Protein AF-A0A9P6P0I1-F1 (afdb_monomer_lite)

Secondary structure (DSSP, 8-state):
----------SS-------PPP--PPP----PPPSSPPPPSSHHHHHHHHHHGGGTTSS--HHHHHHHHHHHHHHHHHHHHT-SHHHHHHHHHHHHHHHHHHHHHHHHHHHH----HHHHHHHHHHHHHHHHHHHHHHHHHHHHSTT-S-HHHHHHHHHHHHHHHHHHHHHHHHHHHHH-TTTTPPPEETTEESGGGGGGHHHHHTTTTHHHHHHTT------------------------------HHHHHHHHHHTTS-HHHHHHHHHHTTSEEEESS-S-HHHHHHHHHHHHHHGGG-EEEEETTTEEEEEEEHHHHHHH-HHHHHHHT-HHHHHHHHHHHTS-EEEPPTT-TTSEEEEEE-STT-EEEEE----SSSS-EEEEEEEEEEESS--EEEESSTTSTTS---EEEE---TT-EEEEETTT-EEEEPPP-TT-EEEEEEEEEEEP----TT---PPPHHHHHHHHHHHHHHHHHHHHTTHHHHHHHHHHHTTHHHHHHHHTHHHHHHHHHHHHHHH-S-TT--HHHHHHHHHHHHHHHHHSTTGGGHHHHHHHHHHHHTT--HHHHHHHHHHHHHHHHHHHHHHHHHHHHHHHHHS-SSTTHHHHHHHHHHHHHHHHHHHHHHHHHTT-HHHHHHHHHHHHSTT---HHHHHHHHHHHHHHHHHHT-HHHHHHHHHHHHHHHHHHHHHHHHHHHHHT----HHHHHHHHHHHHHHHHHTTTSGGGTTHHHHHHHHHGGGGT--HHHHHHHHHHHHHHHHHHHHHHHHHHHHHHHHHHHHHHTTSPP--

Foldseek 3Di:
DDDDDDDDDPPDDDFCQDDDDDDDDDDDDDDDDDLADDQDLAPLLNVLLVVCVVVLPDPDALVVLLVVLLVLLLCLLQLLLQADLPSPLSSLVSNLVSVSSLSNSVSSCRNNVVDDPVSVVSSLVSVLNSQLSNLLSLLNRLLNDPPNPCSVVSNVLSNVSSVVSVVVSVVLVVCCVPPNPVVNDADAFPNHGPSCVSVCSSVCSVVVNSVVVSVVPPDDDDDDDDDDDDDDDDDDDDDDDDDDDADVLLVQQLVQLVPDDLVVLLVVCVVQQNKDWGQARGDPVLLVLLLVLCVQCVVPWDWDDDPPFFTWTKDWPVVCVVRRCSVVNNLVRPSVQVSVCSSRVFRWAQDDPPDRVQKMKIKQFAFFGKGDWDFPDDPDQAWKKKKKAWNAWQWPKWKKKWTCPPPPPDDIDIDIHDHHRNIMMMGGRVGITIMIGTTHPRTITMMMMHMIGTDHDPPVPPPPDDPSVVVVLQVCFVVVVVVVCVVVPVPLLVVLCVLLDCLLVVLLVLLLVLLLLLLVLLVLLVPPDPQDDSVLSSLLSLLLLLCQQRGLPFNPVSLVSSLVSVVLRPDPSLLSNLSSVLLVLLLVVLLLVLLVVLVVLLVVPDDPDDCPVVVVVVVVVSVVVVVVSVVVVVCLLVQNQLVVLVVVVVRDPDDDCVVVNVSSSSSSVSNNVSVVCVVSSVSSNVSSNVSLLSVLVSLQSQCVSSVNHFDSSLSSNLSSQLVVQLVVVSNPRSCPPSSLVSLQVSQVSRVHDSSSSNSSSSSVSVSSCVSSVVSVVVSVVVVVVSVVVVVVPPPDDD

Radius of gyration: 34.03 Å; chains: 1; bounding box: 115×76×84 Å

pLDDT: mean 72.02, std 20.47, range [21.45, 97.19]

Structure (mmCIF, N/CA/C/O backbone):
data_AF-A0A9P6P0I1-F1
#
_entry.id   AF-A0A9P6P0I1-F1
#
loop_
_atom_site.group_PDB
_atom_site.id
_atom_site.type_symbol
_atom_site.label_atom_id
_atom_site.label_alt_id
_atom_site.label_comp_id
_atom_site.label_asym_id
_atom_site.label_entity_id
_atom_site.label_seq_id
_atom_site.pdbx_PDB_ins_code
_atom_site.Cartn_x
_atom_site.Cartn_y
_atom_site.Cartn_z
_atom_site.occupancy
_atom_site.B_iso_or_equiv
_atom_site.auth_seq_id
_atom_site.auth_comp_id
_atom_site.auth_asym_id
_atom_site.auth_atom_id
_atom_site.pdbx_PDB_model_num
ATOM 1 N N . MET A 1 1 ? -75.383 12.038 42.379 1.00 39.19 1 MET A N 1
ATOM 2 C CA . MET A 1 1 ? -74.861 11.727 41.029 1.00 39.19 1 MET A CA 1
ATOM 3 C C . MET A 1 1 ? -73.348 11.903 41.073 1.00 39.19 1 MET A C 1
ATOM 5 O O . MET A 1 1 ? -72.841 12.938 40.672 1.00 39.19 1 MET A O 1
ATOM 9 N N . ASP A 1 2 ? -72.578 11.051 41.741 1.00 25.22 2 ASP A N 1
ATOM 10 C CA . ASP A 1 2 ? -72.641 9.586 41.904 1.00 25.22 2 ASP A CA 1
ATOM 11 C C . ASP A 1 2 ? -72.277 8.774 40.661 1.00 25.22 2 ASP A C 1
ATOM 13 O O . ASP A 1 2 ? -73.070 8.644 39.734 1.00 25.22 2 ASP A O 1
ATOM 17 N N . ALA A 1 3 ? -71.127 8.114 40.822 1.00 26.19 3 ALA A N 1
ATOM 18 C CA . ALA A 1 3 ? -70.897 6.695 40.572 1.00 26.19 3 ALA A CA 1
ATOM 19 C C . ALA A 1 3 ? -70.619 6.192 39.145 1.00 26.19 3 ALA A C 1
ATOM 21 O O . ALA A 1 3 ? -71.061 6.723 38.136 1.00 26.19 3 ALA A O 1
ATOM 22 N N . LEU A 1 4 ? -69.913 5.052 39.155 1.00 30.58 4 LEU A N 1
ATOM 23 C CA . LEU A 1 4 ? -69.546 4.171 38.044 1.00 30.58 4 LEU A CA 1
ATOM 24 C C . LEU A 1 4 ? -68.525 4.795 37.059 1.00 30.58 4 LEU A C 1
ATOM 26 O O . LEU A 1 4 ? -68.830 5.725 36.331 1.00 30.58 4 LEU A O 1
ATOM 30 N N . ARG A 1 5 ? -67.283 4.302 36.949 1.00 30.56 5 ARG A N 1
ATOM 31 C CA . ARG A 1 5 ? -66.735 2.984 37.339 1.00 30.56 5 ARG A CA 1
ATOM 32 C C . ARG A 1 5 ? -65.390 3.109 38.059 1.00 30.56 5 ARG A C 1
ATOM 34 O O . ARG A 1 5 ? -64.543 3.901 37.663 1.00 30.56 5 ARG A O 1
ATOM 41 N N . THR A 1 6 ? -65.168 2.268 39.067 1.00 37.12 6 THR A N 1
ATOM 42 C CA . THR A 1 6 ? -63.876 2.112 39.748 1.00 37.12 6 THR A CA 1
ATOM 43 C C . THR A 1 6 ? -63.543 0.629 39.935 1.00 37.12 6 THR A C 1
ATOM 45 O O . THR A 1 6 ? -64.421 -0.153 40.287 1.00 37.12 6 THR A O 1
ATOM 48 N N . ARG A 1 7 ? -62.249 0.290 39.781 1.00 31.23 7 ARG A N 1
ATOM 49 C CA . ARG A 1 7 ? -61.604 -1.015 40.077 1.00 31.23 7 ARG A CA 1
ATOM 50 C C . ARG A 1 7 ? -62.000 -2.209 39.170 1.00 31.23 7 ARG A C 1
ATOM 52 O O . ARG A 1 7 ? -63.060 -2.169 38.555 1.00 31.23 7 ARG A O 1
ATOM 59 N N . PRO A 1 8 ? -61.205 -3.306 39.141 1.00 35.47 8 PRO A N 1
ATOM 60 C CA . PRO A 1 8 ? -59.792 -3.455 39.537 1.00 35.47 8 PRO A CA 1
ATOM 61 C C . PRO A 1 8 ? -58.876 -4.000 38.414 1.00 35.47 8 PRO A C 1
ATOM 63 O O . PRO A 1 8 ? -59.259 -4.898 37.675 1.00 35.47 8 PRO A O 1
ATOM 66 N N . TRP A 1 9 ? -57.605 -3.583 38.396 1.00 27.36 9 TRP A N 1
ATOM 67 C CA . TRP A 1 9 ? -56.502 -4.407 37.872 1.00 27.36 9 TRP A CA 1
ATOM 68 C C . TRP A 1 9 ? -55.431 -4.523 38.967 1.00 27.36 9 TRP A C 1
ATOM 70 O O . TRP A 1 9 ? -54.562 -3.675 39.118 1.00 27.36 9 TRP A O 1
ATOM 80 N N . ALA A 1 10 ? -55.582 -5.515 39.846 1.00 32.91 10 ALA A N 1
ATOM 81 C CA . ALA A 1 10 ? -54.764 -5.641 41.056 1.00 32.91 10 ALA A CA 1
ATOM 82 C C . ALA A 1 10 ? -54.573 -7.113 41.462 1.00 32.91 10 ALA A C 1
ATOM 84 O O . ALA A 1 10 ? -54.955 -7.501 42.563 1.00 32.91 10 ALA A O 1
ATOM 85 N N . ALA A 1 11 ? -54.032 -7.935 40.552 1.00 32.62 11 ALA A N 1
ATOM 86 C CA . ALA A 1 11 ? -53.694 -9.341 40.821 1.00 32.62 11 ALA A CA 1
ATOM 87 C C . ALA A 1 11 ? -52.695 -9.965 39.812 1.00 32.62 11 ALA A C 1
ATOM 89 O O . ALA A 1 11 ? -52.875 -11.108 39.409 1.00 32.62 11 ALA A O 1
ATOM 90 N N . MET A 1 12 ? -51.646 -9.249 39.388 1.00 29.52 12 MET A N 1
ATOM 91 C CA . MET A 1 12 ? -50.469 -9.850 38.727 1.00 29.52 12 MET A CA 1
ATOM 92 C C . MET A 1 12 ? -49.242 -8.934 38.877 1.00 29.52 12 MET A C 1
ATOM 94 O O . MET A 1 12 ? -49.393 -7.741 39.148 1.00 29.52 12 MET A O 1
ATOM 98 N N . GLY A 1 13 ? -48.033 -9.498 38.788 1.00 31.33 13 GLY A N 1
ATOM 99 C CA . GLY A 1 13 ? -46.782 -8.799 39.109 1.00 31.33 13 GLY A CA 1
ATOM 100 C C . GLY A 1 13 ? -46.469 -7.663 38.134 1.00 31.33 13 GLY A C 1
ATOM 101 O O . GLY A 1 13 ? -46.104 -7.912 36.991 1.00 31.33 13 GLY A O 1
ATOM 102 N N . ALA A 1 14 ? -46.603 -6.414 38.583 1.00 30.75 14 ALA A N 1
ATOM 103 C CA . ALA A 1 14 ? -46.427 -5.241 37.732 1.00 30.75 14 ALA A CA 1
ATOM 104 C C . ALA A 1 14 ? -44.943 -4.961 37.418 1.00 30.75 14 ALA A C 1
ATOM 106 O O . ALA A 1 14 ? -44.239 -4.350 38.228 1.00 30.75 14 ALA A O 1
ATOM 107 N N . GLN A 1 15 ? -44.487 -5.358 36.224 1.00 36.81 15 GLN A N 1
ATOM 108 C CA . GLN A 1 15 ? -43.217 -4.895 35.654 1.00 36.81 15 GLN A CA 1
ATOM 109 C C . GLN A 1 15 ? -43.212 -3.364 35.529 1.00 36.81 15 GLN A C 1
ATOM 111 O O . GLN A 1 15 ? -44.158 -2.756 35.024 1.00 36.81 15 GLN A O 1
ATOM 116 N N . LYS A 1 16 ? -42.138 -2.724 36.000 1.00 34.16 16 LYS A N 1
ATOM 117 C CA . LYS A 1 16 ? -42.027 -1.261 36.067 1.00 34.16 16 LYS A CA 1
ATOM 118 C C . LYS A 1 16 ? -41.402 -0.683 34.802 1.00 34.16 16 LYS A C 1
ATOM 120 O O . LYS A 1 16 ? -40.265 -0.216 34.819 1.00 34.16 16 LYS A O 1
ATOM 125 N N . VAL A 1 17 ? -42.178 -0.631 33.722 1.00 33.50 17 VAL A N 1
ATOM 126 C CA . VAL A 1 17 ? -41.816 0.181 32.548 1.00 33.50 17 VAL A CA 1
ATOM 127 C C . VAL A 1 17 ? -41.703 1.649 32.987 1.00 33.50 17 VAL A C 1
ATOM 129 O O . VAL A 1 17 ? -42.684 2.271 33.400 1.00 33.50 17 VAL A O 1
ATOM 132 N N . TYR A 1 18 ? -40.482 2.189 32.982 1.00 36.00 18 TYR A N 1
ATOM 133 C CA . TYR A 1 18 ? -40.175 3.492 33.574 1.00 36.00 18 TYR A CA 1
ATOM 134 C C . TYR A 1 18 ? -40.250 4.623 32.542 1.00 36.00 18 TYR A C 1
ATOM 136 O O . TYR A 1 18 ? -39.333 4.810 31.747 1.00 36.00 18 TYR A O 1
ATOM 144 N N . ILE A 1 19 ? -41.318 5.422 32.611 1.00 31.77 19 ILE A N 1
ATOM 145 C CA . ILE A 1 19 ? -41.497 6.636 31.802 1.00 31.77 19 ILE A CA 1
ATOM 146 C C . ILE A 1 19 ? -41.076 7.864 32.641 1.00 31.77 19 ILE A C 1
ATOM 148 O O . ILE A 1 19 ? -41.745 8.172 33.635 1.00 31.77 19 ILE A O 1
ATOM 152 N N . PRO A 1 20 ? -39.990 8.590 32.297 1.00 33.03 20 PRO A N 1
ATOM 153 C CA . PRO A 1 20 ? -39.514 9.716 33.101 1.00 33.03 20 PRO A CA 1
ATOM 154 C C . PRO A 1 20 ? -40.374 10.977 32.914 1.00 33.03 20 PRO A C 1
ATOM 156 O O . PRO A 1 20 ? -40.619 11.418 31.792 1.00 33.03 20 PRO A O 1
ATOM 159 N N . LYS A 1 21 ? -40.751 11.647 34.012 1.00 26.89 21 LYS A N 1
ATOM 160 C CA . LYS A 1 21 ? -41.229 13.042 33.953 1.00 26.89 21 LYS A CA 1
ATOM 161 C C . LYS A 1 21 ? -40.045 13.998 33.789 1.00 26.89 21 LYS A C 1
ATOM 163 O O . LYS A 1 21 ? -39.032 13.847 34.467 1.00 26.89 21 LYS A O 1
ATOM 168 N N . MET A 1 22 ? -40.193 15.014 32.936 1.00 27.16 22 MET A N 1
ATOM 169 C CA . MET A 1 22 ? -39.175 16.057 32.766 1.00 27.16 22 MET A CA 1
ATOM 170 C C . MET A 1 22 ? -39.027 16.912 34.031 1.00 27.16 22 MET A C 1
ATOM 172 O O . MET A 1 22 ? -39.997 17.519 34.483 1.00 27.16 22 MET A O 1
ATOM 176 N N . GLU A 1 23 ? -37.799 17.059 34.527 1.00 26.70 23 GLU A N 1
ATOM 177 C CA . GLU A 1 23 ? -37.446 18.042 35.554 1.00 26.70 23 GLU A CA 1
ATOM 178 C C . GLU A 1 23 ? -36.356 18.982 35.012 1.00 26.70 23 GLU A C 1
ATOM 180 O O . GLU A 1 23 ? -35.279 18.549 34.600 1.00 26.70 23 GLU A O 1
ATOM 185 N N . LYS A 1 24 ? -36.636 20.292 34.968 1.00 29.69 24 LYS A N 1
ATOM 186 C CA . LYS A 1 24 ? -35.664 21.304 34.527 1.00 29.69 24 LYS A CA 1
ATOM 187 C C . LYS A 1 24 ? -34.712 21.633 35.676 1.00 29.69 24 LYS A C 1
ATOM 189 O O . LYS A 1 24 ? -35.136 22.259 36.644 1.00 29.69 24 LYS A O 1
ATOM 194 N N . ARG A 1 25 ? -33.419 21.319 35.538 1.00 28.73 25 ARG A N 1
ATOM 195 C CA . ARG A 1 25 ? -32.368 21.856 36.422 1.00 28.73 25 ARG A CA 1
ATOM 196 C C . ARG A 1 25 ? -31.549 22.956 35.756 1.00 28.73 25 ARG A C 1
ATOM 198 O O . ARG A 1 25 ? -31.313 22.949 34.552 1.00 28.73 25 ARG A O 1
ATOM 205 N N . GLN A 1 26 ? -31.181 23.934 36.577 1.00 27.88 26 GLN A N 1
ATOM 206 C CA . GLN A 1 26 ? -30.506 25.165 36.178 1.00 27.88 26 GLN A CA 1
ATOM 207 C C . GLN A 1 26 ? -29.000 24.944 35.997 1.00 27.88 26 GLN A C 1
ATOM 209 O O . GLN A 1 26 ? -28.407 24.058 36.611 1.00 27.88 26 GLN A O 1
ATOM 214 N N . ASN A 1 27 ? -28.389 25.778 35.160 1.00 26.67 27 ASN A N 1
ATOM 215 C CA . ASN A 1 27 ? -26.966 25.727 34.854 1.00 26.67 27 ASN A CA 1
ATOM 216 C C . ASN A 1 27 ? -26.182 26.540 35.904 1.00 26.67 27 ASN A C 1
ATOM 218 O O . ASN A 1 27 ? -26.410 27.742 36.029 1.00 26.67 27 ASN A O 1
ATOM 222 N N . THR A 1 28 ? -25.260 25.915 36.640 1.00 30.33 28 THR A N 1
ATOM 223 C CA . THR A 1 28 ? -24.340 26.599 37.573 1.00 30.33 28 THR A CA 1
ATOM 224 C C . THR A 1 28 ? -22.897 26.449 37.097 1.00 30.33 28 THR A C 1
ATOM 226 O O . THR A 1 28 ? -22.488 25.365 36.687 1.00 30.33 28 THR A O 1
ATOM 229 N N . ALA A 1 29 ? -22.138 27.545 37.120 1.00 36.66 29 ALA A N 1
ATOM 230 C CA . ALA A 1 29 ? -20.847 27.657 36.443 1.00 36.66 29 ALA A CA 1
ATOM 231 C C . ALA A 1 29 ? -19.670 27.025 37.209 1.00 36.66 29 ALA A C 1
ATOM 233 O O . ALA A 1 29 ? -19.665 26.992 38.437 1.00 36.66 29 ALA A O 1
ATOM 234 N N . PHE A 1 30 ? -18.635 26.612 36.469 1.00 32.06 30 PHE A N 1
ATOM 235 C CA . PHE A 1 30 ? -17.323 26.226 36.997 1.00 32.06 30 PHE A CA 1
ATOM 236 C C . PHE A 1 30 ? -16.200 26.606 36.021 1.00 32.06 30 PHE A C 1
ATOM 238 O O . PHE A 1 30 ? -16.301 26.320 34.831 1.00 32.06 30 PHE A O 1
ATOM 245 N N . GLY A 1 31 ? -15.106 27.159 36.559 1.00 30.20 31 GLY A N 1
ATOM 246 C CA . GLY A 1 31 ? -13.816 27.315 35.872 1.00 30.20 31 GLY A CA 1
ATOM 247 C C . GLY A 1 31 ? -13.641 28.609 35.069 1.00 30.20 31 GLY A C 1
ATOM 248 O O . GLY A 1 31 ? -14.291 28.811 34.047 1.00 30.20 31 GLY A O 1
ATOM 249 N N . ALA A 1 32 ? -12.695 29.453 35.491 1.00 29.41 32 ALA A N 1
ATOM 250 C CA . ALA A 1 32 ? -12.133 30.495 34.632 1.00 29.41 32 ALA A CA 1
ATOM 251 C C . ALA A 1 32 ? -11.143 29.864 33.625 1.00 29.41 32 ALA A C 1
ATOM 253 O O . ALA A 1 32 ? -10.429 28.926 33.997 1.00 29.41 32 ALA A O 1
ATOM 254 N N . PRO A 1 33 ? -11.082 30.333 32.365 1.00 39.88 33 PRO A N 1
ATOM 255 C CA . PRO A 1 33 ? -10.112 29.845 31.390 1.00 39.88 33 PRO A CA 1
ATOM 256 C C . PRO A 1 33 ? -8.699 30.370 31.684 1.00 39.88 33 PRO A C 1
ATOM 258 O O . PRO A 1 33 ? -8.527 31.424 32.287 1.00 39.88 33 PRO A O 1
ATOM 261 N N . SER A 1 34 ? -7.678 29.660 31.205 1.00 44.91 34 SER A N 1
ATOM 262 C CA . SER A 1 34 ? -6.313 30.188 31.126 1.00 44.91 34 SER A CA 1
ATOM 263 C C . SER A 1 34 ? -6.192 31.176 29.960 1.00 44.91 34 SER A C 1
ATOM 265 O O . SER A 1 34 ? -6.489 30.792 28.828 1.00 44.91 34 SER A O 1
ATOM 267 N N . ASP A 1 35 ? -5.685 32.390 30.198 1.00 56.41 35 ASP A N 1
ATOM 268 C CA . ASP A 1 35 ? -5.640 33.476 29.192 1.00 56.41 35 ASP A CA 1
ATOM 269 C C . ASP A 1 35 ? -4.780 33.179 27.947 1.00 56.41 35 ASP A C 1
ATOM 271 O O . ASP A 1 35 ? -4.877 33.867 26.933 1.00 56.41 35 ASP A O 1
ATOM 275 N N . MET A 1 36 ? -3.937 32.144 27.992 1.00 56.25 36 MET A N 1
ATOM 276 C CA . MET A 1 36 ? -3.196 31.657 26.828 1.00 56.25 36 MET A CA 1
ATOM 277 C C . MET A 1 36 ? -3.989 30.570 26.082 1.00 56.25 36 MET A C 1
ATOM 279 O O . MET A 1 36 ? -4.285 29.529 26.679 1.00 56.25 36 MET A O 1
ATOM 283 N N . PRO A 1 37 ? -4.258 30.721 24.766 1.00 63.44 37 PRO A N 1
ATOM 284 C CA . PRO A 1 37 ? -4.840 29.644 23.964 1.00 63.44 37 PRO A CA 1
ATOM 285 C C . PRO A 1 37 ? -3.890 28.433 23.917 1.00 63.44 37 PRO A C 1
ATOM 287 O O . PRO A 1 37 ? -2.674 28.617 24.034 1.00 63.44 37 PRO A O 1
ATOM 290 N N . PRO A 1 38 ? -4.383 27.197 23.715 1.00 70.50 38 PRO A N 1
ATOM 291 C CA . PRO A 1 38 ? -3.536 26.005 23.724 1.00 70.50 38 PRO A CA 1
ATOM 292 C C . PRO A 1 38 ? -2.396 26.087 22.685 1.00 70.50 38 PRO A C 1
ATOM 294 O O . PRO A 1 38 ? -2.563 26.719 21.637 1.00 70.50 38 PRO A O 1
ATOM 297 N N . PRO A 1 39 ? -1.231 25.464 22.952 1.00 64.75 39 PRO A N 1
ATOM 298 C CA . PRO A 1 39 ? -0.100 25.488 22.030 1.00 64.75 39 PRO A CA 1
ATOM 299 C C . PRO A 1 39 ? -0.419 24.732 20.727 1.00 64.75 39 PRO A C 1
ATOM 301 O O . PRO A 1 39 ? -1.119 23.711 20.770 1.00 64.75 39 PRO A O 1
ATOM 304 N N . PRO A 1 40 ? 0.120 25.176 19.575 1.00 68.94 40 PRO A N 1
ATOM 305 C CA . PRO A 1 40 ? -0.094 24.515 18.295 1.00 68.94 40 PRO A CA 1
ATOM 306 C C . PRO A 1 40 ? 0.499 23.099 18.269 1.00 68.94 40 PRO A C 1
ATOM 308 O O . PRO A 1 40 ? 1.324 22.701 19.106 1.00 68.94 40 PRO A O 1
ATOM 311 N N . ARG A 1 41 ? 0.030 22.315 17.291 1.00 63.78 41 ARG A N 1
ATOM 312 C CA . ARG A 1 41 ? 0.443 20.918 17.085 1.00 63.78 41 ARG A CA 1
ATOM 313 C C . ARG A 1 41 ? 1.564 20.757 16.056 1.00 63.78 41 ARG A C 1
ATOM 315 O O . ARG A 1 41 ? 2.206 19.713 16.098 1.00 63.78 41 ARG A O 1
ATOM 322 N N . GLN A 1 42 ? 1.796 21.739 15.179 1.00 71.88 42 GLN A N 1
ATOM 323 C CA . GLN A 1 42 ? 2.949 21.719 14.273 1.00 71.88 42 GLN A CA 1
ATOM 324 C C . GLN A 1 42 ? 4.252 22.059 15.009 1.00 71.88 42 GLN A C 1
ATOM 326 O O . GLN A 1 42 ? 4.231 22.751 16.033 1.00 71.88 42 GLN A O 1
ATOM 331 N N . TRP A 1 43 ? 5.383 21.558 14.513 1.00 68.62 43 TRP A N 1
ATOM 332 C CA . TRP A 1 43 ? 6.695 21.757 15.144 1.00 68.62 43 TRP A CA 1
ATOM 333 C C . TRP A 1 43 ? 7.269 23.155 14.913 1.00 68.62 43 TRP A C 1
ATOM 335 O O . TRP A 1 43 ? 7.776 23.773 15.850 1.00 68.62 43 TRP A O 1
ATOM 345 N N . ASP A 1 44 ? 7.135 23.673 13.699 1.00 67.00 44 ASP A N 1
ATOM 346 C CA . ASP A 1 44 ? 7.526 25.028 13.330 1.00 67.00 44 ASP A CA 1
ATOM 347 C C . ASP A 1 44 ? 6.614 26.074 13.981 1.00 67.00 44 ASP A C 1
ATOM 349 O O . ASP A 1 44 ? 7.124 26.976 14.632 1.00 67.00 44 ASP A O 1
ATOM 353 N N . ALA A 1 45 ? 5.288 25.892 13.975 1.00 72.25 45 ALA A N 1
ATOM 354 C CA . ALA A 1 45 ? 4.350 26.761 14.692 1.00 72.25 45 ALA A CA 1
ATOM 355 C C . ALA A 1 45 ? 4.642 26.836 16.204 1.00 72.25 45 ALA A C 1
ATOM 357 O O . ALA A 1 45 ? 4.432 27.872 16.834 1.00 72.25 45 ALA A O 1
ATOM 358 N N . ARG A 1 46 ? 5.161 25.760 16.813 1.00 79.31 46 ARG A N 1
ATOM 359 C CA . ARG A 1 46 ? 5.622 25.771 18.214 1.00 79.31 46 ARG A CA 1
ATOM 360 C C . ARG A 1 46 ? 6.872 26.628 18.407 1.00 79.31 46 ARG A C 1
ATOM 362 O O . ARG A 1 46 ? 6.927 27.377 19.382 1.00 79.31 46 ARG A O 1
ATOM 369 N N . LEU A 1 47 ? 7.842 26.533 17.499 1.00 77.88 47 LEU A N 1
ATOM 370 C CA . LEU A 1 47 ? 9.063 27.341 17.527 1.00 77.88 47 LEU A CA 1
ATOM 371 C C . LEU A 1 47 ? 8.754 28.817 17.226 1.00 77.88 47 LEU A C 1
ATOM 373 O O . LEU A 1 47 ? 9.151 29.699 17.982 1.00 77.88 47 LEU A O 1
ATOM 377 N N . ALA A 1 48 ? 7.953 29.082 16.194 1.00 78.44 48 ALA A N 1
ATOM 378 C CA . ALA A 1 48 ? 7.426 30.394 15.845 1.00 78.44 48 ALA A CA 1
ATOM 379 C C . ALA A 1 48 ? 6.715 31.046 17.039 1.00 78.44 48 ALA A C 1
ATOM 381 O O . ALA A 1 48 ? 7.048 32.170 17.411 1.00 78.44 48 ALA A O 1
ATOM 382 N N . ARG A 1 49 ? 5.821 30.318 17.729 1.00 80.69 49 ARG A N 1
ATOM 383 C CA . ARG A 1 49 ? 5.166 30.801 18.956 1.00 80.69 49 ARG A CA 1
ATOM 384 C C . ARG A 1 49 ? 6.164 31.160 20.060 1.00 80.69 49 ARG A C 1
ATOM 386 O O . ARG A 1 49 ? 5.975 32.177 20.727 1.00 80.69 49 ARG A O 1
ATOM 393 N N . GLN A 1 50 ? 7.207 30.354 20.275 1.00 81.50 50 GLN A N 1
ATOM 394 C CA . GLN A 1 50 ? 8.258 30.677 21.251 1.00 81.50 50 GLN A CA 1
ATOM 395 C C . GLN A 1 50 ? 8.982 31.982 20.883 1.00 81.50 50 GLN A C 1
ATOM 397 O O . GLN A 1 50 ? 9.217 32.803 21.767 1.00 81.50 50 GLN A O 1
ATOM 402 N N . LEU A 1 51 ? 9.248 32.212 19.594 1.00 80.44 51 LEU A N 1
ATOM 403 C CA . LEU A 1 51 ? 9.902 33.424 19.091 1.00 80.44 51 LEU A CA 1
ATOM 404 C C . LEU A 1 51 ? 9.011 34.680 19.141 1.00 80.44 51 LEU A C 1
ATOM 406 O O . LEU A 1 51 ? 9.529 35.762 19.405 1.00 80.44 51 LEU A O 1
ATOM 410 N N . VAL A 1 52 ? 7.687 34.569 18.946 1.00 83.00 52 VAL A N 1
ATOM 411 C CA . VAL A 1 52 ? 6.767 35.731 19.015 1.00 83.00 52 VAL A CA 1
ATOM 412 C C . VAL A 1 52 ? 6.134 35.979 20.383 1.00 83.00 52 VAL A C 1
ATOM 414 O O . VAL A 1 52 ? 5.575 37.052 20.600 1.00 83.00 52 VAL A O 1
ATOM 417 N N . THR A 1 53 ? 6.238 35.052 21.340 1.00 82.31 53 THR A N 1
ATOM 418 C CA . THR A 1 53 ? 5.727 35.277 22.708 1.00 82.31 53 THR A CA 1
ATOM 419 C C . THR A 1 53 ? 6.317 36.537 23.375 1.00 82.31 53 THR A C 1
ATOM 421 O O . THR A 1 53 ? 5.536 37.279 23.974 1.00 82.31 53 THR A O 1
ATOM 424 N N . PRO A 1 54 ? 7.619 36.870 23.226 1.00 84.81 54 PRO A N 1
ATOM 425 C CA . PRO A 1 54 ? 8.177 38.147 23.686 1.00 84.81 54 PRO A CA 1
ATOM 426 C C . PRO A 1 54 ? 7.614 39.393 22.981 1.00 84.81 54 PRO A C 1
ATOM 428 O O . PRO A 1 54 ? 7.693 40.488 23.528 1.00 84.81 54 PRO A O 1
ATOM 431 N N . LEU A 1 55 ? 7.047 39.253 21.777 1.00 81.38 55 LEU A N 1
ATOM 432 C CA . LEU A 1 55 ? 6.545 40.377 20.977 1.00 81.38 55 LEU A CA 1
ATOM 433 C C . LEU A 1 55 ? 5.096 40.767 21.311 1.00 81.38 55 LEU A C 1
ATOM 435 O O . LEU A 1 55 ? 4.642 41.818 20.858 1.00 81.38 55 LEU A O 1
ATOM 439 N N . LYS A 1 56 ? 4.368 39.959 22.098 1.00 78.25 56 LYS A N 1
ATOM 440 C CA . LYS A 1 56 ? 2.915 40.109 22.324 1.00 78.25 56 LYS A CA 1
ATOM 441 C C . LYS A 1 56 ? 2.504 41.511 22.827 1.00 78.25 56 LYS A C 1
ATOM 443 O O . LYS A 1 56 ? 1.500 42.050 22.360 1.00 78.25 56 LYS A O 1
ATOM 448 N N . ASP A 1 57 ? 3.314 42.099 23.715 1.00 79.25 57 ASP A N 1
ATOM 449 C CA . ASP A 1 57 ? 3.071 43.388 24.389 1.00 79.25 57 ASP A CA 1
ATOM 450 C C . ASP A 1 57 ? 3.748 44.569 23.662 1.00 79.25 57 ASP A C 1
ATOM 452 O O . ASP A 1 57 ? 3.793 45.687 24.171 1.00 79.25 57 ASP A O 1
ATOM 456 N N . THR A 1 58 ? 4.311 44.334 22.472 1.00 85.56 58 THR A N 1
ATOM 457 C CA . THR A 1 58 ? 5.060 45.343 21.708 1.00 85.56 58 THR A CA 1
ATOM 458 C C . THR A 1 58 ? 4.201 46.034 20.642 1.00 85.56 58 THR A C 1
ATOM 460 O O . THR A 1 58 ? 3.052 45.666 20.378 1.00 85.56 58 THR A O 1
ATOM 463 N N . TRP A 1 59 ? 4.795 47.030 19.978 1.00 83.19 59 TRP A N 1
ATOM 464 C CA . TRP A 1 59 ? 4.231 47.702 18.803 1.00 83.19 59 TRP A CA 1
ATOM 465 C C . TRP A 1 59 ? 4.223 46.830 17.529 1.00 83.19 59 TRP A C 1
ATOM 467 O O . TRP A 1 59 ? 3.685 47.251 16.504 1.00 83.19 59 TRP A O 1
ATOM 477 N N . VAL A 1 60 ? 4.800 45.621 17.567 1.00 82.50 60 VAL A N 1
ATOM 478 C CA . VAL A 1 60 ? 4.770 44.686 16.435 1.00 82.50 60 VAL A CA 1
ATOM 479 C C . VAL A 1 60 ? 3.353 44.131 16.268 1.00 82.50 60 VAL A C 1
ATOM 481 O O . VAL A 1 60 ? 2.770 43.542 17.180 1.00 82.50 60 VAL A O 1
ATOM 484 N N . MET A 1 61 ? 2.792 44.329 15.077 1.00 84.69 61 MET A N 1
ATOM 485 C CA . MET A 1 61 ? 1.478 43.819 14.683 1.00 84.69 61 MET A CA 1
ATOM 486 C C . MET A 1 61 ? 1.647 42.575 13.798 1.00 84.69 61 MET A C 1
ATOM 488 O O . MET A 1 61 ? 2.637 42.517 13.068 1.00 84.69 61 MET A O 1
ATOM 492 N N . PRO A 1 62 ? 0.694 41.618 13.780 1.00 84.81 62 PRO A N 1
ATOM 493 C CA . PRO A 1 62 ? 0.763 40.443 12.902 1.00 84.81 62 PRO A CA 1
ATOM 494 C C . PRO A 1 62 ? 1.058 40.809 11.442 1.00 84.81 62 PRO A C 1
ATOM 496 O O . PRO A 1 62 ? 2.023 40.311 10.877 1.00 84.81 62 PRO A O 1
ATOM 499 N N . ASN A 1 63 ? 0.355 41.809 10.897 1.00 85.62 63 ASN A N 1
ATOM 500 C CA . ASN A 1 63 ? 0.584 42.317 9.541 1.00 85.62 63 ASN A CA 1
ATOM 501 C C . ASN A 1 63 ? 2.045 42.725 9.251 1.00 85.62 63 ASN A C 1
ATOM 503 O O . ASN A 1 63 ? 2.448 42.680 8.097 1.00 85.62 63 ASN A O 1
ATOM 507 N N . HIS A 1 64 ? 2.852 43.129 10.244 1.00 85.75 64 HIS A N 1
ATOM 508 C CA . HIS A 1 64 ? 4.273 43.446 10.020 1.00 85.75 64 HIS A CA 1
ATOM 509 C C . HIS A 1 64 ? 5.094 42.182 9.716 1.00 85.75 64 HIS A C 1
ATOM 511 O O . HIS A 1 64 ? 6.027 42.234 8.918 1.00 85.75 64 HIS A O 1
ATOM 517 N N . LEU A 1 65 ? 4.731 41.052 10.330 1.00 86.06 65 LEU A N 1
ATOM 518 C CA . LEU A 1 65 ? 5.332 39.744 10.074 1.00 86.06 65 LEU A CA 1
ATOM 519 C C . LEU A 1 65 ? 4.849 39.185 8.725 1.00 86.06 65 LEU A C 1
ATOM 521 O O . LEU A 1 65 ? 5.678 38.709 7.954 1.00 86.06 65 LEU A O 1
ATOM 525 N N . THR A 1 66 ? 3.574 39.385 8.366 1.00 84.75 66 THR A N 1
ATOM 526 C CA . THR A 1 66 ? 3.046 39.107 7.014 1.00 84.75 66 THR A CA 1
ATOM 527 C C . THR A 1 66 ? 3.799 39.896 5.931 1.00 84.75 66 THR A C 1
ATOM 529 O O . THR A 1 66 ? 4.206 39.340 4.912 1.00 84.75 66 THR A O 1
ATOM 532 N N . THR A 1 67 ? 4.059 41.191 6.158 1.00 87.44 67 THR A N 1
ATOM 533 C CA . THR A 1 67 ? 4.861 42.021 5.242 1.00 87.44 67 THR A CA 1
ATOM 534 C C . THR A 1 67 ? 6.308 41.527 5.155 1.00 87.44 67 THR A C 1
ATOM 536 O O . THR A 1 67 ? 6.867 41.462 4.062 1.00 87.44 67 THR A O 1
ATOM 539 N N . LEU A 1 68 ? 6.923 41.148 6.283 1.00 87.56 68 LEU A N 1
ATOM 540 C CA . LEU A 1 68 ? 8.284 40.605 6.316 1.00 87.56 68 LEU A CA 1
ATOM 541 C C . LEU A 1 68 ? 8.386 39.280 5.540 1.00 87.56 68 LEU A C 1
ATOM 543 O O . LEU A 1 68 ? 9.282 39.134 4.710 1.00 87.56 68 LEU A O 1
ATOM 547 N N . ARG A 1 69 ? 7.436 38.358 5.747 1.00 88.44 69 ARG A N 1
ATOM 548 C CA . ARG A 1 69 ? 7.260 37.120 4.967 1.00 88.44 69 ARG A CA 1
ATOM 549 C C . ARG A 1 69 ? 7.197 37.419 3.472 1.00 88.44 69 ARG A C 1
ATOM 551 O O . ARG A 1 69 ? 7.967 36.830 2.713 1.00 88.44 69 ARG A O 1
ATOM 558 N N . LEU A 1 70 ? 6.329 38.345 3.059 1.00 86.25 70 LEU A N 1
ATOM 559 C CA . LEU A 1 70 ? 6.143 38.720 1.655 1.00 86.25 70 LEU A CA 1
ATOM 560 C C . LEU A 1 70 ? 7.426 39.297 1.037 1.00 86.25 70 LEU A C 1
ATOM 562 O O . LEU A 1 70 ? 7.802 38.900 -0.063 1.00 86.25 70 LEU A O 1
ATOM 566 N N . LEU A 1 71 ? 8.134 40.181 1.748 1.00 91.00 71 LEU A N 1
ATOM 567 C CA . LEU A 1 71 ? 9.410 40.743 1.289 1.00 91.00 71 LEU A CA 1
ATOM 568 C C . LEU A 1 71 ? 10.496 39.666 1.139 1.00 91.00 71 LEU A C 1
ATOM 570 O O . LEU A 1 71 ? 11.180 39.637 0.118 1.00 91.00 71 LEU A O 1
ATOM 574 N N . LEU A 1 72 ? 10.625 38.757 2.111 1.00 89.06 72 LEU A N 1
ATOM 575 C CA . LEU A 1 72 ? 11.567 37.631 2.051 1.00 89.06 72 LEU A CA 1
ATOM 576 C C . LEU A 1 72 ? 11.229 36.663 0.908 1.00 89.06 72 LEU A C 1
ATOM 578 O O . LEU A 1 72 ? 12.122 36.230 0.185 1.00 89.06 72 LEU A O 1
ATOM 582 N N . GLY A 1 73 ? 9.944 36.362 0.714 1.00 86.19 73 GLY A N 1
ATOM 583 C CA . GLY A 1 73 ? 9.472 35.457 -0.330 1.00 86.19 73 GLY A CA 1
ATOM 584 C C . GLY A 1 73 ? 9.654 36.029 -1.737 1.00 86.19 73 GLY A C 1
ATOM 585 O O . GLY A 1 73 ? 10.141 35.331 -2.623 1.00 86.19 73 GLY A O 1
ATOM 586 N N . LEU A 1 74 ? 9.357 37.318 -1.938 1.00 89.19 74 LEU A N 1
ATOM 587 C CA . LEU A 1 74 ? 9.610 38.009 -3.207 1.00 89.19 74 LEU A CA 1
ATOM 588 C C . LEU A 1 74 ? 11.112 38.177 -3.483 1.00 89.19 74 LEU A C 1
ATOM 590 O O . LEU A 1 74 ? 11.542 37.970 -4.614 1.00 89.19 74 LEU A O 1
ATOM 594 N N . ALA A 1 75 ? 11.929 38.482 -2.469 1.00 89.06 75 ALA A N 1
ATOM 595 C CA . ALA A 1 75 ? 13.386 38.501 -2.615 1.00 89.06 75 ALA A CA 1
ATOM 596 C C . ALA A 1 75 ? 13.939 37.110 -2.979 1.00 89.06 75 ALA A C 1
ATOM 598 O O . ALA A 1 75 ? 14.805 37.000 -3.845 1.00 89.06 75 ALA A O 1
ATOM 599 N N . GLY A 1 76 ? 13.395 36.045 -2.380 1.00 86.88 76 GLY A N 1
ATOM 600 C CA . GLY A 1 76 ? 13.733 34.665 -2.717 1.00 86.88 76 GLY A CA 1
ATOM 601 C C . GLY A 1 76 ? 13.344 34.281 -4.147 1.00 86.88 76 GLY A C 1
ATOM 602 O O . GLY A 1 76 ? 14.164 33.734 -4.880 1.00 86.88 76 GLY A O 1
ATOM 603 N N . ALA A 1 77 ? 12.135 34.647 -4.580 1.00 86.62 77 ALA A N 1
ATOM 604 C CA . ALA A 1 77 ? 11.659 34.465 -5.951 1.00 86.62 77 ALA A CA 1
ATOM 605 C C . ALA A 1 77 ? 12.522 35.208 -6.988 1.00 86.62 77 ALA A C 1
ATOM 607 O O . ALA A 1 77 ? 12.840 34.649 -8.037 1.00 86.62 77 ALA A O 1
ATOM 608 N N . LEU A 1 78 ? 12.945 36.442 -6.690 1.00 89.38 78 LEU A N 1
ATOM 609 C CA . LEU A 1 78 ? 13.831 37.229 -7.555 1.00 89.38 78 LEU A CA 1
ATOM 610 C C . LEU A 1 78 ? 15.261 36.668 -7.599 1.00 89.38 78 LEU A C 1
ATOM 612 O O . LEU A 1 78 ? 15.878 36.666 -8.661 1.00 89.38 78 LEU A O 1
ATOM 616 N N . ALA A 1 79 ? 15.778 36.142 -6.485 1.00 84.69 79 ALA A N 1
ATOM 617 C CA . ALA A 1 79 ? 17.069 35.455 -6.459 1.00 84.69 79 ALA A CA 1
ATOM 618 C C . ALA A 1 79 ? 17.033 34.119 -7.230 1.00 84.69 79 ALA A C 1
ATOM 620 O O . ALA A 1 79 ? 17.982 33.801 -7.940 1.00 84.69 79 ALA A O 1
ATOM 621 N N . LEU A 1 80 ? 15.920 33.377 -7.182 1.00 80.44 80 LEU A N 1
ATOM 622 C CA . LEU A 1 80 ? 15.705 32.213 -8.054 1.00 80.44 80 LEU A CA 1
ATOM 623 C C . LEU A 1 80 ? 15.626 32.628 -9.534 1.00 80.44 80 LEU A C 1
ATOM 625 O O . LEU A 1 80 ? 16.262 31.996 -10.372 1.00 80.44 80 LEU A O 1
ATOM 629 N N . ALA A 1 81 ? 14.924 33.721 -9.851 1.00 83.88 81 ALA A N 1
ATOM 630 C CA . ALA A 1 81 ? 14.820 34.259 -11.212 1.00 83.88 81 ALA A CA 1
ATOM 631 C C . ALA A 1 81 ? 16.158 34.731 -11.808 1.00 83.88 81 ALA A C 1
ATOM 633 O O . ALA A 1 81 ? 16.312 34.716 -13.027 1.00 83.88 81 ALA A O 1
ATOM 634 N N . ALA A 1 82 ? 17.116 35.144 -10.971 1.00 81.69 82 ALA A N 1
ATOM 635 C CA . ALA A 1 82 ? 18.450 35.560 -11.405 1.00 81.69 82 ALA A CA 1
ATOM 636 C C . ALA A 1 82 ? 19.326 34.393 -11.910 1.00 81.69 82 ALA A C 1
ATOM 638 O O . ALA A 1 82 ? 20.286 34.635 -12.641 1.00 81.69 82 ALA A O 1
ATOM 639 N N . GLY A 1 83 ? 18.988 33.148 -11.551 1.00 67.31 83 GLY A N 1
ATOM 640 C CA . GLY A 1 83 ? 19.676 31.941 -12.009 1.00 67.31 83 GLY A CA 1
ATOM 641 C C . GLY A 1 83 ? 21.087 31.737 -11.438 1.00 67.31 83 GLY A C 1
ATOM 642 O O . GLY A 1 83 ? 21.629 32.553 -10.688 1.00 67.31 83 GLY A O 1
ATOM 643 N N . GLY A 1 84 ? 21.690 30.598 -11.791 1.00 66.00 84 GLY A N 1
ATOM 644 C CA . GLY A 1 84 ? 23.029 30.201 -11.351 1.00 66.00 84 GLY A CA 1
ATOM 645 C C . GLY A 1 84 ? 23.120 29.789 -9.872 1.00 66.00 84 GLY A C 1
ATOM 646 O O . GLY A 1 84 ? 22.352 30.229 -9.012 1.00 66.00 84 GLY A O 1
ATOM 647 N N . TYR A 1 85 ? 24.096 28.933 -9.559 1.00 64.19 85 TYR A N 1
ATOM 648 C CA . TYR A 1 85 ? 24.210 28.226 -8.274 1.00 64.19 85 TYR A CA 1
ATOM 649 C C . TYR A 1 85 ? 24.140 29.130 -7.025 1.00 64.19 85 TYR A C 1
ATOM 651 O O . TYR A 1 85 ? 23.466 28.795 -6.050 1.00 64.19 85 TYR A O 1
ATOM 659 N N . GLY A 1 86 ? 24.807 30.291 -7.042 1.00 69.19 86 GLY A N 1
ATOM 660 C CA . GLY A 1 86 ? 24.853 31.207 -5.895 1.00 69.19 86 GLY A CA 1
ATOM 661 C C . GLY A 1 86 ? 23.489 31.814 -5.553 1.00 69.19 86 GLY A C 1
ATOM 662 O O . GLY A 1 86 ? 22.982 31.618 -4.448 1.00 69.19 86 GLY A O 1
ATOM 663 N N . TRP A 1 87 ? 22.871 32.516 -6.507 1.00 78.94 87 TRP A N 1
ATOM 664 C CA . TRP A 1 87 ? 21.570 33.162 -6.300 1.00 78.94 87 TRP A CA 1
ATOM 665 C C . TRP A 1 87 ? 20.441 32.153 -6.106 1.00 78.94 87 TRP A C 1
ATOM 667 O O . TRP A 1 87 ? 19.567 32.377 -5.274 1.00 78.94 87 TRP A O 1
ATOM 677 N N . THR A 1 88 ? 20.513 31.002 -6.776 1.00 73.56 88 THR A N 1
ATOM 678 C CA . THR A 1 88 ? 19.538 29.914 -6.626 1.00 73.56 88 THR A CA 1
ATOM 679 C C . THR A 1 88 ? 19.498 29.377 -5.189 1.00 73.56 88 THR A C 1
ATOM 681 O O . THR A 1 88 ? 18.420 29.241 -4.609 1.00 73.56 88 THR A O 1
ATOM 684 N N . ASN A 1 89 ? 20.661 29.151 -4.564 1.00 71.25 89 ASN A N 1
ATOM 685 C CA . ASN A 1 89 ? 20.738 28.707 -3.167 1.00 71.25 89 ASN A CA 1
ATOM 686 C C . ASN A 1 89 ? 20.347 29.809 -2.163 1.00 71.25 89 ASN A C 1
ATOM 688 O O . ASN A 1 89 ? 19.669 29.523 -1.174 1.00 71.25 89 ASN A O 1
ATOM 692 N N . VAL A 1 90 ? 20.701 31.074 -2.426 1.00 80.12 90 VAL A N 1
ATOM 693 C CA . VAL A 1 90 ? 20.223 32.224 -1.630 1.00 80.12 90 VAL A CA 1
ATOM 694 C C . VAL A 1 90 ? 18.696 32.346 -1.707 1.00 80.12 90 VAL A C 1
ATOM 696 O O . VAL A 1 90 ? 18.039 32.536 -0.684 1.00 80.12 90 VAL A O 1
ATOM 699 N N . GLY A 1 91 ? 18.118 32.186 -2.897 1.00 79.88 91 GLY A N 1
ATOM 700 C CA . GLY A 1 91 ? 16.680 32.269 -3.121 1.00 79.88 91 GLY A CA 1
ATOM 701 C C . GLY A 1 91 ? 15.903 31.150 -2.433 1.00 79.88 91 GLY A C 1
ATOM 702 O O . GLY A 1 91 ? 14.928 31.425 -1.735 1.00 79.88 91 GLY A O 1
ATOM 703 N N . ALA A 1 92 ? 16.386 29.909 -2.529 1.00 73.69 92 ALA A N 1
ATOM 704 C CA . ALA A 1 92 ? 15.832 28.770 -1.798 1.00 73.69 92 ALA A CA 1
ATOM 705 C C . ALA A 1 92 ? 15.838 28.985 -0.273 1.00 73.69 92 ALA A C 1
ATOM 707 O O . ALA A 1 92 ? 14.840 28.713 0.398 1.00 73.69 92 ALA A O 1
ATOM 708 N N . LEU A 1 93 ? 16.937 29.515 0.278 1.00 77.25 93 LEU A N 1
ATOM 709 C CA . LEU A 1 93 ? 17.044 29.832 1.703 1.00 77.25 93 LEU A CA 1
ATOM 710 C C . LEU A 1 93 ? 16.054 30.934 2.122 1.00 77.25 93 LEU A C 1
ATOM 712 O O . LEU A 1 93 ? 15.382 30.792 3.141 1.00 77.25 93 LEU A O 1
ATOM 716 N N . LEU A 1 94 ? 15.919 32.004 1.332 1.00 83.50 94 LEU A N 1
ATOM 717 C CA . LEU A 1 94 ? 14.967 33.092 1.597 1.00 83.50 94 LEU A CA 1
ATOM 718 C C . LEU A 1 94 ? 13.503 32.624 1.548 1.00 83.50 94 LEU A C 1
ATOM 720 O O . LEU A 1 94 ? 12.710 33.033 2.397 1.00 83.50 94 LEU A O 1
ATOM 724 N N . ILE A 1 95 ? 13.156 31.728 0.619 1.00 82.00 95 ILE A N 1
ATOM 725 C CA . ILE A 1 95 ? 11.831 31.089 0.542 1.00 82.00 95 ILE A CA 1
ATOM 726 C C . ILE A 1 95 ? 11.553 30.246 1.795 1.00 82.00 95 ILE A C 1
ATOM 728 O O . ILE A 1 95 ? 10.477 30.357 2.380 1.00 82.00 95 ILE A O 1
ATOM 732 N N . VAL A 1 96 ? 12.529 29.466 2.269 1.00 79.75 96 VAL A N 1
ATOM 733 C CA . VAL A 1 96 ? 12.394 28.685 3.511 1.00 79.75 96 VAL A CA 1
ATOM 734 C C . VAL A 1 96 ? 12.238 29.571 4.748 1.00 79.75 96 VAL A C 1
ATOM 736 O O . VAL A 1 96 ? 11.407 29.279 5.608 1.00 79.75 96 VAL A O 1
ATOM 739 N N . ILE A 1 97 ? 12.979 30.679 4.837 1.00 81.38 97 ILE A N 1
ATOM 740 C CA . ILE A 1 97 ? 12.817 31.640 5.938 1.00 81.38 97 ILE A CA 1
ATOM 741 C C . ILE A 1 97 ? 11.441 32.323 5.848 1.00 81.38 97 ILE A C 1
ATOM 743 O O . ILE A 1 97 ? 10.785 32.480 6.874 1.00 81.38 97 ILE A O 1
ATOM 747 N N . SER A 1 98 ? 10.959 32.663 4.647 1.00 83.81 98 SER A N 1
ATOM 748 C CA . SER A 1 98 ? 9.601 33.189 4.431 1.00 83.81 98 SER A CA 1
ATOM 749 C C . SER A 1 98 ? 8.525 32.210 4.934 1.00 83.81 98 SER A C 1
ATOM 751 O O . SER A 1 98 ? 7.687 32.599 5.747 1.00 83.81 98 SER A O 1
ATOM 753 N N . ASN A 1 99 ? 8.613 30.926 4.566 1.00 80.00 99 ASN A N 1
ATOM 754 C CA . ASN A 1 99 ? 7.694 29.867 5.014 1.00 80.00 99 ASN A CA 1
ATOM 755 C C . ASN A 1 99 ? 7.707 29.645 6.541 1.00 80.00 99 ASN A C 1
ATOM 757 O O . ASN A 1 99 ? 6.698 29.280 7.140 1.00 80.00 99 ASN A O 1
ATOM 761 N N . PHE A 1 100 ? 8.843 29.892 7.198 1.00 80.44 100 PHE A N 1
ATOM 762 C CA . PHE A 1 100 ? 8.917 29.856 8.658 1.00 80.44 100 PHE A CA 1
ATOM 763 C C . PHE A 1 100 ? 8.321 31.115 9.316 1.00 80.44 100 PHE A C 1
ATOM 765 O O . PHE A 1 100 ? 7.647 31.017 10.343 1.00 80.44 100 PHE A O 1
ATOM 772 N N . VAL A 1 101 ? 8.541 32.303 8.734 1.00 81.75 101 VAL A N 1
ATOM 773 C CA . VAL A 1 101 ? 7.990 33.578 9.239 1.00 81.75 101 VAL A CA 1
ATOM 774 C C . VAL A 1 101 ? 6.463 33.619 9.120 1.00 81.75 101 VAL A C 1
ATOM 776 O O . VAL A 1 101 ? 5.815 34.204 9.981 1.00 81.75 101 VAL A O 1
ATOM 779 N N . ASP A 1 102 ? 5.880 32.936 8.140 1.00 80.75 102 ASP A N 1
ATOM 780 C CA . ASP A 1 102 ? 4.436 32.682 8.015 1.00 80.75 102 ASP A CA 1
ATOM 781 C C . ASP A 1 102 ? 3.771 32.288 9.348 1.00 80.75 102 ASP A C 1
ATOM 783 O O . ASP A 1 102 ? 2.979 33.021 9.948 1.00 80.75 102 ASP A O 1
ATOM 787 N N . HIS A 1 103 ? 4.253 31.189 9.928 1.00 81.12 103 HIS A N 1
ATOM 788 C CA . HIS A 1 103 ? 3.775 30.637 11.190 1.00 81.12 103 HIS A CA 1
ATOM 789 C C . HIS A 1 103 ? 3.925 31.581 12.400 1.00 81.12 103 HIS A C 1
ATOM 791 O O . HIS A 1 103 ? 3.317 31.338 13.450 1.00 81.12 103 HIS A O 1
ATOM 797 N N . THR A 1 104 ? 4.706 32.661 12.278 1.00 82.19 104 THR A N 1
ATOM 798 C CA . THR A 1 104 ? 4.898 33.658 13.338 1.00 82.19 104 THR A CA 1
ATOM 799 C C . THR A 1 104 ? 3.737 34.647 13.436 1.00 82.19 104 THR A C 1
ATOM 801 O O . THR A 1 104 ? 3.374 35.026 14.553 1.00 82.19 104 THR A O 1
ATOM 804 N N . ASP A 1 105 ? 3.095 35.027 12.324 1.00 79.69 105 ASP A N 1
ATOM 805 C CA . ASP A 1 105 ? 2.030 36.036 12.360 1.00 79.69 105 ASP A CA 1
ATOM 806 C C . ASP A 1 105 ? 0.713 35.464 12.910 1.00 79.69 105 ASP A C 1
ATOM 808 O O . ASP A 1 105 ? 0.085 36.071 13.786 1.00 79.69 105 ASP A O 1
ATOM 812 N N . GLY A 1 106 ? 0.380 34.229 12.523 1.00 79.19 106 GLY A N 1
ATOM 813 C CA . GLY A 1 106 ? -0.818 33.533 12.968 1.00 79.19 106 GLY A CA 1
ATOM 814 C C . GLY A 1 106 ? -0.764 33.177 14.451 1.00 79.19 106 GLY A C 1
ATOM 815 O O . GLY A 1 106 ? -1.777 33.288 15.144 1.00 79.19 106 GLY A O 1
ATOM 816 N N . GLU A 1 107 ? 0.405 32.797 14.979 1.00 82.06 107 GLU A N 1
ATOM 817 C CA . GLU A 1 107 ? 0.582 32.620 16.424 1.00 82.06 107 GLU A CA 1
ATOM 818 C C . GLU A 1 107 ? 0.618 33.962 17.169 1.00 82.06 107 GLU A C 1
ATOM 820 O O . GLU A 1 107 ? -0.013 34.051 18.223 1.00 82.06 107 GLU A O 1
ATOM 825 N N . LEU A 1 108 ? 1.227 35.029 16.625 1.00 81.94 108 LEU A N 1
ATOM 826 C CA . LEU A 1 108 ? 1.168 36.361 17.247 1.00 81.94 108 LEU A CA 1
ATOM 827 C C . LEU A 1 108 ? -0.280 36.874 17.328 1.00 81.94 108 LEU A C 1
ATOM 829 O O . LEU A 1 108 ? -0.698 37.376 18.373 1.00 81.94 108 LEU A O 1
ATOM 833 N N . ALA A 1 109 ? -1.079 36.701 16.273 1.00 80.69 109 ALA A N 1
ATOM 834 C CA . ALA A 1 109 ? -2.499 37.050 16.255 1.00 80.69 109 ALA A CA 1
ATOM 835 C C . ALA A 1 109 ? -3.321 36.223 17.262 1.00 80.69 109 ALA A C 1
ATOM 837 O O . ALA A 1 109 ? -4.214 36.767 17.913 1.00 80.69 109 ALA A O 1
ATOM 838 N N . ARG A 1 110 ? -2.999 34.930 17.442 1.00 78.81 110 ARG A N 1
ATOM 839 C CA . ARG A 1 110 ? -3.647 34.050 18.435 1.00 78.81 110 ARG A CA 1
ATOM 840 C C . ARG A 1 110 ? -3.316 34.452 19.874 1.00 78.81 110 ARG A C 1
ATOM 842 O O . ARG A 1 110 ? -4.231 34.514 20.687 1.00 78.81 110 ARG A O 1
ATOM 849 N N . ILE A 1 111 ? -2.050 34.732 20.200 1.00 79.94 111 ILE A N 1
ATOM 850 C CA . ILE A 1 111 ? -1.632 35.044 21.584 1.00 79.94 111 ILE A CA 1
ATOM 851 C C . ILE A 1 111 ? -1.882 36.499 22.001 1.00 79.94 111 ILE A C 1
ATOM 853 O O . ILE A 1 111 ? -1.964 36.771 23.194 1.00 79.94 111 ILE A O 1
ATOM 857 N N . SER A 1 112 ? -2.005 37.430 21.049 1.00 77.00 112 SER A N 1
ATOM 858 C CA . SER A 1 112 ? -2.337 38.840 21.327 1.00 77.00 112 SER A CA 1
ATOM 859 C C . SER A 1 112 ? -3.821 39.178 21.133 1.00 77.00 112 SER A C 1
ATOM 861 O O . SER A 1 112 ? -4.229 40.307 21.391 1.00 77.00 112 SER A O 1
ATOM 863 N N . GLY A 1 113 ? -4.627 38.241 20.620 1.00 73.00 113 GLY A N 1
ATOM 864 C CA . GLY A 1 113 ? -6.034 38.460 20.258 1.00 73.00 113 GLY A CA 1
ATOM 865 C C . GLY A 1 113 ? -6.261 39.356 19.028 1.00 73.00 113 GLY A C 1
ATOM 866 O O . GLY A 1 113 ? -7.403 39.513 18.590 1.00 73.00 113 GLY A O 1
ATOM 867 N N . LYS A 1 114 ? -5.198 39.929 18.441 1.00 75.12 114 LYS A N 1
ATOM 868 C CA . LYS A 1 114 ? -5.224 40.912 17.341 1.00 75.12 114 LYS A CA 1
ATOM 869 C C . LYS A 1 114 ? -5.554 40.268 15.979 1.00 75.12 114 LYS A C 1
ATOM 871 O O . LYS A 1 114 ? -4.751 40.317 15.050 1.00 75.12 114 LYS A O 1
ATOM 876 N N . SER A 1 115 ? -6.733 39.660 15.840 1.00 72.81 115 SER A N 1
ATOM 877 C CA . SER A 1 115 ? -7.220 39.102 14.566 1.00 72.81 115 SER A CA 1
ATOM 878 C C . SER A 1 115 ? -8.128 40.084 13.810 1.00 72.81 115 SER A C 1
ATOM 880 O O . SER A 1 115 ? -8.918 40.806 14.415 1.00 72.81 115 SER A O 1
ATOM 882 N N . SER A 1 116 ? -8.036 40.125 12.475 1.00 76.81 116 SER A N 1
ATOM 883 C CA . SER A 1 116 ? -8.916 40.952 11.634 1.00 76.81 116 SER A CA 1
ATOM 884 C C . SER A 1 116 ? -9.189 40.307 10.273 1.00 76.81 116 SER A C 1
ATOM 886 O O . SER A 1 116 ? -8.361 39.565 9.745 1.00 76.81 116 SER A O 1
ATOM 888 N N . ARG A 1 117 ? -10.348 40.616 9.671 1.00 70.50 117 ARG A N 1
ATOM 889 C CA . ARG A 1 117 ? -10.728 40.100 8.341 1.00 70.50 117 ARG A CA 1
ATOM 890 C C . ARG A 1 117 ? -9.809 40.613 7.225 1.00 70.50 117 ARG A C 1
ATOM 892 O O . ARG A 1 117 ? -9.580 39.893 6.262 1.00 70.50 117 ARG A O 1
ATOM 899 N N . ILE A 1 118 ? -9.278 41.831 7.369 1.00 70.31 118 ILE A N 1
ATOM 900 C CA . ILE A 1 118 ? -8.338 42.431 6.410 1.00 70.31 118 ILE A CA 1
ATOM 901 C C . ILE A 1 118 ? -6.957 41.776 6.540 1.00 70.31 118 ILE A C 1
ATOM 903 O O . ILE A 1 118 ? -6.392 41.388 5.526 1.00 70.31 118 ILE A O 1
ATOM 907 N N . GLY A 1 119 ? -6.452 41.571 7.764 1.00 73.19 119 GLY A N 1
ATOM 908 C CA . GLY A 1 119 ? -5.195 40.845 7.996 1.00 73.19 119 GLY A CA 1
ATOM 909 C C . GLY A 1 119 ? -5.237 39.423 7.432 1.00 73.19 119 GLY A C 1
ATOM 910 O O . GLY A 1 119 ? -4.364 39.050 6.666 1.00 73.19 119 GLY A O 1
ATOM 911 N N . HIS A 1 120 ? -6.318 38.682 7.688 1.00 72.25 120 HIS A N 1
ATOM 912 C CA . HIS A 1 120 ? -6.523 37.334 7.140 1.00 72.25 120 HIS A CA 1
ATOM 913 C C . HIS A 1 120 ? -6.639 37.292 5.601 1.00 72.25 120 HIS A C 1
ATOM 915 O O . HIS A 1 120 ? -6.376 36.265 4.981 1.00 72.25 120 HIS A O 1
ATOM 921 N N . PHE A 1 121 ? -7.086 38.373 4.958 1.00 73.81 121 PHE A N 1
ATOM 922 C CA . PHE A 1 121 ? -7.074 38.463 3.496 1.00 73.81 121 PHE A CA 1
ATOM 923 C C . PHE A 1 121 ? -5.679 38.823 2.965 1.00 73.81 121 PHE A C 1
ATOM 925 O O . PHE A 1 121 ? -5.263 38.294 1.940 1.00 73.81 121 PHE A O 1
ATOM 932 N N . TYR A 1 122 ? -4.951 39.693 3.671 1.00 75.69 122 TYR A N 1
ATOM 933 C CA . TYR A 1 122 ? -3.581 40.077 3.331 1.00 75.69 122 TYR A CA 1
ATOM 934 C C . TYR A 1 122 ? -2.603 38.897 3.444 1.00 75.69 122 TYR A C 1
ATOM 936 O O . TYR A 1 122 ? -1.790 38.702 2.549 1.00 75.69 122 TYR A O 1
ATOM 944 N N . ASP A 1 123 ? -2.760 38.081 4.484 1.00 75.62 123 ASP A N 1
ATOM 945 C CA . ASP A 1 123 ? -2.081 36.801 4.705 1.00 75.62 123 ASP A CA 1
ATOM 946 C C . ASP A 1 123 ? -2.284 35.828 3.526 1.00 75.62 123 ASP A C 1
ATOM 948 O O . ASP A 1 123 ? -1.344 35.541 2.789 1.00 75.62 123 ASP A O 1
ATOM 952 N N . LEU A 1 124 ? -3.536 35.465 3.214 1.00 70.19 124 LEU A N 1
ATOM 953 C CA . LEU A 1 124 ? -3.866 34.624 2.050 1.00 70.19 124 LEU A CA 1
ATOM 954 C C . LEU A 1 124 ? -3.400 35.202 0.696 1.00 70.19 124 LEU A C 1
ATOM 956 O O . LEU A 1 124 ? -3.181 34.451 -0.257 1.00 70.19 124 LEU A O 1
ATOM 960 N N . ALA A 1 125 ? -3.280 36.526 0.575 1.00 72.12 125 ALA A N 1
ATOM 961 C CA . ALA A 1 125 ? -2.721 37.165 -0.614 1.00 72.12 125 ALA A CA 1
ATOM 962 C C . ALA A 1 125 ? -1.184 37.059 -0.652 1.00 72.12 125 ALA A C 1
ATOM 964 O O . ALA A 1 125 ? -0.615 36.895 -1.733 1.00 72.12 125 ALA A O 1
ATOM 965 N N . ALA A 1 126 ? -0.517 37.103 0.505 1.00 74.75 126 ALA A N 1
ATOM 966 C CA . ALA A 1 126 ? 0.913 36.852 0.630 1.00 74.75 126 ALA A CA 1
ATOM 967 C C . ALA A 1 126 ? 1.264 35.383 0.330 1.00 74.75 126 ALA A C 1
ATOM 969 O O . ALA A 1 126 ? 2.207 35.174 -0.436 1.00 74.75 126 ALA A O 1
ATOM 970 N N . ASP A 1 127 ? 0.472 34.401 0.806 1.00 72.81 127 ASP A N 1
ATOM 971 C CA . ASP A 1 127 ? 0.588 32.975 0.421 1.00 72.81 127 ASP A CA 1
ATOM 972 C C . ASP A 1 127 ? 0.742 32.847 -1.102 1.00 72.81 127 ASP A C 1
ATOM 974 O O . ASP A 1 127 ? 1.698 32.267 -1.629 1.00 72.81 127 ASP A O 1
ATOM 978 N N . ALA A 1 128 ? -0.240 33.410 -1.815 1.00 71.38 128 ALA A N 1
ATOM 979 C CA . ALA A 1 128 ? -0.385 33.258 -3.247 1.00 71.38 128 ALA A CA 1
ATOM 980 C C . ALA A 1 128 ? 0.744 33.980 -3.984 1.00 71.38 128 ALA A C 1
ATOM 982 O O . ALA A 1 128 ? 1.378 33.382 -4.847 1.00 71.38 128 ALA A O 1
ATOM 983 N N . LEU A 1 129 ? 1.048 35.234 -3.631 1.00 78.00 129 LEU A N 1
ATOM 984 C CA . LEU A 1 129 ? 2.100 36.009 -4.295 1.00 78.00 129 LEU A CA 1
ATOM 985 C C . LEU A 1 129 ? 3.491 35.382 -4.124 1.00 78.00 129 LEU A C 1
ATOM 987 O O . LEU A 1 129 ? 4.239 35.315 -5.100 1.00 78.00 129 LEU A O 1
ATOM 991 N N . VAL A 1 130 ? 3.826 34.875 -2.932 1.00 77.31 130 VAL A N 1
ATOM 992 C CA . VAL A 1 130 ? 5.108 34.188 -2.696 1.00 77.31 130 VAL A CA 1
ATOM 993 C C . VAL A 1 130 ? 5.161 32.854 -3.445 1.00 77.31 130 VAL A C 1
ATOM 995 O O . VAL A 1 130 ? 6.150 32.582 -4.124 1.00 77.31 130 VAL A O 1
ATOM 998 N N . THR A 1 131 ? 4.095 32.048 -3.405 1.00 72.12 131 THR A N 1
ATOM 999 C CA . THR A 1 131 ? 4.073 30.727 -4.066 1.00 72.12 131 THR A CA 1
ATOM 1000 C C . THR A 1 131 ? 4.053 30.840 -5.596 1.00 72.12 131 THR A C 1
ATOM 1002 O O . THR A 1 131 ? 4.737 30.084 -6.282 1.00 72.12 131 THR A O 1
ATOM 1005 N N . ILE A 1 132 ? 3.331 31.815 -6.158 1.00 75.69 132 ILE A N 1
ATOM 1006 C CA . ILE A 1 132 ? 3.369 32.127 -7.597 1.00 75.69 132 ILE A CA 1
ATOM 1007 C C . ILE A 1 132 ? 4.776 32.605 -7.981 1.00 75.69 132 ILE A C 1
ATOM 1009 O O . ILE A 1 132 ? 5.356 32.096 -8.940 1.00 75.69 132 ILE A O 1
ATOM 1013 N N . GLY A 1 133 ? 5.348 33.536 -7.206 1.00 77.62 133 GLY A N 1
ATOM 1014 C CA . GLY A 1 133 ? 6.702 34.049 -7.418 1.00 77.62 133 GLY A CA 1
ATOM 1015 C C . GLY A 1 133 ? 7.769 32.954 -7.393 1.00 77.62 133 GLY A C 1
ATOM 1016 O O . GLY A 1 133 ? 8.658 32.960 -8.237 1.00 77.62 133 GLY A O 1
ATOM 1017 N N . LEU A 1 134 ? 7.651 31.979 -6.489 1.00 80.38 134 LEU A N 1
ATOM 1018 C CA . LEU A 1 134 ? 8.536 30.816 -6.382 1.00 80.38 134 LEU A CA 1
ATOM 1019 C C . LEU A 1 134 ? 8.600 30.004 -7.689 1.00 80.38 134 LEU A C 1
ATOM 1021 O O . LEU A 1 134 ? 9.691 29.762 -8.209 1.00 80.38 134 LEU A O 1
ATOM 1025 N N . PHE A 1 135 ? 7.453 29.609 -8.253 1.00 74.69 135 PHE A N 1
ATOM 1026 C CA . PHE A 1 135 ? 7.423 28.803 -9.483 1.00 74.69 135 PHE A CA 1
ATOM 1027 C C . PHE A 1 135 ? 7.807 29.600 -10.736 1.00 74.69 135 PHE A C 1
ATOM 1029 O O . PHE A 1 135 ? 8.559 29.097 -11.574 1.00 74.69 135 PHE A O 1
ATOM 1036 N N . VAL A 1 136 ? 7.352 30.852 -10.847 1.00 78.44 136 VAL A N 1
ATOM 1037 C CA . VAL A 1 136 ? 7.744 31.749 -11.947 1.00 78.44 136 VAL A CA 1
ATOM 1038 C C . VAL A 1 136 ? 9.248 32.041 -11.885 1.00 78.44 136 VAL A C 1
ATOM 1040 O O . VAL A 1 136 ? 9.931 31.975 -12.906 1.00 78.44 136 VAL A O 1
ATOM 1043 N N . GLY A 1 137 ? 9.788 32.274 -10.685 1.00 79.44 137 GLY A N 1
ATOM 1044 C CA . GLY A 1 137 ? 11.210 32.498 -10.437 1.00 79.44 137 GLY A CA 1
ATOM 1045 C C . GLY A 1 137 ? 12.076 31.299 -10.813 1.00 79.44 137 GLY A C 1
ATOM 1046 O O . GLY A 1 137 ? 13.026 31.468 -11.569 1.00 79.44 137 GLY A O 1
ATOM 1047 N N . MET A 1 138 ? 11.725 30.078 -10.389 1.00 75.06 138 MET A N 1
ATOM 1048 C CA . MET A 1 138 ? 12.461 28.872 -10.806 1.00 75.06 138 MET A CA 1
ATOM 1049 C C . MET A 1 138 ? 12.417 28.649 -12.326 1.00 75.06 138 MET A C 1
ATOM 1051 O O . MET A 1 138 ? 13.444 28.332 -12.924 1.00 75.06 138 MET A O 1
ATOM 1055 N N . GLY A 1 139 ? 11.265 28.858 -12.975 1.00 74.56 139 GLY A N 1
ATOM 1056 C CA . GLY A 1 139 ? 11.151 28.733 -14.433 1.00 74.56 139 GLY A CA 1
ATOM 1057 C C . GLY A 1 139 ? 12.017 29.741 -15.196 1.00 74.56 139 GLY A C 1
ATOM 1058 O O . GLY A 1 139 ? 12.678 29.372 -16.168 1.00 74.56 139 GLY A O 1
ATOM 1059 N N . MET A 1 140 ? 12.066 30.995 -14.731 1.00 79.31 140 MET A N 1
ATOM 1060 C CA . MET A 1 140 ? 12.923 32.035 -15.313 1.00 79.31 140 MET A CA 1
ATOM 1061 C C . MET A 1 140 ? 14.409 31.818 -15.001 1.00 79.31 140 MET A C 1
ATOM 1063 O O . MET A 1 140 ? 15.228 31.999 -15.893 1.00 79.31 140 MET A O 1
ATOM 1067 N N . GLY A 1 141 ? 14.766 31.348 -13.802 1.00 75.25 141 GLY A N 1
ATOM 1068 C CA . GLY A 1 141 ? 16.150 31.015 -13.445 1.00 75.25 141 GLY A CA 1
ATOM 1069 C C . GLY A 1 141 ? 16.728 29.886 -14.299 1.00 75.25 141 GLY A C 1
ATOM 1070 O O . GLY A 1 141 ? 17.839 30.002 -14.807 1.00 75.25 141 GLY A O 1
ATOM 1071 N N . VAL A 1 142 ? 15.940 28.831 -14.546 1.00 71.19 142 VAL A N 1
ATOM 1072 C CA . VAL A 1 142 ? 16.315 27.742 -15.469 1.00 71.19 142 VAL A CA 1
ATOM 1073 C C . VAL A 1 142 ? 16.364 28.220 -16.928 1.00 71.19 142 VAL A C 1
ATOM 1075 O O . VAL A 1 142 ? 17.152 27.694 -17.705 1.00 71.19 142 VAL A O 1
ATOM 1078 N N . ALA A 1 143 ? 15.566 29.223 -17.312 1.00 70.56 143 ALA A N 1
ATOM 1079 C CA . ALA A 1 143 ? 15.632 29.849 -18.638 1.00 70.56 143 ALA A CA 1
ATOM 1080 C C . ALA A 1 143 ? 16.820 30.814 -18.816 1.00 70.56 143 ALA A C 1
ATOM 1082 O O . ALA A 1 143 ? 17.262 31.037 -19.941 1.00 70.56 143 ALA A O 1
ATOM 1083 N N . ALA A 1 144 ? 17.321 31.406 -17.731 1.00 66.19 144 ALA A N 1
ATOM 1084 C CA . ALA A 1 144 ? 18.474 32.301 -17.745 1.00 66.19 144 ALA A CA 1
ATOM 1085 C C . ALA A 1 144 ? 19.815 31.546 -17.821 1.00 66.19 144 ALA A C 1
ATOM 1087 O O . ALA A 1 144 ? 20.830 32.141 -18.182 1.00 66.19 144 ALA A O 1
ATOM 1088 N N . ASP A 1 145 ? 19.830 30.252 -17.486 1.00 63.88 145 ASP A N 1
ATOM 1089 C CA . ASP A 1 145 ? 21.053 29.453 -17.448 1.00 63.88 145 ASP A CA 1
ATOM 1090 C C . ASP A 1 145 ? 21.475 28.961 -18.846 1.00 63.88 145 ASP A C 1
ATOM 1092 O O . ASP A 1 145 ? 20.682 28.397 -19.611 1.00 63.88 145 ASP A O 1
ATOM 1096 N N . ALA A 1 146 ? 22.753 29.160 -19.176 1.00 50.97 146 ALA A N 1
ATOM 1097 C CA . ALA A 1 146 ? 23.308 29.045 -20.527 1.00 50.97 146 ALA A CA 1
ATOM 1098 C C . ALA A 1 146 ? 23.362 27.607 -21.081 1.00 50.97 146 ALA A C 1
ATOM 1100 O O . ALA A 1 146 ? 23.620 27.415 -22.269 1.00 50.97 146 ALA A O 1
ATOM 1101 N N . TYR A 1 147 ? 23.111 26.603 -20.237 1.00 48.75 147 TYR A N 1
ATOM 1102 C CA . TYR A 1 147 ? 23.039 25.187 -20.618 1.00 48.75 147 TYR A CA 1
ATOM 1103 C C . TYR A 1 147 ? 21.604 24.683 -20.860 1.00 48.75 147 TYR A C 1
ATOM 1105 O O . TYR A 1 147 ? 21.409 23.505 -21.167 1.00 48.75 147 TYR A O 1
ATOM 1113 N N . SER A 1 148 ? 20.584 25.541 -20.734 1.00 51.34 148 SER A N 1
ATOM 1114 C CA . SER A 1 148 ? 19.192 25.154 -20.982 1.00 51.34 148 SER A CA 1
ATOM 1115 C C . SER A 1 148 ? 18.913 24.973 -22.484 1.00 51.34 148 SER A C 1
ATOM 1117 O O . SER A 1 148 ? 19.055 25.885 -23.294 1.00 51.34 148 SER A O 1
ATOM 1119 N N . SER A 1 149 ? 18.493 23.767 -22.883 1.00 48.75 149 SER A N 1
ATOM 1120 C CA . SER A 1 149 ? 18.267 23.419 -24.297 1.00 48.75 149 SER A CA 1
ATOM 1121 C C . SER A 1 149 ? 16.988 24.016 -24.897 1.00 48.75 149 SER A C 1
ATOM 1123 O O . SER A 1 149 ? 16.859 24.079 -26.118 1.00 48.75 149 SER A O 1
ATOM 1125 N N . LEU A 1 150 ? 16.043 24.458 -24.057 1.00 54.41 150 LEU A N 1
ATOM 1126 C CA . LEU A 1 150 ? 14.791 25.113 -24.454 1.00 54.41 150 LEU A CA 1
ATOM 1127 C C . LEU A 1 150 ? 14.434 26.260 -23.476 1.00 54.41 150 LEU A C 1
ATOM 1129 O O . LEU A 1 150 ? 13.461 26.130 -22.728 1.00 54.41 150 LEU A O 1
ATOM 1133 N N . PRO A 1 151 ? 15.167 27.395 -23.478 1.00 56.72 151 PRO A N 1
ATOM 1134 C CA . PRO A 1 151 ? 14.999 28.471 -22.488 1.00 56.72 151 PRO A CA 1
ATOM 1135 C C . PRO A 1 151 ? 13.566 29.018 -22.399 1.00 56.72 151 PRO A C 1
ATOM 1137 O O . PRO A 1 151 ? 13.022 29.244 -21.321 1.00 56.72 151 PRO A O 1
ATOM 1140 N N . ALA A 1 152 ? 12.902 29.178 -23.548 1.00 56.94 152 ALA A N 1
ATOM 1141 C CA . ALA A 1 152 ? 11.514 29.628 -23.584 1.00 56.94 152 ALA A CA 1
ATOM 1142 C C . ALA A 1 152 ? 10.562 28.639 -22.884 1.00 56.94 152 ALA A C 1
ATOM 1144 O O . ALA A 1 152 ? 9.616 29.065 -22.227 1.00 56.94 152 ALA A O 1
ATOM 1145 N N . ALA A 1 153 ? 10.805 27.328 -22.992 1.00 59.03 153 ALA A N 1
ATOM 1146 C CA . ALA A 1 153 ? 9.920 26.312 -22.430 1.00 59.03 153 ALA A CA 1
ATOM 1147 C C . ALA A 1 153 ? 9.962 26.293 -20.895 1.00 59.03 153 ALA A C 1
ATOM 1149 O O . ALA A 1 153 ? 8.906 26.220 -20.271 1.00 59.03 153 ALA A O 1
ATOM 1150 N N . SER A 1 154 ? 11.139 26.425 -20.271 1.00 61.84 154 SER A N 1
ATOM 1151 C CA . SER A 1 154 ? 11.254 26.525 -18.807 1.00 61.84 154 SER A CA 1
ATOM 1152 C C . SER A 1 154 ? 10.598 27.794 -18.256 1.00 61.84 154 SER A C 1
ATOM 1154 O O . SER A 1 154 ? 9.882 27.719 -17.255 1.00 61.84 154 SER A O 1
ATOM 1156 N N . ALA A 1 155 ? 10.742 28.932 -18.945 1.00 68.38 155 ALA A N 1
ATOM 1157 C CA . ALA A 1 155 ? 10.043 30.163 -18.579 1.00 68.38 155 ALA A CA 1
ATOM 1158 C C . ALA A 1 155 ? 8.512 30.005 -18.676 1.00 68.38 155 ALA A C 1
ATOM 1160 O O . ALA A 1 155 ? 7.801 30.316 -17.718 1.00 68.38 155 ALA A O 1
ATOM 1161 N N . TRP A 1 156 ? 7.996 29.466 -19.789 1.00 67.44 156 TRP A N 1
ATOM 1162 C CA . TRP A 1 156 ? 6.560 29.201 -19.958 1.00 67.44 156 TRP A CA 1
ATOM 1163 C C . TRP A 1 156 ? 6.017 28.217 -18.912 1.00 67.44 156 TRP A C 1
ATOM 1165 O O . TRP A 1 156 ? 4.940 28.457 -18.369 1.00 67.44 156 TRP A O 1
ATOM 1175 N N . LEU A 1 157 ? 6.758 27.157 -18.573 1.00 60.50 157 LEU A N 1
ATOM 1176 C CA . LEU A 1 157 ? 6.367 26.200 -17.530 1.00 60.50 157 LEU A CA 1
ATOM 1177 C C . LEU A 1 157 ? 6.278 26.856 -16.143 1.00 60.50 157 LEU A C 1
ATOM 1179 O O . LEU A 1 157 ? 5.313 26.601 -15.424 1.00 60.50 157 LEU A O 1
ATOM 1183 N N . GLY A 1 158 ? 7.212 27.747 -15.790 1.00 64.75 158 GLY A N 1
ATOM 1184 C CA . GLY A 1 158 ? 7.137 28.534 -14.551 1.00 64.75 158 GLY A CA 1
ATOM 1185 C C . GLY A 1 158 ? 5.894 29.429 -14.491 1.00 64.75 158 GLY A C 1
ATOM 1186 O O . GLY A 1 158 ? 5.189 29.450 -13.481 1.00 64.75 158 GLY A O 1
ATOM 1187 N N . TRP A 1 159 ? 5.568 30.106 -15.598 1.00 70.19 159 TRP A N 1
ATOM 1188 C CA . TRP A 1 159 ? 4.344 30.910 -15.720 1.00 70.19 159 TRP A CA 1
ATOM 1189 C C . TRP A 1 159 ? 3.059 30.076 -15.660 1.00 70.19 159 TRP A C 1
ATOM 1191 O O . TRP A 1 159 ? 2.107 30.486 -14.996 1.00 70.19 159 TRP A O 1
ATOM 1201 N N . MET A 1 160 ? 3.019 28.895 -16.285 1.00 62.97 160 MET A N 1
ATOM 1202 C CA . MET A 1 160 ? 1.856 28.004 -16.203 1.00 62.97 160 MET A CA 1
ATOM 1203 C C . MET A 1 160 ? 1.674 27.408 -14.802 1.00 62.97 160 MET A C 1
ATOM 1205 O O . MET A 1 160 ? 0.545 27.364 -14.315 1.00 62.97 160 MET A O 1
ATOM 1209 N N . ALA A 1 161 ? 2.757 27.024 -14.120 1.00 59.00 161 ALA A N 1
ATOM 1210 C CA . ALA A 1 161 ? 2.708 26.577 -12.728 1.00 59.00 161 ALA A CA 1
ATOM 1211 C C . ALA A 1 161 ? 2.215 27.697 -11.792 1.00 59.00 161 ALA A C 1
ATOM 1213 O O . ALA A 1 161 ? 1.312 27.471 -10.986 1.00 59.00 161 ALA A O 1
ATOM 1214 N N . GLY A 1 162 ? 2.722 28.925 -11.953 1.00 59.38 162 GLY A N 1
ATOM 1215 C CA . GLY A 1 162 ? 2.229 30.098 -11.226 1.00 59.38 162 GLY A CA 1
ATOM 1216 C C . GLY A 1 162 ? 0.738 30.369 -11.468 1.00 59.38 162 GLY A C 1
ATOM 1217 O O . GLY A 1 162 ? -0.019 30.571 -10.520 1.00 59.38 162 GLY A O 1
ATOM 1218 N N . LEU A 1 163 ? 0.277 30.303 -12.721 1.00 64.69 163 LEU A N 1
ATOM 1219 C CA . LEU A 1 163 ? -1.138 30.493 -13.062 1.00 64.69 163 LEU A CA 1
ATOM 1220 C C . LEU A 1 163 ? -2.039 29.383 -12.487 1.00 64.69 163 LEU A C 1
ATOM 1222 O O . LEU A 1 163 ? -3.136 29.671 -12.005 1.00 64.69 163 LEU A O 1
ATOM 1226 N N . ALA A 1 164 ? -1.571 28.131 -12.483 1.00 54.91 164 ALA A N 1
ATOM 1227 C CA . ALA A 1 164 ? -2.275 27.011 -11.862 1.00 54.91 164 ALA A CA 1
ATOM 1228 C C . ALA A 1 164 ? -2.391 27.185 -10.337 1.00 54.91 164 ALA A C 1
ATOM 1230 O O . ALA A 1 164 ? -3.479 27.022 -9.785 1.00 54.91 164 ALA A O 1
ATOM 1231 N N . VAL A 1 165 ? -1.314 27.602 -9.659 1.00 58.16 165 VAL A N 1
ATOM 1232 C CA . VAL A 1 165 ? -1.339 27.949 -8.227 1.00 58.16 165 VAL A CA 1
ATOM 1233 C C . VAL A 1 165 ? -2.331 29.084 -7.955 1.00 58.16 165 VAL A C 1
ATOM 1235 O O . VAL A 1 165 ? -3.162 28.959 -7.055 1.00 58.16 165 VAL A O 1
ATOM 1238 N N . ALA A 1 166 ? -2.324 30.153 -8.758 1.00 58.72 166 ALA A N 1
ATOM 1239 C CA . ALA A 1 166 ? -3.279 31.256 -8.623 1.00 58.72 166 ALA A CA 1
ATOM 1240 C C . ALA A 1 166 ? -4.742 30.778 -8.729 1.00 58.72 166 ALA A C 1
ATOM 1242 O O . ALA A 1 166 ? -5.595 31.182 -7.932 1.00 58.72 166 ALA A O 1
ATOM 1243 N N . LEU A 1 167 ? -5.028 29.869 -9.669 1.00 56.09 167 LEU A N 1
ATOM 1244 C CA . LEU A 1 167 ? -6.345 29.255 -9.831 1.00 56.09 167 LEU A CA 1
ATOM 1245 C C . LEU A 1 167 ? -6.721 28.360 -8.636 1.00 56.09 167 LEU A C 1
ATOM 1247 O O . LEU A 1 167 ? -7.855 28.429 -8.166 1.00 56.09 167 LEU A O 1
ATOM 1251 N N . ILE A 1 168 ? -5.783 27.575 -8.097 1.00 59.16 168 ILE A N 1
ATOM 1252 C CA . ILE A 1 168 ? -5.994 26.739 -6.901 1.00 59.16 168 ILE A CA 1
ATOM 1253 C C . ILE A 1 168 ? -6.323 27.607 -5.677 1.00 59.16 168 ILE A C 1
ATOM 1255 O O . ILE A 1 168 ? -7.281 27.311 -4.961 1.00 59.16 168 ILE A O 1
ATOM 1259 N N . PHE A 1 169 ? -5.603 28.713 -5.456 1.00 59.09 169 PHE A N 1
ATOM 1260 C CA . PHE A 1 169 ? -5.905 29.661 -4.374 1.00 59.09 169 PHE A CA 1
ATOM 1261 C C . PHE A 1 169 ? -7.272 30.339 -4.555 1.00 59.09 169 PHE A C 1
ATOM 1263 O O . PHE A 1 169 ? -8.047 30.432 -3.598 1.00 59.09 169 PHE A O 1
ATOM 1270 N N . PHE A 1 170 ? -7.625 30.740 -5.781 1.00 59.16 170 PHE A N 1
ATOM 1271 C CA . PHE A 1 170 ? -8.954 31.275 -6.092 1.00 59.16 170 PHE A CA 1
ATOM 1272 C C . PHE A 1 170 ? -10.068 30.250 -5.818 1.00 59.16 170 PHE A C 1
ATOM 1274 O O . PHE A 1 170 ? -11.067 30.578 -5.173 1.00 59.16 170 PHE A O 1
ATOM 1281 N N . LEU A 1 171 ? -9.891 28.994 -6.240 1.00 53.91 171 LEU A N 1
ATOM 1282 C CA . LEU A 1 171 ? -10.841 27.908 -5.984 1.00 53.91 171 LEU A CA 1
ATOM 1283 C C . LEU A 1 171 ? -10.955 27.590 -4.484 1.00 53.91 171 LEU A C 1
ATOM 1285 O O . LEU A 1 171 ? -12.074 27.487 -3.983 1.00 53.91 171 LEU A O 1
ATOM 1289 N N . ARG A 1 172 ? -9.837 27.524 -3.744 1.00 55.72 172 ARG A N 1
ATOM 1290 C CA . ARG A 1 172 ? -9.807 27.381 -2.272 1.00 55.72 172 ARG A CA 1
ATOM 1291 C C . ARG A 1 172 ? -10.645 28.471 -1.602 1.00 55.72 172 ARG A C 1
ATOM 1293 O O . ARG A 1 172 ? -11.510 28.151 -0.790 1.00 55.72 172 ARG A O 1
ATOM 1300 N N . MET A 1 173 ? -10.449 29.733 -1.989 1.00 59.16 173 MET A N 1
ATOM 1301 C CA . MET A 1 173 ? -11.212 30.867 -1.457 1.00 59.16 173 MET A CA 1
ATOM 1302 C C . MET A 1 173 ? -12.712 30.749 -1.778 1.00 59.16 173 MET A C 1
ATOM 1304 O O . MET A 1 173 ? -13.540 30.886 -0.881 1.00 59.16 173 MET A O 1
ATOM 1308 N N . ARG A 1 174 ? -13.079 30.402 -3.021 1.00 58.75 174 ARG A N 1
ATOM 1309 C CA . ARG A 1 174 ? -14.483 30.177 -3.427 1.00 58.75 174 ARG A CA 1
ATOM 1310 C C . ARG A 1 174 ? -15.149 28.980 -2.741 1.00 58.75 174 ARG A C 1
ATOM 1312 O O . ARG A 1 174 ? -16.367 28.984 -2.564 1.00 58.75 174 ARG A O 1
ATOM 1319 N N . ILE A 1 175 ? -14.384 27.956 -2.369 1.00 50.41 175 ILE A N 1
ATOM 1320 C CA . ILE A 1 175 ? -14.873 26.814 -1.587 1.00 50.41 175 ILE A CA 1
ATOM 1321 C C . ILE A 1 175 ? -15.070 27.229 -0.125 1.00 50.41 175 ILE A C 1
ATOM 1323 O O . ILE A 1 175 ? -16.104 26.907 0.456 1.00 50.41 175 ILE A O 1
ATOM 1327 N N . GLU A 1 176 ? -14.146 27.995 0.458 1.00 55.47 176 GLU A N 1
ATOM 1328 C CA . GLU A 1 176 ? -14.272 28.486 1.835 1.00 55.47 176 GLU A CA 1
ATOM 1329 C C . GLU A 1 176 ? -15.443 29.472 2.005 1.00 55.47 176 GLU A C 1
ATOM 1331 O O . GLU A 1 176 ? -16.177 29.367 2.987 1.00 55.47 176 GLU A O 1
ATOM 1336 N N . GLU A 1 177 ? -15.706 30.336 1.015 1.00 54.25 177 GLU A N 1
ATOM 1337 C CA . GLU A 1 177 ? -16.911 31.187 0.956 1.00 54.25 177 GLU A CA 1
ATOM 1338 C C . GLU A 1 177 ? -18.229 30.389 0.992 1.00 54.25 177 GLU A C 1
ATOM 1340 O O . GLU A 1 177 ? -19.240 30.901 1.470 1.00 54.25 177 GLU A O 1
ATOM 1345 N N . ARG A 1 178 ? -18.241 29.153 0.470 1.00 44.69 178 ARG A N 1
ATOM 1346 C CA . ARG A 1 178 ? -19.459 28.340 0.275 1.00 44.69 178 ARG A CA 1
ATOM 1347 C C . ARG A 1 178 ? -19.655 27.230 1.308 1.00 44.69 178 ARG A C 1
ATOM 1349 O O . ARG A 1 178 ? -20.792 26.880 1.603 1.00 44.69 178 ARG A O 1
ATOM 1356 N N . ALA A 1 179 ? -18.569 26.654 1.820 1.00 39.50 179 ALA A N 1
ATOM 1357 C CA . ALA A 1 179 ? -18.576 25.496 2.721 1.00 39.50 179 ALA A CA 1
ATOM 1358 C C . ALA A 1 179 ? -17.937 25.779 4.096 1.00 39.50 179 ALA A C 1
ATOM 1360 O O . ALA A 1 179 ? -18.019 24.946 5.000 1.00 39.50 179 ALA A O 1
ATOM 1361 N N . GLY A 1 180 ? -17.303 26.944 4.268 1.00 44.03 180 GLY A N 1
ATOM 1362 C CA . GLY A 1 180 ? -16.601 27.328 5.489 1.00 44.03 180 GLY A CA 1
ATOM 1363 C C . GLY A 1 180 ? -15.311 26.540 5.756 1.00 44.03 180 GLY A C 1
ATOM 1364 O O . GLY A 1 180 ? -15.007 25.524 5.128 1.00 44.03 180 GLY A O 1
ATOM 1365 N N . LYS A 1 181 ? -14.563 26.990 6.770 1.00 42.94 181 LYS A N 1
ATOM 1366 C CA . LYS A 1 181 ? -13.222 26.498 7.165 1.00 42.94 181 LYS A CA 1
ATOM 1367 C C . LYS A 1 181 ? -13.116 25.022 7.574 1.00 42.94 181 LYS A C 1
ATOM 1369 O O . LYS A 1 181 ? -12.032 24.546 7.910 1.00 42.94 181 LYS A O 1
ATOM 1374 N N . ALA A 1 182 ? -14.225 24.287 7.594 1.00 42.88 182 ALA A N 1
ATOM 1375 C CA . ALA A 1 182 ? -14.209 22.838 7.764 1.00 42.88 182 ALA A CA 1
ATOM 1376 C C . ALA A 1 182 ? -13.888 22.109 6.445 1.00 42.88 182 ALA A C 1
ATOM 1378 O O . ALA A 1 182 ? -13.237 21.067 6.482 1.00 42.88 182 ALA A O 1
ATOM 1379 N N . GLY A 1 183 ? -14.307 22.659 5.296 1.00 34.72 183 GLY A N 1
ATOM 1380 C CA . GLY A 1 183 ? -14.160 22.030 3.978 1.00 34.72 183 GLY A CA 1
ATOM 1381 C C . GLY A 1 183 ? -12.766 22.145 3.350 1.00 34.72 183 GLY A C 1
ATOM 1382 O O . GLY A 1 183 ? -12.452 21.379 2.445 1.00 34.72 183 GLY A O 1
ATOM 1383 N N . THR A 1 184 ? -11.927 23.065 3.834 1.00 42.69 184 THR A N 1
ATOM 1384 C CA . THR A 1 184 ? -10.592 23.389 3.287 1.00 42.69 184 THR A CA 1
ATOM 1385 C C . THR A 1 184 ? -9.421 22.854 4.129 1.00 42.69 184 THR A C 1
ATOM 1387 O O . THR A 1 184 ? -8.273 23.236 3.910 1.00 42.69 184 THR A O 1
ATOM 1390 N N . ARG A 1 185 ? -9.672 21.957 5.098 1.00 44.78 185 ARG A N 1
ATOM 1391 C CA . ARG A 1 185 ? -8.618 21.373 5.952 1.00 44.78 185 ARG A CA 1
ATOM 1392 C C . ARG A 1 185 ? -7.718 20.397 5.184 1.00 44.78 185 ARG A C 1
ATOM 1394 O O . ARG A 1 185 ? -8.186 19.361 4.718 1.00 44.78 185 ARG A O 1
ATOM 1401 N N . GLN A 1 186 ? -6.421 20.699 5.143 1.00 42.41 186 GLN A N 1
ATOM 1402 C CA . GLN A 1 186 ? -5.383 19.825 4.588 1.00 42.41 186 GLN A CA 1
ATOM 1403 C C . GLN A 1 186 ? -5.122 18.572 5.443 1.00 42.41 186 GLN A C 1
ATOM 1405 O O . GLN A 1 186 ? -5.471 18.509 6.627 1.00 42.41 186 GLN A O 1
ATOM 1410 N N . ALA A 1 187 ? -4.464 17.580 4.837 1.00 41.62 187 ALA A N 1
ATOM 1411 C CA . ALA A 1 187 ? -3.919 16.424 5.540 1.00 41.62 187 ALA A CA 1
ATOM 1412 C C . ALA A 1 187 ? -2.653 16.811 6.328 1.00 41.62 187 ALA A C 1
ATOM 1414 O O . ALA A 1 187 ? -1.874 17.652 5.895 1.00 41.62 187 ALA A O 1
ATOM 1415 N N . ARG A 1 188 ? -2.451 16.191 7.496 1.00 42.12 188 ARG A N 1
ATOM 1416 C CA . ARG A 1 188 ? -1.328 16.466 8.410 1.00 42.12 188 ARG A CA 1
ATOM 1417 C C . ARG A 1 188 ? -0.800 15.154 8.977 1.00 42.12 188 ARG A C 1
ATOM 1419 O O . ARG A 1 188 ? -1.602 14.277 9.308 1.00 42.12 188 ARG A O 1
ATOM 1426 N N . LEU A 1 189 ? 0.517 15.008 9.119 1.00 37.66 189 LEU A N 1
ATOM 1427 C CA . LEU A 1 189 ? 1.142 13.747 9.536 1.00 37.66 189 LEU A CA 1
ATOM 1428 C C . LEU A 1 189 ? 2.326 13.998 10.480 1.00 37.66 189 LEU A C 1
ATOM 1430 O O . LEU A 1 189 ? 3.225 14.762 10.170 1.00 37.66 189 LEU A O 1
ATOM 1434 N N . GLY A 1 190 ? 2.328 13.387 11.670 1.00 42.31 190 GLY A N 1
ATOM 1435 C CA . GLY A 1 190 ? 3.443 13.506 12.632 1.00 42.31 190 GLY A CA 1
ATOM 1436 C C . GLY A 1 190 ? 3.657 14.886 13.282 1.00 42.31 190 GLY A C 1
ATOM 1437 O O . GLY A 1 190 ? 4.572 15.030 14.091 1.00 42.31 190 GLY A O 1
ATOM 1438 N N . GLY A 1 191 ? 2.819 15.878 12.966 1.00 48.78 191 GLY A N 1
ATOM 1439 C CA . GLY A 1 191 ? 3.057 17.287 13.303 1.00 48.78 191 GLY A CA 1
ATOM 1440 C C . GLY A 1 191 ? 3.651 18.105 12.150 1.00 48.78 191 GLY A C 1
ATOM 1441 O O . GLY A 1 191 ? 4.069 19.229 12.400 1.00 48.78 191 GLY A O 1
ATOM 1442 N N . PHE A 1 192 ? 3.670 17.548 10.935 1.00 39.75 192 PHE A N 1
ATOM 1443 C CA . PHE A 1 192 ? 3.998 18.238 9.689 1.00 39.75 192 PHE A CA 1
ATOM 1444 C C . PHE A 1 192 ? 2.738 18.472 8.831 1.00 39.75 192 PHE A C 1
ATOM 1446 O O . PHE A 1 192 ? 1.804 17.652 8.843 1.00 39.75 192 PHE A O 1
ATOM 1453 N N . GLU A 1 193 ? 2.721 19.582 8.098 1.00 53.62 193 GLU A N 1
ATOM 1454 C CA . GLU A 1 193 ? 1.739 19.959 7.073 1.00 53.62 193 GLU A CA 1
ATOM 1455 C C . GLU A 1 193 ? 2.172 19.451 5.681 1.00 53.62 193 GLU A C 1
ATOM 1457 O O . GLU A 1 193 ? 3.300 19.005 5.479 1.00 53.62 193 GLU A O 1
ATOM 1462 N N . THR A 1 194 ? 1.298 19.566 4.675 1.00 48.91 194 THR A N 1
ATOM 1463 C CA . THR A 1 194 ? 1.691 19.407 3.258 1.00 48.91 194 THR A CA 1
ATOM 1464 C C . THR A 1 194 ? 2.622 20.518 2.757 1.00 48.91 194 THR A C 1
ATOM 1466 O O . THR A 1 194 ? 3.323 20.331 1.767 1.00 48.91 194 THR A O 1
ATOM 1469 N N . GLU A 1 195 ? 2.638 21.658 3.445 1.00 52.75 195 GLU A N 1
ATOM 1470 C CA . GLU A 1 195 ? 3.398 22.866 3.099 1.00 52.75 195 GLU A CA 1
ATOM 1471 C C . GLU A 1 195 ? 4.883 22.738 3.505 1.00 52.75 195 GLU A C 1
ATOM 1473 O O . GLU A 1 195 ? 5.767 23.271 2.836 1.00 52.75 195 GLU A O 1
ATOM 1478 N N . ASP A 1 196 ? 5.189 21.893 4.497 1.00 56.28 196 ASP A N 1
ATOM 1479 C CA . ASP A 1 196 ? 6.548 21.632 5.001 1.00 56.28 196 ASP A CA 1
ATOM 1480 C C . ASP A 1 196 ? 7.486 20.978 3.972 1.00 56.28 196 ASP A C 1
ATOM 1482 O O . ASP A 1 196 ? 8.703 20.937 4.157 1.00 56.28 196 ASP A O 1
ATOM 1486 N N . VAL A 1 197 ? 6.947 20.492 2.851 1.00 55.75 197 VAL A N 1
ATOM 1487 C CA . VAL A 1 197 ? 7.737 20.016 1.704 1.00 55.75 197 VAL A CA 1
ATOM 1488 C C . VAL A 1 197 ? 8.638 21.133 1.152 1.00 55.75 197 VAL A C 1
ATOM 1490 O O . VAL A 1 197 ? 9.720 20.847 0.637 1.00 55.75 197 VAL A O 1
ATOM 1493 N N . LEU A 1 198 ? 8.262 22.406 1.328 1.00 57.03 198 LEU A N 1
ATOM 1494 C CA . LEU A 1 198 ? 9.069 23.564 0.929 1.00 57.03 198 LEU A CA 1
ATOM 1495 C C . LEU A 1 198 ? 10.411 23.652 1.686 1.00 57.03 198 LEU A C 1
ATOM 1497 O O . LEU A 1 198 ? 11.392 24.138 1.120 1.00 57.03 198 LEU A O 1
ATOM 1501 N N . TYR A 1 199 ? 10.520 23.088 2.899 1.00 63.16 199 TYR A N 1
ATOM 1502 C CA . TYR A 1 199 ? 11.793 22.992 3.632 1.00 63.16 199 TYR A CA 1
ATOM 1503 C C . TYR A 1 199 ? 12.842 22.102 2.933 1.00 63.16 199 TYR A C 1
ATOM 1505 O O . TYR A 1 199 ? 14.022 22.156 3.280 1.00 63.16 199 TYR A O 1
ATOM 1513 N N . LEU A 1 200 ? 12.451 21.311 1.924 1.00 57.59 200 LEU A N 1
ATOM 1514 C CA . LEU A 1 200 ? 13.371 20.504 1.117 1.00 57.59 200 LEU A CA 1
ATOM 1515 C C . LEU A 1 200 ? 14.014 21.280 -0.044 1.00 57.59 200 LEU A C 1
ATOM 1517 O O . LEU A 1 200 ? 15.005 20.804 -0.595 1.00 57.59 200 LEU A O 1
ATOM 1521 N N . ILE A 1 201 ? 13.509 22.464 -0.417 1.00 56.50 201 ILE A N 1
ATOM 1522 C CA . ILE A 1 201 ? 14.003 23.198 -1.598 1.00 56.50 201 ILE A CA 1
ATOM 1523 C C . ILE A 1 201 ? 15.512 23.516 -1.501 1.00 56.50 201 ILE A C 1
ATOM 1525 O O . ILE A 1 201 ? 16.216 23.195 -2.458 1.00 56.50 201 ILE A O 1
ATOM 1529 N N . PRO A 1 202 ? 16.073 24.011 -0.374 1.00 52.50 202 PRO A N 1
ATOM 1530 C CA . PRO A 1 202 ? 17.520 24.232 -0.258 1.00 52.50 202 PRO A CA 1
ATOM 1531 C C . PRO A 1 202 ? 18.362 22.955 -0.400 1.00 52.50 202 PRO A C 1
ATOM 1533 O O . PRO A 1 202 ? 19.483 23.003 -0.894 1.00 52.50 202 PRO A O 1
ATOM 1536 N N . LEU A 1 203 ? 17.830 21.794 0.001 1.00 49.31 203 LEU A N 1
ATOM 1537 C CA . LEU A 1 203 ? 18.509 20.504 -0.178 1.00 49.31 203 LEU A CA 1
ATOM 1538 C C . LEU A 1 203 ? 18.505 20.056 -1.647 1.00 49.31 203 LEU A C 1
ATOM 1540 O O . LEU A 1 203 ? 19.426 19.367 -2.073 1.00 49.31 203 LEU A O 1
ATOM 1544 N N . VAL A 1 204 ? 17.500 20.465 -2.426 1.00 52.56 204 VAL A N 1
ATOM 1545 C CA . VAL A 1 204 ? 17.437 20.237 -3.877 1.00 52.56 204 VAL A CA 1
ATOM 1546 C C . VAL A 1 204 ? 18.372 21.192 -4.629 1.00 52.56 204 VAL A C 1
ATOM 1548 O O . VAL A 1 204 ? 19.072 20.753 -5.541 1.00 52.56 204 VAL A O 1
ATOM 1551 N N . THR A 1 205 ? 18.446 22.471 -4.240 1.00 53.41 205 THR A N 1
ATOM 1552 C CA . THR A 1 205 ? 19.329 23.456 -4.897 1.00 53.41 205 THR A CA 1
ATOM 1553 C C . THR A 1 205 ? 20.815 23.234 -4.599 1.00 53.41 205 THR A C 1
ATOM 1555 O O . THR A 1 205 ? 21.646 23.473 -5.470 1.00 53.41 205 THR A O 1
ATOM 1558 N N . LEU A 1 206 ? 21.164 22.709 -3.418 1.00 45.50 206 LEU A N 1
ATOM 1559 C CA . LEU A 1 206 ? 22.542 22.328 -3.062 1.00 45.50 206 LEU A CA 1
ATOM 1560 C C . LEU A 1 206 ? 23.059 21.081 -3.810 1.00 45.50 206 LEU A C 1
ATOM 1562 O O . LEU A 1 206 ? 24.227 20.724 -3.665 1.00 45.50 206 LEU A O 1
ATOM 1566 N N . LEU A 1 207 ? 22.204 20.406 -4.585 1.00 44.03 207 LEU A N 1
ATOM 1567 C CA . LEU A 1 207 ? 22.519 19.192 -5.348 1.00 44.03 207 LEU A CA 1
ATOM 1568 C C . LEU A 1 207 ? 22.326 19.377 -6.870 1.00 44.03 207 LEU A C 1
ATOM 1570 O O . LEU A 1 207 ? 22.200 18.384 -7.583 1.00 44.03 207 LEU A O 1
ATOM 1574 N N . ASP A 1 208 ? 22.238 20.625 -7.355 1.00 44.44 208 ASP A N 1
ATOM 1575 C CA . ASP A 1 208 ? 21.878 20.992 -8.744 1.00 44.44 208 ASP A CA 1
ATOM 1576 C C . ASP A 1 208 ? 20.562 20.351 -9.253 1.00 44.44 208 ASP A C 1
ATOM 1578 O O . ASP A 1 208 ? 20.279 20.288 -10.449 1.00 44.44 208 ASP A O 1
ATOM 1582 N N . GLY A 1 209 ? 19.682 19.921 -8.342 1.00 44.88 209 GLY A N 1
ATOM 1583 C CA . GLY A 1 209 ? 18.447 19.194 -8.653 1.00 44.88 209 GLY A CA 1
ATOM 1584 C C . GLY A 1 209 ? 17.308 20.045 -9.228 1.00 44.88 209 GLY A C 1
ATOM 1585 O O . GLY A 1 209 ? 16.181 19.559 -9.327 1.00 44.88 209 GLY A O 1
ATOM 1586 N N . VAL A 1 210 ? 17.564 21.304 -9.593 1.00 44.47 210 VAL A N 1
ATOM 1587 C CA . VAL A 1 210 ? 16.534 22.299 -9.945 1.00 44.47 210 VAL A CA 1
ATOM 1588 C C . VAL A 1 210 ? 15.845 21.974 -11.268 1.00 44.47 210 VAL A C 1
ATOM 1590 O O . VAL A 1 210 ? 14.618 22.003 -11.342 1.00 44.47 210 VAL A O 1
ATOM 1593 N N . THR A 1 211 ? 16.603 21.586 -12.297 1.00 42.91 211 THR A N 1
ATOM 1594 C CA . THR A 1 211 ? 16.040 21.150 -13.584 1.00 42.91 211 THR A CA 1
ATOM 1595 C C . THR A 1 211 ? 15.133 19.920 -13.419 1.00 42.91 211 THR A C 1
ATOM 1597 O O . THR A 1 211 ? 13.976 20.007 -13.833 1.00 42.91 211 THR A O 1
ATOM 1600 N N . PRO A 1 212 ? 15.553 18.818 -12.757 1.00 42.72 212 PRO A N 1
ATOM 1601 C CA . PRO A 1 212 ? 14.653 17.718 -12.397 1.00 42.72 212 PRO A CA 1
ATOM 1602 C C . PRO A 1 212 ? 13.418 18.142 -11.584 1.00 42.72 212 PRO A C 1
ATOM 1604 O O . PRO A 1 212 ? 12.312 17.678 -11.867 1.00 42.72 212 PRO A O 1
ATOM 1607 N N . ALA A 1 213 ? 13.576 19.026 -10.594 1.00 37.50 213 ALA A N 1
ATOM 1608 C CA . ALA A 1 213 ? 12.487 19.432 -9.704 1.00 37.50 213 ALA A CA 1
ATOM 1609 C C . ALA A 1 213 ? 11.380 20.225 -10.420 1.00 37.50 213 ALA A C 1
ATOM 1611 O O . ALA A 1 213 ? 10.199 19.994 -10.152 1.00 37.50 213 ALA A O 1
ATOM 1612 N N . CYS A 1 214 ? 11.731 21.092 -11.377 1.00 39.53 214 CYS A N 1
ATOM 1613 C CA . CYS A 1 214 ? 10.750 21.828 -12.179 1.00 39.53 214 CYS A CA 1
ATOM 1614 C C . CYS A 1 214 ? 9.802 20.887 -12.950 1.00 39.53 214 CYS A C 1
ATOM 1616 O O . CYS A 1 214 ? 8.593 21.129 -12.979 1.00 39.53 214 CYS A O 1
ATOM 1618 N N . PHE A 1 215 ? 10.317 19.780 -13.500 1.00 41.00 215 PHE A N 1
ATOM 1619 C CA . PHE A 1 215 ? 9.508 18.767 -14.194 1.00 41.00 215 PHE A CA 1
ATOM 1620 C C . PHE A 1 215 ? 8.790 17.785 -13.245 1.00 41.00 215 PHE A C 1
ATOM 1622 O O . PHE A 1 215 ? 7.771 17.211 -13.622 1.00 41.00 215 PHE A O 1
ATOM 1629 N N . GLY A 1 216 ? 9.268 17.610 -12.009 1.00 36.00 216 GLY A N 1
ATOM 1630 C CA . GLY A 1 216 ? 8.678 16.701 -11.012 1.00 36.00 216 GLY A CA 1
ATOM 1631 C C . GLY A 1 216 ? 7.431 17.222 -10.278 1.00 36.00 216 GLY A C 1
ATOM 1632 O O . GLY A 1 216 ? 6.882 16.515 -9.437 1.00 36.00 216 GLY A O 1
ATOM 1633 N N . SER A 1 217 ? 6.986 18.447 -10.564 1.00 32.75 217 SER A N 1
ATOM 1634 C CA . SER A 1 217 ? 5.983 19.190 -9.777 1.00 32.75 217 SER A CA 1
ATOM 1635 C C . SER A 1 217 ? 4.506 18.889 -10.098 1.00 32.75 217 SER A C 1
ATOM 1637 O O . SER A 1 217 ? 3.615 19.346 -9.382 1.00 32.75 217 SER A O 1
ATOM 1639 N N . HIS A 1 218 ? 4.208 18.144 -11.165 1.00 32.03 218 HIS A N 1
ATOM 1640 C CA . HIS A 1 218 ? 2.833 17.954 -11.646 1.00 32.03 218 HIS A CA 1
ATOM 1641 C C . HIS A 1 218 ? 2.104 16.800 -10.928 1.00 32.03 218 HIS A C 1
ATOM 1643 O O . HIS A 1 218 ? 2.215 15.639 -11.319 1.00 32.03 218 HIS A O 1
ATOM 1649 N N . GLY A 1 219 ? 1.334 17.144 -9.883 1.00 25.39 219 GLY A N 1
ATOM 1650 C CA . GLY A 1 219 ? 0.618 16.199 -9.002 1.00 25.39 219 GLY A CA 1
ATOM 1651 C C . GLY A 1 219 ? -0.809 16.597 -8.564 1.00 25.39 219 GLY A C 1
ATOM 1652 O O . GLY A 1 219 ? -1.259 16.110 -7.536 1.00 25.39 219 GLY A O 1
ATOM 1653 N N . ASP A 1 220 ? -1.465 17.488 -9.320 1.00 29.02 220 ASP A N 1
ATOM 1654 C CA . ASP A 1 220 ? -2.914 17.821 -9.402 1.00 29.02 220 ASP A CA 1
ATOM 1655 C C . ASP A 1 220 ? -3.859 17.750 -8.158 1.00 29.02 220 ASP A C 1
ATOM 1657 O O . ASP A 1 220 ? -4.115 16.672 -7.614 1.00 29.02 220 ASP A O 1
ATOM 1661 N N . PRO A 1 221 ? -4.540 18.868 -7.802 1.00 28.70 221 PRO A N 1
ATOM 1662 C CA . PRO A 1 221 ? -5.662 18.882 -6.860 1.00 28.70 221 PRO A CA 1
ATOM 1663 C C . PRO A 1 221 ? -7.047 19.285 -7.451 1.00 28.70 221 PRO A C 1
ATOM 1665 O O . PRO A 1 221 ? -7.475 20.433 -7.348 1.00 28.70 221 PRO A O 1
ATOM 1668 N N . LEU A 1 222 ? -7.843 18.267 -7.818 1.00 25.00 222 LEU A N 1
ATOM 1669 C CA . LEU A 1 222 ? -9.303 18.130 -7.565 1.00 25.00 222 LEU A CA 1
ATOM 1670 C C . LEU A 1 222 ? -10.382 18.901 -8.395 1.00 25.00 222 LEU A C 1
ATOM 1672 O O . LEU A 1 222 ? -10.791 20.002 -8.032 1.00 25.00 222 LEU A O 1
ATOM 1676 N N . ARG A 1 223 ? -11.116 18.101 -9.210 1.00 26.58 223 ARG A N 1
ATOM 1677 C CA . ARG A 1 223 ? -12.602 18.106 -9.450 1.00 26.58 223 ARG A CA 1
ATOM 1678 C C . ARG A 1 223 ? -13.195 19.194 -10.380 1.00 26.58 223 ARG A C 1
ATOM 1680 O O . ARG A 1 223 ? -12.536 20.182 -10.655 1.00 26.58 223 ARG A O 1
ATOM 1687 N N . HIS A 1 224 ? -14.427 19.106 -10.924 1.00 24.55 224 HIS A N 1
ATOM 1688 C CA . HIS A 1 224 ? -15.671 18.281 -10.769 1.00 24.55 224 HIS A CA 1
ATOM 1689 C C . HIS A 1 224 ? -16.383 18.231 -12.171 1.00 24.55 224 HIS A C 1
ATOM 1691 O O . HIS A 1 224 ? -16.108 19.125 -12.963 1.00 24.55 224 HIS A O 1
ATOM 1697 N N . ASP A 1 225 ? -17.331 17.370 -12.597 1.00 26.55 225 ASP A N 1
ATOM 1698 C CA . ASP A 1 225 ? -17.996 16.117 -12.142 1.00 26.55 225 ASP A CA 1
ATOM 1699 C C . ASP A 1 225 ? -18.809 15.521 -13.356 1.00 26.55 225 ASP A C 1
ATOM 1701 O O . ASP A 1 225 ? -18.415 15.747 -14.495 1.00 26.55 225 ASP A O 1
ATOM 1705 N N . VAL A 1 226 ? -19.990 14.904 -13.132 1.00 21.73 226 VAL A N 1
ATOM 1706 C CA . VAL A 1 226 ? -21.146 14.696 -14.061 1.00 21.73 226 VAL A CA 1
ATOM 1707 C C . VAL A 1 226 ? -21.263 13.370 -14.879 1.00 21.73 226 VAL A C 1
ATOM 1709 O O . VAL A 1 226 ? -20.442 13.044 -15.726 1.00 21.73 226 VAL A O 1
ATOM 1712 N N . MET A 1 227 ? -22.434 12.715 -14.703 1.00 21.45 227 MET A N 1
ATOM 1713 C CA . MET A 1 227 ? -23.146 11.681 -15.514 1.00 21.45 227 MET A CA 1
ATOM 1714 C C . MET A 1 227 ? -22.915 10.147 -15.350 1.00 21.45 227 MET A C 1
ATOM 1716 O O . MET A 1 227 ? -21.930 9.680 -14.792 1.00 21.45 227 MET A O 1
ATOM 1720 N N . ASN A 1 228 ? -23.947 9.376 -15.761 1.00 24.45 228 ASN A N 1
ATOM 1721 C CA . ASN A 1 228 ? -24.202 7.921 -15.564 1.00 24.45 228 ASN A CA 1
ATOM 1722 C C . ASN A 1 228 ? -23.987 7.112 -16.885 1.00 24.45 228 ASN A C 1
ATOM 1724 O O . ASN A 1 228 ? -23.696 7.738 -17.898 1.00 24.45 228 ASN A O 1
ATOM 1728 N N . ALA A 1 229 ? -24.147 5.775 -17.024 1.00 24.70 229 ALA A N 1
ATOM 1729 C CA . ALA A 1 229 ? -24.686 4.675 -16.176 1.00 24.70 229 ALA A CA 1
ATOM 1730 C C . ALA A 1 229 ? -23.769 3.401 -16.249 1.00 24.70 229 ALA A C 1
ATOM 1732 O O . ALA A 1 229 ? -22.574 3.597 -16.065 1.00 24.70 229 ALA A O 1
ATOM 1733 N N . ALA A 1 230 ? -24.112 2.108 -16.467 1.00 22.50 230 ALA A N 1
ATOM 1734 C CA . ALA A 1 230 ? -25.331 1.277 -16.675 1.00 22.50 230 ALA A CA 1
ATOM 1735 C C . ALA A 1 230 ? -24.922 -0.247 -16.617 1.00 22.50 230 ALA A C 1
ATOM 1737 O O . ALA A 1 230 ? -23.724 -0.509 -16.700 1.00 22.50 230 ALA A O 1
ATOM 1738 N N . VAL A 1 231 ? -25.755 -1.314 -16.584 1.00 25.91 231 VAL A N 1
ATOM 1739 C CA . VAL A 1 231 ? -27.135 -1.608 -16.090 1.00 25.91 231 VAL A CA 1
ATOM 1740 C C . VAL A 1 231 ? -27.395 -3.153 -16.186 1.00 25.91 231 VAL A C 1
ATOM 1742 O O . VAL A 1 231 ? -26.975 -3.745 -17.174 1.00 25.91 231 VAL A O 1
ATOM 1745 N N . ASP A 1 232 ? -28.066 -3.768 -15.188 1.00 24.42 232 ASP A N 1
ATOM 1746 C CA . ASP A 1 232 ? -28.960 -4.976 -15.207 1.00 24.42 232 ASP A CA 1
ATOM 1747 C C . ASP A 1 232 ? -28.515 -6.390 -15.728 1.00 24.42 232 ASP A C 1
ATOM 1749 O O . ASP A 1 232 ? -27.544 -6.518 -16.464 1.00 24.42 232 ASP A O 1
ATOM 1753 N N . LEU A 1 233 ? -29.149 -7.550 -15.394 1.00 25.34 233 LEU A N 1
ATOM 1754 C CA . LEU A 1 233 ? -30.191 -7.935 -14.393 1.00 25.34 233 LEU A CA 1
ATOM 1755 C C . LEU A 1 233 ? -30.220 -9.474 -14.087 1.00 25.34 233 LEU A C 1
ATOM 1757 O O . LEU A 1 233 ? -29.550 -10.266 -14.744 1.00 25.34 233 LEU A O 1
ATOM 1761 N N . THR A 1 234 ? -31.140 -9.878 -13.186 1.00 21.95 234 THR A N 1
ATOM 1762 C CA . THR A 1 234 ? -31.723 -11.229 -12.907 1.00 21.95 234 THR A CA 1
ATOM 1763 C C . THR A 1 234 ? -30.939 -12.249 -12.047 1.00 21.95 234 THR A C 1
ATOM 1765 O O . THR A 1 234 ? -29.714 -12.242 -12.042 1.00 21.95 234 THR A O 1
ATOM 1768 N N . ALA A 1 235 ? -31.587 -13.250 -11.414 1.00 23.03 235 ALA A N 1
ATOM 1769 C CA . ALA A 1 235 ? -32.599 -13.249 -10.320 1.00 23.03 235 ALA A CA 1
ATOM 1770 C C . ALA A 1 235 ? -33.010 -14.707 -9.939 1.00 23.03 235 ALA A C 1
ATOM 1772 O O . ALA A 1 235 ? -32.910 -15.578 -10.799 1.00 23.03 235 ALA A O 1
ATOM 1773 N N . ARG A 1 236 ? -33.580 -14.917 -8.726 1.00 24.06 236 ARG A N 1
ATOM 1774 C CA . ARG A 1 236 ? -34.253 -16.153 -8.203 1.00 24.06 236 ARG A CA 1
ATOM 1775 C C . ARG A 1 236 ? -33.352 -17.363 -7.856 1.00 24.06 236 ARG A C 1
ATOM 1777 O O . ARG A 1 236 ? -32.297 -17.503 -8.462 1.00 24.06 236 ARG A O 1
ATOM 1784 N N . ASP A 1 237 ? -33.681 -18.298 -6.942 1.00 24.05 237 ASP A N 1
ATOM 1785 C CA . ASP A 1 237 ? -34.622 -18.379 -5.784 1.00 24.05 237 ASP A CA 1
ATOM 1786 C C . ASP A 1 237 ? -34.217 -19.587 -4.869 1.00 24.05 237 ASP A C 1
ATOM 1788 O O . ASP A 1 237 ? -33.634 -20.545 -5.376 1.00 24.05 237 ASP A O 1
ATOM 1792 N N . GLY A 1 238 ? -34.590 -19.596 -3.571 1.00 22.45 238 GLY A N 1
ATOM 1793 C CA . GLY A 1 238 ? -34.677 -20.803 -2.696 1.00 22.45 238 GLY A CA 1
ATOM 1794 C C . GLY A 1 238 ? -33.450 -21.238 -1.847 1.00 22.45 238 GLY A C 1
ATOM 1795 O O . GLY A 1 238 ? -32.368 -20.673 -1.977 1.00 22.45 238 GLY A O 1
ATOM 1796 N N . ALA A 1 239 ? -33.593 -22.308 -1.036 1.00 25.92 239 ALA A N 1
ATOM 1797 C CA . ALA A 1 239 ? -33.858 -22.243 0.428 1.00 25.92 239 ALA A CA 1
ATOM 1798 C C . ALA A 1 239 ? -33.927 -23.642 1.138 1.00 25.92 239 ALA A C 1
ATOM 1800 O O . ALA A 1 239 ? -34.404 -24.605 0.536 1.00 25.92 239 ALA A O 1
ATOM 1801 N N . GLY A 1 240 ? -33.563 -23.713 2.433 1.00 25.53 240 GLY A N 1
ATOM 1802 C CA . GLY A 1 240 ? -33.611 -24.876 3.362 1.00 25.53 240 GLY A CA 1
ATOM 1803 C C . GLY A 1 240 ? -32.240 -25.570 3.559 1.00 25.53 240 GLY A C 1
ATOM 1804 O O . GLY A 1 240 ? -31.616 -25.914 2.559 1.00 25.53 240 GLY A O 1
ATOM 1805 N N . VAL A 1 241 ? -31.720 -25.886 4.768 1.00 27.95 241 VAL A N 1
ATOM 1806 C CA . VAL A 1 241 ? -32.332 -26.312 6.065 1.00 27.95 241 VAL A CA 1
ATOM 1807 C C . VAL A 1 241 ? -31.366 -26.106 7.279 1.00 27.95 241 VAL A C 1
ATOM 1809 O O . VAL A 1 241 ? -30.150 -26.084 7.107 1.00 27.95 241 VAL A O 1
ATOM 1812 N N . ALA A 1 242 ? -31.888 -26.038 8.521 1.00 30.22 242 ALA A N 1
ATOM 1813 C CA . ALA A 1 242 ? -31.151 -25.825 9.792 1.00 30.22 242 ALA A CA 1
ATOM 1814 C C . ALA A 1 242 ? -30.905 -27.083 10.687 1.00 30.22 242 ALA A C 1
ATOM 1816 O O . ALA A 1 242 ? -31.453 -28.157 10.441 1.00 30.22 242 ALA A O 1
ATOM 1817 N N . HIS A 1 243 ? -30.110 -26.935 11.767 1.00 35.25 243 HIS A N 1
ATOM 1818 C CA . HIS A 1 243 ? -29.876 -27.913 12.863 1.00 35.25 243 HIS A CA 1
ATOM 1819 C C . HIS A 1 243 ? -29.273 -27.152 14.078 1.00 35.25 243 HIS A C 1
ATOM 1821 O O . HIS A 1 243 ? -28.292 -26.441 13.877 1.00 35.25 243 HIS A O 1
ATOM 1827 N N . ASP A 1 244 ? -29.777 -27.072 15.319 1.00 34.91 244 ASP A N 1
ATOM 1828 C CA . ASP A 1 244 ? -30.629 -27.873 16.236 1.00 34.91 244 ASP A CA 1
ATOM 1829 C C . ASP A 1 244 ? -29.859 -28.707 17.288 1.00 34.91 244 ASP A C 1
ATOM 1831 O O . ASP A 1 244 ? -29.654 -29.910 17.158 1.00 34.91 244 ASP A O 1
ATOM 1835 N N . ALA A 1 245 ? -29.436 -28.023 18.361 1.00 37.84 245 ALA A N 1
ATOM 1836 C CA . ALA A 1 245 ? -29.004 -28.597 19.639 1.00 37.84 245 ALA A CA 1
ATOM 1837 C C . ALA A 1 245 ? -29.198 -27.544 20.751 1.00 37.84 245 ALA A C 1
ATOM 1839 O O . ALA A 1 245 ? -28.444 -26.573 20.837 1.00 37.84 245 ALA A O 1
ATOM 1840 N N . ARG A 1 246 ? -30.241 -27.689 21.579 1.00 55.25 246 ARG A N 1
ATOM 1841 C CA . ARG A 1 246 ? -30.674 -26.645 22.531 1.00 55.25 246 ARG A CA 1
ATOM 1842 C C . ARG A 1 246 ? -29.904 -26.726 23.849 1.00 55.25 246 ARG A C 1
ATOM 1844 O O . ARG A 1 246 ? -29.799 -27.793 24.448 1.00 55.25 246 ARG A O 1
ATOM 1851 N N . THR A 1 247 ? -29.368 -25.596 24.305 1.00 73.56 247 THR A N 1
ATOM 1852 C CA . THR A 1 247 ? -28.652 -25.491 25.587 1.00 73.56 247 THR A CA 1
ATOM 1853 C C . THR A 1 247 ? -29.626 -25.213 26.732 1.00 73.56 247 THR A C 1
ATOM 1855 O O . THR A 1 247 ? -30.707 -24.669 26.521 1.00 73.56 247 THR A O 1
ATOM 1858 N N . GLN A 1 248 ? -29.235 -25.508 27.975 1.00 80.12 248 GLN A N 1
ATOM 1859 C CA . GLN A 1 248 ? -30.063 -25.156 29.138 1.00 80.12 248 GLN A CA 1
ATOM 1860 C C . GLN A 1 248 ? -30.264 -23.632 29.274 1.00 80.12 248 GLN A C 1
ATOM 1862 O O . GLN A 1 248 ? -31.306 -23.193 29.745 1.00 80.12 248 GLN A O 1
ATOM 1867 N N . VAL A 1 249 ? -29.324 -22.825 28.770 1.00 84.00 249 VAL A N 1
ATOM 1868 C CA . VAL A 1 249 ? -29.458 -21.361 28.695 1.00 84.00 249 VAL A CA 1
ATOM 1869 C C . VAL A 1 249 ? -30.568 -20.934 27.722 1.00 84.00 249 VAL A C 1
ATOM 1871 O O . VAL A 1 249 ? -31.329 -20.024 28.039 1.00 84.00 249 VAL A O 1
ATOM 1874 N N . ASP A 1 250 ? -30.711 -21.595 26.567 1.00 86.75 250 ASP A N 1
ATOM 1875 C CA . ASP A 1 250 ? -31.829 -21.361 25.633 1.00 86.75 250 ASP A CA 1
ATOM 1876 C C . ASP A 1 250 ? -33.189 -21.730 26.256 1.00 86.75 250 ASP A C 1
ATOM 1878 O O . ASP A 1 250 ? -34.183 -21.054 25.999 1.00 86.75 250 ASP A O 1
ATOM 1882 N N . LEU A 1 251 ? -33.235 -22.733 27.141 1.00 85.94 251 LEU A N 1
ATOM 1883 C CA . LEU A 1 251 ? -34.443 -23.072 27.903 1.00 85.94 251 LEU A CA 1
ATOM 1884 C C . LEU A 1 251 ? -34.795 -21.985 28.936 1.00 85.94 251 LEU A C 1
ATOM 1886 O O . LEU A 1 251 ? -35.894 -21.437 28.856 1.00 85.94 251 LEU A O 1
ATOM 1890 N N . SER A 1 252 ? -33.863 -21.597 29.822 1.00 87.31 252 SER A N 1
ATOM 1891 C CA . SER A 1 252 ? -34.100 -20.535 30.821 1.00 87.31 252 SER A CA 1
ATOM 1892 C C . SER A 1 252 ? -34.483 -19.193 30.168 1.00 87.31 252 SER A C 1
ATOM 1894 O O . SER A 1 252 ? -35.313 -18.455 30.701 1.00 87.31 252 SER A O 1
ATOM 1896 N N . ILE A 1 253 ? -33.923 -18.869 28.991 1.00 89.44 253 ILE A N 1
ATOM 1897 C CA . ILE A 1 253 ? -34.334 -17.683 28.222 1.00 89.44 253 ILE A CA 1
ATOM 1898 C C . ILE A 1 253 ? -35.721 -17.857 27.596 1.00 89.44 253 ILE A C 1
ATOM 1900 O O . ILE A 1 253 ? -36.519 -16.927 27.690 1.00 89.44 253 ILE A O 1
ATOM 1904 N N . ARG A 1 254 ? -36.054 -19.011 26.999 1.00 90.19 254 ARG A N 1
ATOM 1905 C CA . ARG A 1 254 ? -37.377 -19.229 26.381 1.00 90.19 254 ARG A CA 1
ATOM 1906 C C . ARG A 1 254 ? -38.512 -19.132 27.398 1.00 90.19 254 ARG A C 1
ATOM 1908 O O . ARG A 1 254 ? -39.515 -18.483 27.113 1.00 90.19 254 ARG A O 1
ATOM 1915 N N . GLU A 1 255 ? -38.343 -19.719 28.582 1.00 88.31 255 GLU A N 1
ATOM 1916 C CA . GLU A 1 255 ? -39.311 -19.600 29.681 1.00 88.31 255 GLU A CA 1
ATOM 1917 C C . GLU A 1 255 ? -39.486 -18.143 30.126 1.00 88.31 255 GLU A C 1
ATOM 1919 O O . GLU A 1 255 ? -40.610 -17.672 30.308 1.00 88.31 255 GLU A O 1
ATOM 1924 N N . ARG A 1 256 ? -38.381 -17.397 30.248 1.00 88.12 256 ARG A N 1
ATOM 1925 C CA . ARG A 1 256 ? -38.415 -15.994 30.668 1.00 88.12 256 ARG A CA 1
ATOM 1926 C C . ARG A 1 256 ? -39.037 -15.074 29.617 1.00 88.12 256 ARG A C 1
ATOM 1928 O O . ARG A 1 256 ? -39.831 -14.213 29.982 1.00 88.12 256 ARG A O 1
ATOM 1935 N N . VAL A 1 257 ? -38.719 -15.276 28.340 1.00 89.75 257 VAL A N 1
ATOM 1936 C CA . VAL A 1 257 ? -39.304 -14.554 27.198 1.00 89.75 257 VAL A CA 1
ATOM 1937 C C . VAL A 1 257 ? -40.807 -14.808 27.087 1.00 89.75 257 VAL A C 1
ATOM 1939 O O . VAL A 1 257 ? -41.563 -13.862 26.885 1.00 89.75 257 VAL A O 1
ATOM 1942 N N . ALA A 1 258 ? -41.261 -16.050 27.282 1.00 86.75 258 ALA A N 1
ATOM 1943 C CA . ALA A 1 258 ? -42.681 -16.405 27.222 1.00 86.75 258 ALA A CA 1
ATOM 1944 C C . ALA A 1 258 ? -43.542 -15.735 28.316 1.00 86.75 258 ALA A C 1
ATOM 1946 O O . ALA A 1 258 ? -44.767 -15.729 28.210 1.00 86.75 258 ALA A O 1
ATOM 1947 N N . ALA A 1 259 ? -42.917 -15.158 29.349 1.00 85.44 259 ALA A N 1
ATOM 1948 C CA . ALA A 1 259 ? -43.574 -14.383 30.400 1.00 85.44 259 ALA A CA 1
ATOM 1949 C C . ALA A 1 259 ? -43.586 -12.857 30.145 1.00 85.44 259 ALA A C 1
ATOM 1951 O O . ALA A 1 259 ? -44.020 -12.108 31.021 1.00 85.44 259 ALA A O 1
ATOM 1952 N N . LEU A 1 260 ? -43.098 -12.382 28.990 1.00 87.94 260 LEU A N 1
ATOM 1953 C CA . LEU A 1 260 ? -43.056 -10.962 28.618 1.00 87.94 260 LEU A CA 1
ATOM 1954 C C . LEU A 1 260 ? -44.135 -10.616 27.582 1.00 87.94 260 LEU A C 1
ATOM 1956 O O . LEU A 1 260 ? -44.331 -11.343 26.609 1.00 87.94 260 LEU A O 1
ATOM 1960 N N . ASP A 1 261 ? -44.778 -9.455 27.732 1.00 86.25 261 ASP A N 1
ATOM 1961 C CA . ASP A 1 261 ? -45.670 -8.911 26.702 1.00 86.25 261 ASP A CA 1
ATOM 1962 C C . ASP A 1 261 ? -44.845 -8.335 25.540 1.00 86.25 261 ASP A C 1
ATOM 1964 O O . ASP A 1 261 ? -44.373 -7.197 25.572 1.00 86.25 261 ASP A O 1
ATOM 1968 N N . ALA A 1 262 ? -44.645 -9.147 24.501 1.00 82.88 262 ALA A N 1
ATOM 1969 C CA . ALA A 1 262 ? -43.891 -8.749 23.317 1.00 82.88 262 ALA A CA 1
ATOM 1970 C C . ALA A 1 262 ? -44.534 -7.578 22.547 1.00 82.88 262 ALA A C 1
ATOM 1972 O O . ALA A 1 262 ? -43.812 -6.835 21.887 1.00 82.88 262 ALA A O 1
ATOM 1973 N N . GLY A 1 263 ? -45.856 -7.382 22.639 1.00 79.06 263 GLY A N 1
ATOM 1974 C CA . GLY A 1 263 ? -46.551 -6.279 21.973 1.00 79.06 263 GLY A CA 1
ATOM 1975 C C . GLY A 1 263 ? -46.253 -4.944 22.649 1.00 79.06 263 GLY A C 1
ATOM 1976 O O . GLY A 1 263 ? -45.756 -4.019 22.006 1.00 79.06 263 GLY A O 1
ATOM 1977 N N . LEU A 1 264 ? -46.462 -4.882 23.966 1.00 85.06 264 LEU A N 1
ATOM 1978 C CA . LEU A 1 264 ? -46.188 -3.692 24.776 1.00 85.06 264 LEU A CA 1
ATOM 1979 C C . LEU A 1 264 ? -44.699 -3.313 24.753 1.00 85.06 264 LEU A C 1
ATOM 1981 O O . LEU A 1 264 ? -44.355 -2.133 24.688 1.00 85.06 264 LEU A O 1
ATOM 1985 N N . LEU A 1 265 ? -43.795 -4.300 24.771 1.00 89.50 265 LEU A N 1
ATOM 1986 C CA . LEU A 1 265 ? -42.355 -4.039 24.688 1.00 89.50 265 LEU A CA 1
ATOM 1987 C C . LEU A 1 265 ? -41.910 -3.589 23.287 1.00 89.50 265 LEU A C 1
ATOM 1989 O O . LEU A 1 265 ? -40.996 -2.770 23.191 1.00 89.50 265 LEU A O 1
ATOM 1993 N N . ARG A 1 266 ? -42.565 -4.058 22.215 1.00 87.75 266 ARG A N 1
ATOM 1994 C CA . ARG A 1 266 ? -42.331 -3.592 20.837 1.00 87.75 266 ARG A CA 1
ATOM 1995 C C . ARG A 1 266 ? -42.767 -2.140 20.649 1.00 87.75 266 ARG A C 1
ATOM 1997 O O . ARG A 1 266 ? -41.989 -1.351 20.117 1.00 87.75 266 ARG A O 1
ATOM 2004 N N . GLU A 1 267 ? -43.958 -1.787 21.132 1.00 83.56 267 GLU A N 1
ATOM 2005 C CA . GLU A 1 267 ? -44.468 -0.409 21.144 1.00 83.56 267 GLU A CA 1
ATOM 2006 C C . GLU A 1 267 ? -43.512 0.511 21.923 1.00 83.56 267 GLU A C 1
ATOM 2008 O O . GLU A 1 267 ? -43.001 1.485 21.373 1.00 83.56 267 GLU A O 1
ATOM 2013 N N . ALA A 1 268 ? -43.134 0.124 23.148 1.00 86.12 268 ALA A N 1
ATOM 2014 C CA . ALA A 1 268 ? -42.189 0.879 23.971 1.00 86.12 268 ALA A CA 1
ATOM 2015 C C . ALA A 1 268 ? -40.778 1.013 23.359 1.00 86.12 268 ALA A C 1
ATOM 2017 O O . ALA A 1 268 ? -40.089 1.995 23.645 1.00 86.12 268 ALA A O 1
ATOM 2018 N N . PHE A 1 269 ? -40.322 0.051 22.548 1.00 90.19 269 PHE A N 1
ATOM 2019 C CA . PHE A 1 269 ? -39.028 0.119 21.857 1.00 90.19 269 PHE A CA 1
ATOM 2020 C C . PHE A 1 269 ? -39.051 1.109 20.685 1.00 90.19 269 PHE A C 1
ATOM 2022 O O . PHE A 1 269 ? -38.100 1.879 20.520 1.00 90.19 269 PHE A O 1
ATOM 2029 N N . ASP A 1 270 ? -40.125 1.117 19.889 1.00 86.88 270 ASP A N 1
ATOM 2030 C CA . ASP A 1 270 ? -40.283 2.046 18.765 1.00 86.88 270 ASP A CA 1
ATOM 2031 C C . ASP A 1 270 ? -40.539 3.485 19.239 1.00 86.88 270 ASP A C 1
ATOM 2033 O O . ASP A 1 270 ? -39.862 4.397 18.758 1.00 86.88 270 ASP A O 1
ATOM 2037 N N . ASP A 1 271 ? -41.413 3.687 20.234 1.00 84.81 271 ASP A N 1
ATOM 2038 C CA . ASP A 1 271 ? -41.718 5.004 20.827 1.00 84.81 271 ASP A CA 1
ATOM 2039 C C . ASP A 1 271 ? -40.477 5.700 21.406 1.00 84.81 271 ASP A C 1
ATOM 2041 O O . ASP A 1 271 ? -40.363 6.924 21.373 1.00 84.81 271 ASP A O 1
ATOM 2045 N N . GLN A 1 272 ? -39.510 4.927 21.909 1.00 86.81 272 GLN A N 1
ATOM 2046 C CA . GLN A 1 272 ? -38.233 5.436 22.419 1.00 86.81 272 GLN A CA 1
ATOM 2047 C C . GLN A 1 272 ? -37.152 5.577 21.327 1.00 86.81 272 GLN A C 1
ATOM 2049 O O . GLN A 1 272 ? -35.990 5.852 21.629 1.00 86.81 272 GLN A O 1
ATOM 2054 N N . GLY A 1 273 ? -37.507 5.421 20.049 1.00 85.12 273 GLY A N 1
ATOM 2055 C CA . GLY A 1 273 ? -36.586 5.588 18.925 1.00 85.12 273 GLY A CA 1
ATOM 2056 C C . GLY A 1 273 ? -35.624 4.411 18.752 1.00 85.12 273 GLY A C 1
ATOM 2057 O O . GLY A 1 273 ? -34.453 4.625 18.442 1.00 85.12 273 GLY A O 1
ATOM 2058 N N . ALA A 1 274 ? -36.115 3.177 18.914 1.00 90.12 274 ALA A N 1
ATOM 2059 C CA . ALA A 1 274 ? -35.353 1.923 18.973 1.00 90.12 274 ALA A CA 1
ATOM 2060 C C . ALA A 1 274 ? -34.440 1.806 20.212 1.00 90.12 274 ALA A C 1
ATOM 2062 O O . ALA A 1 274 ? -33.221 1.637 20.098 1.00 90.12 274 ALA A O 1
ATOM 2063 N N . PHE A 1 275 ? -35.055 1.889 21.397 1.00 92.94 275 PHE A N 1
ATOM 2064 C CA . PHE A 1 275 ? -34.422 1.706 22.708 1.00 92.94 275 PHE A CA 1
ATOM 2065 C C . PHE A 1 275 ? -35.386 1.032 23.699 1.00 92.94 275 PHE A C 1
ATOM 2067 O O . PHE A 1 275 ? -36.511 1.487 23.868 1.00 92.94 275 PHE A O 1
ATOM 2074 N N . LEU A 1 276 ? -34.937 -0.004 24.411 1.00 93.81 276 LEU A N 1
ATOM 2075 C CA . LEU A 1 276 ? -35.660 -0.610 25.536 1.00 93.81 276 LEU A CA 1
ATOM 2076 C C . LEU A 1 276 ? -34.732 -0.780 26.745 1.00 93.81 276 LEU A C 1
ATOM 2078 O O . LEU A 1 276 ? -33.568 -1.150 26.596 1.00 93.81 276 LEU A O 1
ATOM 2082 N N . PHE A 1 277 ? -35.275 -0.579 27.946 1.00 94.31 277 PHE A N 1
ATOM 2083 C CA . PHE A 1 277 ? -34.660 -0.948 29.222 1.00 94.31 277 PHE A CA 1
ATOM 2084 C C . PHE A 1 277 ? -35.627 -1.814 30.039 1.00 94.31 277 PHE A C 1
ATOM 2086 O O . PHE A 1 277 ? -36.801 -1.470 30.171 1.00 94.31 277 PHE A O 1
ATOM 2093 N N . LEU A 1 278 ? -35.111 -2.904 30.612 1.00 91.56 278 LEU A N 1
ATOM 2094 C CA . LEU A 1 278 ? -35.780 -3.752 31.598 1.00 91.56 278 LEU A CA 1
ATOM 2095 C C . LEU A 1 278 ? -34.879 -3.862 32.834 1.00 91.56 278 LEU A C 1
ATOM 2097 O O . LEU A 1 278 ? -33.700 -4.203 32.718 1.00 91.56 278 LEU A O 1
ATOM 2101 N N . ASP A 1 279 ? -35.426 -3.601 34.019 1.00 87.75 279 ASP A N 1
ATOM 2102 C CA . ASP A 1 279 ? -34.712 -3.757 35.289 1.00 87.75 279 ASP A CA 1
ATOM 2103 C C . ASP A 1 279 ? -34.524 -5.233 35.673 1.00 87.75 279 ASP A C 1
ATOM 2105 O O . ASP A 1 279 ? -33.453 -5.603 36.148 1.00 87.75 279 ASP A O 1
ATOM 2109 N N . GLU A 1 280 ? -35.504 -6.087 35.374 1.00 86.81 280 GLU A N 1
ATOM 2110 C CA . GLU A 1 280 ? -35.429 -7.541 35.552 1.00 86.81 280 GLU A CA 1
ATOM 2111 C C . GLU A 1 280 ? -35.630 -8.284 34.217 1.00 86.81 280 GLU A C 1
ATOM 2113 O O . GLU A 1 280 ? -36.766 -8.521 33.798 1.00 86.81 280 GLU A O 1
ATOM 2118 N N . PHE A 1 281 ? -34.549 -8.716 33.554 1.00 91.88 281 PHE A N 1
ATOM 2119 C CA . PHE A 1 281 ? -34.634 -9.575 32.363 1.00 91.88 281 PHE A CA 1
ATOM 2120 C C . PHE A 1 281 ? -34.170 -11.008 32.627 1.00 91.88 281 PHE A C 1
ATOM 2122 O O . PHE A 1 281 ? -35.013 -11.897 32.625 1.00 91.88 281 PHE A O 1
ATOM 2129 N N . LEU A 1 282 ? -32.874 -11.252 32.845 1.00 89.06 282 LEU A N 1
ATOM 2130 C CA . LEU A 1 282 ? -32.317 -12.605 32.965 1.00 89.06 282 LEU A CA 1
ATOM 2131 C C . LEU A 1 282 ? -32.864 -13.351 34.187 1.00 89.06 282 LEU A C 1
ATOM 2133 O O . LEU A 1 282 ? -33.081 -12.773 35.251 1.00 89.06 282 LEU A O 1
ATOM 2137 N N . ALA A 1 283 ? -33.004 -14.668 34.048 1.00 87.50 283 ALA A N 1
ATOM 2138 C CA . ALA A 1 283 ? -33.319 -15.541 35.168 1.00 87.50 283 ALA A CA 1
ATOM 2139 C C . ALA A 1 283 ? -32.149 -15.598 36.192 1.00 87.50 283 ALA A C 1
ATOM 2141 O O . ALA A 1 283 ? -30.984 -15.372 35.821 1.00 87.50 283 ALA A O 1
ATOM 2142 N N . PRO A 1 284 ? -32.413 -15.864 37.490 1.00 86.56 284 PRO A N 1
ATOM 2143 C CA . PRO A 1 284 ? -31.376 -15.821 38.528 1.00 86.56 284 PRO A CA 1
ATOM 2144 C C . PRO A 1 284 ? -30.250 -16.847 38.335 1.00 86.56 284 PRO A C 1
ATOM 2146 O O . PRO A 1 284 ? -29.091 -16.540 38.605 1.00 86.56 284 PRO A O 1
ATOM 2149 N N . ASP A 1 285 ? -30.566 -18.037 37.820 1.00 86.50 285 ASP A N 1
ATOM 2150 C CA . ASP A 1 285 ? -29.617 -19.105 37.478 1.00 86.50 285 ASP A CA 1
ATOM 2151 C C . ASP A 1 285 ? -28.618 -18.668 36.395 1.00 86.50 285 ASP A C 1
ATOM 2153 O O . ASP A 1 285 ? -27.412 -18.896 36.523 1.00 86.50 285 ASP A O 1
ATOM 2157 N N . VAL A 1 286 ? -29.100 -17.997 35.344 1.00 88.25 286 VAL A N 1
ATOM 2158 C CA . VAL A 1 286 ? -28.263 -17.435 34.275 1.00 88.25 286 VAL A CA 1
ATOM 2159 C C . VAL A 1 286 ? -27.428 -16.277 34.824 1.00 88.25 286 VAL A C 1
ATOM 2161 O O . VAL A 1 286 ? -26.239 -16.172 34.529 1.00 88.25 286 VAL A O 1
ATOM 2164 N N . THR A 1 287 ? -28.015 -15.438 35.681 1.00 90.94 287 THR A N 1
ATOM 2165 C CA . THR A 1 287 ? -27.326 -14.289 36.291 1.00 90.94 287 THR A CA 1
ATOM 2166 C C . THR A 1 287 ? -26.159 -14.729 37.185 1.00 90.94 287 THR A C 1
ATOM 2168 O O . THR A 1 287 ? -25.065 -14.177 37.069 1.00 90.94 287 THR A O 1
ATOM 2171 N N . VAL A 1 288 ? -26.333 -15.773 38.007 1.00 90.25 288 VAL A N 1
ATOM 2172 C CA . VAL A 1 288 ? -25.242 -16.375 38.802 1.00 90.25 288 VAL A CA 1
ATOM 2173 C C . VAL A 1 288 ? -24.142 -16.942 37.897 1.00 90.25 288 VAL A C 1
ATOM 2175 O O . VAL A 1 288 ? -22.967 -16.642 38.102 1.00 90.25 288 VAL A O 1
ATOM 2178 N N . GLN A 1 289 ? -24.499 -17.666 36.831 1.00 90.19 289 GLN A N 1
ATOM 2179 C CA . GLN A 1 289 ? -23.516 -18.189 35.870 1.00 90.19 289 GLN A CA 1
ATOM 2180 C C . GLN A 1 289 ? -22.705 -17.084 35.168 1.00 90.19 289 GLN A C 1
ATOM 2182 O O . GLN A 1 289 ? -21.522 -17.290 34.876 1.00 90.19 289 GLN A O 1
ATOM 2187 N N . LEU A 1 290 ? -23.300 -15.908 34.925 1.00 92.44 290 LEU A N 1
ATOM 2188 C CA . LEU A 1 290 ? -22.587 -14.733 34.411 1.00 92.44 290 LEU A CA 1
ATOM 2189 C C . LEU A 1 290 ? -21.645 -14.110 35.455 1.00 92.44 290 LEU A C 1
ATOM 2191 O O . LEU A 1 290 ? -20.546 -13.685 35.098 1.00 92.44 290 LEU A O 1
ATOM 2195 N N . VAL A 1 291 ? -22.014 -14.095 36.738 1.00 92.94 291 VAL A N 1
ATOM 2196 C CA . VAL A 1 291 ? -21.120 -13.655 37.826 1.00 92.94 291 VAL A CA 1
ATOM 2197 C C . VAL A 1 291 ? -19.916 -14.599 37.961 1.00 92.94 291 VAL A C 1
ATOM 2199 O O . VAL A 1 291 ? -18.775 -14.139 38.012 1.00 92.94 291 VAL A O 1
ATOM 2202 N N . ASP A 1 292 ? -20.121 -15.915 37.886 1.00 89.56 292 ASP A N 1
ATOM 2203 C CA . ASP A 1 292 ? -19.024 -16.896 37.878 1.00 89.56 292 ASP A CA 1
ATOM 2204 C C . ASP A 1 292 ? -18.172 -16.830 36.604 1.00 89.56 292 ASP A C 1
ATOM 2206 O O . ASP A 1 292 ? -16.972 -17.117 36.618 1.00 89.56 292 ASP A O 1
ATOM 2210 N N . ALA A 1 293 ? -18.767 -16.468 35.466 1.00 91.62 293 ALA A N 1
ATOM 2211 C CA . ALA A 1 293 ? -18.025 -16.160 34.245 1.00 91.62 293 ALA A CA 1
ATOM 2212 C C . ALA A 1 293 ? -17.129 -14.920 34.414 1.00 91.62 293 ALA A C 1
ATOM 2214 O O . ALA A 1 293 ? -15.981 -14.946 33.974 1.00 91.62 293 ALA A O 1
ATOM 2215 N N . VAL A 1 294 ? -17.613 -13.875 35.096 1.00 93.12 294 VAL A N 1
ATOM 2216 C CA . VAL A 1 294 ? -16.824 -12.678 35.426 1.00 93.12 294 VAL A CA 1
ATOM 2217 C C . VAL A 1 294 ? -15.627 -13.034 36.307 1.00 93.12 294 VAL A C 1
ATOM 2219 O O . VAL A 1 294 ? -14.502 -12.715 35.922 1.00 93.12 294 VAL A O 1
ATOM 2222 N N . HIS A 1 295 ? -15.828 -13.760 37.413 1.00 92.44 295 HIS A N 1
ATOM 2223 C CA . HIS A 1 295 ? -14.732 -14.171 38.303 1.00 92.44 295 HIS A CA 1
ATOM 2224 C C . HIS A 1 295 ? -13.637 -14.968 37.567 1.00 92.44 295 HIS A C 1
ATOM 2226 O O . HIS A 1 295 ? -12.448 -14.750 37.798 1.00 92.44 295 HIS A O 1
ATOM 2232 N N . ARG A 1 296 ? -14.015 -15.843 36.621 1.00 91.25 296 ARG A N 1
ATOM 2233 C CA . ARG A 1 296 ? -13.070 -16.642 35.813 1.00 91.25 296 ARG A CA 1
ATOM 2234 C C . ARG A 1 296 ? -12.217 -15.834 34.831 1.00 91.25 296 ARG A C 1
ATOM 2236 O O . ARG A 1 296 ? -11.176 -16.336 34.417 1.00 91.25 296 ARG A O 1
ATOM 2243 N N . VAL A 1 297 ? -12.616 -14.613 34.461 1.00 91.88 297 VAL A N 1
ATOM 2244 C CA . VAL A 1 297 ? -11.853 -13.760 33.527 1.00 91.88 297 VAL A CA 1
ATOM 2245 C C . VAL A 1 297 ? -11.190 -12.542 34.181 1.00 91.88 297 VAL A C 1
ATOM 2247 O O . VAL A 1 297 ? -10.517 -11.779 33.489 1.00 91.88 297 VAL A O 1
ATOM 2250 N N . GLU A 1 298 ? -11.319 -12.348 35.499 1.00 89.06 298 GLU A N 1
ATOM 2251 C CA . GLU A 1 298 ? -10.738 -11.187 36.201 1.00 89.06 298 GLU A CA 1
ATOM 2252 C C . GLU A 1 298 ? -9.208 -11.078 36.066 1.00 89.06 298 GLU A C 1
ATOM 2254 O O . GLU A 1 298 ? -8.672 -9.970 36.023 1.00 89.06 298 GLU A O 1
ATOM 2259 N N . GLY A 1 299 ? -8.500 -12.205 35.924 1.00 85.81 299 GLY A N 1
ATOM 2260 C CA . GLY A 1 299 ? -7.050 -12.224 35.686 1.00 85.81 299 GLY A CA 1
ATOM 2261 C C . GLY A 1 299 ? -6.614 -11.732 34.296 1.00 85.81 299 GLY A C 1
ATOM 2262 O O . GLY A 1 299 ? -5.433 -11.474 34.089 1.00 85.81 299 GLY A O 1
ATOM 2263 N N . GLU A 1 300 ? -7.548 -11.579 33.354 1.00 89.56 300 GLU A N 1
ATOM 2264 C CA . GLU A 1 300 ? -7.292 -11.286 31.933 1.00 89.56 300 GLU A CA 1
ATOM 2265 C C . GLU A 1 300 ? -7.792 -9.880 31.524 1.00 89.56 300 GLU A C 1
ATOM 2267 O O . GLU A 1 300 ? -7.923 -9.569 30.338 1.00 89.56 300 GLU A O 1
ATOM 2272 N N . ILE A 1 301 ? -8.110 -9.012 32.496 1.00 89.06 301 ILE A N 1
ATOM 2273 C CA . ILE A 1 301 ? -8.650 -7.666 32.241 1.00 89.06 301 ILE A CA 1
ATOM 2274 C C . ILE A 1 301 ? -7.588 -6.766 31.594 1.00 89.06 301 ILE A C 1
ATOM 2276 O O . ILE A 1 301 ? -6.723 -6.198 32.266 1.00 89.06 301 ILE A O 1
ATOM 2280 N N . ASN A 1 302 ? -7.728 -6.526 30.291 1.00 86.88 302 ASN A N 1
ATOM 2281 C CA . ASN A 1 302 ? -6.984 -5.485 29.590 1.00 86.88 302 ASN A CA 1
ATOM 2282 C C . ASN A 1 302 ? -7.576 -4.106 29.938 1.00 86.88 302 ASN A C 1
ATOM 2284 O O . ASN A 1 302 ? -8.783 -3.906 29.793 1.00 86.88 302 ASN A O 1
ATOM 2288 N N . ARG A 1 303 ? -6.764 -3.145 30.404 1.00 84.88 303 ARG A N 1
ATOM 2289 C CA . ARG A 1 303 ? -7.234 -1.788 30.750 1.00 84.88 303 ARG A CA 1
ATOM 2290 C C . ARG A 1 303 ? -6.820 -0.758 29.709 1.00 84.88 303 ARG A C 1
ATOM 2292 O O . ARG A 1 303 ? -5.650 -0.658 29.354 1.00 84.88 303 ARG A O 1
ATOM 2299 N N . ASN A 1 304 ? -7.783 0.056 29.289 1.00 77.00 304 ASN A N 1
ATOM 2300 C CA . ASN A 1 304 ? -7.609 1.117 28.306 1.00 77.00 304 ASN A CA 1
ATOM 2301 C C . ASN A 1 304 ? -7.864 2.492 28.950 1.00 77.00 304 ASN A C 1
ATOM 2303 O O . ASN A 1 304 ? -8.764 2.642 29.782 1.00 77.00 304 ASN A O 1
ATOM 2307 N N . TYR A 1 305 ? -7.077 3.493 28.552 1.00 74.25 305 TYR A N 1
ATOM 2308 C CA . TYR A 1 305 ? -7.231 4.884 28.967 1.00 74.25 305 TYR A CA 1
ATOM 2309 C C . TYR A 1 305 ? -7.063 5.831 27.775 1.00 74.25 305 TYR A C 1
ATOM 2311 O O . TYR A 1 305 ? -5.999 5.921 27.165 1.00 74.25 305 TYR A O 1
ATOM 2319 N N . LEU A 1 306 ? -8.134 6.559 27.476 1.00 70.88 306 LEU A N 1
ATOM 2320 C CA . LEU A 1 306 ? -8.240 7.587 26.451 1.00 70.88 306 LEU A CA 1
ATOM 2321 C C . LEU A 1 306 ? -8.593 8.905 27.161 1.00 70.88 306 LEU A C 1
ATOM 2323 O O . LEU A 1 306 ? -9.744 9.058 27.588 1.00 70.88 306 LEU A O 1
ATOM 2327 N N . PRO A 1 307 ? -7.633 9.841 27.323 1.00 66.94 307 PRO A N 1
ATOM 2328 C CA . PRO A 1 307 ? -7.826 11.071 28.089 1.00 66.94 307 PRO A CA 1
ATOM 2329 C C . PRO A 1 307 ? -9.085 11.843 27.677 1.00 66.94 307 PRO A C 1
ATOM 2331 O O . PRO A 1 307 ? -9.250 12.206 26.514 1.00 66.94 307 PRO A O 1
ATOM 2334 N N . GLY A 1 308 ? -9.975 12.086 28.643 1.00 68.62 308 GLY A N 1
ATOM 2335 C CA . GLY A 1 308 ? -11.238 12.801 28.431 1.00 68.62 308 GLY A CA 1
ATOM 2336 C C . GLY A 1 308 ? -12.325 12.033 27.664 1.00 68.62 308 GLY A C 1
ATOM 2337 O O . GLY A 1 308 ? -13.331 12.644 27.309 1.00 68.62 308 GLY A O 1
ATOM 2338 N N . HIS A 1 309 ? -12.152 10.731 27.394 1.00 72.19 309 HIS A N 1
ATOM 2339 C CA . HIS A 1 309 ? -13.134 9.937 26.646 1.00 72.19 309 HIS A CA 1
ATOM 2340 C C . HIS A 1 309 ? -13.449 8.551 27.233 1.00 72.19 309 HIS A C 1
ATOM 2342 O O . HIS A 1 309 ? -14.620 8.181 27.265 1.00 72.19 309 HIS A O 1
ATOM 2348 N N . LYS A 1 310 ? -12.464 7.755 27.671 1.00 85.31 310 LYS A N 1
ATOM 2349 C CA . LYS A 1 310 ? -12.724 6.411 28.225 1.00 85.31 310 LYS A CA 1
ATOM 2350 C C . LYS A 1 310 ? -11.652 5.998 29.225 1.00 85.31 310 LYS A C 1
ATOM 2352 O O . LYS A 1 310 ? -10.464 6.144 28.956 1.00 85.31 310 LYS A O 1
ATOM 2357 N N . GLN A 1 311 ? -12.069 5.413 30.340 1.00 88.19 311 GLN A N 1
ATOM 2358 C CA . GLN A 1 311 ? -11.194 4.757 31.309 1.00 88.19 311 GLN A CA 1
ATOM 2359 C C . GLN A 1 311 ? -11.886 3.479 31.787 1.00 88.19 311 GLN A C 1
ATOM 2361 O O . GLN A 1 311 ? -13.032 3.537 32.223 1.00 88.19 311 GLN A O 1
ATOM 2366 N N . GLY A 1 312 ? -11.230 2.324 31.700 1.00 90.12 312 GLY A N 1
ATOM 2367 C CA . GLY A 1 312 ? -11.810 1.081 32.214 1.00 90.12 312 GLY A CA 1
ATOM 2368 C C . GLY A 1 312 ? -11.076 -0.174 31.766 1.00 90.12 312 GLY A C 1
ATOM 2369 O O . GLY A 1 312 ? -10.123 -0.120 30.987 1.00 90.12 312 GLY A O 1
ATOM 2370 N N . GLY A 1 313 ? -11.518 -1.314 32.286 1.00 90.31 313 GLY A N 1
ATOM 2371 C CA . GLY A 1 313 ? -11.110 -2.643 31.846 1.00 90.31 313 GLY A CA 1
ATOM 2372 C C . GLY A 1 313 ? -12.064 -3.248 30.816 1.00 90.31 313 GLY A C 1
ATOM 2373 O O . GLY A 1 313 ? -13.245 -2.903 30.760 1.00 90.31 313 GLY A O 1
ATOM 2374 N N . SER A 1 314 ? -11.562 -4.190 30.027 1.00 91.81 314 SER A N 1
ATOM 2375 C CA . SER A 1 314 ? -12.355 -5.017 29.120 1.00 91.81 314 SER A CA 1
ATOM 2376 C C . SER A 1 314 ? -11.727 -6.394 28.924 1.00 91.81 314 SER A C 1
ATOM 2378 O O . SER A 1 314 ? -10.506 -6.494 28.788 1.00 91.81 314 SER A O 1
ATOM 2380 N N . VAL A 1 315 ? -12.562 -7.427 28.825 1.00 88.50 315 VAL A N 1
ATOM 2381 C CA . VAL A 1 315 ? -12.182 -8.764 28.347 1.00 88.50 315 VAL A CA 1
ATOM 2382 C C . VAL A 1 315 ? -12.945 -9.036 27.052 1.00 88.50 315 VAL A C 1
ATOM 2384 O O . VAL A 1 315 ? -14.166 -8.883 27.012 1.00 88.50 315 VAL A O 1
ATOM 2387 N N . SER A 1 316 ? -12.226 -9.406 25.990 1.00 87.31 316 SER A N 1
ATOM 2388 C CA . SER A 1 316 ? -12.803 -9.669 24.667 1.00 87.31 316 SER A CA 1
ATOM 2389 C C . SER A 1 316 ? -13.295 -11.108 24.513 1.00 87.31 316 SER A C 1
ATOM 2391 O O . SER A 1 316 ? -12.894 -12.015 25.255 1.00 87.31 316 SER A O 1
ATOM 2393 N N . ARG A 1 317 ? -14.119 -11.320 23.480 1.00 85.44 317 ARG A N 1
ATOM 2394 C CA . ARG A 1 317 ? -14.635 -12.622 23.044 1.00 85.44 317 ARG A CA 1
ATOM 2395 C C . ARG A 1 317 ? -13.620 -13.766 23.119 1.00 85.44 317 ARG A C 1
ATOM 2397 O O . ARG A 1 317 ? -13.941 -14.804 23.680 1.00 85.44 317 ARG A O 1
ATOM 2404 N N . TYR A 1 318 ? -12.402 -13.600 22.599 1.00 83.81 318 TYR A N 1
ATOM 2405 C CA . TYR A 1 318 ? -11.436 -14.706 22.493 1.00 83.81 318 TYR A CA 1
ATOM 2406 C C . TYR A 1 318 ? -11.015 -15.299 23.850 1.00 83.81 318 TYR A C 1
ATOM 2408 O O . TYR A 1 318 ? -10.738 -16.494 23.946 1.00 83.81 318 TYR A O 1
ATOM 2416 N N . THR A 1 319 ? -10.995 -14.485 24.908 1.00 85.19 319 THR A N 1
ATOM 2417 C CA . THR A 1 319 ? -10.747 -14.955 26.280 1.00 85.19 319 THR A CA 1
ATOM 2418 C C . THR A 1 319 ? -12.017 -15.539 26.901 1.00 85.19 319 THR A C 1
ATOM 2420 O O . THR A 1 319 ? -11.957 -16.562 27.585 1.00 85.19 319 THR A O 1
ATOM 2423 N N . ILE A 1 320 ? -13.175 -14.929 26.624 1.00 88.06 320 ILE A N 1
ATOM 2424 C CA . ILE A 1 320 ? -14.493 -15.405 27.069 1.00 88.06 320 ILE A CA 1
ATOM 2425 C C . ILE A 1 320 ? -14.794 -16.806 26.510 1.00 88.06 320 ILE A C 1
ATOM 2427 O O . ILE A 1 320 ? -15.168 -17.689 27.274 1.00 88.06 320 ILE A O 1
ATOM 2431 N N . ASP A 1 321 ? -14.548 -17.049 25.222 1.00 87.06 321 ASP A N 1
ATOM 2432 C CA . ASP A 1 321 ? -14.766 -18.345 24.561 1.00 87.06 321 ASP A CA 1
ATOM 2433 C C . ASP A 1 321 ? -13.931 -19.474 25.202 1.00 87.06 321 ASP A C 1
ATOM 2435 O O . ASP A 1 321 ? -14.353 -20.630 25.213 1.00 87.06 321 ASP A O 1
ATOM 2439 N N . ARG A 1 322 ? -12.769 -19.139 25.787 1.00 87.56 322 ARG A N 1
ATOM 2440 C CA . ARG A 1 322 ? -11.863 -20.082 26.465 1.00 87.56 322 ARG A CA 1
ATOM 2441 C C . ARG A 1 322 ? -12.215 -20.330 27.936 1.00 87.56 322 ARG A C 1
ATOM 2443 O O . ARG A 1 322 ? -12.051 -21.450 28.410 1.00 87.56 322 ARG A O 1
ATOM 2450 N N . LEU A 1 323 ? -12.618 -19.293 28.675 1.00 85.75 323 LEU A N 1
ATOM 2451 C CA . LEU A 1 323 ? -12.734 -19.326 30.146 1.00 85.75 323 LEU A CA 1
ATOM 2452 C C . LEU A 1 323 ? -14.182 -19.251 30.664 1.00 85.75 323 LEU A C 1
ATOM 2454 O O . LEU A 1 323 ? -14.451 -19.603 31.812 1.00 85.75 323 LEU A O 1
ATOM 2458 N N . ALA A 1 324 ? -15.112 -18.796 29.827 1.00 89.56 324 ALA A N 1
ATOM 2459 C CA . ALA A 1 324 ? -16.500 -18.499 30.168 1.00 89.56 324 ALA A CA 1
ATOM 2460 C C . ALA A 1 324 ? -17.486 -18.829 29.014 1.00 89.56 324 ALA A C 1
ATOM 2462 O O . ALA A 1 324 ? -18.311 -17.986 28.648 1.00 89.56 324 ALA A O 1
ATOM 2463 N N . PRO A 1 325 ? -17.468 -20.056 28.447 1.00 87.69 325 PRO A N 1
ATOM 2464 C CA . PRO A 1 325 ? -18.243 -20.405 27.248 1.00 87.69 325 PRO A CA 1
ATOM 2465 C C . PRO A 1 325 ? -19.770 -20.280 27.407 1.00 87.69 325 PRO A C 1
ATOM 2467 O O . PRO A 1 325 ? -20.475 -20.192 26.407 1.00 87.69 325 PRO A O 1
ATOM 2470 N N . VAL A 1 326 ? -20.296 -20.201 28.637 1.00 87.62 326 VAL A N 1
ATOM 2471 C CA . VAL A 1 326 ? -21.716 -19.893 28.906 1.00 87.62 326 VAL A CA 1
ATOM 2472 C C . VAL A 1 326 ? -22.158 -18.558 28.285 1.00 87.62 326 VAL A C 1
ATOM 2474 O O . VAL A 1 326 ? -23.275 -18.447 27.789 1.00 87.62 326 VAL A O 1
ATOM 2477 N N . ILE A 1 327 ? -21.263 -17.566 28.210 1.00 91.56 327 ILE A N 1
ATOM 2478 C CA . ILE A 1 327 ? -21.533 -16.278 27.554 1.00 91.56 327 ILE A CA 1
ATOM 2479 C C . ILE A 1 327 ? -21.717 -16.476 26.040 1.00 91.56 327 ILE A C 1
ATOM 2481 O O . ILE A 1 327 ? -22.645 -15.932 25.446 1.00 91.56 327 ILE A O 1
ATOM 2485 N N . ALA A 1 328 ? -20.880 -17.316 25.428 1.00 88.56 328 ALA A N 1
ATOM 2486 C CA . ALA A 1 328 ? -20.937 -17.652 24.007 1.00 88.56 328 ALA A CA 1
ATOM 2487 C C . ALA A 1 328 ? -22.153 -18.526 23.632 1.00 88.56 328 ALA A C 1
ATOM 2489 O O . ALA A 1 328 ? -22.559 -18.531 22.467 1.00 88.56 328 ALA A O 1
ATOM 2490 N N . GLN A 1 329 ? -22.726 -19.246 24.607 1.00 89.56 329 GLN A N 1
ATOM 2491 C CA . GLN A 1 329 ? -24.005 -19.956 24.491 1.00 89.56 329 GLN A CA 1
ATOM 2492 C C . GLN A 1 329 ? -25.195 -18.996 24.616 1.00 89.56 329 GLN A C 1
ATOM 2494 O O . GLN A 1 329 ? -26.109 -19.070 23.802 1.00 89.56 329 GLN A O 1
ATOM 2499 N N . LEU A 1 330 ? -25.165 -18.062 25.577 1.00 91.12 330 LEU A N 1
ATOM 2500 C CA . LEU A 1 330 ? -26.202 -17.037 25.744 1.00 91.12 330 LEU A CA 1
ATOM 2501 C C . LEU A 1 330 ? -26.296 -16.120 24.510 1.00 91.12 330 LEU A C 1
ATOM 2503 O O . LEU A 1 330 ? -27.396 -15.840 24.049 1.00 91.12 330 LEU A O 1
ATOM 2507 N N . TYR A 1 331 ? -25.158 -15.719 23.929 1.00 92.31 331 TYR A N 1
ATOM 2508 C CA . TYR A 1 331 ? -25.096 -14.912 22.697 1.00 92.31 331 TYR A CA 1
ATOM 2509 C C . TYR A 1 331 ? -25.687 -15.613 21.466 1.00 92.31 331 TYR A C 1
ATOM 2511 O O . TYR A 1 331 ? -26.249 -14.970 20.587 1.00 92.31 331 TYR A O 1
ATOM 2519 N N . ARG A 1 332 ? -25.558 -16.942 21.391 1.00 90.00 332 ARG A N 1
ATOM 2520 C CA . ARG A 1 332 ? -26.088 -17.763 20.290 1.00 90.00 332 ARG A CA 1
ATOM 2521 C C . ARG A 1 332 ? -27.446 -18.402 20.618 1.00 90.00 332 ARG A C 1
ATOM 2523 O O . ARG A 1 332 ? -27.854 -19.313 19.909 1.00 90.00 332 ARG A O 1
ATOM 2530 N N . SER A 1 333 ? -28.116 -17.978 21.693 1.00 91.12 333 SER A N 1
ATOM 2531 C CA . SER A 1 333 ? -29.393 -18.547 22.141 1.00 91.12 333 SER A CA 1
ATOM 2532 C C . SER A 1 333 ? -30.510 -18.247 21.128 1.00 91.12 333 SER A C 1
ATOM 2534 O O . SER A 1 333 ? -30.843 -17.068 20.964 1.00 91.12 333 SER A O 1
ATOM 2536 N N . PRO A 1 334 ? -31.119 -19.257 20.469 1.00 87.00 334 PRO A N 1
ATOM 2537 C CA . PRO A 1 334 ? -32.221 -19.034 19.533 1.00 87.00 334 PRO A CA 1
ATOM 2538 C C . PRO A 1 334 ? -33.373 -18.255 20.168 1.00 87.00 334 PRO A C 1
ATOM 2540 O O . PRO A 1 334 ? -33.778 -17.235 19.622 1.00 87.00 334 PRO A O 1
ATOM 2543 N N . ALA A 1 335 ? -33.805 -18.627 21.379 1.00 89.19 335 ALA A N 1
ATOM 2544 C CA . ALA A 1 335 ? -34.874 -17.920 22.086 1.00 89.19 335 ALA A CA 1
ATOM 2545 C C . ALA A 1 335 ? -34.547 -16.454 22.435 1.00 89.19 335 ALA A C 1
ATOM 2547 O O . ALA A 1 335 ? -35.463 -15.653 22.613 1.00 89.19 335 ALA A O 1
ATOM 2548 N N . LEU A 1 336 ? -33.261 -16.087 22.548 1.00 91.38 336 LEU A N 1
ATOM 2549 C CA . LEU A 1 336 ? -32.865 -14.684 22.710 1.00 91.38 336 LEU A CA 1
ATOM 2550 C C . LEU A 1 336 ? -32.950 -13.940 21.374 1.00 91.38 336 LEU A C 1
ATOM 2552 O O . LEU A 1 336 ? -33.473 -12.832 21.328 1.00 91.38 336 LEU A O 1
ATOM 2556 N N . ILE A 1 337 ? -32.433 -14.543 20.301 1.00 90.31 337 ILE A N 1
ATOM 2557 C CA . ILE A 1 337 ? -32.380 -13.927 18.972 1.00 90.31 337 ILE A CA 1
ATOM 2558 C C . ILE A 1 337 ? -33.797 -13.758 18.411 1.00 90.31 337 ILE A C 1
ATOM 2560 O O . ILE A 1 337 ? -34.169 -12.634 18.099 1.00 90.31 337 ILE A O 1
ATOM 2564 N N . GLU A 1 338 ? -34.615 -14.815 18.400 1.00 89.62 338 GLU A N 1
ATOM 2565 C CA . GLU A 1 338 ? -36.023 -14.803 17.960 1.00 89.62 338 GLU A CA 1
ATOM 2566 C C . GLU A 1 338 ? -36.838 -13.692 18.656 1.00 89.62 338 GLU A C 1
ATOM 2568 O O . GLU A 1 338 ? -37.642 -12.999 18.028 1.00 89.62 338 GLU A O 1
ATOM 2573 N N . TRP A 1 339 ? -36.608 -13.481 19.958 1.00 92.19 339 TRP A N 1
ATOM 2574 C CA . TRP A 1 339 ? -37.275 -12.426 20.724 1.00 92.19 339 TRP A CA 1
ATOM 2575 C C . TRP A 1 339 ? -36.768 -11.022 20.381 1.00 92.19 339 TRP A C 1
ATOM 2577 O O . TRP A 1 339 ? -37.569 -10.097 20.250 1.00 92.19 339 TRP A O 1
ATOM 2587 N N . LEU A 1 340 ? -35.455 -10.848 20.212 1.00 92.44 340 LEU A N 1
ATOM 2588 C CA . LEU A 1 340 ? -34.877 -9.562 19.819 1.00 92.44 340 LEU A CA 1
ATOM 2589 C C . LEU A 1 340 ? -35.259 -9.181 18.379 1.00 92.44 340 LEU A C 1
ATOM 2591 O O . LEU A 1 340 ? -35.516 -8.005 18.133 1.00 92.44 340 LEU A O 1
ATOM 2595 N N . GLU A 1 341 ? -35.372 -10.150 17.464 1.00 90.44 341 GLU A N 1
ATOM 2596 C CA . GLU A 1 341 ? -35.900 -9.963 16.102 1.00 90.44 341 GLU A CA 1
ATOM 2597 C C . GLU A 1 341 ? -37.362 -9.496 16.130 1.00 90.44 341 GLU A C 1
ATOM 2599 O O . GLU A 1 341 ? -37.717 -8.510 15.479 1.00 90.44 341 GLU A O 1
ATOM 2604 N N . ALA A 1 342 ? -38.209 -10.137 16.945 1.00 87.31 342 ALA A N 1
ATOM 2605 C CA . ALA A 1 342 ? -39.588 -9.698 17.161 1.00 87.31 342 ALA A CA 1
ATOM 2606 C C . ALA A 1 342 ? -39.668 -8.292 17.796 1.00 87.31 342 ALA A C 1
ATOM 2608 O O . ALA A 1 342 ? -40.564 -7.514 17.466 1.00 87.31 342 ALA A O 1
ATOM 2609 N N . LEU A 1 343 ? -38.718 -7.945 18.672 1.00 88.38 343 LEU A N 1
ATOM 2610 C CA . LEU A 1 343 ? -38.644 -6.651 19.353 1.00 88.38 343 LEU A CA 1
ATOM 2611 C C . LEU A 1 343 ? -38.148 -5.509 18.447 1.00 88.38 343 LEU A C 1
ATOM 2613 O O . LEU A 1 343 ? -38.596 -4.375 18.617 1.00 88.38 343 LEU A O 1
ATOM 2617 N N . CYS A 1 344 ? -37.251 -5.766 17.488 1.00 87.25 344 CYS A N 1
ATOM 2618 C CA . CYS A 1 344 ? -36.734 -4.742 16.567 1.00 87.25 344 CYS A CA 1
ATOM 2619 C C . CYS A 1 344 ? -37.399 -4.717 15.179 1.00 87.25 344 CYS A C 1
ATOM 2621 O O . CYS A 1 344 ? -37.208 -3.740 14.449 1.00 87.25 344 CYS A O 1
ATOM 2623 N N . ALA A 1 345 ? -38.170 -5.756 14.833 1.00 84.94 345 ALA A N 1
ATOM 2624 C CA . ALA A 1 345 ? -38.729 -6.011 13.501 1.00 84.94 345 ALA A CA 1
ATOM 2625 C C . ALA A 1 345 ? -37.670 -6.043 12.371 1.00 84.94 345 ALA A C 1
ATOM 2627 O O . ALA A 1 345 ? -37.932 -5.623 11.242 1.00 84.94 345 ALA A O 1
ATOM 2628 N N . ASP A 1 346 ? -36.475 -6.551 12.681 1.00 81.62 346 ASP A N 1
ATOM 2629 C CA . ASP A 1 346 ? -35.339 -6.744 11.768 1.00 81.62 346 ASP A CA 1
ATOM 2630 C C . ASP A 1 346 ? -34.724 -8.139 12.018 1.00 81.62 346 ASP A C 1
ATOM 2632 O O . ASP A 1 346 ? -34.815 -8.656 13.131 1.00 81.62 346 ASP A O 1
ATOM 2636 N N . ARG A 1 347 ? -34.111 -8.774 11.007 1.00 82.19 347 ARG A N 1
ATOM 2637 C CA . ARG A 1 347 ? -33.485 -10.108 11.166 1.00 82.19 347 ARG A CA 1
ATOM 2638 C C . ARG A 1 347 ? -32.073 -9.923 11.726 1.00 82.19 347 ARG A C 1
ATOM 2640 O O . ARG A 1 347 ? -31.283 -9.176 11.151 1.00 82.19 347 ARG A O 1
ATOM 2647 N N . LEU A 1 348 ? -31.729 -10.586 12.825 1.00 83.88 348 LEU A N 1
ATOM 2648 C CA . LEU A 1 348 ? -30.500 -10.356 13.587 1.00 83.88 348 LEU A CA 1
ATOM 2649 C C . LEU A 1 348 ? -29.482 -11.471 13.347 1.00 83.88 348 LEU A C 1
ATOM 2651 O O . LEU A 1 348 ? -29.660 -12.618 13.748 1.00 83.88 348 LEU A O 1
ATOM 2655 N N . LEU A 1 349 ? -28.357 -11.116 12.731 1.00 80.06 349 LEU A N 1
ATOM 2656 C CA . LEU A 1 349 ? -27.225 -12.016 12.555 1.00 80.06 349 LEU A CA 1
ATOM 2657 C C . LEU A 1 349 ? -26.202 -11.836 13.677 1.00 80.06 349 LEU A C 1
ATOM 2659 O O . LEU A 1 349 ? -25.824 -10.716 14.037 1.00 80.06 349 LEU A O 1
ATOM 2663 N N . ALA A 1 350 ? -25.677 -12.959 14.166 1.00 79.88 350 ALA A N 1
ATOM 2664 C CA . ALA A 1 350 ? -24.465 -12.971 14.972 1.00 79.88 350 ALA A CA 1
ATOM 2665 C C . ALA A 1 350 ? -23.287 -12.375 14.177 1.00 79.88 350 ALA A C 1
ATOM 2667 O O . ALA A 1 350 ? -23.090 -12.674 12.994 1.00 79.88 350 ALA A O 1
ATOM 2668 N N . CYS A 1 351 ? -22.479 -11.546 14.836 1.00 75.38 351 CYS A N 1
ATOM 2669 C CA . CYS A 1 351 ? -21.304 -10.931 14.234 1.00 75.38 351 CYS A CA 1
ATOM 2670 C C . CYS A 1 351 ? -20.255 -11.993 13.830 1.00 75.38 351 CYS A C 1
ATOM 2672 O O . CYS A 1 351 ? -20.121 -13.024 14.504 1.00 75.38 351 CYS A O 1
ATOM 2674 N N . PRO A 1 352 ? -19.482 -11.759 12.745 1.00 66.56 352 PRO A N 1
ATOM 2675 C CA . PRO A 1 352 ? -18.508 -12.719 12.226 1.00 66.56 352 PRO A CA 1
ATOM 2676 C C . PRO A 1 352 ? -17.537 -13.249 13.285 1.00 66.56 352 PRO A C 1
ATOM 2678 O O . PRO A 1 352 ? -17.134 -12.534 14.198 1.00 66.56 352 PRO A O 1
ATOM 2681 N N . GLU A 1 353 ? -17.074 -14.492 13.132 1.00 63.47 353 GLU A N 1
ATOM 2682 C CA . GLU A 1 353 ? -16.214 -15.136 14.142 1.00 63.47 353 GLU A CA 1
ATOM 2683 C C . GLU A 1 353 ? -14.844 -14.473 14.349 1.00 63.47 353 GLU A C 1
ATOM 2685 O O . GLU A 1 353 ? -14.181 -14.719 15.351 1.00 63.47 353 GLU A O 1
ATOM 2690 N N . THR A 1 354 ? -14.442 -13.597 13.428 1.00 59.75 354 THR A N 1
ATOM 2691 C CA . THR A 1 354 ? -13.228 -12.775 13.518 1.00 59.75 354 THR A CA 1
ATOM 2692 C C . THR A 1 354 ? -13.438 -11.423 14.209 1.00 59.75 354 THR A C 1
ATOM 2694 O O . THR A 1 354 ? -12.517 -10.605 14.202 1.00 59.75 354 THR A O 1
ATOM 2697 N N . ASP A 1 355 ? -14.637 -11.133 14.723 1.00 66.75 355 ASP A N 1
ATOM 2698 C CA . ASP A 1 355 ? -14.937 -9.879 15.416 1.00 66.75 355 ASP A CA 1
ATOM 2699 C C . ASP A 1 355 ? -14.707 -10.014 16.938 1.00 66.75 355 ASP A C 1
ATOM 2701 O O . ASP A 1 355 ? -15.446 -10.749 17.605 1.00 66.75 355 ASP A O 1
ATOM 2705 N N . PRO A 1 356 ? -13.706 -9.316 17.518 1.00 66.19 356 PRO A N 1
ATOM 2706 C CA . PRO A 1 356 ? -13.460 -9.335 18.959 1.00 66.19 356 PRO A CA 1
ATOM 2707 C C . PRO A 1 356 ? -14.541 -8.609 19.776 1.00 66.19 356 PRO A C 1
ATOM 2709 O O . PRO A 1 356 ? -14.603 -8.825 20.988 1.00 66.19 356 PRO A O 1
ATOM 2712 N N . HIS A 1 357 ? -15.358 -7.761 19.135 1.00 72.38 357 HIS A N 1
ATOM 2713 C CA . HIS A 1 357 ? -16.394 -6.936 19.766 1.00 72.38 357 HIS A CA 1
ATOM 2714 C C . HIS A 1 357 ? -17.789 -7.581 19.718 1.00 72.38 357 HIS A C 1
ATOM 2716 O O . HIS A 1 357 ? -18.690 -7.096 20.387 1.00 72.38 357 HIS A O 1
ATOM 2722 N N . ALA A 1 358 ? -17.962 -8.715 19.019 1.00 81.12 358 ALA A N 1
ATOM 2723 C CA . ALA A 1 358 ? -19.229 -9.466 18.965 1.00 81.12 358 ALA A CA 1
ATOM 2724 C C . ALA A 1 358 ? -19.847 -9.721 20.356 1.00 81.12 358 ALA A C 1
ATOM 2726 O O . ALA A 1 358 ? -21.067 -9.670 20.521 1.00 81.12 358 ALA A O 1
ATOM 2727 N N . TYR A 1 359 ? -18.994 -9.970 21.356 1.00 90.81 359 TYR A N 1
ATOM 2728 C CA . TYR A 1 359 ? -19.342 -9.847 22.767 1.00 90.81 359 TYR A CA 1
ATOM 2729 C C . TYR A 1 359 ? -18.111 -9.557 23.635 1.00 90.81 359 TYR A C 1
ATOM 2731 O O . TYR A 1 359 ? -17.026 -10.100 23.409 1.00 90.81 359 TYR A O 1
ATOM 2739 N N . ALA A 1 360 ? -18.283 -8.711 24.651 1.00 92.31 360 ALA A N 1
ATOM 2740 C CA . ALA A 1 360 ? -17.220 -8.295 25.565 1.00 92.31 360 ALA A CA 1
ATOM 2741 C C . ALA A 1 360 ? -17.752 -8.001 26.977 1.00 92.31 360 ALA A C 1
ATOM 2743 O O . ALA A 1 360 ? -18.876 -7.532 27.153 1.00 92.31 360 ALA A O 1
ATOM 2744 N N . LEU A 1 361 ? -16.920 -8.230 27.995 1.00 93.62 361 LEU A N 1
ATOM 2745 C CA . LEU A 1 361 ? -17.185 -7.812 29.375 1.00 93.62 361 LEU A CA 1
ATOM 2746 C C . LEU A 1 361 ? -16.433 -6.512 29.670 1.00 93.62 361 LEU A C 1
ATOM 2748 O O . LEU A 1 361 ? -15.207 -6.480 29.557 1.00 93.62 361 LEU A O 1
ATOM 2752 N N . TYR A 1 362 ? -17.141 -5.463 30.093 1.00 93.75 362 TYR A N 1
ATOM 2753 C CA . TYR A 1 362 ? -16.554 -4.183 30.504 1.00 93.75 362 TYR A CA 1
ATOM 2754 C C . TYR A 1 362 ? -16.501 -4.049 32.027 1.00 93.75 362 TYR A C 1
ATOM 2756 O O . TYR A 1 362 ? -17.513 -4.188 32.714 1.00 93.75 362 TYR A O 1
ATOM 2764 N N . PHE A 1 363 ? -15.310 -3.740 32.540 1.00 94.81 363 PHE A N 1
ATOM 2765 C CA . PHE A 1 363 ? -14.968 -3.709 33.960 1.00 94.81 363 PHE A CA 1
ATOM 2766 C C . PHE A 1 363 ? -14.683 -2.281 34.429 1.00 94.81 363 PHE A C 1
ATOM 2768 O O . PHE A 1 363 ? -13.673 -1.682 34.058 1.00 94.81 363 PHE A O 1
ATOM 2775 N N . TYR A 1 364 ? -15.535 -1.773 35.312 1.00 93.69 364 TYR A N 1
ATOM 2776 C CA . TYR A 1 364 ? -15.380 -0.497 35.998 1.00 93.69 364 TYR A CA 1
ATOM 2777 C C . TYR A 1 364 ? -15.024 -0.832 37.450 1.00 93.69 364 TYR A C 1
ATOM 2779 O O . TYR A 1 364 ? -15.866 -1.292 38.224 1.00 93.69 364 TYR A O 1
ATOM 2787 N N . THR A 1 365 ? -13.739 -0.707 37.784 1.00 92.56 365 THR A N 1
ATOM 2788 C CA . THR A 1 365 ? -13.168 -1.157 39.073 1.00 92.56 365 THR A CA 1
ATOM 2789 C C . THR A 1 365 ? -12.102 -0.219 39.646 1.00 92.56 365 THR A C 1
ATOM 2791 O O . THR A 1 365 ? -11.436 -0.562 40.620 1.00 92.56 365 THR A O 1
ATOM 2794 N N . LYS A 1 366 ? -11.894 0.955 39.039 1.00 91.12 366 LYS A N 1
ATOM 2795 C CA . LYS A 1 366 ? -11.066 2.038 39.584 1.00 91.12 366 LYS A CA 1
ATOM 2796 C C . LYS A 1 366 ? -11.853 3.353 39.597 1.00 91.12 366 LYS A C 1
ATOM 2798 O O . LYS A 1 366 ? -12.639 3.579 38.674 1.00 91.12 366 LYS A O 1
ATOM 2803 N N . PRO A 1 367 ? -11.621 4.239 40.584 1.00 91.00 367 PRO A N 1
ATOM 2804 C CA . PRO A 1 367 ? -12.256 5.552 40.615 1.00 91.00 367 PRO A CA 1
ATOM 2805 C C . PRO A 1 367 ? -12.023 6.301 39.299 1.00 91.00 367 PRO A C 1
ATOM 2807 O O . PRO A 1 367 ? -10.914 6.297 38.756 1.00 91.00 367 PRO A O 1
ATOM 2810 N N . GLY A 1 368 ? -13.075 6.921 38.771 1.00 89.06 368 GLY A N 1
ATOM 2811 C CA . GLY A 1 368 ? -13.027 7.613 37.485 1.00 89.06 368 GLY A CA 1
ATOM 2812 C C . GLY A 1 368 ? -13.116 6.716 36.243 1.00 89.06 368 GLY A C 1
ATOM 2813 O O . GLY A 1 368 ? -13.079 7.259 35.139 1.00 89.06 368 GLY A O 1
ATOM 2814 N N . ASP A 1 369 ? -13.268 5.389 36.366 1.00 92.75 369 ASP A N 1
ATOM 2815 C CA . ASP A 1 369 ? -13.597 4.532 35.216 1.00 92.75 369 ASP A CA 1
ATOM 2816 C C . ASP A 1 369 ? -14.933 5.003 34.595 1.00 92.75 369 ASP A C 1
ATOM 2818 O O . ASP A 1 369 ? -15.929 5.155 35.300 1.00 92.75 369 ASP A O 1
ATOM 2822 N N . HIS A 1 370 ? -14.954 5.284 33.288 1.00 92.69 370 HIS A N 1
ATOM 2823 C CA . HIS A 1 370 ? -16.072 5.904 32.562 1.00 92.69 370 HIS A CA 1
ATOM 2824 C C . HIS A 1 370 ? -16.022 5.602 31.056 1.00 92.69 370 HIS A C 1
ATOM 2826 O O . HIS A 1 370 ? -14.982 5.217 30.515 1.00 92.69 370 HIS A O 1
ATOM 2832 N N . ILE A 1 371 ? -17.124 5.871 30.350 1.00 90.88 371 ILE A N 1
ATOM 2833 C CA . ILE A 1 371 ? -17.121 6.075 28.891 1.00 90.88 371 ILE A CA 1
ATOM 2834 C C . ILE A 1 371 ? -17.888 7.363 28.598 1.00 90.88 371 ILE A C 1
ATOM 2836 O O . ILE A 1 371 ? -18.975 7.559 29.130 1.00 90.88 371 ILE A O 1
ATOM 2840 N N . GLY A 1 372 ? -17.320 8.246 27.782 1.00 88.94 372 GLY A N 1
ATOM 2841 C CA . GLY A 1 372 ? -17.933 9.499 27.354 1.00 88.94 372 GLY A CA 1
ATOM 2842 C C . GLY A 1 372 ? -19.102 9.309 26.383 1.00 88.94 372 GLY A C 1
ATOM 2843 O O . GLY A 1 372 ? -19.545 8.199 26.108 1.00 88.94 372 GLY A O 1
ATOM 2844 N N . TRP A 1 373 ? -19.612 10.426 25.866 1.00 89.94 373 TRP A N 1
ATOM 2845 C CA . TRP A 1 373 ? -20.686 10.430 24.870 1.00 89.94 373 TRP A CA 1
ATOM 2846 C C . TRP A 1 373 ? -20.217 9.819 23.537 1.00 89.94 373 TRP A C 1
ATOM 2848 O O . TRP A 1 373 ? -19.201 10.254 22.991 1.00 89.94 373 TRP A O 1
ATOM 2858 N N . HIS A 1 374 ? -20.945 8.815 23.038 1.00 87.50 374 HIS A N 1
ATOM 2859 C CA . HIS A 1 374 ? -20.647 8.080 21.801 1.00 87.50 374 HIS A CA 1
ATOM 2860 C C . HIS A 1 374 ? -21.900 7.410 21.192 1.00 87.50 374 HIS A C 1
ATOM 2862 O O . HIS A 1 374 ? -23.001 7.540 21.728 1.00 87.50 374 HIS A O 1
ATOM 2868 N N . TYR A 1 375 ? -21.708 6.735 20.053 1.00 85.62 375 TYR A N 1
ATOM 2869 C CA . TYR A 1 375 ? -22.663 5.871 19.346 1.00 85.62 375 TYR A CA 1
ATOM 2870 C C . TYR A 1 375 ? -21.954 4.552 18.994 1.00 85.62 375 TYR A C 1
ATOM 2872 O O . TYR A 1 375 ? -20.766 4.588 18.657 1.00 85.62 375 TYR A O 1
ATOM 2880 N N . ASP A 1 376 ? -22.684 3.438 18.945 1.00 79.00 376 ASP A N 1
ATOM 2881 C CA . ASP A 1 376 ? -22.156 2.117 18.568 1.00 79.00 376 ASP A CA 1
ATOM 2882 C C . ASP A 1 376 ? -22.339 1.877 17.061 1.00 79.00 376 ASP A C 1
ATOM 2884 O O . ASP A 1 376 ? -23.076 1.000 16.615 1.00 79.00 376 ASP A O 1
ATOM 2888 N N . THR A 1 377 ? -21.702 2.718 16.243 1.00 72.00 377 THR A N 1
ATOM 2889 C CA . THR A 1 377 ? -21.897 2.718 14.782 1.00 72.00 377 THR A CA 1
ATOM 2890 C C . THR A 1 377 ? -21.361 1.450 14.114 1.00 72.00 377 THR A C 1
ATOM 2892 O O . THR A 1 377 ? -20.301 0.937 14.495 1.00 72.00 377 THR A O 1
ATOM 2895 N N . SER A 1 378 ? -22.033 0.960 13.071 1.00 60.06 378 SER A N 1
ATOM 2896 C CA . SER A 1 378 ? -21.650 -0.297 12.411 1.00 60.06 378 SER A CA 1
ATOM 2897 C C . SER A 1 378 ? -20.311 -0.262 11.655 1.00 60.06 378 SER A C 1
ATOM 2899 O O . SER A 1 378 ? -19.998 0.685 10.934 1.00 60.06 378 SER A O 1
ATOM 2901 N N . TYR A 1 379 ? -19.540 -1.354 11.755 1.00 50.53 379 TYR A N 1
ATOM 2902 C CA . TYR A 1 379 ? -18.453 -1.674 10.812 1.00 50.53 379 TYR A CA 1
ATOM 2903 C C . TYR A 1 379 ? -18.953 -2.457 9.580 1.00 50.53 379 TYR A C 1
ATOM 2905 O O . TYR A 1 379 ? -18.197 -2.665 8.627 1.00 50.53 379 TYR A O 1
ATOM 2913 N N . TYR A 1 380 ? -20.215 -2.894 9.593 1.00 54.25 380 TYR A N 1
ATOM 2914 C CA . TYR A 1 380 ? -20.834 -3.754 8.587 1.00 54.25 380 TYR A CA 1
ATOM 2915 C C . TYR A 1 380 ? -21.873 -2.992 7.752 1.00 54.25 380 TYR A C 1
ATOM 2917 O O . TYR A 1 380 ? -22.354 -1.928 8.138 1.00 54.25 380 TYR A O 1
ATOM 2925 N N . LYS A 1 381 ? -22.249 -3.540 6.589 1.00 44.94 381 LYS A N 1
ATOM 2926 C CA . LYS A 1 381 ? -23.408 -3.046 5.829 1.00 44.94 381 LYS A CA 1
ATOM 2927 C C . LYS A 1 381 ? -24.693 -3.600 6.449 1.00 44.94 381 LYS A C 1
ATOM 2929 O O . LYS A 1 381 ? -25.096 -4.706 6.111 1.00 44.94 381 LYS A O 1
ATOM 2934 N N . GLY A 1 382 ? -25.308 -2.825 7.331 1.00 59.09 382 GLY A N 1
ATOM 2935 C CA . GLY A 1 382 ? -26.539 -3.169 8.042 1.00 59.09 382 GLY A CA 1
ATOM 2936 C C . GLY A 1 382 ? -26.667 -2.320 9.304 1.00 59.09 382 GLY A C 1
ATOM 2937 O O . GLY A 1 382 ? -25.726 -1.605 9.664 1.00 59.09 382 GLY A O 1
ATOM 2938 N N . ARG A 1 383 ? -27.815 -2.404 9.980 1.00 72.00 383 ARG A N 1
ATOM 2939 C CA . ARG A 1 383 ? -27.970 -1.836 11.328 1.00 72.00 383 ARG A CA 1
ATOM 2940 C C . ARG A 1 383 ? -27.075 -2.578 12.314 1.00 72.00 383 ARG A C 1
ATOM 2942 O O . ARG A 1 383 ? -26.724 -3.738 12.094 1.00 72.00 383 ARG A O 1
ATOM 2949 N N . ARG A 1 384 ? -26.727 -1.917 13.413 1.00 83.12 384 ARG A N 1
ATOM 2950 C CA . ARG A 1 384 ? -26.010 -2.516 14.538 1.00 83.12 384 ARG A CA 1
ATOM 2951 C C . ARG A 1 384 ? -26.895 -2.415 15.764 1.00 83.12 384 ARG A C 1
ATOM 2953 O O . ARG A 1 384 ? -27.340 -1.324 16.103 1.00 83.12 384 ARG A O 1
ATOM 2960 N N . TYR A 1 385 ? -27.175 -3.551 16.384 1.00 90.31 385 TYR A N 1
ATOM 2961 C CA . TYR A 1 385 ? -28.014 -3.637 17.567 1.00 90.31 385 TYR A CA 1
ATOM 2962 C C . TYR A 1 385 ? -27.153 -4.043 18.761 1.00 90.31 385 TYR A C 1
ATOM 2964 O O . TYR A 1 385 ? -26.582 -5.138 18.778 1.00 90.31 385 TYR A O 1
ATOM 2972 N N . THR A 1 386 ? -27.062 -3.153 19.747 1.00 93.06 386 THR A N 1
ATOM 2973 C CA . THR A 1 386 ? -26.319 -3.384 20.988 1.00 93.06 386 THR A CA 1
ATOM 2974 C C . THR A 1 386 ? -27.277 -3.897 22.056 1.00 93.06 386 THR A C 1
ATOM 2976 O O . THR A 1 386 ? -28.303 -3.276 22.342 1.00 93.06 386 THR A O 1
ATOM 2979 N N . LEU A 1 387 ? -26.916 -5.010 22.691 1.00 95.38 387 LEU A N 1
ATOM 2980 C CA . LEU A 1 387 ? -27.562 -5.535 23.887 1.00 95.38 387 LEU A CA 1
ATOM 2981 C C . LEU A 1 387 ? -26.582 -5.438 25.065 1.00 95.38 387 LEU A C 1
ATOM 2983 O O . LEU A 1 387 ? -25.507 -6.036 25.049 1.00 95.38 387 LEU A O 1
ATOM 2987 N N . LEU A 1 388 ? -26.959 -4.703 26.108 1.00 95.62 388 LEU A N 1
ATOM 2988 C CA . LEU A 1 388 ? -26.226 -4.606 27.367 1.00 95.62 388 LEU A CA 1
ATOM 2989 C C . LEU A 1 388 ? -26.945 -5.413 28.446 1.00 95.62 388 LEU A C 1
ATOM 2991 O O . LEU A 1 388 ? -28.140 -5.229 28.671 1.00 95.62 388 LEU A O 1
ATOM 2995 N N . LEU A 1 389 ? -26.197 -6.253 29.155 1.00 95.94 389 LEU A N 1
ATOM 2996 C CA . LEU A 1 389 ? -26.673 -7.041 30.287 1.00 95.94 389 LEU A CA 1
ATOM 2997 C C . LEU A 1 389 ? -25.888 -6.654 31.546 1.00 95.94 389 LEU A C 1
ATOM 2999 O O . LEU A 1 389 ? -24.652 -6.592 31.544 1.00 95.94 389 LEU A O 1
ATOM 3003 N N . GLY A 1 390 ? -26.602 -6.372 32.633 1.00 94.12 390 GLY A N 1
ATOM 3004 C CA . GLY A 1 390 ? -25.989 -6.130 33.937 1.00 94.12 390 GLY A CA 1
ATOM 3005 C C . GLY A 1 390 ? -25.529 -7.439 34.567 1.00 94.12 390 GLY A C 1
ATOM 3006 O O . GLY A 1 390 ? -26.292 -8.401 34.620 1.00 94.12 390 GLY A O 1
ATOM 3007 N N . VAL A 1 391 ? -24.286 -7.485 35.052 1.00 93.56 391 VAL A N 1
ATOM 3008 C CA . VAL A 1 391 ? -23.735 -8.676 35.726 1.00 93.56 391 VAL A CA 1
ATOM 3009 C C . VAL A 1 391 ? -23.371 -8.360 37.173 1.00 93.56 391 VAL A C 1
ATOM 3011 O O . VAL A 1 391 ? -23.729 -9.104 38.078 1.00 93.56 391 VAL A O 1
ATOM 3014 N N . ILE A 1 392 ? -22.711 -7.224 37.411 1.00 93.00 392 ILE A N 1
ATOM 3015 C CA . ILE A 1 392 ? -22.436 -6.690 38.752 1.00 93.00 392 ILE A CA 1
ATOM 3016 C C . ILE A 1 392 ? -22.682 -5.181 38.706 1.00 93.00 392 ILE A C 1
ATOM 3018 O O . ILE A 1 392 ? -22.064 -4.499 37.892 1.00 93.00 392 ILE A O 1
ATOM 3022 N N . ASP A 1 393 ? -23.527 -4.637 39.581 1.00 91.31 393 ASP A N 1
ATOM 3023 C CA . ASP A 1 393 ? -23.682 -3.183 39.738 1.00 91.31 393 ASP A CA 1
ATOM 3024 C C . ASP A 1 393 ? -23.776 -2.804 41.223 1.00 91.31 393 ASP A C 1
ATOM 3026 O O . ASP A 1 393 ? -24.850 -2.740 41.818 1.00 91.31 393 ASP A O 1
ATOM 3030 N N . ALA A 1 394 ? -22.607 -2.588 41.827 1.00 90.75 394 ALA A N 1
ATOM 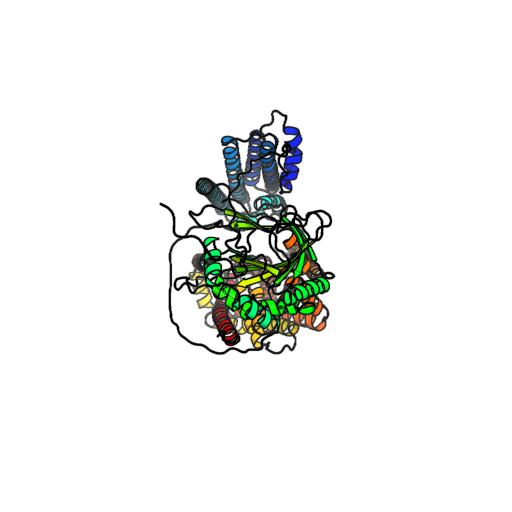3031 C CA . ALA A 1 394 ? -22.421 -2.029 43.161 1.00 90.75 394 ALA A CA 1
ATOM 3032 C C . ALA A 1 394 ? -21.793 -0.631 43.014 1.00 90.75 394 ALA A C 1
ATOM 3034 O O . ALA A 1 394 ? -20.652 -0.391 43.423 1.00 90.75 394 ALA A O 1
ATOM 3035 N N . SER A 1 395 ? -22.508 0.266 42.326 1.00 91.06 395 SER A N 1
ATOM 3036 C CA . SER A 1 395 ? -21.998 1.582 41.938 1.00 91.06 395 SER A CA 1
ATOM 3037 C C . SER A 1 395 ? -23.057 2.691 41.928 1.00 91.06 395 SER A C 1
ATOM 3039 O O . SER A 1 395 ? -24.269 2.449 41.995 1.00 91.06 395 SER A O 1
ATOM 3041 N N . SER A 1 396 ? -22.585 3.934 41.820 1.00 89.88 396 SER A N 1
ATOM 3042 C CA . SER A 1 396 ? -23.395 5.105 41.477 1.00 89.88 396 SER A CA 1
ATOM 3043 C C . SER A 1 396 ? -23.389 5.410 39.971 1.00 89.88 396 SER A C 1
ATOM 3045 O O . SER A 1 396 ? -24.098 6.327 39.540 1.00 89.88 396 SER A O 1
ATOM 3047 N N . CYS A 1 397 ? -22.654 4.628 39.162 1.00 90.06 397 CYS A N 1
ATOM 3048 C CA . CYS A 1 397 ? -22.629 4.755 37.706 1.00 90.06 397 CYS A CA 1
ATOM 3049 C C . CYS A 1 397 ? -24.031 4.650 37.102 1.00 90.06 397 CYS A C 1
ATOM 3051 O O . CYS A 1 397 ? -24.856 3.831 37.506 1.00 90.06 397 CYS A O 1
ATOM 3053 N N . LYS A 1 398 ? -24.271 5.434 36.053 1.00 93.50 398 LYS A N 1
ATOM 3054 C CA . LYS A 1 398 ? -25.477 5.362 35.230 1.00 93.50 398 LYS A CA 1
ATOM 3055 C C . LYS A 1 398 ? -25.099 5.242 33.763 1.00 93.50 398 LYS A C 1
ATOM 3057 O O . LYS A 1 398 ? -24.125 5.851 33.315 1.00 93.50 398 LYS A O 1
ATOM 3062 N N . LEU A 1 399 ? -25.909 4.495 33.023 1.00 94.56 399 LEU A N 1
ATOM 3063 C CA . LEU A 1 399 ? -26.033 4.653 31.584 1.00 94.56 399 LEU A CA 1
ATOM 3064 C C . LEU A 1 399 ? -26.908 5.885 31.347 1.00 94.56 399 LEU A C 1
ATOM 3066 O O . LEU A 1 399 ? -28.120 5.832 31.550 1.00 94.56 399 LEU A O 1
ATOM 3070 N N . GLU A 1 400 ? -26.290 6.997 30.959 1.00 95.19 400 GLU A N 1
ATOM 3071 C CA . GLU A 1 400 ? -27.014 8.156 30.435 1.00 95.19 400 GLU A CA 1
ATOM 3072 C C . GLU A 1 400 ? -27.168 8.016 28.922 1.00 95.19 400 GLU A C 1
ATOM 3074 O O . GLU A 1 400 ? -26.221 7.647 28.226 1.00 95.19 400 GLU A O 1
ATOM 3079 N N . TYR A 1 401 ? -28.340 8.361 28.403 1.00 93.88 401 TYR A N 1
ATOM 3080 C CA . TYR A 1 401 ? -28.673 8.235 26.989 1.00 93.88 401 TYR A CA 1
ATOM 3081 C C . TYR A 1 401 ? -29.490 9.428 26.489 1.00 93.88 401 TYR A C 1
ATOM 3083 O O . TYR A 1 401 ? -30.040 10.212 27.268 1.00 93.88 401 TYR A O 1
ATOM 3091 N N . ARG A 1 402 ? -29.547 9.577 25.165 1.00 91.75 402 ARG A N 1
ATOM 3092 C CA . ARG A 1 402 ? -30.394 10.540 24.461 1.00 91.75 402 ARG A CA 1
ATOM 3093 C C . ARG A 1 402 ? -31.093 9.837 23.303 1.00 91.75 402 ARG A C 1
ATOM 3095 O O . ARG A 1 402 ? -30.431 9.314 22.407 1.00 91.75 402 ARG A O 1
ATOM 3102 N N . LEU A 1 403 ? -32.417 9.850 23.348 1.00 90.12 403 LEU A N 1
ATOM 3103 C CA . LEU A 1 403 ? -33.312 9.299 22.338 1.00 90.12 403 LEU A CA 1
ATOM 3104 C C . LEU A 1 403 ? -33.496 10.301 21.186 1.00 90.12 403 LEU A C 1
ATOM 3106 O O . LEU A 1 403 ? -33.195 11.489 21.333 1.00 90.12 403 LEU A O 1
ATOM 3110 N N . HIS A 1 404 ? -33.969 9.819 20.035 1.00 87.00 404 HIS A N 1
ATOM 3111 C CA . HIS A 1 404 ? -34.313 10.617 18.843 1.00 87.00 404 HIS A CA 1
ATOM 3112 C C . HIS A 1 404 ? -33.189 11.502 18.255 1.00 87.00 404 HIS A C 1
ATOM 3114 O O . HIS A 1 404 ? -33.438 12.354 17.406 1.00 87.00 404 HIS A O 1
ATOM 3120 N N . THR A 1 405 ? -31.922 11.308 18.649 1.00 82.56 405 THR A N 1
ATOM 3121 C CA . THR A 1 405 ? -30.806 12.206 18.261 1.00 82.56 405 THR A CA 1
ATOM 3122 C C . THR A 1 405 ? -30.498 12.276 16.765 1.00 82.56 405 THR A C 1
ATOM 3124 O O . THR A 1 405 ? -29.826 13.213 16.330 1.00 82.56 405 THR A O 1
ATOM 3127 N N . ARG A 1 406 ? -30.988 11.313 15.977 1.00 81.12 406 ARG A N 1
ATOM 3128 C CA . ARG A 1 406 ? -30.874 11.279 14.511 1.00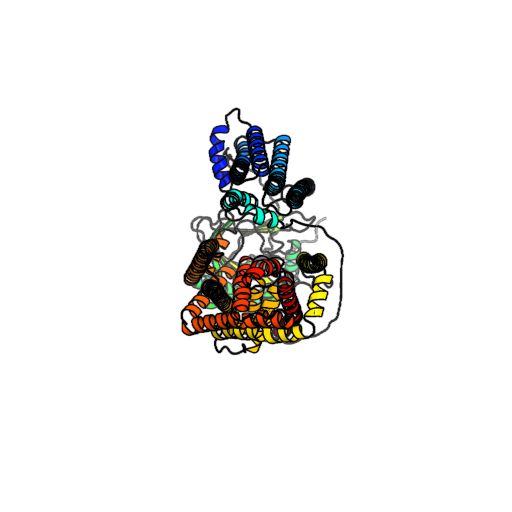 81.12 406 ARG A CA 1
ATOM 3129 C C . ARG A 1 406 ? -32.238 11.250 13.800 1.00 81.12 406 ARG A C 1
ATOM 3131 O O . ARG A 1 406 ? -32.291 10.891 12.629 1.00 81.12 406 ARG A O 1
ATOM 3138 N N . GLU A 1 407 ? -33.327 11.617 14.479 1.00 80.38 407 GLU A N 1
ATOM 3139 C CA . GLU A 1 407 ? -34.697 11.556 13.942 1.00 80.38 407 GLU A CA 1
ATOM 3140 C C . GLU A 1 407 ? -35.239 12.975 13.668 1.00 80.38 407 GLU A C 1
ATOM 3142 O O . GLU A 1 407 ? -35.563 13.707 14.606 1.00 80.38 407 GLU A O 1
ATOM 3147 N N . PRO A 1 408 ? -35.307 13.420 12.394 1.00 73.94 408 PRO A N 1
ATOM 3148 C CA . PRO A 1 408 ? -35.661 14.800 12.069 1.00 73.94 408 PRO A CA 1
ATOM 3149 C C . PRO A 1 408 ? -37.074 15.174 12.531 1.00 73.94 408 PRO A C 1
ATOM 3151 O O . PRO A 1 408 ? -38.048 14.520 12.171 1.00 73.94 408 PRO A O 1
ATOM 3154 N N . GLY A 1 409 ? -37.182 16.266 13.290 1.00 75.38 409 GLY A N 1
ATOM 3155 C CA . GLY A 1 409 ? -38.454 16.793 13.797 1.00 75.38 409 GLY A CA 1
ATOM 3156 C C . GLY A 1 409 ? -38.854 16.294 15.190 1.00 75.38 409 GLY A C 1
ATOM 3157 O O . GLY A 1 409 ? -39.692 16.936 15.820 1.00 75.38 409 GLY A O 1
ATOM 3158 N N . MET A 1 410 ? -38.229 15.233 15.711 1.00 80.62 410 MET A N 1
ATOM 3159 C CA . MET A 1 410 ? -38.461 14.777 17.085 1.00 80.62 410 MET A CA 1
ATOM 3160 C C . MET A 1 410 ? -37.604 15.556 18.103 1.00 80.62 410 MET A C 1
ATOM 3162 O O . MET A 1 410 ? -36.445 15.882 17.823 1.00 80.62 410 MET A O 1
ATOM 3166 N N . PRO A 1 411 ? -38.128 15.860 19.307 1.00 82.25 411 PRO A N 1
ATOM 3167 C CA . PRO A 1 411 ? -37.341 16.455 20.379 1.00 82.25 411 PRO A CA 1
ATOM 3168 C C . PRO A 1 411 ? -36.398 15.419 21.010 1.00 82.25 411 PRO A C 1
ATOM 3170 O O . PRO A 1 411 ? -36.795 14.304 21.341 1.00 82.25 411 PRO A O 1
ATOM 3173 N N . VAL A 1 412 ? -35.139 15.804 21.233 1.00 87.31 412 VAL A N 1
ATOM 3174 C CA . VAL A 1 412 ? -34.137 14.931 21.865 1.00 87.31 412 VAL A CA 1
ATOM 3175 C C . VAL A 1 412 ? -34.438 14.761 23.356 1.00 87.31 412 VAL A C 1
ATOM 3177 O O . VAL A 1 412 ? -34.202 15.672 24.154 1.00 87.31 412 VAL A O 1
ATOM 3180 N N . THR A 1 413 ? -34.906 13.574 23.740 1.00 88.19 413 THR A N 1
ATOM 3181 C CA . THR A 1 413 ? -35.233 13.226 25.132 1.00 88.19 413 THR A CA 1
ATOM 3182 C C . THR A 1 413 ? -34.047 12.542 25.810 1.00 88.19 413 THR A C 1
ATOM 3184 O O . THR A 1 413 ? -33.534 11.537 25.325 1.00 88.19 413 THR A O 1
ATOM 3187 N N . GLY A 1 414 ? -33.581 13.095 26.933 1.00 89.19 414 GLY A N 1
ATOM 3188 C CA . GLY A 1 414 ? -32.495 12.522 27.735 1.00 89.19 414 GLY A CA 1
ATOM 3189 C C . GLY A 1 414 ? -33.005 11.645 28.880 1.00 89.19 414 GLY A C 1
ATOM 3190 O O . GLY A 1 414 ? -33.994 11.994 29.522 1.00 89.19 414 GLY A O 1
ATOM 3191 N N . GLY A 1 415 ? -32.299 10.554 29.177 1.00 91.12 415 GLY A N 1
ATOM 3192 C CA . GLY A 1 415 ? -32.603 9.657 30.295 1.00 91.12 415 GLY A CA 1
ATOM 3193 C C . GLY A 1 415 ? -31.346 9.084 30.952 1.00 91.12 415 GLY A C 1
ATOM 3194 O O . GLY A 1 415 ? -30.233 9.246 30.447 1.00 91.12 415 GLY A O 1
ATOM 3195 N N . ALA A 1 416 ? -31.512 8.450 32.116 1.00 92.12 416 ALA A N 1
ATOM 3196 C CA . ALA A 1 416 ? -30.413 7.848 32.869 1.00 92.12 416 ALA A CA 1
ATOM 3197 C C . ALA A 1 416 ? -30.889 6.650 33.705 1.00 92.12 416 ALA A C 1
ATOM 3199 O O . ALA A 1 416 ? -31.751 6.809 34.569 1.00 92.12 416 ALA A O 1
ATOM 3200 N N . VAL A 1 417 ? -30.297 5.472 33.493 1.00 91.75 417 VAL A N 1
ATOM 3201 C CA . VAL A 1 417 ? -30.636 4.224 34.207 1.00 91.75 417 VAL A CA 1
ATOM 3202 C C . VAL A 1 417 ? -29.410 3.605 34.881 1.00 91.75 417 VAL A C 1
ATOM 3204 O O . VAL A 1 417 ? -28.276 3.811 34.447 1.00 91.75 417 VAL A O 1
ATOM 3207 N N . ARG A 1 418 ? -29.634 2.837 35.952 1.00 92.12 418 ARG A N 1
ATOM 3208 C CA . ARG A 1 418 ? -28.661 1.848 36.453 1.00 92.12 418 ARG A CA 1
ATOM 3209 C C . ARG A 1 418 ? -28.966 0.501 35.808 1.00 92.12 418 ARG A C 1
ATOM 3211 O O . ARG A 1 418 ? -30.108 0.279 35.416 1.00 92.12 418 ARG A O 1
ATOM 3218 N N . LEU A 1 419 ? -27.969 -0.373 35.698 1.00 91.44 419 LEU A N 1
ATOM 3219 C CA . LEU A 1 419 ? -28.117 -1.652 35.005 1.00 91.44 419 LEU A CA 1
ATOM 3220 C C . LEU A 1 419 ? -27.837 -2.791 35.998 1.00 91.44 419 LEU A C 1
ATOM 3222 O O . LEU A 1 419 ? -26.700 -3.267 36.054 1.00 91.44 419 LEU A O 1
ATOM 3226 N N . PRO A 1 420 ? -28.835 -3.172 36.822 1.00 92.75 420 PRO A N 1
ATOM 3227 C CA . PRO A 1 420 ? -28.652 -4.142 37.899 1.00 92.75 420 PRO A CA 1
ATOM 3228 C C . PRO A 1 420 ? -28.274 -5.529 37.351 1.00 92.75 420 PRO A C 1
ATOM 3230 O O . PRO A 1 420 ? -28.507 -5.800 36.171 1.00 92.75 420 PRO A O 1
ATOM 3233 N N . PRO A 1 421 ? -27.721 -6.431 38.184 1.00 92.88 421 PRO A N 1
ATOM 3234 C CA . PRO A 1 421 ? -27.521 -7.831 37.812 1.00 92.88 421 PRO A CA 1
ATOM 3235 C C . PRO A 1 421 ? -28.810 -8.447 37.249 1.00 92.88 421 PRO A C 1
ATOM 3237 O O . PRO A 1 421 ? -29.847 -8.417 37.905 1.00 92.88 421 PRO A O 1
ATOM 3240 N N . GLY A 1 422 ? -28.747 -8.966 36.023 1.00 90.44 422 GLY A N 1
ATOM 3241 C CA . GLY A 1 422 ? -29.896 -9.513 35.297 1.00 90.44 422 GLY A CA 1
ATOM 3242 C C . GLY A 1 422 ? -30.736 -8.494 34.510 1.00 90.44 422 GLY A C 1
ATOM 3243 O O . GLY A 1 422 ? -31.572 -8.902 33.706 1.00 90.44 422 GLY A O 1
ATOM 3244 N N . GLY A 1 423 ? -30.509 -7.189 34.670 1.00 92.25 423 GLY A N 1
ATOM 3245 C CA . GLY A 1 423 ? -31.159 -6.144 33.872 1.00 92.25 423 GLY A CA 1
ATOM 3246 C C . GLY A 1 423 ? -30.642 -6.082 32.428 1.00 92.25 423 GLY A C 1
ATOM 3247 O O . GLY A 1 423 ? -29.505 -6.470 32.144 1.00 92.25 423 GLY A O 1
ATOM 3248 N N . LEU A 1 424 ? -31.472 -5.560 31.522 1.00 95.25 424 LEU A N 1
ATOM 3249 C CA . LEU A 1 424 ? -31.245 -5.494 30.074 1.00 95.25 424 LEU A CA 1
ATOM 3250 C C . LEU A 1 424 ? -31.419 -4.067 29.545 1.00 95.25 424 LEU A C 1
ATOM 3252 O O . LEU A 1 424 ? -32.369 -3.378 29.907 1.00 95.25 424 LEU A O 1
ATOM 3256 N N . VAL A 1 425 ? -30.554 -3.651 28.619 1.00 96.06 425 VAL A N 1
ATOM 3257 C CA . VAL A 1 425 ? -30.791 -2.512 27.714 1.00 96.06 425 VAL A CA 1
ATOM 3258 C C . VAL A 1 425 ? -30.542 -2.975 26.282 1.00 96.06 425 VAL A C 1
ATOM 3260 O O . VAL A 1 425 ? -29.511 -3.587 26.021 1.00 96.06 425 VAL A O 1
ATOM 3263 N N . PHE A 1 426 ? -31.441 -2.670 25.350 1.00 95.62 426 PHE A N 1
ATOM 3264 C CA . PHE A 1 426 ? -31.321 -3.043 23.936 1.00 95.62 426 PHE A CA 1
ATOM 3265 C C . PHE A 1 426 ? -31.608 -1.844 23.029 1.00 95.62 426 PHE A C 1
ATOM 3267 O O . PHE A 1 426 ? -32.574 -1.122 23.275 1.00 95.62 426 PHE A O 1
ATOM 3274 N N . PHE A 1 427 ? -30.777 -1.602 22.009 1.00 94.06 427 PHE A N 1
ATOM 3275 C CA . PHE A 1 427 ? -30.910 -0.414 21.157 1.00 94.06 427 PHE A CA 1
ATOM 3276 C C . PHE A 1 427 ? -30.277 -0.529 19.764 1.00 94.06 427 PHE A C 1
ATOM 3278 O O . PHE A 1 427 ? -29.345 -1.300 19.546 1.00 94.06 427 PHE A O 1
ATOM 3285 N N . ASP A 1 428 ? -30.753 0.310 18.839 1.00 90.69 428 ASP A N 1
ATOM 3286 C CA . ASP A 1 428 ? -30.082 0.617 17.567 1.00 90.69 428 ASP A CA 1
ATOM 3287 C C . ASP A 1 428 ? -28.853 1.511 17.852 1.00 90.69 428 ASP A C 1
ATOM 3289 O O . ASP A 1 428 ? -28.977 2.680 18.240 1.00 90.69 428 ASP A O 1
ATOM 3293 N N . GLY A 1 429 ? -27.653 0.947 17.700 1.00 86.00 429 GLY A N 1
ATOM 3294 C CA . GLY A 1 429 ? -26.363 1.579 17.998 1.00 86.00 429 GLY A CA 1
ATOM 3295 C C . GLY A 1 429 ? -26.055 2.801 17.133 1.00 86.00 429 GLY A C 1
ATOM 3296 O O . GLY A 1 429 ? -25.319 3.698 17.555 1.00 86.00 429 GLY A O 1
ATOM 3297 N N . ASP A 1 430 ? -26.686 2.898 15.961 1.00 83.31 430 ASP A N 1
ATOM 3298 C CA . ASP A 1 430 ? -26.626 4.072 15.098 1.00 83.31 430 ASP A CA 1
ATOM 3299 C C . ASP A 1 430 ? -27.678 5.141 15.459 1.00 83.31 430 ASP A C 1
ATOM 3301 O O . ASP A 1 430 ? -27.612 6.250 14.931 1.00 83.31 430 ASP A O 1
ATOM 3305 N N . LYS A 1 431 ? -28.599 4.889 16.400 1.00 86.50 431 LYS A N 1
ATOM 3306 C CA . LYS A 1 431 ? -29.521 5.907 16.943 1.00 86.50 431 LYS A CA 1
ATOM 3307 C C . LYS A 1 431 ? -29.184 6.369 18.360 1.00 86.50 431 LYS A C 1
ATOM 3309 O O . LYS A 1 431 ? -29.338 7.559 18.651 1.00 86.50 431 LYS A O 1
ATOM 3314 N N . LEU A 1 432 ? -28.752 5.470 19.249 1.00 89.75 432 LEU A N 1
ATOM 3315 C CA . LEU A 1 432 ? -28.597 5.799 20.668 1.00 89.75 432 LEU A CA 1
ATOM 3316 C C . LEU A 1 432 ? -27.272 6.510 20.971 1.00 89.75 432 LEU A C 1
ATOM 3318 O O . LEU A 1 432 ? -26.208 5.894 21.065 1.00 89.75 432 LEU A O 1
ATOM 3322 N N . HIS A 1 433 ? -27.353 7.812 21.233 1.00 91.25 433 HIS A N 1
ATOM 3323 C CA . HIS A 1 433 ? -26.226 8.569 21.766 1.00 91.25 433 HIS A CA 1
ATOM 3324 C C . HIS A 1 433 ? -26.152 8.394 23.288 1.00 91.25 433 HIS A C 1
ATOM 3326 O O . HIS A 1 433 ? -27.049 8.852 24.001 1.00 91.25 433 HIS A O 1
ATOM 3332 N N . HIS A 1 434 ? -25.101 7.756 23.804 1.00 93.50 434 HIS A N 1
ATOM 3333 C CA . HIS A 1 434 ? -25.047 7.342 25.211 1.00 93.50 434 HIS A CA 1
ATOM 3334 C C . HIS A 1 434 ? -23.653 7.467 25.854 1.00 93.50 434 HIS A C 1
ATOM 3336 O O . HIS A 1 434 ? -22.650 7.688 25.169 1.00 93.50 434 HIS A O 1
ATOM 3342 N N . ARG A 1 435 ? -23.597 7.376 27.191 1.00 93.69 435 ARG A N 1
ATOM 3343 C CA . ARG A 1 435 ? -22.370 7.399 28.007 1.00 93.69 435 ARG A CA 1
ATOM 3344 C C . ARG A 1 435 ? -22.519 6.618 29.319 1.00 93.69 435 ARG A C 1
ATOM 3346 O O . ARG A 1 435 ? -23.629 6.456 29.819 1.00 93.69 435 ARG A O 1
ATOM 3353 N N . ILE A 1 436 ? -21.398 6.220 29.923 1.00 94.12 436 ILE A N 1
ATOM 3354 C CA . ILE A 1 436 ? -21.338 5.661 31.286 1.00 94.12 436 ILE A CA 1
ATOM 3355 C C . ILE A 1 436 ? -20.693 6.694 32.213 1.00 94.12 436 ILE A C 1
ATOM 3357 O O . ILE A 1 436 ? -19.543 7.086 31.995 1.00 94.12 436 ILE A O 1
ATOM 3361 N N . THR A 1 437 ? -21.416 7.144 33.243 1.00 94.56 437 THR A N 1
ATOM 3362 C CA . THR A 1 437 ? -20.893 8.144 34.193 1.00 94.56 437 THR A CA 1
ATOM 3363 C C . THR A 1 437 ? -19.708 7.599 35.006 1.00 94.56 437 THR A C 1
ATOM 3365 O O . THR A 1 437 ? -19.647 6.389 35.230 1.00 94.56 437 THR A O 1
ATOM 3368 N N . PRO A 1 438 ? -18.780 8.455 35.481 1.00 93.50 438 PRO A N 1
ATOM 3369 C CA . PRO A 1 438 ? -17.604 8.001 36.222 1.00 93.50 438 PRO A CA 1
ATOM 3370 C C . PRO A 1 438 ? -17.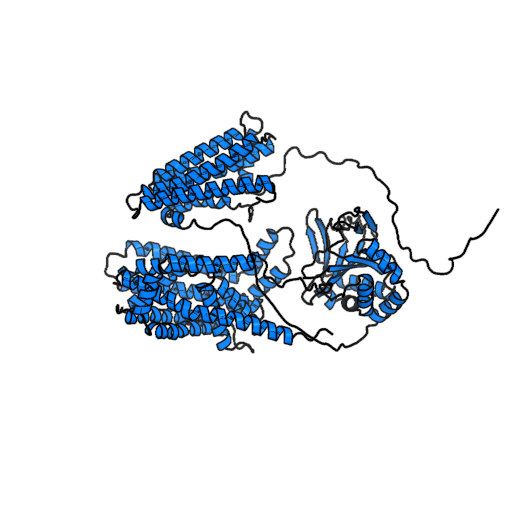922 7.219 37.498 1.00 93.50 438 PRO A C 1
ATOM 3372 O O . PRO A 1 438 ? -18.824 7.590 38.246 1.00 93.50 438 PRO A O 1
ATOM 3375 N N . LEU A 1 439 ? -17.136 6.167 37.734 1.00 94.12 439 LEU A N 1
ATOM 3376 C CA . LEU A 1 439 ? -17.187 5.306 38.914 1.00 94.12 439 LEU A CA 1
ATOM 3377 C C . LEU A 1 439 ? -16.677 6.023 40.174 1.00 94.12 439 LEU A C 1
ATOM 3379 O O . LEU A 1 439 ? -15.635 6.689 40.134 1.00 94.12 439 LEU A O 1
ATOM 3383 N N . GLY A 1 440 ? -17.383 5.847 41.293 1.00 88.94 440 GLY A N 1
ATOM 3384 C CA . GLY A 1 440 ? -16.991 6.371 42.600 1.00 88.94 440 GLY A CA 1
ATOM 3385 C C . GLY A 1 440 ? -15.804 5.642 43.246 1.00 88.94 440 GLY A C 1
ATOM 3386 O O . GLY A 1 440 ? -15.205 4.719 42.688 1.00 88.94 440 GLY A O 1
ATOM 3387 N N . ALA A 1 441 ? -15.445 6.067 44.459 1.00 88.19 441 ALA A N 1
ATOM 3388 C CA . ALA A 1 441 ? -14.421 5.399 45.256 1.00 88.19 441 ALA A CA 1
ATOM 3389 C C . ALA A 1 441 ? -14.956 4.082 45.844 1.00 88.19 441 ALA A C 1
ATOM 3391 O O . ALA A 1 441 ? -16.045 4.057 46.410 1.00 88.19 441 ALA A O 1
ATOM 3392 N N . SER A 1 442 ? -14.180 3.000 45.718 1.00 87.88 442 SER A N 1
ATOM 3393 C CA . SER A 1 442 ? -14.531 1.641 46.180 1.00 87.88 442 SER A CA 1
ATOM 3394 C C . SER A 1 442 ? -15.803 1.025 45.569 1.00 87.88 442 SER A C 1
ATOM 3396 O O . SER A 1 442 ? -16.261 -0.016 46.034 1.00 87.88 442 SER A O 1
ATOM 3398 N N . GLU A 1 443 ? -16.354 1.620 44.511 1.00 93.44 443 GLU A N 1
ATOM 3399 C CA . GLU A 1 443 ? -17.474 1.061 43.748 1.00 93.44 443 GLU A CA 1
ATOM 3400 C C . GLU A 1 443 ? -17.007 -0.005 42.738 1.00 93.44 443 GLU A C 1
ATOM 3402 O O . GLU A 1 443 ? -15.849 -0.022 42.309 1.00 93.44 443 GLU A O 1
ATOM 3407 N N . ARG A 1 444 ? -17.926 -0.880 42.308 1.00 93.06 444 ARG A N 1
ATOM 3408 C CA . ARG A 1 444 ? -17.668 -1.904 41.281 1.00 93.06 444 ARG A CA 1
ATOM 3409 C C . ARG A 1 444 ? -18.862 -2.058 40.340 1.00 93.06 444 ARG A C 1
ATOM 3411 O O . ARG A 1 444 ? -19.964 -2.367 40.785 1.00 93.06 444 ARG A O 1
ATOM 3418 N N . ARG A 1 445 ? -18.622 -1.962 39.030 1.00 94.44 445 ARG A N 1
ATOM 3419 C CA . ARG A 1 445 ? -19.608 -2.290 37.987 1.00 94.44 445 ARG A CA 1
ATOM 3420 C C . ARG A 1 445 ? -18.984 -3.171 36.903 1.00 94.44 445 ARG A C 1
ATOM 3422 O O . ARG A 1 445 ? -17.887 -2.894 36.422 1.00 94.44 445 ARG A O 1
ATOM 3429 N N . VAL A 1 446 ? -19.688 -4.223 36.498 1.00 95.38 446 VAL A N 1
ATOM 3430 C CA . VAL A 1 446 ? -19.343 -5.088 35.365 1.00 95.38 446 VAL A CA 1
ATOM 3431 C C . VAL A 1 446 ? -20.588 -5.296 34.509 1.00 95.38 446 VAL A C 1
ATOM 3433 O O . VAL A 1 446 ? -21.615 -5.772 34.997 1.00 95.38 446 VAL A O 1
ATOM 3436 N N . SER A 1 447 ? -20.492 -4.932 33.232 1.00 94.75 447 SER A N 1
ATOM 3437 C CA . SER A 1 447 ? -21.564 -5.102 32.246 1.00 94.75 447 SER A CA 1
ATOM 3438 C C . SER A 1 447 ? -21.079 -5.926 31.063 1.00 94.75 447 SER A C 1
ATOM 3440 O O . SER A 1 447 ? -19.980 -5.694 30.555 1.00 94.75 447 SER A O 1
ATOM 3442 N N . LEU A 1 448 ? -21.916 -6.858 30.626 1.00 95.75 448 LEU A N 1
ATOM 3443 C CA . LEU A 1 448 ? -21.731 -7.650 29.419 1.00 95.75 448 LEU A CA 1
ATOM 3444 C C . LEU A 1 448 ? -22.368 -6.911 28.239 1.00 95.75 448 LEU A C 1
ATOM 3446 O O . LEU A 1 448 ? -23.475 -6.392 28.357 1.00 95.75 448 LEU A O 1
ATOM 3450 N N . THR A 1 449 ? -21.669 -6.871 27.113 1.00 94.50 449 THR A N 1
ATOM 3451 C CA . THR A 1 449 ? -22.147 -6.297 25.855 1.00 94.50 449 THR A CA 1
ATOM 3452 C C . THR A 1 449 ? -22.165 -7.394 24.804 1.00 94.50 449 THR A C 1
ATOM 3454 O O . THR A 1 449 ? -21.168 -8.095 24.639 1.00 94.50 449 THR A O 1
ATOM 3457 N N . PHE A 1 450 ? -23.297 -7.536 24.122 1.00 94.38 450 PHE A N 1
ATOM 3458 C CA . PHE A 1 450 ? -23.538 -8.391 22.963 1.00 94.38 450 PHE A CA 1
ATOM 3459 C C . PHE A 1 450 ? -23.887 -7.504 21.774 1.00 94.38 450 PHE A C 1
ATOM 3461 O O . PHE A 1 450 ? -24.630 -6.533 21.925 1.00 94.38 450 PHE A O 1
ATOM 3468 N N . GLU A 1 451 ? -23.389 -7.856 20.596 1.00 90.56 451 GLU A N 1
ATOM 3469 C CA . GLU A 1 451 ? -23.571 -7.049 19.395 1.00 90.56 451 GLU A CA 1
ATOM 3470 C C . GLU A 1 451 ? -24.070 -7.901 18.229 1.00 90.56 451 GLU A C 1
ATOM 3472 O O . GLU A 1 451 ? -23.484 -8.939 17.912 1.00 90.56 451 GLU A O 1
ATOM 3477 N N . TYR A 1 452 ? -25.147 -7.451 17.586 1.00 86.69 452 TYR A N 1
ATOM 3478 C CA . TYR A 1 452 ? -25.786 -8.126 16.457 1.00 86.69 452 TYR A CA 1
ATOM 3479 C C . TYR A 1 452 ? -25.831 -7.206 15.234 1.00 86.69 452 TYR A C 1
ATOM 3481 O O . TYR A 1 452 ? -26.024 -5.992 15.351 1.00 86.69 452 TYR A O 1
ATOM 3489 N N . ALA A 1 453 ? -25.680 -7.788 14.047 1.00 79.38 453 ALA A N 1
ATOM 3490 C CA . ALA A 1 453 ? -25.845 -7.083 12.783 1.00 79.38 453 ALA A CA 1
ATOM 3491 C C . ALA A 1 453 ? -27.254 -7.344 12.239 1.00 79.38 453 ALA A C 1
ATOM 3493 O O . ALA A 1 453 ? -27.602 -8.491 11.958 1.00 79.38 453 ALA A O 1
ATOM 3494 N N . GLY A 1 454 ? -28.051 -6.291 12.057 1.00 65.62 454 GLY A N 1
ATOM 3495 C CA . GLY A 1 454 ? -29.308 -6.397 11.316 1.00 65.62 454 GLY A CA 1
ATOM 3496 C C . GLY A 1 454 ? -29.015 -6.759 9.861 1.00 65.62 454 GLY A C 1
ATOM 3497 O O . GLY A 1 454 ? -28.120 -6.163 9.244 1.00 65.62 454 GLY A O 1
ATOM 3498 N N . VAL A 1 455 ? -29.742 -7.731 9.306 1.00 57.47 455 VAL A N 1
ATOM 3499 C CA . VAL A 1 455 ? -29.710 -8.018 7.869 1.00 57.47 455 VAL A CA 1
ATOM 3500 C C . VAL A 1 455 ? -30.070 -6.719 7.153 1.00 57.47 455 VAL A C 1
ATOM 3502 O O . VAL A 1 455 ? -31.134 -6.167 7.415 1.00 57.47 455 VAL A O 1
ATOM 3505 N N . PRO A 1 456 ? -29.226 -6.188 6.249 1.00 45.09 456 PRO A N 1
ATOM 3506 C CA . PRO A 1 456 ? -29.593 -4.990 5.514 1.00 45.09 456 PRO A CA 1
ATOM 3507 C C . PRO A 1 456 ? -30.878 -5.281 4.738 1.00 45.09 456 PRO A C 1
ATOM 3509 O O . PRO A 1 456 ? -30.867 -6.094 3.809 1.00 45.09 456 PRO A O 1
ATOM 3512 N N . ALA A 1 457 ? -31.974 -4.630 5.145 1.00 34.78 457 ALA A N 1
ATOM 3513 C CA . ALA A 1 457 ? -33.255 -4.704 4.459 1.00 34.78 457 ALA A CA 1
ATOM 3514 C C . ALA A 1 457 ? -33.014 -4.546 2.955 1.00 34.78 457 ALA A C 1
ATOM 3516 O O . ALA A 1 457 ? -32.251 -3.666 2.545 1.00 34.78 457 ALA A O 1
ATOM 3517 N N . VAL A 1 458 ? -33.609 -5.431 2.147 1.00 32.56 458 VAL A N 1
ATOM 3518 C CA . VAL A 1 458 ? -33.319 -5.520 0.709 1.00 32.56 458 VAL A CA 1
ATOM 3519 C C . VAL A 1 458 ? -33.949 -4.333 -0.015 1.00 32.56 458 VAL A C 1
ATOM 3521 O O . VAL A 1 458 ? -34.988 -4.444 -0.667 1.00 32.56 458 VAL A O 1
ATOM 3524 N N . ASP A 1 459 ? -33.294 -3.183 0.108 1.00 28.48 459 ASP A N 1
ATOM 3525 C CA . ASP A 1 459 ? -33.518 -2.016 -0.716 1.00 28.48 459 ASP A CA 1
ATOM 3526 C C . ASP A 1 459 ? -33.204 -2.409 -2.160 1.00 28.48 459 ASP A C 1
ATOM 3528 O O . ASP A 1 459 ? -32.051 -2.526 -2.580 1.00 28.48 459 ASP A O 1
ATOM 3532 N N . ARG A 1 460 ? -34.269 -2.638 -2.928 1.00 28.47 460 ARG A N 1
ATOM 3533 C CA . ARG A 1 460 ? -34.192 -2.985 -4.349 1.00 28.47 460 ARG A CA 1
ATOM 3534 C C . ARG A 1 460 ? -33.626 -1.837 -5.200 1.00 28.47 460 ARG A C 1
ATOM 3536 O O . ARG A 1 460 ? -33.333 -2.066 -6.367 1.00 28.47 460 ARG A O 1
ATOM 3543 N N . ASN A 1 461 ? -33.425 -0.652 -4.612 1.00 29.36 461 ASN A N 1
ATOM 3544 C CA . ASN A 1 461 ? -32.756 0.502 -5.208 1.00 29.36 461 ASN A CA 1
ATOM 3545 C C . ASN A 1 461 ? -31.329 0.736 -4.661 1.00 29.36 461 ASN A C 1
ATOM 3547 O O . ASN A 1 461 ? -30.679 1.693 -5.092 1.00 29.36 461 ASN A O 1
ATOM 3551 N N . ALA A 1 462 ? -30.802 -0.125 -3.774 1.00 29.41 462 ALA A N 1
ATOM 3552 C CA . ALA A 1 462 ? -29.416 -0.071 -3.287 1.00 29.41 462 ALA A CA 1
ATOM 3553 C C . ALA A 1 462 ? -28.426 -0.573 -4.354 1.00 29.41 462 ALA A C 1
ATOM 3555 O O . ALA A 1 462 ? -27.753 -1.597 -4.207 1.00 29.41 462 ALA A O 1
ATOM 3556 N N . ASP A 1 463 ? -28.358 0.189 -5.443 1.00 31.20 463 ASP A N 1
ATOM 3557 C CA . ASP A 1 463 ? -27.498 0.012 -6.605 1.00 31.20 463 ASP A CA 1
ATOM 3558 C C . ASP A 1 463 ? -26.058 -0.364 -6.179 1.00 31.20 463 ASP A C 1
ATOM 3560 O O . ASP A 1 463 ? -25.431 0.382 -5.411 1.00 31.20 463 ASP A O 1
ATOM 3564 N N . PRO A 1 464 ? -25.506 -1.507 -6.642 1.00 33.62 464 PRO A N 1
ATOM 3565 C CA . PRO A 1 464 ? -24.226 -2.058 -6.192 1.00 33.62 464 PRO A CA 1
ATOM 3566 C C . PRO A 1 464 ? -23.010 -1.300 -6.756 1.00 33.62 464 PRO A C 1
ATOM 3568 O O . PRO A 1 464 ? -21.983 -1.899 -7.090 1.00 33.62 464 PRO A O 1
ATOM 3571 N N . ARG A 1 465 ? -23.099 0.031 -6.850 1.00 34.34 465 ARG A N 1
ATOM 3572 C CA . ARG A 1 465 ? -22.026 0.903 -7.324 1.00 34.34 465 ARG A CA 1
ATOM 3573 C C . ARG A 1 465 ? -20.764 0.675 -6.496 1.00 34.34 465 ARG A C 1
ATOM 3575 O O . ARG A 1 465 ? -20.753 0.833 -5.271 1.00 34.34 465 ARG A O 1
ATOM 3582 N N . MET A 1 466 ? -19.654 0.440 -7.195 1.00 34.69 466 MET A N 1
ATOM 3583 C CA . MET A 1 466 ? -18.363 0.933 -6.718 1.00 34.69 466 MET A CA 1
ATOM 3584 C C . MET A 1 466 ? -18.550 2.403 -6.320 1.00 34.69 466 MET A C 1
ATOM 3586 O O . MET A 1 466 ? -19.212 3.152 -7.042 1.00 34.69 466 MET A O 1
ATOM 3590 N N . THR A 1 467 ? -18.011 2.822 -5.171 1.00 37.53 467 THR A N 1
ATOM 3591 C CA . THR A 1 467 ? -18.139 4.216 -4.714 1.00 37.53 467 THR A CA 1
ATOM 3592 C C . THR A 1 467 ? -17.765 5.161 -5.853 1.00 37.53 467 THR A C 1
ATOM 3594 O O . THR A 1 467 ? -16.800 4.889 -6.564 1.00 37.53 467 THR A O 1
ATOM 3597 N N . ARG A 1 468 ? -18.520 6.256 -6.059 1.00 37.81 468 ARG A N 1
ATOM 3598 C CA . ARG A 1 468 ? -18.343 7.128 -7.245 1.00 37.81 468 ARG A CA 1
ATOM 3599 C C . ARG A 1 468 ? -16.871 7.501 -7.464 1.00 37.81 468 ARG A C 1
ATOM 3601 O O . ARG A 1 468 ? -16.382 7.408 -8.581 1.00 37.81 468 ARG A O 1
ATOM 3608 N N . ALA A 1 469 ? -16.153 7.785 -6.374 1.00 36.00 469 ALA A N 1
ATOM 3609 C CA . ALA A 1 469 ? -14.707 7.993 -6.354 1.00 36.00 469 ALA A CA 1
ATOM 3610 C C . ALA A 1 469 ? -13.890 6.872 -7.032 1.00 36.00 469 ALA A C 1
ATOM 3612 O O . ALA A 1 469 ? -13.029 7.180 -7.838 1.00 36.00 469 ALA A O 1
ATOM 3613 N N . ALA A 1 470 ? -14.158 5.590 -6.765 1.00 35.72 470 ALA A N 1
ATOM 3614 C CA . ALA A 1 470 ? -13.409 4.473 -7.347 1.00 35.72 470 ALA A CA 1
ATOM 3615 C C . ALA A 1 470 ? -13.651 4.303 -8.860 1.00 35.72 470 ALA A C 1
ATOM 3617 O O . ALA A 1 470 ? -12.714 3.991 -9.591 1.00 35.72 470 ALA A O 1
ATOM 3618 N N . VAL A 1 471 ? -14.878 4.545 -9.343 1.00 36.69 471 VAL A N 1
ATOM 3619 C CA . VAL A 1 471 ? -15.177 4.555 -10.791 1.00 36.69 471 VAL A CA 1
ATOM 3620 C C . VAL A 1 471 ? -14.501 5.751 -11.463 1.00 36.69 471 VAL A C 1
ATOM 3622 O O . VAL A 1 471 ? -13.854 5.595 -12.498 1.00 36.69 471 VAL A O 1
ATOM 3625 N N . ILE A 1 472 ? -14.599 6.930 -10.840 1.00 40.72 472 ILE A N 1
ATOM 3626 C CA . ILE A 1 472 ? -13.971 8.169 -11.306 1.00 40.72 472 ILE A CA 1
ATOM 3627 C C . ILE A 1 472 ? -12.444 8.014 -11.358 1.00 40.72 472 ILE A C 1
ATOM 3629 O O . ILE A 1 472 ? -11.860 8.303 -12.391 1.00 40.72 472 ILE A O 1
ATOM 3633 N N . SER A 1 473 ? -11.789 7.480 -10.322 1.00 39.66 473 SER A N 1
ATOM 3634 C CA . SER A 1 473 ? -10.337 7.246 -10.321 1.00 39.66 473 SER A CA 1
ATOM 3635 C C . SER A 1 473 ? -9.891 6.237 -11.382 1.00 39.66 473 SER A C 1
ATOM 3637 O O . SER A 1 473 ? -8.858 6.452 -12.011 1.00 39.66 473 SER A O 1
ATOM 3639 N N . LEU A 1 474 ? -10.655 5.162 -11.618 1.00 41.19 474 LEU A N 1
ATOM 3640 C CA . LEU A 1 474 ? -10.325 4.192 -12.668 1.00 41.19 474 LEU A CA 1
ATOM 3641 C C . LEU A 1 474 ? -10.480 4.807 -14.069 1.00 41.19 474 LEU A C 1
ATOM 3643 O O . LEU A 1 474 ? -9.621 4.613 -14.925 1.00 41.19 474 LEU A O 1
ATOM 3647 N N . THR A 1 475 ? -11.542 5.590 -14.278 1.00 42.62 475 THR A N 1
ATOM 3648 C CA . THR A 1 475 ? -11.824 6.267 -15.554 1.00 42.62 475 THR A CA 1
ATOM 3649 C C . THR A 1 475 ? -10.833 7.399 -15.819 1.00 42.62 475 THR A C 1
ATOM 3651 O O . THR A 1 475 ? -10.324 7.496 -16.927 1.00 42.62 475 THR A O 1
ATOM 3654 N N . ILE A 1 476 ? -10.486 8.209 -14.812 1.00 45.66 476 ILE A N 1
ATOM 3655 C CA . ILE A 1 476 ? -9.424 9.221 -14.916 1.00 45.66 476 ILE A CA 1
ATOM 3656 C C . ILE A 1 476 ? -8.092 8.542 -15.232 1.00 45.66 476 ILE A C 1
ATOM 3658 O O . ILE A 1 476 ? -7.427 8.961 -16.168 1.00 45.66 476 ILE A O 1
ATOM 3662 N N . GLY A 1 477 ? -7.723 7.466 -14.528 1.00 41.91 477 GLY A N 1
ATOM 3663 C CA . GLY A 1 477 ? -6.488 6.726 -14.805 1.00 41.91 477 GLY A CA 1
ATOM 3664 C C . GLY A 1 477 ? -6.416 6.183 -16.236 1.00 41.91 477 GLY A C 1
ATOM 3665 O O . GLY A 1 477 ? -5.404 6.363 -16.911 1.00 41.91 477 GLY A O 1
ATOM 3666 N N . ALA A 1 478 ? -7.502 5.577 -16.724 1.00 42.16 478 ALA A N 1
ATOM 3667 C CA . ALA A 1 478 ? -7.593 5.068 -18.091 1.00 42.16 478 ALA A CA 1
ATOM 3668 C C . ALA A 1 478 ? -7.570 6.193 -19.143 1.00 42.16 478 ALA A C 1
ATOM 3670 O O . ALA A 1 478 ? -6.827 6.103 -20.118 1.00 42.16 478 ALA A O 1
ATOM 3671 N N . SER A 1 479 ? -8.327 7.274 -18.936 1.00 44.25 479 SER A N 1
ATOM 3672 C CA . SER A 1 479 ? -8.356 8.425 -19.845 1.00 44.25 479 SER A CA 1
ATOM 3673 C C . SER A 1 479 ? -7.038 9.198 -19.857 1.00 44.25 479 SER A C 1
ATOM 3675 O O . SER A 1 479 ? -6.629 9.649 -20.920 1.00 44.25 479 SER A O 1
ATOM 3677 N N . LEU A 1 480 ? -6.337 9.312 -18.723 1.00 46.75 480 LEU A N 1
ATOM 3678 C CA . LEU A 1 480 ? -5.004 9.920 -18.649 1.00 46.75 480 LEU A CA 1
ATOM 3679 C C . LEU A 1 480 ? -3.973 9.059 -19.389 1.00 46.75 480 LEU A C 1
ATOM 3681 O O . LEU A 1 480 ? -3.176 9.589 -20.153 1.00 46.75 480 LEU A O 1
ATOM 3685 N N . PHE A 1 481 ? -4.023 7.732 -19.220 1.00 46.06 481 PHE A N 1
ATOM 3686 C CA . PHE A 1 481 ? -3.179 6.792 -19.964 1.00 46.06 481 PHE A CA 1
ATOM 3687 C C . PHE A 1 481 ? -3.422 6.887 -21.480 1.00 46.06 481 PHE A C 1
ATOM 3689 O O . PHE A 1 481 ? -2.469 7.012 -22.245 1.00 46.06 481 PHE A O 1
ATOM 3696 N N . VAL A 1 482 ? -4.686 6.911 -21.919 1.00 49.00 482 VAL A N 1
ATOM 3697 C CA . VAL A 1 482 ? -5.042 7.095 -23.337 1.00 49.00 482 VAL A CA 1
ATOM 3698 C C . VAL A 1 482 ? -4.622 8.477 -23.848 1.00 49.00 482 VAL A C 1
ATOM 3700 O O . VAL A 1 482 ? -4.064 8.565 -24.937 1.00 49.00 482 VAL A O 1
ATOM 3703 N N . ALA A 1 483 ? -4.818 9.547 -23.074 1.00 47.94 483 ALA A N 1
ATOM 3704 C CA . ALA A 1 483 ? -4.406 10.897 -23.455 1.00 47.94 483 ALA A CA 1
ATOM 3705 C C . ALA A 1 483 ? -2.880 11.022 -23.590 1.00 47.94 483 ALA A C 1
ATOM 3707 O O . ALA A 1 483 ? -2.411 11.599 -24.566 1.00 47.94 483 ALA A O 1
ATOM 3708 N N . LEU A 1 484 ? -2.104 10.428 -22.675 1.00 47.41 484 LEU A N 1
ATOM 3709 C CA . LEU A 1 484 ? -0.642 10.352 -22.772 1.00 47.41 484 LEU A CA 1
ATOM 3710 C C . LEU A 1 484 ? -0.196 9.553 -24.005 1.00 47.41 484 LEU A C 1
ATOM 3712 O O . LEU A 1 484 ? 0.709 9.987 -24.709 1.00 47.41 484 LEU A O 1
ATOM 3716 N N . LEU A 1 485 ? -0.857 8.432 -24.305 1.00 47.03 485 LEU A N 1
ATOM 3717 C CA . LEU A 1 485 ? -0.548 7.577 -25.457 1.00 47.03 485 LEU A CA 1
ATOM 3718 C C . LEU A 1 485 ? -0.922 8.241 -26.801 1.00 47.03 485 LEU A C 1
ATOM 3720 O O . LEU A 1 485 ? -0.233 8.050 -27.800 1.00 47.03 485 LEU A O 1
ATOM 3724 N N . VAL A 1 486 ? -1.965 9.080 -26.823 1.00 48.03 486 VAL A N 1
ATOM 3725 C CA . VAL A 1 486 ? -2.295 9.964 -27.956 1.00 48.03 486 VAL A CA 1
ATOM 3726 C C . VAL A 1 486 ? -1.275 11.103 -28.084 1.00 48.03 486 VAL A C 1
ATOM 3728 O O . VAL A 1 486 ? -0.803 11.373 -29.187 1.00 48.03 486 VAL A O 1
ATOM 3731 N N . TRP A 1 487 ? -0.904 11.747 -26.972 1.00 45.34 487 TRP A N 1
ATOM 3732 C CA . TRP A 1 487 ? -0.005 12.909 -26.928 1.00 45.34 487 TRP A CA 1
ATOM 3733 C C . TRP A 1 487 ? 1.460 12.570 -27.246 1.00 45.34 487 TRP A C 1
ATOM 3735 O O . TRP A 1 487 ? 2.128 13.351 -27.917 1.00 45.34 487 TRP A O 1
ATOM 3745 N N . GLN A 1 488 ? 1.938 11.377 -26.872 1.00 48.00 488 GLN A N 1
ATOM 3746 C CA . GLN A 1 488 ? 3.229 10.830 -27.325 1.00 48.00 488 GLN A CA 1
ATOM 3747 C C . GLN A 1 488 ? 3.277 10.547 -28.839 1.00 48.00 488 GLN A C 1
ATOM 3749 O O . GLN A 1 488 ? 4.346 10.274 -29.382 1.00 48.00 488 GLN A O 1
ATOM 3754 N N . GLY A 1 489 ? 2.134 10.619 -29.527 1.00 46.28 489 GLY A N 1
ATOM 3755 C CA . GLY A 1 489 ? 2.007 10.337 -30.946 1.00 46.28 489 GLY A CA 1
ATOM 3756 C C . GLY A 1 489 ? 1.801 8.849 -31.219 1.00 46.28 489 GLY A C 1
ATOM 3757 O O . GLY A 1 489 ? 2.730 8.041 -31.188 1.00 46.28 489 GLY A O 1
ATOM 3758 N N . ILE A 1 490 ? 0.580 8.495 -31.625 1.00 53.91 490 ILE A N 1
ATOM 3759 C CA . ILE A 1 490 ? 0.276 7.148 -32.133 1.00 53.91 490 ILE A CA 1
ATOM 3760 C C . ILE A 1 490 ? 1.068 6.844 -33.419 1.00 53.91 490 ILE A C 1
ATOM 3762 O O . ILE A 1 490 ? 1.341 5.681 -33.693 1.00 53.91 490 ILE A O 1
ATOM 3766 N N . ALA A 1 491 ? 1.493 7.854 -34.190 1.00 53.75 491 ALA A N 1
ATOM 3767 C CA . ALA A 1 491 ? 2.252 7.650 -35.426 1.00 53.75 491 ALA A CA 1
ATOM 3768 C C . ALA A 1 491 ? 3.655 7.031 -35.199 1.00 53.75 491 ALA A C 1
ATOM 3770 O O . ALA A 1 491 ? 3.907 5.981 -35.790 1.00 53.75 491 ALA A O 1
ATOM 3771 N N . PRO A 1 492 ? 4.540 7.557 -34.322 1.00 52.66 492 PRO A N 1
ATOM 3772 C CA . PRO A 1 492 ? 5.768 6.854 -33.933 1.00 52.66 492 PRO A CA 1
ATOM 3773 C C . PRO A 1 492 ? 5.531 5.448 -33.359 1.00 52.66 492 PRO A C 1
ATOM 3775 O O . PRO A 1 492 ? 6.234 4.511 -33.738 1.00 52.66 492 PRO A O 1
ATOM 3778 N N . LEU A 1 493 ? 4.515 5.273 -32.501 1.00 52.19 493 LEU A N 1
ATOM 3779 C CA . LEU A 1 493 ? 4.127 3.962 -31.955 1.00 52.19 493 LEU A CA 1
ATOM 3780 C C . LEU A 1 493 ? 3.757 2.973 -33.070 1.00 52.19 493 LEU A C 1
ATOM 3782 O O . LEU A 1 493 ? 4.291 1.868 -33.110 1.00 52.19 493 LEU A O 1
ATOM 3786 N N . ALA A 1 494 ? 2.899 3.377 -34.006 1.00 59.50 494 ALA A N 1
ATOM 3787 C CA . ALA A 1 494 ? 2.505 2.574 -35.158 1.00 59.50 494 ALA A CA 1
ATOM 3788 C C . ALA A 1 494 ? 3.683 2.290 -36.106 1.00 59.50 494 ALA A C 1
ATOM 3790 O O . ALA A 1 494 ? 3.789 1.178 -36.619 1.00 59.50 494 ALA A O 1
ATOM 3791 N N . ALA A 1 495 ? 4.596 3.248 -36.297 1.00 56.84 495 ALA A N 1
ATOM 3792 C CA . ALA A 1 495 ? 5.792 3.067 -37.112 1.00 56.84 495 ALA A CA 1
ATOM 3793 C C . ALA A 1 495 ? 6.723 1.996 -36.516 1.00 56.84 495 ALA A C 1
ATOM 3795 O O . ALA A 1 495 ? 7.050 1.029 -37.205 1.00 56.84 495 ALA A O 1
ATOM 3796 N N . ALA A 1 496 ? 7.072 2.086 -35.228 1.00 52.97 496 ALA A N 1
ATOM 3797 C CA . ALA A 1 496 ? 7.906 1.078 -34.567 1.00 52.97 496 ALA A CA 1
ATOM 3798 C C . ALA A 1 496 ? 7.212 -0.295 -34.464 1.00 52.97 496 ALA A C 1
ATOM 3800 O O . ALA A 1 496 ? 7.862 -1.323 -34.650 1.00 52.97 496 ALA A O 1
ATOM 3801 N N . LEU A 1 497 ? 5.890 -0.327 -34.250 1.00 58.06 497 LEU A N 1
ATOM 3802 C CA . LEU A 1 497 ? 5.088 -1.554 -34.346 1.00 58.06 497 LEU A CA 1
ATOM 3803 C C . LEU A 1 497 ? 5.160 -2.178 -35.748 1.00 58.06 497 LEU A C 1
ATOM 3805 O O . LEU A 1 497 ? 5.301 -3.394 -35.864 1.00 58.06 497 LEU A O 1
ATOM 3809 N N . SER A 1 498 ? 5.097 -1.367 -36.809 1.00 64.88 498 SER A N 1
ATOM 3810 C CA . SER A 1 498 ? 5.203 -1.850 -38.193 1.00 64.88 498 SER A CA 1
ATOM 3811 C C . SER A 1 498 ? 6.612 -2.340 -38.549 1.00 64.88 498 SER A C 1
ATOM 3813 O O . SER A 1 498 ? 6.737 -3.322 -39.274 1.00 64.88 498 SER A O 1
ATOM 3815 N N . ALA A 1 499 ? 7.657 -1.722 -37.984 1.00 61.00 499 ALA A N 1
ATOM 3816 C CA . ALA A 1 499 ? 9.050 -2.123 -38.176 1.00 61.00 499 ALA A CA 1
ATOM 3817 C C . ALA A 1 499 ? 9.401 -3.420 -37.421 1.00 61.00 499 ALA A C 1
ATOM 3819 O O . ALA A 1 499 ? 10.025 -4.310 -37.989 1.00 61.00 499 ALA A O 1
ATOM 3820 N N . ALA A 1 500 ? 8.959 -3.567 -36.165 1.00 61.50 500 ALA A N 1
ATOM 3821 C CA . ALA A 1 500 ? 9.150 -4.797 -35.387 1.00 61.50 500 ALA A CA 1
ATOM 3822 C C . ALA A 1 500 ? 8.250 -5.958 -35.866 1.00 61.50 500 ALA A C 1
ATOM 3824 O O . ALA A 1 500 ? 8.583 -7.132 -35.674 1.00 61.50 500 ALA A O 1
ATOM 3825 N N . GLY A 1 501 ? 7.103 -5.637 -36.479 1.00 72.12 501 GLY A N 1
ATOM 3826 C CA . GLY A 1 501 ? 6.207 -6.574 -37.153 1.00 72.12 501 GLY A CA 1
ATOM 3827 C C . GLY A 1 501 ? 5.815 -7.786 -36.301 1.00 72.12 501 GLY A C 1
ATOM 3828 O O . GLY A 1 501 ? 5.561 -7.692 -35.098 1.00 72.12 501 GLY A O 1
ATOM 3829 N N . SER A 1 502 ? 5.801 -8.970 -36.920 1.00 76.94 502 SER A N 1
ATOM 3830 C CA . SER A 1 502 ? 5.554 -10.240 -36.223 1.00 76.94 502 SER A CA 1
ATOM 3831 C C . SER A 1 502 ? 6.663 -10.628 -35.234 1.00 76.94 502 SER A C 1
ATOM 3833 O O . SER A 1 502 ? 6.425 -11.468 -34.366 1.00 76.94 502 SER A O 1
ATOM 3835 N N . GLY A 1 503 ? 7.851 -10.017 -35.315 1.00 82.81 503 GLY A N 1
ATOM 3836 C CA . GLY A 1 503 ? 8.950 -10.242 -34.372 1.00 82.81 503 GLY A CA 1
ATOM 3837 C C . GLY A 1 503 ? 8.577 -9.880 -32.932 1.00 82.81 503 GLY A C 1
ATOM 3838 O O . GLY A 1 503 ? 9.001 -10.552 -31.993 1.00 82.81 503 GLY A O 1
ATOM 3839 N N . LEU A 1 504 ? 7.683 -8.906 -32.743 1.00 83.19 504 LEU A N 1
ATOM 3840 C CA . LEU A 1 504 ? 7.168 -8.535 -31.425 1.00 83.19 504 LEU A CA 1
ATOM 3841 C C . LEU A 1 504 ? 6.426 -9.688 -30.712 1.00 83.19 504 LEU A C 1
ATOM 3843 O O . LEU A 1 504 ? 6.447 -9.762 -29.483 1.00 83.19 504 LEU A O 1
ATOM 3847 N N . LEU A 1 505 ? 5.831 -10.635 -31.451 1.00 87.19 505 LEU A N 1
ATOM 3848 C CA . LEU A 1 505 ? 5.236 -11.843 -30.862 1.00 87.19 505 LEU A CA 1
ATOM 3849 C C . LEU A 1 505 ? 6.306 -12.788 -30.295 1.00 87.19 505 LEU A C 1
ATOM 3851 O O . LEU A 1 505 ? 6.082 -13.404 -29.255 1.00 87.19 505 LEU A O 1
ATOM 3855 N N . LEU A 1 506 ? 7.480 -12.866 -30.931 1.00 91.06 506 LEU A N 1
ATOM 3856 C CA . LEU A 1 506 ? 8.623 -13.632 -30.425 1.00 91.06 506 LEU A CA 1
ATOM 3857 C C . LEU A 1 506 ? 9.217 -12.975 -29.170 1.00 91.06 506 LEU A C 1
ATOM 3859 O O . LEU A 1 506 ? 9.541 -13.676 -28.217 1.00 91.06 506 LEU A O 1
ATOM 3863 N N . VAL A 1 507 ? 9.277 -11.640 -29.124 1.00 91.06 507 VAL A N 1
ATOM 3864 C CA . VAL A 1 507 ? 9.672 -10.869 -27.928 1.00 91.06 507 VAL A CA 1
ATOM 3865 C C . VAL A 1 507 ? 8.687 -11.103 -26.772 1.00 91.06 507 VAL A C 1
ATOM 3867 O O . VAL A 1 507 ? 9.101 -11.387 -25.647 1.00 91.06 507 VAL A O 1
ATOM 3870 N N . ALA A 1 508 ? 7.378 -11.062 -27.040 1.00 91.06 508 ALA A N 1
ATOM 3871 C CA . ALA A 1 508 ? 6.347 -11.357 -26.044 1.00 91.06 508 ALA A CA 1
ATOM 3872 C C . ALA A 1 508 ? 6.372 -12.826 -25.576 1.00 91.06 508 ALA A C 1
ATOM 3874 O O . ALA A 1 508 ? 6.147 -13.095 -24.396 1.00 91.06 508 ALA A O 1
ATOM 3875 N N . ALA A 1 509 ? 6.690 -13.777 -26.460 1.00 93.44 509 ALA A N 1
ATOM 3876 C CA . ALA A 1 509 ? 6.899 -15.177 -26.094 1.00 93.44 509 ALA A CA 1
ATOM 3877 C C . ALA A 1 509 ? 8.161 -15.363 -25.230 1.00 93.44 509 ALA A C 1
ATOM 3879 O O . ALA A 1 509 ? 8.100 -16.038 -24.203 1.00 93.44 509 ALA A O 1
ATOM 3880 N N . PHE A 1 510 ? 9.278 -14.724 -25.596 1.00 95.19 510 PHE A N 1
ATOM 3881 C CA . PHE A 1 510 ? 10.531 -14.761 -24.837 1.00 95.19 510 PHE A CA 1
ATOM 3882 C C . PHE A 1 510 ? 10.358 -14.214 -23.415 1.00 95.19 510 PHE A C 1
ATOM 3884 O O . PHE A 1 510 ? 10.846 -14.816 -22.460 1.00 95.19 510 PHE A O 1
ATOM 3891 N N . HIS A 1 511 ? 9.608 -13.121 -23.248 1.00 95.06 511 HIS A N 1
ATOM 3892 C CA . HIS A 1 511 ? 9.394 -12.487 -21.946 1.00 95.06 511 HIS A CA 1
ATOM 3893 C C . HIS A 1 511 ? 8.685 -13.392 -20.907 1.00 95.06 511 HIS A C 1
ATOM 3895 O O . HIS A 1 511 ? 8.816 -13.179 -19.699 1.00 95.06 511 HIS A O 1
ATOM 3901 N N . TRP A 1 512 ? 8.011 -14.472 -21.321 1.00 95.19 512 TRP A N 1
ATOM 3902 C CA . TRP A 1 512 ? 7.525 -15.476 -20.365 1.00 95.19 512 TRP A CA 1
ATOM 3903 C C . TRP A 1 512 ? 8.652 -16.200 -19.612 1.00 95.19 512 TRP A C 1
ATOM 3905 O O . TRP A 1 512 ? 8.404 -16.693 -18.512 1.00 95.19 512 TRP A O 1
ATOM 3915 N N . LEU A 1 513 ? 9.883 -16.242 -20.138 1.00 95.81 513 LEU A N 1
ATOM 3916 C CA . LEU A 1 513 ? 11.028 -16.854 -19.455 1.00 95.81 513 LEU A CA 1
ATOM 3917 C C . LEU A 1 513 ? 11.397 -16.086 -18.164 1.00 95.81 513 LEU A C 1
ATOM 3919 O O . LEU A 1 513 ? 11.342 -16.717 -17.105 1.00 95.81 513 LEU A O 1
ATOM 3923 N N . PRO A 1 514 ? 11.657 -14.756 -18.172 1.00 94.56 514 PRO A N 1
ATOM 3924 C CA . PRO A 1 514 ? 11.759 -13.954 -16.948 1.00 94.56 514 PRO A CA 1
ATOM 3925 C C . PRO A 1 514 ? 10.584 -14.143 -15.977 1.00 94.56 514 PRO A C 1
ATOM 3927 O O . PRO A 1 514 ? 10.805 -14.425 -14.801 1.00 94.56 514 PRO A O 1
ATOM 3930 N N . VAL A 1 515 ? 9.335 -14.081 -16.459 1.00 95.06 515 VAL A N 1
ATOM 3931 C CA . VAL A 1 515 ? 8.131 -14.225 -15.612 1.00 95.06 515 VAL A CA 1
ATOM 3932 C C . VAL A 1 515 ? 8.068 -15.595 -14.921 1.00 95.06 515 VAL A C 1
ATOM 3934 O O . VAL A 1 515 ? 7.680 -15.684 -13.753 1.00 95.06 515 VAL A O 1
ATOM 3937 N N . VAL A 1 516 ? 8.471 -16.671 -15.605 1.00 96.88 516 VAL A N 1
ATOM 3938 C CA . VAL A 1 516 ? 8.538 -18.028 -15.037 1.00 96.88 516 VAL A CA 1
ATOM 3939 C C . VAL A 1 516 ? 9.703 -18.179 -14.053 1.00 96.88 516 VAL A C 1
ATOM 3941 O O . VAL A 1 516 ? 9.543 -18.858 -13.039 1.00 96.88 516 VAL A O 1
ATOM 3944 N N . VAL A 1 517 ? 10.845 -17.532 -14.293 1.00 96.62 517 VAL A N 1
ATOM 3945 C CA . VAL A 1 517 ? 12.005 -17.559 -13.383 1.00 96.62 517 VAL A CA 1
ATOM 3946 C C . VAL A 1 517 ? 11.737 -16.759 -12.098 1.00 96.62 517 VAL A C 1
ATOM 3948 O O . VAL A 1 517 ? 11.975 -17.269 -11.001 1.00 96.62 517 VAL A O 1
ATOM 3951 N N . ASP A 1 518 ? 11.124 -15.579 -12.194 1.00 95.12 518 ASP A N 1
ATOM 3952 C CA . ASP A 1 518 ? 10.640 -14.814 -11.035 1.00 95.12 518 ASP A CA 1
ATOM 3953 C C . ASP A 1 518 ? 9.579 -15.591 -10.243 1.00 95.12 518 ASP A C 1
ATOM 3955 O O . ASP A 1 518 ? 9.605 -15.659 -9.010 1.00 95.12 518 ASP A O 1
ATOM 3959 N N . ALA A 1 519 ? 8.648 -16.240 -10.948 1.00 96.50 519 ALA A N 1
ATOM 3960 C CA . ALA A 1 519 ? 7.685 -17.125 -10.312 1.00 96.50 519 ALA A CA 1
ATOM 3961 C C . ALA A 1 519 ? 8.367 -18.315 -9.619 1.00 96.50 519 ALA A C 1
ATOM 3963 O O . ALA A 1 519 ? 7.864 -18.776 -8.595 1.00 96.50 519 ALA A O 1
ATOM 3964 N N . ALA A 1 520 ? 9.520 -18.789 -10.104 1.00 96.69 520 ALA A N 1
ATOM 3965 C CA . ALA A 1 520 ? 10.294 -19.833 -9.439 1.00 96.69 520 ALA A CA 1
ATOM 3966 C C . ALA A 1 520 ? 10.929 -19.321 -8.136 1.00 96.69 520 ALA A C 1
ATOM 3968 O O . ALA A 1 520 ? 10.847 -20.022 -7.125 1.00 96.69 520 ALA A O 1
ATOM 3969 N N . ALA A 1 521 ? 11.480 -18.099 -8.117 1.00 96.38 521 ALA A N 1
ATOM 3970 C CA . ALA A 1 521 ? 11.992 -17.460 -6.898 1.00 96.38 521 ALA A CA 1
ATOM 3971 C C . ALA A 1 521 ? 10.912 -17.400 -5.800 1.00 96.38 521 ALA A C 1
ATOM 3973 O O . ALA A 1 521 ? 11.099 -17.921 -4.696 1.00 96.38 521 ALA A O 1
ATOM 3974 N N . ILE A 1 522 ? 9.725 -16.894 -6.147 1.00 96.31 522 ILE A N 1
ATOM 3975 C CA . ILE A 1 522 ? 8.556 -16.883 -5.255 1.00 96.31 522 ILE A CA 1
ATOM 3976 C C . ILE A 1 522 ? 8.158 -18.311 -4.853 1.00 96.31 522 ILE A C 1
ATOM 3978 O O . ILE A 1 522 ? 7.900 -18.591 -3.679 1.00 96.31 522 ILE A O 1
ATOM 3982 N N . ARG A 1 523 ? 8.107 -19.247 -5.811 1.00 95.81 523 ARG A N 1
ATOM 3983 C CA . ARG A 1 523 ? 7.677 -20.632 -5.570 1.00 95.81 523 ARG A CA 1
ATOM 3984 C C . ARG A 1 523 ? 8.623 -21.372 -4.625 1.00 95.81 523 ARG A C 1
ATOM 3986 O O . ARG A 1 523 ? 8.151 -22.259 -3.915 1.00 95.81 523 ARG A O 1
ATOM 3993 N N . VAL A 1 524 ? 9.903 -21.008 -4.569 1.00 95.50 524 VAL A N 1
ATOM 3994 C CA . VAL A 1 524 ? 10.856 -21.517 -3.573 1.00 95.50 524 VAL A CA 1
ATOM 3995 C C . VAL A 1 524 ? 10.489 -21.026 -2.167 1.00 95.50 524 VAL A C 1
ATOM 3997 O O . VAL A 1 524 ? 10.352 -21.858 -1.270 1.00 95.50 524 VAL A O 1
ATOM 4000 N N . LEU A 1 525 ? 10.223 -19.726 -1.982 1.00 94.06 525 LEU A N 1
ATOM 4001 C CA . LEU A 1 525 ? 9.807 -19.154 -0.689 1.00 94.06 525 LEU A CA 1
ATOM 4002 C C . LEU A 1 525 ? 8.472 -19.726 -0.168 1.00 94.06 525 LEU A C 1
ATOM 4004 O O . LEU A 1 525 ? 8.312 -19.895 1.037 1.00 94.06 525 LEU A O 1
ATOM 4008 N N . VAL A 1 526 ? 7.533 -20.076 -1.058 1.00 92.31 526 VAL A N 1
ATOM 4009 C CA . VAL A 1 526 ? 6.243 -20.710 -0.695 1.00 92.31 526 VAL A CA 1
ATOM 4010 C C . VAL A 1 526 ? 6.402 -22.153 -0.176 1.00 92.31 526 VAL A C 1
ATOM 4012 O O . VAL A 1 526 ? 5.541 -22.650 0.552 1.00 92.31 526 VAL A O 1
ATOM 4015 N N . GLY A 1 527 ? 7.471 -22.869 -0.545 1.00 86.44 527 GLY A N 1
ATOM 4016 C CA . GLY A 1 527 ? 7.675 -24.272 -0.152 1.00 86.44 527 GLY A CA 1
ATOM 4017 C C . GLY A 1 527 ? 6.601 -25.242 -0.687 1.00 86.44 527 GLY A C 1
ATOM 4018 O O . GLY A 1 527 ? 5.743 -24.886 -1.497 1.00 86.44 527 GLY A O 1
ATOM 4019 N N . ARG A 1 528 ? 6.622 -26.520 -0.286 1.00 76.75 528 ARG A N 1
ATOM 4020 C CA . ARG A 1 528 ? 5.692 -27.555 -0.807 1.00 76.75 528 ARG A CA 1
ATOM 4021 C C . ARG A 1 528 ? 4.280 -27.493 -0.178 1.00 76.75 528 ARG A C 1
ATOM 4023 O O . ARG A 1 528 ? 3.757 -28.497 0.288 1.00 76.75 528 ARG A O 1
ATOM 4030 N N . ARG A 1 529 ? 3.654 -26.309 -0.178 1.00 79.38 529 ARG A N 1
ATOM 4031 C CA . ARG A 1 529 ? 2.251 -26.098 0.223 1.00 79.38 529 ARG A CA 1
ATOM 4032 C C . ARG A 1 529 ? 1.270 -26.764 -0.748 1.00 79.38 529 ARG A C 1
ATOM 4034 O O . ARG A 1 529 ? 1.390 -26.604 -1.963 1.00 79.38 529 ARG A O 1
ATOM 4041 N N . VAL A 1 530 ? 0.269 -27.452 -0.197 1.00 65.94 530 VAL A N 1
ATOM 4042 C CA . VAL A 1 530 ? -0.899 -27.958 -0.938 1.00 65.94 530 VAL A CA 1
ATOM 4043 C C . VAL A 1 530 ? -1.709 -26.770 -1.479 1.00 65.94 530 VAL A C 1
ATOM 4045 O O . VAL A 1 530 ? -1.795 -25.730 -0.832 1.00 65.94 530 VAL A O 1
ATOM 4048 N N . GLY A 1 531 ? -2.273 -26.899 -2.683 1.00 71.25 531 GLY A N 1
ATOM 4049 C CA . GLY A 1 531 ? -3.079 -25.857 -3.339 1.00 71.25 531 GLY A CA 1
ATOM 4050 C C . GLY A 1 531 ? -2.295 -24.875 -4.222 1.00 71.25 531 GLY A C 1
ATOM 4051 O O . GLY A 1 531 ? -2.808 -24.466 -5.264 1.00 71.25 531 GLY A O 1
ATOM 4052 N N . VAL A 1 532 ? -1.035 -24.557 -3.894 1.00 86.69 532 VAL A N 1
ATOM 4053 C CA . VAL A 1 532 ? -0.226 -23.594 -4.670 1.00 86.69 532 VAL A CA 1
ATOM 4054 C C . VAL A 1 532 ? 0.784 -24.292 -5.580 1.00 86.69 532 VAL A C 1
ATOM 4056 O O . VAL A 1 532 ? 1.897 -24.663 -5.195 1.00 86.69 532 VAL A O 1
ATOM 4059 N N . THR A 1 533 ? 0.382 -24.457 -6.837 1.00 91.81 533 THR A N 1
ATOM 4060 C CA . THR A 1 533 ? 1.213 -24.994 -7.924 1.00 91.81 533 THR A CA 1
ATOM 4061 C C . THR A 1 533 ? 2.114 -23.913 -8.530 1.00 91.81 533 THR A C 1
ATOM 4063 O O . THR A 1 533 ? 1.899 -22.723 -8.315 1.00 91.81 533 THR A O 1
ATOM 4066 N N . MET A 1 534 ? 3.110 -24.311 -9.331 1.00 94.00 534 MET A N 1
ATOM 4067 C CA . MET A 1 534 ? 3.936 -23.366 -10.099 1.00 94.00 534 MET A CA 1
ATOM 4068 C C . MET A 1 534 ? 3.081 -22.457 -11.000 1.00 94.00 534 MET A C 1
ATOM 4070 O O . MET A 1 534 ? 3.281 -21.247 -11.018 1.00 94.00 534 MET A O 1
ATOM 4074 N N . ARG A 1 535 ? 2.060 -23.021 -11.666 1.00 93.81 535 ARG A N 1
ATOM 4075 C CA . ARG A 1 535 ? 1.113 -22.281 -12.519 1.00 93.81 535 ARG A CA 1
ATOM 4076 C C . ARG A 1 535 ? 0.434 -21.128 -11.776 1.00 93.81 535 ARG A C 1
ATOM 4078 O O . ARG A 1 535 ? 0.296 -20.051 -12.338 1.00 93.81 535 ARG A O 1
ATOM 4085 N N . GLU A 1 536 ? 0.029 -21.333 -10.526 1.00 92.31 536 GLU A N 1
ATOM 4086 C CA . GLU A 1 536 ? -0.632 -20.283 -9.739 1.00 92.31 536 GLU A CA 1
ATOM 4087 C C . GLU A 1 536 ? 0.319 -19.157 -9.324 1.00 92.31 536 GLU A C 1
ATOM 4089 O O . GLU A 1 536 ? -0.106 -18.008 -9.229 1.00 92.31 536 GLU A O 1
ATOM 4094 N N . VAL A 1 537 ? 1.609 -19.455 -9.139 1.00 95.06 537 VAL A N 1
ATOM 4095 C CA . VAL A 1 537 ? 2.627 -18.430 -8.865 1.00 95.06 537 VAL A CA 1
ATOM 4096 C C . VAL A 1 537 ? 3.003 -17.661 -10.136 1.00 95.06 537 VAL A C 1
ATOM 4098 O O . VAL A 1 537 ? 3.123 -16.440 -10.081 1.00 95.06 537 VAL A O 1
ATOM 4101 N N . VAL A 1 538 ? 3.093 -18.334 -11.290 1.00 96.81 538 VAL A N 1
ATOM 4102 C CA . VAL A 1 538 ? 3.266 -17.685 -12.607 1.00 96.81 538 VAL A CA 1
ATOM 4103 C C . VAL A 1 538 ? 2.106 -16.733 -12.898 1.00 96.81 538 VAL A C 1
ATOM 4105 O O . VAL A 1 538 ? 2.331 -15.573 -13.227 1.00 96.81 538 VAL A O 1
ATOM 4108 N N . LEU A 1 539 ? 0.863 -17.185 -12.704 1.00 94.88 539 LEU A N 1
ATOM 4109 C CA . LEU A 1 539 ? -0.328 -16.354 -12.902 1.00 94.88 539 LEU A CA 1
ATOM 4110 C C . LEU A 1 539 ? -0.398 -15.174 -11.917 1.00 94.88 539 LEU A C 1
ATOM 4112 O O . LEU A 1 539 ? -0.832 -14.092 -12.309 1.00 94.88 539 LEU A O 1
ATOM 4116 N N . ALA A 1 540 ? 0.066 -15.344 -10.673 1.00 93.06 540 ALA A N 1
ATOM 4117 C CA . ALA A 1 540 ? 0.211 -14.236 -9.730 1.00 93.06 540 ALA A CA 1
ATOM 4118 C C . ALA A 1 540 ? 1.260 -13.217 -10.210 1.00 93.06 540 ALA A C 1
ATOM 4120 O O . ALA A 1 540 ? 0.957 -12.030 -10.289 1.00 93.06 540 ALA A O 1
ATOM 4121 N N . ARG A 1 541 ? 2.474 -13.669 -10.560 1.00 95.19 541 ARG A N 1
ATOM 4122 C CA . ARG A 1 541 ? 3.594 -12.814 -10.998 1.00 95.19 541 ARG A CA 1
ATOM 4123 C C . ARG A 1 541 ? 3.281 -12.053 -12.289 1.00 95.19 541 ARG A C 1
ATOM 4125 O O . ARG A 1 541 ? 3.616 -10.874 -12.379 1.00 95.19 541 ARG A O 1
ATOM 4132 N N . TRP A 1 542 ? 2.601 -12.694 -13.238 1.00 95.94 542 TRP A N 1
ATOM 4133 C CA . TRP A 1 542 ? 2.127 -12.081 -14.483 1.00 95.94 542 TRP A CA 1
ATOM 4134 C C . TRP A 1 542 ? 1.021 -11.043 -14.247 1.00 95.94 542 TRP A C 1
ATOM 4136 O O . TRP A 1 542 ? 1.109 -9.921 -14.748 1.00 95.94 542 TRP A O 1
ATOM 4146 N N . GLY A 1 543 ? 0.012 -11.370 -13.429 1.00 90.50 543 GLY A N 1
ATOM 4147 C CA . GLY A 1 543 ? -1.008 -10.399 -13.021 1.00 90.50 543 GLY A CA 1
ATOM 4148 C C . GLY A 1 543 ? -0.400 -9.206 -12.274 1.00 90.50 543 GLY A C 1
ATOM 4149 O O . GLY A 1 543 ? -0.798 -8.068 -12.503 1.00 90.50 543 GLY A O 1
ATOM 4150 N N . GLY A 1 544 ? 0.609 -9.455 -11.433 1.00 87.94 544 GLY A N 1
ATOM 4151 C CA . GLY A 1 544 ? 1.354 -8.421 -10.718 1.00 87.94 544 GLY A CA 1
ATOM 4152 C C . GLY A 1 544 ? 2.104 -7.465 -11.650 1.00 87.94 544 GLY A C 1
ATOM 4153 O O . GLY A 1 544 ? 2.012 -6.254 -11.463 1.00 87.94 544 GLY A O 1
ATOM 4154 N N . GLU A 1 545 ? 2.769 -7.983 -12.691 1.00 90.44 545 GLU A N 1
ATOM 4155 C CA . GLU A 1 545 ? 3.386 -7.138 -13.730 1.00 90.44 545 GLU A CA 1
ATOM 4156 C C . GLU A 1 545 ? 2.338 -6.311 -14.467 1.00 90.44 545 GLU A C 1
ATOM 4158 O O . GLU A 1 545 ? 2.484 -5.104 -14.610 1.00 90.44 545 GLU A O 1
ATOM 4163 N N . SER A 1 546 ? 1.232 -6.950 -14.852 1.00 87.31 546 SER A N 1
ATOM 4164 C CA . SER A 1 546 ? 0.126 -6.306 -15.567 1.00 87.31 546 SER A CA 1
ATOM 4165 C C . SER A 1 546 ? -0.436 -5.103 -14.799 1.00 87.31 546 SER A C 1
ATOM 4167 O O . SER A 1 546 ? -0.789 -4.092 -15.402 1.00 87.31 546 SER A O 1
ATOM 4169 N N . VAL A 1 547 ? -0.478 -5.184 -13.463 1.00 78.81 547 VAL A N 1
ATOM 4170 C CA . VAL A 1 547 ? -0.854 -4.066 -12.586 1.00 78.81 547 VAL A CA 1
ATOM 4171 C C . VAL A 1 547 ? 0.236 -2.989 -12.530 1.00 78.81 547 VAL A C 1
ATOM 4173 O O . VAL A 1 547 ? -0.092 -1.819 -12.703 1.00 78.81 547 VAL A O 1
ATOM 4176 N N . ASN A 1 548 ? 1.509 -3.345 -12.326 1.00 81.00 548 ASN A N 1
ATOM 4177 C CA . ASN A 1 548 ? 2.599 -2.359 -12.218 1.00 81.00 548 ASN A CA 1
ATOM 4178 C C . ASN A 1 548 ? 2.892 -1.622 -13.543 1.00 81.00 548 ASN A C 1
ATOM 4180 O O . ASN A 1 548 ? 3.285 -0.455 -13.519 1.00 81.00 548 ASN A O 1
ATOM 4184 N N . SER A 1 549 ? 2.703 -2.284 -14.689 1.00 77.12 549 SER A N 1
ATOM 4185 C CA . SER A 1 549 ? 2.968 -1.718 -16.018 1.00 77.12 549 SER A CA 1
ATOM 4186 C C . SER A 1 549 ? 1.810 -0.886 -16.575 1.00 77.12 549 SER A C 1
ATOM 4188 O O . SER A 1 549 ? 2.075 0.092 -17.270 1.00 77.12 549 SER A O 1
ATOM 4190 N N . LEU A 1 550 ? 0.547 -1.252 -16.301 1.00 72.44 550 LEU A N 1
ATOM 4191 C CA . LEU A 1 550 ? -0.625 -0.640 -16.957 1.00 72.44 550 LEU A CA 1
ATOM 4192 C C . LEU A 1 550 ? -1.591 0.114 -16.027 1.00 72.44 550 LEU A C 1
ATOM 4194 O O . LEU A 1 550 ? -2.446 0.837 -16.534 1.00 72.44 550 LEU A O 1
ATOM 4198 N N . LEU A 1 551 ? -1.508 -0.034 -14.698 1.00 65.56 551 LEU A N 1
ATOM 4199 C CA . LEU A 1 551 ? -2.399 0.674 -13.766 1.00 65.56 551 LEU A CA 1
ATOM 4200 C C . LEU A 1 551 ? -1.661 1.775 -12.981 1.00 65.56 551 LEU A C 1
ATOM 4202 O O . LEU A 1 551 ? -0.480 1.626 -12.659 1.00 65.56 551 LEU A O 1
ATOM 4206 N N . PRO A 1 552 ? -2.353 2.860 -12.573 1.00 57.00 552 PRO A N 1
ATOM 4207 C CA . PRO A 1 552 ? -1.793 3.928 -11.740 1.00 57.00 552 PRO A CA 1
ATOM 4208 C C . PRO A 1 552 ? -1.647 3.514 -10.259 1.00 57.00 552 PRO A C 1
ATOM 4210 O O . PRO A 1 552 ? -2.071 4.222 -9.352 1.00 57.00 552 PRO A O 1
ATOM 4213 N N . ALA A 1 553 ? -1.055 2.343 -10.008 1.00 55.03 553 ALA A N 1
ATOM 4214 C CA . ALA A 1 553 ? -0.795 1.786 -8.677 1.00 55.03 553 ALA A CA 1
ATOM 4215 C C . ALA A 1 553 ? 0.701 1.808 -8.285 1.00 55.03 553 ALA A C 1
ATOM 4217 O O . ALA A 1 553 ? 1.078 1.288 -7.228 1.00 55.03 553 ALA A O 1
ATOM 4218 N N . GLY A 1 554 ? 1.554 2.385 -9.145 1.00 60.75 554 GLY A N 1
ATOM 4219 C CA . GLY A 1 554 ? 3.015 2.364 -9.018 1.00 60.75 554 GLY A CA 1
ATOM 4220 C C . GLY A 1 554 ? 3.572 0.939 -8.943 1.00 60.75 554 GLY A C 1
ATOM 4221 O O . GLY A 1 554 ? 2.886 -0.030 -9.259 1.00 60.75 554 GLY A O 1
ATOM 4222 N N . GLN A 1 555 ? 4.800 0.786 -8.443 1.00 68.38 555 GLN A N 1
ATOM 4223 C CA . GLN A 1 555 ? 5.391 -0.547 -8.237 1.00 68.38 555 GLN A CA 1
ATOM 4224 C C . GLN A 1 555 ? 4.774 -1.342 -7.057 1.00 68.38 555 GLN A C 1
ATOM 4226 O O . GLN A 1 555 ? 5.169 -2.480 -6.799 1.00 68.38 555 GLN A O 1
ATOM 4231 N N . ILE A 1 556 ? 3.807 -0.763 -6.330 1.00 65.06 556 ILE A N 1
ATOM 4232 C CA . ILE A 1 556 ? 3.226 -1.315 -5.092 1.00 65.06 556 ILE A CA 1
ATOM 4233 C C . ILE A 1 556 ? 1.983 -2.185 -5.372 1.00 65.06 556 ILE A C 1
ATOM 4235 O O . ILE A 1 556 ? 1.725 -3.149 -4.645 1.00 65.06 556 ILE A O 1
ATOM 4239 N N . GLY A 1 557 ? 1.216 -1.885 -6.426 1.00 66.38 557 GLY A N 1
ATOM 4240 C CA . GLY A 1 557 ? -0.046 -2.576 -6.725 1.00 66.38 557 GLY A CA 1
ATOM 4241 C C . GLY A 1 557 ? 0.107 -4.068 -7.035 1.00 66.38 557 GLY A C 1
ATOM 4242 O O . GLY A 1 557 ? -0.669 -4.889 -6.545 1.00 66.38 557 GLY A O 1
ATOM 4243 N N . GLY A 1 558 ? 1.125 -4.431 -7.812 1.00 82.06 558 GLY A N 1
ATOM 4244 C CA . GLY A 1 558 ? 1.423 -5.797 -8.236 1.00 82.06 558 GLY A CA 1
ATOM 4245 C C . GLY A 1 558 ? 1.729 -6.737 -7.069 1.00 82.06 558 GLY A C 1
ATOM 4246 O O . GLY A 1 558 ? 1.040 -7.749 -6.931 1.00 82.06 558 GLY A O 1
ATOM 4247 N N . PRO A 1 559 ? 2.667 -6.400 -6.161 1.00 84.88 559 PRO A N 1
ATOM 4248 C CA . PRO A 1 559 ? 2.878 -7.149 -4.925 1.00 84.88 559 PRO A CA 1
ATOM 4249 C C . PRO A 1 559 ? 1.600 -7.328 -4.092 1.00 84.88 559 PRO A C 1
ATOM 4251 O O . PRO A 1 559 ? 1.343 -8.430 -3.611 1.00 84.88 559 PRO A O 1
ATOM 4254 N N . LEU A 1 560 ? 0.751 -6.298 -3.963 1.00 80.62 560 LEU A N 1
ATOM 4255 C CA . LEU A 1 560 ? -0.523 -6.401 -3.233 1.00 80.62 560 LEU A CA 1
ATOM 4256 C C . LEU A 1 560 ? -1.532 -7.345 -3.915 1.00 80.62 560 LEU A C 1
ATOM 4258 O O . LEU A 1 560 ? -2.210 -8.114 -3.226 1.00 80.62 560 LEU A O 1
ATOM 4262 N N . LEU A 1 561 ? -1.596 -7.351 -5.252 1.00 85.19 561 LEU A N 1
ATOM 4263 C CA . LEU A 1 561 ? -2.329 -8.369 -6.014 1.00 85.19 561 LEU A CA 1
ATOM 4264 C C . LEU A 1 561 ? -1.754 -9.758 -5.701 1.00 85.19 561 LEU A C 1
ATOM 4266 O O . LEU A 1 561 ? -2.495 -10.663 -5.332 1.00 85.19 561 LEU A O 1
ATOM 4270 N N . MET A 1 562 ? -0.438 -9.940 -5.796 1.00 88.75 562 MET A N 1
ATOM 4271 C CA . MET A 1 562 ? 0.209 -11.243 -5.617 1.00 88.75 562 MET A CA 1
ATOM 4272 C C . MET A 1 562 ? -0.017 -11.814 -4.206 1.00 88.75 562 MET A C 1
ATOM 4274 O O . MET A 1 562 ? -0.351 -12.994 -4.083 1.00 88.75 562 MET A O 1
ATOM 4278 N N . VAL A 1 563 ? 0.029 -10.976 -3.158 1.00 86.31 563 VAL A N 1
ATOM 4279 C CA . VAL A 1 563 ? -0.414 -11.331 -1.792 1.00 86.31 563 VAL A CA 1
ATOM 4280 C C . VAL A 1 563 ? -1.847 -11.871 -1.807 1.00 86.31 563 VAL A C 1
ATOM 4282 O O . VAL A 1 563 ? -2.124 -12.937 -1.255 1.00 86.31 563 VAL A O 1
ATOM 4285 N N . ARG A 1 564 ? -2.766 -11.146 -2.454 1.00 81.75 564 ARG A N 1
ATOM 4286 C CA . ARG A 1 564 ? -4.184 -11.510 -2.539 1.00 81.75 564 ARG A CA 1
ATOM 4287 C C . ARG A 1 564 ? -4.399 -12.803 -3.333 1.00 81.75 564 ARG A C 1
ATOM 4289 O O . ARG A 1 564 ? -5.146 -13.653 -2.862 1.00 81.75 564 ARG A O 1
ATOM 4296 N N . HIS A 1 565 ? -3.743 -12.998 -4.479 1.00 86.19 565 HIS A N 1
ATOM 4297 C CA . HIS A 1 565 ? -3.886 -14.211 -5.299 1.00 86.19 565 HIS A CA 1
ATOM 4298 C C . HIS A 1 565 ? -3.388 -15.458 -4.565 1.00 86.19 565 HIS A C 1
ATOM 4300 O O . HIS A 1 565 ? -4.078 -16.474 -4.539 1.00 86.19 565 HIS A O 1
ATOM 4306 N N . LEU A 1 566 ? -2.229 -15.382 -3.903 1.00 87.00 566 LEU A N 1
ATOM 4307 C CA . LEU A 1 566 ? -1.698 -16.503 -3.119 1.00 87.00 566 LEU A CA 1
ATOM 4308 C C . LEU A 1 566 ? -2.601 -16.842 -1.920 1.00 87.00 566 LEU A C 1
ATOM 4310 O O . LEU A 1 566 ? -2.863 -18.022 -1.670 1.00 87.00 566 LEU A O 1
ATOM 4314 N N . ALA A 1 567 ? -3.173 -15.833 -1.254 1.00 85.62 567 ALA A N 1
ATOM 4315 C CA . ALA A 1 567 ? -4.175 -16.043 -0.209 1.00 85.62 567 ALA A CA 1
ATOM 4316 C C . ALA A 1 567 ? -5.468 -16.689 -0.756 1.00 85.62 567 ALA A C 1
ATOM 4318 O O . ALA A 1 567 ? -5.998 -17.624 -0.156 1.00 85.62 567 ALA A O 1
ATOM 4319 N N . GLN A 1 568 ? -5.943 -16.283 -1.943 1.00 83.38 568 GLN A N 1
ATOM 4320 C CA . GLN A 1 568 ? -7.081 -16.929 -2.623 1.00 83.38 568 GLN A CA 1
ATOM 4321 C C . GLN A 1 568 ? -6.828 -18.408 -2.968 1.00 83.38 568 GLN A C 1
ATOM 4323 O O . GLN A 1 568 ? -7.791 -19.152 -3.177 1.00 83.38 568 GLN A O 1
ATOM 4328 N N . ARG A 1 569 ? -5.560 -18.845 -3.042 1.00 84.19 569 ARG A N 1
ATOM 4329 C CA . ARG A 1 569 ? -5.155 -20.228 -3.359 1.00 84.19 569 ARG A CA 1
ATOM 4330 C C . ARG A 1 569 ? -4.657 -21.047 -2.158 1.00 84.19 569 ARG A C 1
ATOM 4332 O O . ARG A 1 569 ? -4.267 -22.196 -2.357 1.00 84.19 569 ARG A O 1
ATOM 4339 N N . GLY A 1 570 ? -4.749 -20.520 -0.933 1.00 79.56 570 GLY A N 1
ATOM 4340 C CA . GLY A 1 570 ? -4.623 -21.307 0.304 1.00 79.56 570 GLY A CA 1
ATOM 4341 C C . GLY A 1 570 ? -3.471 -20.949 1.250 1.00 79.56 570 GLY A C 1
ATOM 4342 O O . GLY A 1 570 ? -3.290 -21.649 2.244 1.00 79.56 570 GLY A O 1
ATOM 4343 N N . LEU A 1 571 ? -2.698 -19.886 0.995 1.00 84.81 571 LEU A N 1
ATOM 4344 C CA . LEU A 1 571 ? -1.830 -19.310 2.036 1.00 84.81 571 LEU A CA 1
ATOM 4345 C C . LEU A 1 571 ? -2.653 -18.435 2.994 1.00 84.81 571 LEU A C 1
ATOM 4347 O O . LEU A 1 571 ? -3.713 -17.922 2.633 1.00 84.81 571 LEU A O 1
ATOM 4351 N N . SER A 1 572 ? -2.145 -18.202 4.208 1.00 86.56 572 SER A N 1
ATOM 4352 C CA . SER A 1 572 ? -2.700 -17.145 5.060 1.00 86.56 572 SER A CA 1
ATOM 4353 C C . SER A 1 572 ? -2.366 -15.764 4.474 1.00 86.56 572 SER A C 1
ATOM 4355 O O . SER A 1 572 ? -1.398 -15.609 3.720 1.00 86.56 572 SER A O 1
ATOM 4357 N N . LEU A 1 573 ? -3.152 -14.735 4.810 1.00 80.25 573 LEU A N 1
ATOM 4358 C CA . LEU A 1 573 ? -2.858 -13.369 4.365 1.00 80.25 573 LEU A CA 1
ATOM 4359 C C . LEU A 1 573 ? -1.513 -12.848 4.932 1.00 80.25 573 LEU A C 1
ATOM 4361 O O . LEU A 1 573 ? -0.730 -12.322 4.137 1.00 80.25 573 LEU A O 1
ATOM 4365 N N . PRO A 1 574 ? -1.175 -13.045 6.230 1.00 81.81 574 PRO A N 1
ATOM 4366 C CA . PRO A 1 574 ? 0.138 -12.668 6.760 1.00 81.81 574 PRO A CA 1
ATOM 4367 C C . PRO A 1 574 ? 1.305 -13.433 6.123 1.00 81.81 574 PRO A C 1
ATOM 4369 O O . PRO A 1 574 ? 2.340 -12.841 5.832 1.00 81.81 574 PRO A O 1
ATOM 4372 N N . GLU A 1 575 ? 1.142 -14.730 5.841 1.0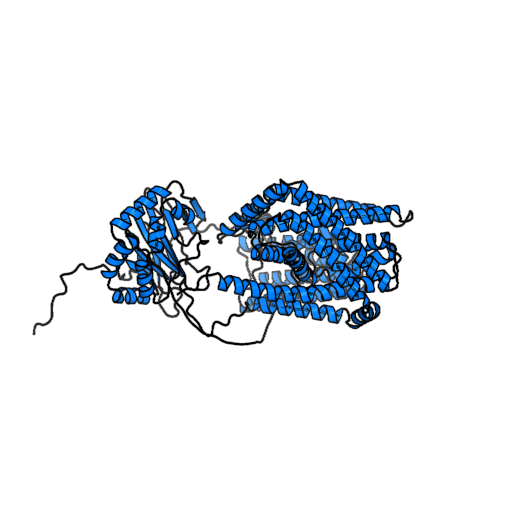0 88.50 575 GLU A N 1
ATOM 4373 C CA . GLU A 1 575 ? 2.175 -15.525 5.170 1.00 88.50 575 GLU A CA 1
ATOM 4374 C C . GLU A 1 575 ? 2.393 -15.062 3.726 1.00 88.50 575 GLU A C 1
ATOM 4376 O O . GLU A 1 575 ? 3.532 -14.892 3.297 1.00 88.50 575 GLU A O 1
ATOM 4381 N N . SER A 1 576 ? 1.310 -14.796 2.989 1.00 88.44 576 SER A N 1
ATOM 4382 C CA . SER A 1 576 ? 1.382 -14.281 1.617 1.00 88.44 576 SER A CA 1
ATOM 4383 C C . SER A 1 576 ? 2.104 -12.929 1.573 1.00 88.44 576 SER A C 1
ATOM 4385 O O . SER A 1 576 ? 2.967 -12.717 0.723 1.00 88.44 576 SER A O 1
ATOM 4387 N N . ALA A 1 577 ? 1.812 -12.037 2.527 1.00 86.06 577 ALA A N 1
ATOM 4388 C CA . ALA A 1 577 ? 2.498 -10.754 2.680 1.00 86.06 577 ALA A CA 1
ATOM 4389 C C . ALA A 1 577 ? 3.979 -10.907 3.068 1.00 86.06 577 ALA A C 1
ATOM 4391 O O . ALA A 1 577 ? 4.822 -10.183 2.535 1.00 86.06 577 ALA A O 1
ATOM 4392 N N . ALA A 1 578 ? 4.326 -11.871 3.923 1.00 88.44 578 ALA A N 1
ATOM 4393 C CA . ALA A 1 578 ? 5.713 -12.165 4.276 1.00 88.44 578 ALA A CA 1
ATOM 4394 C C . ALA A 1 578 ? 6.518 -12.725 3.092 1.00 88.44 578 ALA A C 1
ATOM 4396 O O . ALA A 1 578 ? 7.618 -12.243 2.821 1.00 88.44 578 ALA A O 1
ATOM 4397 N N . VAL A 1 579 ? 5.957 -13.687 2.350 1.00 93.62 579 VAL A N 1
ATOM 4398 C CA . VAL A 1 579 ? 6.566 -14.248 1.132 1.00 93.62 579 VAL A CA 1
ATOM 4399 C C . VAL A 1 579 ? 6.796 -13.154 0.093 1.00 93.62 579 VAL A C 1
ATOM 4401 O O . VAL A 1 579 ? 7.898 -13.057 -0.440 1.00 93.62 579 VAL A O 1
ATOM 4404 N N . MET A 1 580 ? 5.805 -12.293 -0.158 1.00 92.69 580 MET A N 1
ATOM 4405 C CA . MET A 1 580 ? 5.951 -11.172 -1.093 1.00 92.69 580 MET A CA 1
ATOM 4406 C C . MET A 1 580 ? 6.972 -10.141 -0.616 1.00 92.69 580 MET A C 1
ATOM 4408 O O . MET A 1 580 ? 7.824 -9.744 -1.398 1.00 92.69 580 MET A O 1
ATOM 4412 N N . THR A 1 581 ? 6.973 -9.779 0.669 1.00 89.38 581 THR A N 1
ATOM 4413 C CA . THR A 1 581 ? 7.976 -8.857 1.229 1.00 89.38 581 THR A CA 1
ATOM 4414 C C . THR A 1 581 ? 9.393 -9.388 1.026 1.00 89.38 581 THR A C 1
ATOM 4416 O O . THR A 1 581 ? 10.252 -8.673 0.509 1.00 89.38 581 THR A O 1
ATOM 4419 N N . VAL A 1 582 ? 9.650 -10.645 1.404 1.00 91.75 582 VAL A N 1
ATOM 4420 C CA . VAL A 1 582 ? 10.976 -11.259 1.257 1.00 91.75 582 VAL A CA 1
ATOM 4421 C C . VAL A 1 582 ? 11.341 -11.392 -0.224 1.00 91.75 582 VAL A C 1
ATOM 4423 O O . VAL A 1 582 ? 12.439 -10.991 -0.598 1.00 91.75 582 VAL A O 1
ATOM 4426 N N . SER A 1 583 ? 10.424 -11.859 -1.079 1.00 93.88 583 SER A N 1
ATOM 4427 C CA . SER A 1 583 ? 10.676 -12.000 -2.519 1.00 93.88 583 SER A CA 1
ATOM 4428 C C . SER A 1 583 ? 11.048 -10.669 -3.168 1.00 93.88 583 SER A C 1
ATOM 4430 O O . SER A 1 583 ? 12.101 -10.584 -3.791 1.00 93.88 583 SER A O 1
ATOM 4432 N N . THR A 1 584 ? 10.245 -9.617 -2.970 1.00 89.38 584 THR A N 1
ATOM 4433 C CA . THR A 1 584 ? 10.519 -8.286 -3.532 1.00 89.38 584 THR A CA 1
ATOM 4434 C C . THR A 1 584 ? 11.848 -7.737 -3.016 1.00 89.38 584 THR A C 1
ATOM 4436 O O . THR A 1 584 ? 12.644 -7.235 -3.800 1.00 89.38 584 THR A O 1
ATOM 4439 N N . THR A 1 585 ? 12.147 -7.906 -1.722 1.00 88.44 585 THR A N 1
ATOM 4440 C CA . THR A 1 585 ? 13.420 -7.446 -1.132 1.00 88.44 585 THR A CA 1
ATOM 4441 C C . THR A 1 585 ? 14.626 -8.082 -1.827 1.00 88.44 585 THR A C 1
ATOM 4443 O O . THR A 1 585 ? 15.552 -7.376 -2.221 1.00 88.44 585 THR A O 1
ATOM 4446 N N . TRP A 1 586 ? 14.617 -9.404 -2.027 1.00 90.50 586 TRP A N 1
ATOM 4447 C CA . TRP A 1 586 ? 15.725 -10.098 -2.693 1.00 90.50 586 TRP A CA 1
ATOM 4448 C C . TRP A 1 586 ? 15.742 -9.905 -4.208 1.00 90.50 586 TRP A C 1
ATOM 4450 O O . TRP A 1 586 ? 16.824 -9.912 -4.791 1.00 90.50 586 TRP A O 1
ATOM 4460 N N . GLN A 1 587 ? 14.593 -9.645 -4.833 1.00 90.19 587 GLN A N 1
ATOM 4461 C CA . GLN A 1 587 ? 14.513 -9.259 -6.239 1.00 90.19 587 GLN A CA 1
ATOM 4462 C C . GLN A 1 587 ? 15.116 -7.869 -6.487 1.00 90.19 587 GLN A C 1
ATOM 4464 O O . GLN A 1 587 ? 15.877 -7.714 -7.442 1.00 90.19 587 GLN A O 1
ATOM 4469 N N . THR A 1 588 ? 14.875 -6.888 -5.608 1.00 85.69 588 THR A N 1
ATOM 4470 C CA . THR A 1 588 ? 15.523 -5.564 -5.674 1.00 85.69 588 THR A CA 1
ATOM 4471 C C . THR A 1 588 ? 17.019 -5.641 -5.344 1.00 85.69 588 THR A C 1
ATOM 4473 O O . THR A 1 588 ? 17.821 -4.991 -6.007 1.00 85.69 588 THR A O 1
ATOM 4476 N N . ILE A 1 589 ? 17.442 -6.482 -4.390 1.00 86.69 589 ILE A N 1
ATOM 4477 C CA . ILE A 1 589 ? 18.878 -6.739 -4.157 1.00 86.69 589 ILE A CA 1
ATOM 4478 C C . ILE A 1 589 ? 19.521 -7.364 -5.409 1.00 86.69 589 ILE A C 1
ATOM 4480 O O . ILE A 1 589 ? 20.597 -6.934 -5.820 1.00 86.69 589 ILE A O 1
ATOM 4484 N N . ALA A 1 590 ? 18.856 -8.322 -6.064 1.00 91.00 590 ALA A N 1
ATOM 4485 C CA . ALA A 1 590 ? 19.320 -8.898 -7.328 1.00 91.00 590 ALA A CA 1
ATOM 4486 C C . ALA A 1 590 ? 19.365 -7.869 -8.473 1.00 91.00 590 ALA A C 1
ATOM 4488 O O . ALA A 1 590 ? 20.310 -7.890 -9.254 1.00 91.00 590 ALA A O 1
ATOM 4489 N N . GLN A 1 591 ? 18.409 -6.936 -8.533 1.00 87.69 591 GLN A N 1
ATOM 4490 C CA . GLN A 1 591 ? 18.381 -5.832 -9.501 1.00 87.69 591 GLN A CA 1
ATOM 4491 C C . GLN A 1 591 ? 19.586 -4.897 -9.323 1.00 87.69 591 GLN A C 1
ATOM 4493 O O . GLN A 1 591 ? 20.228 -4.530 -10.302 1.00 87.69 591 GLN A O 1
ATOM 4498 N N . VAL A 1 592 ? 19.942 -4.559 -8.078 1.00 81.44 592 VAL A N 1
ATOM 4499 C CA . VAL A 1 592 ? 21.126 -3.736 -7.767 1.00 81.44 592 VAL A CA 1
ATOM 4500 C C . VAL A 1 592 ? 22.425 -4.478 -8.086 1.00 81.44 592 VAL A C 1
ATOM 4502 O O . VAL A 1 592 ? 23.337 -3.884 -8.654 1.00 81.44 592 VAL A O 1
ATOM 4505 N N . VAL A 1 593 ? 22.511 -5.779 -7.788 1.00 86.12 593 VAL A N 1
ATOM 4506 C CA . VAL A 1 593 ? 23.666 -6.613 -8.173 1.00 86.12 593 VAL A CA 1
ATOM 4507 C C . VAL A 1 593 ? 23.798 -6.712 -9.697 1.00 86.12 593 VAL A C 1
ATOM 4509 O O . VAL A 1 593 ? 24.909 -6.625 -10.212 1.00 86.12 593 VAL A O 1
ATOM 4512 N N . PHE A 1 594 ? 22.688 -6.828 -10.429 1.00 88.50 594 PHE A N 1
ATOM 4513 C CA . PHE A 1 594 ? 22.666 -6.833 -11.894 1.00 88.50 594 PHE A CA 1
ATOM 4514 C C . PHE A 1 594 ? 23.083 -5.477 -12.491 1.00 88.50 594 PHE A C 1
ATOM 4516 O O . PHE A 1 594 ? 23.948 -5.440 -13.365 1.00 88.50 594 PHE A O 1
ATOM 4523 N N . ALA A 1 595 ? 22.558 -4.363 -11.967 1.00 81.94 595 ALA A N 1
ATOM 4524 C CA . ALA A 1 595 ? 22.956 -3.004 -12.347 1.00 81.94 595 ALA A CA 1
ATOM 4525 C C . ALA A 1 595 ? 24.459 -2.751 -12.126 1.00 81.94 595 ALA A C 1
ATOM 4527 O O . ALA A 1 595 ? 25.146 -2.245 -13.016 1.00 81.94 595 ALA A O 1
ATOM 4528 N N . LEU A 1 596 ? 24.984 -3.162 -10.966 1.00 77.88 596 LEU A N 1
ATOM 4529 C CA . LEU A 1 596 ? 26.412 -3.100 -10.646 1.00 77.88 596 LEU A CA 1
ATOM 4530 C C . LEU A 1 596 ? 27.260 -3.988 -11.562 1.00 77.88 596 LEU A C 1
ATOM 4532 O O . LEU A 1 596 ? 28.340 -3.568 -11.974 1.00 77.88 596 LEU A O 1
ATOM 4536 N N . LEU A 1 597 ? 26.784 -5.192 -11.897 1.00 82.44 597 LEU A N 1
ATOM 4537 C CA . LEU A 1 597 ? 27.482 -6.109 -12.797 1.00 82.44 597 LEU A CA 1
ATOM 4538 C C . LEU A 1 597 ? 27.625 -5.507 -14.198 1.00 82.44 597 LEU A C 1
ATOM 4540 O O . LEU A 1 597 ? 28.735 -5.473 -14.722 1.00 82.44 597 LEU A O 1
ATOM 4544 N N . GLY A 1 598 ? 26.544 -4.989 -14.786 1.00 80.06 598 GLY A N 1
ATOM 4545 C CA . GLY A 1 598 ? 26.607 -4.372 -16.112 1.00 80.06 598 GLY A CA 1
ATOM 4546 C C . GLY A 1 598 ? 27.448 -3.096 -16.143 1.00 80.06 598 GLY A C 1
ATOM 4547 O O . GLY A 1 598 ? 28.237 -2.916 -17.068 1.00 80.06 598 GLY A O 1
ATOM 4548 N N . LEU A 1 599 ? 27.396 -2.270 -15.091 1.00 73.12 599 LEU A N 1
ATOM 4549 C CA . LEU A 1 599 ? 28.297 -1.121 -14.949 1.00 73.12 599 LEU A CA 1
ATOM 4550 C C . LEU A 1 599 ? 29.773 -1.547 -14.841 1.00 73.12 599 LEU A C 1
ATOM 4552 O O . LEU A 1 599 ? 30.637 -0.912 -15.442 1.00 73.12 599 LEU A O 1
ATOM 4556 N N . ALA A 1 600 ? 30.076 -2.615 -14.097 1.00 74.12 600 ALA A N 1
ATOM 4557 C CA . ALA A 1 600 ? 31.437 -3.130 -13.953 1.00 74.12 600 ALA A CA 1
ATOM 4558 C C . ALA A 1 600 ? 31.967 -3.740 -15.261 1.00 74.12 600 ALA A C 1
ATOM 4560 O O . ALA A 1 600 ? 33.112 -3.485 -15.632 1.00 74.12 600 ALA A O 1
ATOM 4561 N N . VAL A 1 601 ? 31.132 -4.492 -15.987 1.00 75.75 601 VAL A N 1
ATOM 4562 C CA . VAL A 1 601 ? 31.466 -5.028 -17.316 1.00 75.75 601 VAL A CA 1
ATOM 4563 C C . VAL A 1 601 ? 31.671 -3.888 -18.317 1.00 75.75 601 VAL A C 1
ATOM 4565 O O . VAL A 1 601 ? 32.651 -3.909 -19.058 1.00 75.75 601 VAL A O 1
ATOM 4568 N N . PHE A 1 602 ? 30.825 -2.855 -18.310 1.00 71.31 602 PHE A N 1
ATOM 4569 C CA . PHE A 1 602 ? 31.010 -1.683 -19.168 1.00 71.31 602 PHE A CA 1
ATOM 4570 C C . PHE A 1 602 ? 32.312 -0.937 -18.847 1.00 71.31 602 PHE A C 1
ATOM 4572 O O . PHE A 1 602 ? 33.112 -0.685 -19.744 1.00 71.31 602 PHE A O 1
ATOM 4579 N N . ALA A 1 603 ? 32.592 -0.673 -17.568 1.00 67.19 603 ALA A N 1
ATOM 4580 C CA . ALA A 1 603 ? 33.822 -0.010 -17.130 1.00 67.19 603 ALA A CA 1
ATOM 4581 C C . ALA A 1 603 ? 35.111 -0.809 -17.425 1.00 67.19 603 ALA A C 1
ATOM 4583 O O . ALA A 1 603 ? 36.193 -0.225 -17.407 1.00 67.19 603 ALA A O 1
ATOM 4584 N N . ALA A 1 604 ? 35.008 -2.116 -17.692 1.00 69.00 604 ALA A N 1
ATOM 4585 C CA . ALA A 1 604 ? 36.121 -2.961 -18.128 1.00 69.00 604 ALA A CA 1
ATOM 4586 C C . ALA A 1 604 ? 36.323 -2.984 -19.659 1.00 69.00 604 ALA A C 1
ATOM 4588 O O . ALA A 1 604 ? 37.420 -3.307 -20.108 1.00 69.00 604 ALA A O 1
ATOM 4589 N N . ASN A 1 605 ? 35.295 -2.651 -20.450 1.00 66.44 605 ASN A N 1
ATOM 4590 C CA . ASN A 1 605 ? 35.342 -2.659 -21.921 1.00 66.44 605 ASN A CA 1
ATOM 4591 C C . ASN A 1 605 ? 35.436 -1.250 -22.540 1.00 66.44 605 ASN A C 1
ATOM 4593 O O . ASN A 1 605 ? 35.893 -1.103 -23.671 1.00 66.44 605 ASN A O 1
ATOM 4597 N N . ALA A 1 606 ? 35.017 -0.207 -21.822 1.00 61.44 606 ALA A N 1
ATOM 4598 C CA . ALA A 1 606 ? 35.061 1.168 -22.303 1.00 61.44 606 ALA A CA 1
ATOM 4599 C C . ALA A 1 606 ? 36.500 1.710 -22.388 1.00 61.44 606 ALA A C 1
ATOM 4601 O O . ALA A 1 606 ? 37.287 1.597 -21.445 1.00 61.44 606 ALA A O 1
ATOM 4602 N N . ALA A 1 607 ? 36.826 2.366 -23.505 1.00 52.91 607 ALA A N 1
ATOM 4603 C CA . ALA A 1 607 ? 38.120 3.012 -23.701 1.00 52.91 607 ALA A CA 1
ATOM 4604 C C . ALA A 1 607 ? 38.384 4.112 -22.650 1.00 52.91 607 ALA A C 1
ATOM 4606 O O . ALA A 1 607 ? 37.475 4.820 -22.205 1.00 52.91 607 ALA A O 1
ATOM 4607 N N . GLN A 1 608 ? 39.650 4.257 -22.253 1.00 52.06 608 GLN A N 1
ATOM 4608 C CA . GLN A 1 608 ? 40.070 5.123 -21.149 1.00 52.06 608 GLN A CA 1
ATOM 4609 C C . GLN A 1 608 ? 39.843 6.610 -21.480 1.00 52.06 608 GLN A C 1
ATOM 4611 O O . GLN A 1 608 ? 40.624 7.221 -22.204 1.00 52.06 608 GLN A O 1
ATOM 4616 N N . GLY A 1 609 ? 38.771 7.196 -20.939 1.00 52.84 609 GLY A N 1
ATOM 4617 C CA . GLY A 1 609 ? 38.443 8.612 -21.129 1.00 52.84 609 GLY A CA 1
ATOM 4618 C C . GLY A 1 609 ? 37.106 9.016 -20.506 1.00 52.84 609 GLY A C 1
ATOM 4619 O O . GLY A 1 609 ? 37.062 9.524 -19.387 1.00 52.84 609 GLY A O 1
ATOM 4620 N N . ALA A 1 610 ? 36.004 8.776 -21.220 1.00 49.31 610 ALA A N 1
ATOM 4621 C CA . ALA A 1 610 ? 34.710 9.426 -20.968 1.00 49.31 610 ALA A CA 1
ATOM 4622 C C . ALA A 1 610 ? 34.038 9.114 -19.611 1.00 49.31 610 ALA A C 1
ATOM 4624 O O . ALA A 1 610 ? 33.250 9.916 -19.121 1.00 49.31 610 ALA A O 1
ATOM 4625 N N . LEU A 1 611 ? 34.329 7.966 -18.989 1.00 51.28 611 LEU A N 1
ATOM 4626 C CA . LEU A 1 611 ? 33.612 7.493 -17.791 1.00 51.28 611 LEU A CA 1
ATOM 4627 C C . LEU A 1 611 ? 34.291 7.837 -16.457 1.00 51.28 611 LEU A C 1
ATOM 4629 O O . LEU A 1 611 ? 33.732 7.538 -15.401 1.00 51.28 611 LEU A O 1
ATOM 4633 N N . GLY A 1 612 ? 35.478 8.454 -16.471 1.00 56.50 612 GLY A N 1
ATOM 4634 C CA . GLY A 1 612 ? 36.233 8.751 -15.245 1.00 56.50 612 GLY A CA 1
ATOM 4635 C C . GLY A 1 612 ? 35.461 9.630 -14.252 1.00 56.50 612 GLY A C 1
ATOM 4636 O O . GLY A 1 612 ? 35.466 9.355 -13.054 1.00 56.50 612 GLY A O 1
ATOM 4637 N N . SER A 1 613 ? 34.738 10.628 -14.766 1.00 55.66 613 SER A N 1
ATOM 4638 C CA . SER A 1 613 ? 33.893 11.557 -14.003 1.00 55.66 613 SER A CA 1
ATOM 4639 C C . SER A 1 613 ? 32.575 10.943 -13.515 1.00 55.66 613 SER A C 1
ATOM 4641 O O . SER A 1 613 ? 32.087 11.321 -12.455 1.00 55.66 613 SER A O 1
ATOM 4643 N N . LEU A 1 614 ? 32.002 9.989 -14.257 1.00 53.91 614 LEU A N 1
ATOM 4644 C CA . LEU A 1 614 ? 30.723 9.344 -13.921 1.00 53.91 614 LEU A CA 1
ATOM 4645 C C . LEU A 1 614 ? 30.888 8.127 -12.998 1.00 53.91 614 LEU A C 1
ATOM 4647 O O . LEU A 1 614 ? 29.967 7.769 -12.262 1.00 53.91 614 LEU A O 1
ATOM 4651 N N . ARG A 1 615 ? 32.073 7.507 -12.972 1.00 61.12 615 ARG A N 1
ATOM 4652 C CA . ARG A 1 615 ? 32.367 6.344 -12.122 1.00 61.12 615 ARG A CA 1
ATOM 4653 C C . ARG A 1 615 ? 32.139 6.626 -10.633 1.00 61.12 615 ARG A C 1
ATOM 4655 O O . ARG A 1 615 ? 31.605 5.769 -9.933 1.00 61.12 615 ARG A O 1
ATOM 4662 N N . THR A 1 616 ? 32.528 7.799 -10.137 1.00 60.88 616 THR A N 1
ATOM 4663 C CA . THR A 1 616 ? 32.372 8.174 -8.722 1.00 60.88 616 THR A CA 1
ATOM 4664 C C . THR A 1 616 ? 30.912 8.396 -8.297 1.00 60.88 616 THR A C 1
ATOM 4666 O O . THR A 1 616 ? 30.516 7.746 -7.326 1.00 60.88 616 THR A O 1
ATOM 4669 N N . PRO A 1 617 ? 30.064 9.197 -8.984 1.00 58.41 617 PRO A N 1
ATOM 4670 C CA . PRO A 1 617 ? 28.657 9.336 -8.605 1.00 58.41 617 PRO A CA 1
ATOM 4671 C C . PRO A 1 617 ? 27.856 8.036 -8.766 1.00 58.41 617 PRO A C 1
ATOM 4673 O O . PRO A 1 617 ? 27.038 7.744 -7.896 1.00 58.41 617 PRO A O 1
ATOM 4676 N N . LEU A 1 618 ? 28.110 7.199 -9.785 1.00 59.44 618 LEU A N 1
ATOM 4677 C CA . LEU A 1 618 ? 27.420 5.902 -9.893 1.00 59.44 618 LEU A CA 1
ATOM 4678 C C . LEU A 1 618 ? 27.807 4.923 -8.770 1.00 59.44 618 LEU A C 1
ATOM 4680 O O . LEU A 1 618 ? 26.936 4.223 -8.247 1.00 59.44 618 LEU A O 1
ATOM 4684 N N . LEU A 1 619 ? 29.077 4.892 -8.347 1.00 63.97 619 LEU A N 1
ATOM 4685 C CA . LEU A 1 619 ? 29.493 4.107 -7.177 1.00 63.97 619 LEU A CA 1
ATOM 4686 C C . LEU A 1 619 ? 28.878 4.651 -5.878 1.00 63.97 619 LEU A C 1
ATOM 4688 O O . LEU A 1 619 ? 28.407 3.862 -5.061 1.00 63.97 619 LEU A O 1
ATOM 4692 N N . ALA A 1 620 ? 28.821 5.975 -5.704 1.00 64.06 620 ALA A N 1
ATOM 4693 C CA . ALA A 1 620 ? 28.200 6.608 -4.539 1.00 64.06 620 ALA A CA 1
ATOM 4694 C C . ALA A 1 620 ? 26.685 6.337 -4.465 1.00 64.06 620 ALA A C 1
ATOM 4696 O O . ALA A 1 620 ? 26.185 5.934 -3.414 1.00 64.06 620 ALA A O 1
ATOM 4697 N N . ALA A 1 621 ? 25.966 6.471 -5.584 1.00 58.66 621 ALA A N 1
ATOM 4698 C CA . ALA A 1 621 ? 24.542 6.151 -5.678 1.00 58.66 621 ALA A CA 1
ATOM 4699 C C . ALA A 1 621 ? 24.276 4.667 -5.373 1.00 58.66 621 ALA A C 1
ATOM 4701 O O . ALA A 1 621 ? 23.390 4.345 -4.581 1.00 58.66 621 ALA A O 1
ATOM 4702 N N . SER A 1 622 ? 25.091 3.763 -5.927 1.00 63.22 622 SER A N 1
ATOM 4703 C CA . SER A 1 622 ? 24.983 2.321 -5.672 1.00 63.22 622 SER A CA 1
ATOM 4704 C C . SER A 1 622 ? 25.261 1.964 -4.208 1.00 63.22 622 SER A C 1
ATOM 4706 O O . SER A 1 622 ? 24.546 1.149 -3.626 1.00 63.22 622 SER A O 1
ATOM 4708 N N . ALA A 1 623 ? 26.259 2.599 -3.584 1.00 68.38 623 ALA A N 1
ATOM 4709 C CA . ALA A 1 623 ? 26.558 2.430 -2.164 1.00 68.38 623 ALA A CA 1
ATOM 4710 C C . ALA A 1 623 ? 25.419 2.959 -1.274 1.00 68.38 623 ALA A C 1
ATOM 4712 O O . ALA A 1 623 ? 25.006 2.271 -0.342 1.00 68.38 623 ALA A O 1
ATOM 4713 N N . GLY A 1 624 ? 24.852 4.127 -1.595 1.00 69.12 624 GLY A N 1
ATOM 4714 C CA . GLY A 1 624 ? 23.672 4.668 -0.914 1.00 69.12 624 GLY A CA 1
ATOM 4715 C C . GLY A 1 624 ? 22.465 3.732 -1.007 1.00 69.12 624 GLY A C 1
ATOM 4716 O O . GLY A 1 624 ? 21.838 3.423 0.006 1.00 69.12 624 GLY A O 1
ATOM 4717 N N . PHE A 1 625 ? 22.185 3.192 -2.196 1.00 64.81 625 PHE A N 1
ATOM 4718 C CA . PHE A 1 625 ? 21.095 2.236 -2.401 1.00 64.81 625 PHE A CA 1
ATOM 4719 C C . PHE A 1 625 ? 21.333 0.914 -1.647 1.00 64.81 625 PHE A C 1
ATOM 4721 O O . PHE A 1 625 ? 20.412 0.374 -1.033 1.00 64.81 625 PHE A O 1
ATOM 4728 N N . ALA A 1 626 ? 22.576 0.420 -1.608 1.00 69.56 626 ALA A N 1
ATOM 4729 C CA . ALA A 1 626 ? 22.952 -0.748 -0.811 1.00 69.56 626 ALA A CA 1
ATOM 4730 C C . ALA A 1 626 ? 22.793 -0.505 0.704 1.00 69.56 626 ALA A C 1
ATOM 4732 O O . ALA A 1 626 ? 22.302 -1.386 1.411 1.00 69.56 626 ALA A O 1
ATOM 4733 N N . ILE A 1 627 ? 23.132 0.691 1.203 1.00 76.38 627 ILE A N 1
ATOM 4734 C CA . ILE A 1 627 ? 22.909 1.095 2.602 1.00 76.38 627 ILE A CA 1
ATOM 4735 C C . ILE A 1 627 ? 21.408 1.134 2.925 1.00 76.38 627 ILE A C 1
ATOM 4737 O O . ILE A 1 627 ? 20.997 0.597 3.955 1.00 76.38 627 ILE A O 1
ATOM 4741 N N . LEU A 1 628 ? 20.576 1.699 2.041 1.00 70.56 628 LEU A N 1
ATOM 4742 C CA . LEU A 1 628 ? 19.118 1.732 2.209 1.00 70.56 628 LEU A CA 1
ATOM 4743 C C . LEU A 1 628 ? 18.510 0.319 2.226 1.00 70.56 628 LEU A C 1
ATOM 4745 O O . LEU A 1 628 ? 17.740 -0.005 3.133 1.00 70.56 628 LEU A O 1
ATOM 4749 N N . LEU A 1 629 ? 18.898 -0.552 1.287 1.00 71.19 629 LEU A N 1
ATOM 4750 C CA . LEU A 1 629 ? 18.445 -1.948 1.247 1.00 71.19 629 LEU A CA 1
ATOM 4751 C C . LEU A 1 629 ? 18.908 -2.745 2.474 1.00 71.19 629 LEU A C 1
ATOM 4753 O O . LEU A 1 629 ? 18.118 -3.495 3.049 1.00 71.19 629 LEU A O 1
ATOM 4757 N N . TYR A 1 630 ? 20.151 -2.558 2.924 1.00 77.88 630 TYR A N 1
ATOM 4758 C CA . TYR A 1 630 ? 20.657 -3.198 4.139 1.00 77.88 630 TYR A CA 1
ATOM 4759 C C . TYR A 1 630 ? 19.931 -2.694 5.395 1.00 77.88 630 TYR A C 1
ATOM 4761 O O . TYR A 1 630 ? 19.554 -3.495 6.252 1.00 77.88 630 TYR A O 1
ATOM 4769 N N . GLY A 1 631 ? 19.645 -1.391 5.479 1.00 77.81 631 GLY A N 1
ATOM 4770 C CA . GLY A 1 631 ? 18.820 -0.798 6.533 1.00 77.81 631 GLY A CA 1
ATOM 4771 C C . GLY A 1 631 ? 17.395 -1.361 6.555 1.00 77.81 631 GLY A C 1
ATOM 4772 O O . GLY A 1 631 ? 16.890 -1.715 7.622 1.00 77.81 631 GLY A O 1
ATOM 4773 N N . PHE A 1 632 ? 16.770 -1.531 5.388 1.00 73.06 632 PHE A N 1
ATOM 4774 C CA . PHE A 1 632 ? 15.442 -2.135 5.242 1.00 73.06 632 PHE A CA 1
ATOM 4775 C C . PHE A 1 632 ? 15.432 -3.621 5.645 1.00 73.06 632 PHE A C 1
ATOM 4777 O O . PHE A 1 632 ? 14.582 -4.044 6.430 1.00 73.06 632 PHE A O 1
ATOM 4784 N N . TYR A 1 633 ? 16.427 -4.398 5.212 1.00 81.50 633 TYR A N 1
ATOM 4785 C CA . TYR A 1 633 ? 16.652 -5.790 5.624 1.00 81.50 633 TYR A CA 1
ATOM 4786 C C . TYR A 1 633 ? 16.872 -5.932 7.143 1.00 81.50 633 TYR A C 1
ATOM 4788 O O . TYR A 1 633 ? 16.263 -6.791 7.790 1.00 81.50 633 TYR A O 1
ATOM 4796 N N . LEU A 1 634 ? 17.680 -5.054 7.750 1.00 83.44 634 LEU A N 1
ATOM 4797 C CA . LEU A 1 634 ? 17.847 -4.989 9.206 1.00 83.44 634 LEU A CA 1
ATOM 4798 C C . LEU A 1 634 ? 16.548 -4.593 9.918 1.00 83.44 634 LEU A C 1
ATOM 4800 O O . LEU A 1 634 ? 16.273 -5.102 11.006 1.00 83.44 634 LEU A O 1
ATOM 4804 N N . ALA A 1 635 ? 15.738 -3.712 9.326 1.00 77.44 635 ALA A N 1
ATOM 4805 C CA . ALA A 1 635 ? 14.456 -3.316 9.891 1.00 77.44 635 ALA A CA 1
ATOM 4806 C C . ALA A 1 635 ? 13.446 -4.475 9.875 1.00 77.44 635 ALA A C 1
ATOM 4808 O O . ALA A 1 635 ? 12.830 -4.726 10.912 1.00 77.44 635 ALA A O 1
ATOM 4809 N N . GLN A 1 636 ? 13.340 -5.217 8.763 1.00 81.81 636 GLN A N 1
ATOM 4810 C CA . GLN A 1 636 ? 12.539 -6.447 8.653 1.00 81.81 636 GLN A CA 1
ATOM 4811 C C . GLN A 1 636 ? 12.950 -7.483 9.706 1.00 81.81 636 GLN A C 1
ATOM 4813 O O . GLN A 1 636 ? 12.110 -8.012 10.428 1.00 81.81 636 GLN A O 1
ATOM 4818 N N . ARG A 1 637 ? 14.260 -7.724 9.862 1.00 78.31 637 ARG A N 1
ATOM 4819 C CA . ARG A 1 637 ? 14.805 -8.640 10.882 1.00 78.31 637 ARG A CA 1
ATOM 4820 C C . ARG A 1 637 ? 14.592 -8.181 12.329 1.00 78.31 637 ARG A C 1
ATOM 4822 O O . ARG A 1 637 ? 14.823 -8.966 13.244 1.00 78.31 637 ARG A O 1
ATOM 4829 N N . ARG A 1 638 ? 14.165 -6.935 12.548 1.00 79.44 638 ARG A N 1
ATOM 4830 C CA . ARG A 1 638 ? 13.865 -6.340 13.861 1.00 79.44 638 ARG A CA 1
ATOM 4831 C C . ARG A 1 638 ? 12.381 -5.977 13.991 1.00 79.44 638 ARG A C 1
ATOM 4833 O O . ARG A 1 638 ? 12.064 -4.950 14.585 1.00 79.44 638 ARG A O 1
ATOM 4840 N N . CYS A 1 639 ? 11.493 -6.777 13.401 1.00 79.62 639 CYS A N 1
ATOM 4841 C CA . CYS A 1 639 ? 10.042 -6.569 13.351 1.00 79.62 639 CYS A CA 1
ATOM 4842 C C . CYS A 1 639 ? 9.670 -5.184 12.788 1.00 79.62 639 CYS A C 1
ATOM 4844 O O . CYS A 1 639 ? 9.522 -4.206 13.529 1.00 79.62 639 CYS A O 1
ATOM 4846 N N . LEU A 1 640 ? 9.617 -5.068 11.460 1.00 79.06 640 LEU A N 1
ATOM 4847 C CA . LEU A 1 640 ? 9.326 -3.804 10.780 1.00 79.06 640 LEU A CA 1
ATOM 4848 C C . LEU A 1 640 ? 7.842 -3.460 10.882 1.00 79.06 640 LEU A C 1
ATOM 4850 O O . LEU A 1 640 ? 7.497 -2.338 11.256 1.00 79.06 640 LEU A O 1
ATOM 4854 N N . PHE A 1 641 ? 6.977 -4.412 10.540 1.00 74.38 641 PHE A N 1
ATOM 4855 C CA . PHE A 1 641 ? 5.553 -4.157 10.359 1.00 74.38 641 PHE A CA 1
ATOM 4856 C C . PHE A 1 641 ? 4.876 -3.851 11.692 1.00 74.38 641 PHE A C 1
ATOM 4858 O O . PHE A 1 641 ? 4.148 -2.865 11.783 1.00 74.38 641 PHE A O 1
ATOM 4865 N N . GLY A 1 642 ? 5.189 -4.615 12.737 1.00 72.94 642 GLY A N 1
ATOM 4866 C CA . GLY A 1 642 ? 4.751 -4.392 14.109 1.00 72.94 642 GLY A CA 1
ATOM 4867 C C . GLY A 1 642 ? 5.216 -3.058 14.691 1.00 72.94 642 GLY A C 1
ATOM 4868 O O . GLY A 1 642 ? 4.455 -2.383 15.383 1.00 72.94 642 GLY A O 1
ATOM 4869 N N . ARG A 1 643 ? 6.451 -2.619 14.400 1.00 78.19 643 ARG A N 1
ATOM 4870 C CA . ARG A 1 643 ? 6.928 -1.290 14.832 1.00 78.19 643 ARG A CA 1
ATOM 4871 C C . ARG A 1 643 ? 6.240 -0.160 14.072 1.00 78.19 643 ARG A C 1
ATOM 4873 O O . ARG A 1 643 ? 5.830 0.810 14.703 1.00 78.19 643 ARG A O 1
ATOM 4880 N N . LEU A 1 644 ? 6.091 -0.282 12.752 1.00 71.19 644 LEU A N 1
ATOM 4881 C CA . LEU A 1 644 ? 5.436 0.732 11.926 1.00 71.19 644 LEU A CA 1
ATOM 4882 C C . LEU A 1 644 ? 3.958 0.890 12.302 1.00 71.19 644 LEU A C 1
ATOM 4884 O O . LEU A 1 644 ? 3.503 2.009 12.522 1.00 71.19 644 LEU A O 1
ATOM 4888 N N . SER A 1 64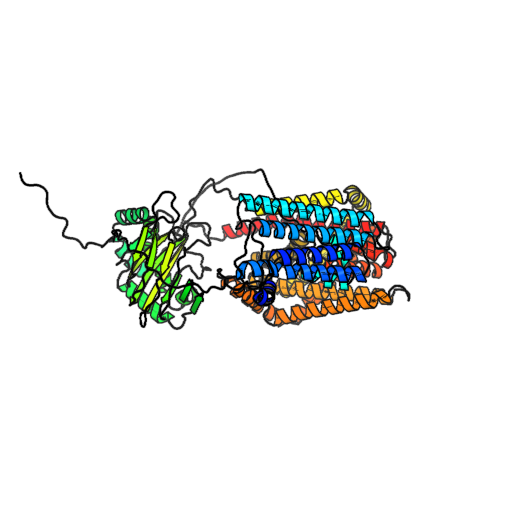5 ? 3.223 -0.212 12.466 1.00 68.19 645 SER A N 1
ATOM 4889 C CA . SER A 1 645 ? 1.821 -0.189 12.897 1.00 68.19 645 SER A CA 1
ATOM 4890 C C . SER A 1 645 ? 1.655 0.371 14.317 1.00 68.19 645 SER A C 1
ATOM 4892 O O . SER A 1 645 ? 0.741 1.162 14.540 1.00 68.19 645 SER A O 1
ATOM 4894 N N . ARG A 1 646 ? 2.581 0.085 15.250 1.00 73.81 646 ARG A N 1
ATOM 4895 C CA . ARG A 1 646 ? 2.637 0.718 16.590 1.00 73.81 646 ARG A CA 1
ATOM 4896 C C . ARG A 1 646 ? 2.990 2.209 16.578 1.00 73.81 646 ARG A C 1
ATOM 4898 O O . ARG A 1 646 ? 2.692 2.900 17.551 1.00 73.81 646 ARG A O 1
ATOM 4905 N N . VAL A 1 647 ? 3.631 2.717 15.525 1.00 73.12 647 VAL A N 1
ATOM 4906 C CA . VAL A 1 647 ? 3.818 4.165 15.316 1.00 73.12 647 VAL A CA 1
ATOM 4907 C C . VAL A 1 647 ? 2.556 4.770 14.701 1.00 73.12 647 VAL A C 1
ATOM 4909 O O . VAL A 1 647 ? 2.071 5.784 15.196 1.00 73.12 647 VAL A O 1
ATOM 4912 N N . MET A 1 648 ? 1.964 4.120 13.695 1.00 56.81 648 MET A N 1
ATOM 4913 C CA . MET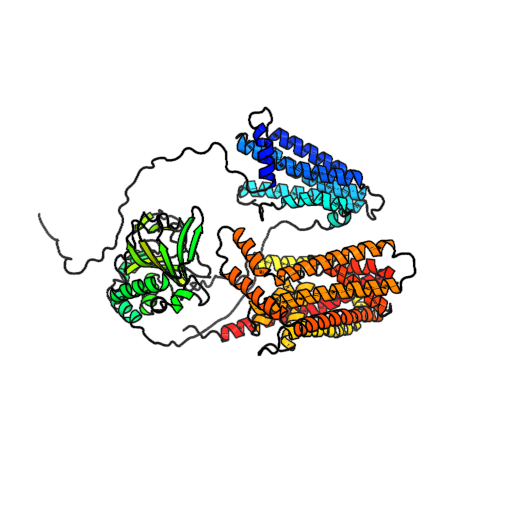 A 1 648 ? 0.722 4.576 13.064 1.00 56.81 648 MET A CA 1
ATOM 4914 C C . MET A 1 648 ? -0.434 4.666 14.068 1.00 56.81 648 MET A C 1
ATOM 4916 O O . MET A 1 648 ? -1.086 5.705 14.131 1.00 56.81 648 MET A O 1
ATOM 4920 N N . SER A 1 649 ? -0.634 3.650 14.917 1.00 63.72 649 SER A N 1
ATOM 4921 C CA . SER A 1 649 ? -1.706 3.646 15.925 1.00 63.72 649 SER A CA 1
ATOM 4922 C C . SER A 1 649 ? -1.551 4.748 16.982 1.00 63.72 649 SER A C 1
ATOM 4924 O O . SER A 1 649 ? -2.553 5.286 17.448 1.00 63.72 649 SER A O 1
ATOM 4926 N N . LYS A 1 650 ? -0.312 5.149 17.310 1.00 66.12 650 LYS A N 1
ATOM 4927 C CA . LYS A 1 650 ? -0.018 6.309 18.174 1.00 66.12 650 LYS A CA 1
ATOM 4928 C C . LYS A 1 650 ? -0.287 7.656 17.497 1.00 66.12 650 LYS A C 1
ATOM 4930 O O . LYS A 1 650 ? -0.592 8.622 18.189 1.00 66.12 650 LYS A O 1
ATOM 4935 N N . LEU A 1 651 ? -0.157 7.734 16.172 1.00 53.91 651 LEU A N 1
ATOM 4936 C CA . LEU A 1 651 ? -0.418 8.949 15.392 1.00 53.91 651 LEU A CA 1
ATOM 4937 C C . LEU A 1 651 ? -1.917 9.149 15.108 1.00 53.91 651 LEU A C 1
ATOM 4939 O O . LEU A 1 651 ? -2.389 10.282 15.035 1.00 53.91 651 LEU A O 1
ATOM 4943 N N . SER A 1 652 ? -2.679 8.064 14.972 1.00 44.72 652 SER A N 1
ATOM 4944 C CA . SER A 1 652 ? -4.110 8.089 14.657 1.00 44.72 652 SER A CA 1
ATOM 4945 C C . SER A 1 652 ? -4.997 8.027 15.908 1.00 44.72 652 SER A C 1
ATOM 4947 O O . SER A 1 652 ? -5.511 6.967 16.273 1.00 44.72 652 SER A O 1
ATOM 4949 N N . ALA A 1 653 ? -5.227 9.167 16.557 1.00 38.72 653 ALA A N 1
ATOM 4950 C CA . ALA A 1 653 ? -6.197 9.245 17.648 1.00 38.72 653 ALA A CA 1
ATOM 4951 C C . ALA A 1 653 ? -7.629 8.942 17.147 1.00 38.72 653 ALA A C 1
ATOM 4953 O O . ALA A 1 653 ? -8.143 9.654 16.287 1.00 38.72 653 ALA A O 1
ATOM 4954 N N . GLY A 1 654 ? -8.282 7.914 17.708 1.00 44.84 654 GLY A N 1
ATOM 4955 C CA . GLY A 1 654 ? -9.720 7.656 17.513 1.00 44.84 654 GLY A CA 1
ATOM 4956 C C . GLY A 1 654 ? -10.121 6.481 16.607 1.00 44.84 654 GLY A C 1
ATOM 4957 O O . GLY A 1 654 ? -11.283 6.412 16.215 1.00 44.84 654 GLY A O 1
ATOM 4958 N N . ARG A 1 655 ? -9.220 5.546 16.275 1.00 47.78 655 ARG A N 1
ATOM 4959 C CA . ARG A 1 655 ? -9.587 4.250 15.664 1.00 47.78 655 ARG A CA 1
ATOM 4960 C C . ARG A 1 655 ? -8.931 3.084 16.396 1.00 47.78 655 ARG A C 1
ATOM 4962 O O . ARG A 1 655 ? -7.786 3.195 16.828 1.00 47.78 655 ARG A O 1
ATOM 4969 N N . ASP A 1 656 ? -9.661 1.977 16.515 1.00 47.41 656 ASP A N 1
ATOM 4970 C CA . ASP A 1 656 ? -9.104 0.701 16.960 1.00 47.41 656 ASP A CA 1
ATOM 4971 C C . ASP A 1 656 ? -8.281 0.088 15.819 1.00 47.41 656 ASP A C 1
ATOM 4973 O O . ASP A 1 656 ? -8.782 -0.129 14.715 1.00 47.41 656 ASP A O 1
ATOM 4977 N N . TRP A 1 657 ? -7.000 -0.152 16.089 1.00 57.84 657 TRP A N 1
ATOM 4978 C CA . TRP A 1 657 ? -6.054 -0.752 15.150 1.00 57.84 657 TRP A CA 1
ATOM 4979 C C . TRP A 1 657 ? -5.520 -2.103 15.634 1.00 57.84 657 TRP A C 1
ATOM 4981 O O . TRP A 1 657 ? -4.593 -2.618 15.014 1.00 57.84 657 TRP A O 1
ATOM 4991 N N . SER A 1 658 ? -6.083 -2.693 16.698 1.00 51.38 658 SER A N 1
ATOM 4992 C CA . SER A 1 658 ? -5.715 -4.027 17.214 1.00 51.38 658 SER A CA 1
ATOM 4993 C C . SER A 1 658 ? -5.613 -5.064 16.090 1.00 51.38 658 SER A C 1
ATOM 4995 O O . SER A 1 658 ? -4.527 -5.548 15.784 1.00 51.38 658 SER A O 1
ATOM 4997 N N . ALA A 1 659 ? -6.692 -5.247 15.328 1.00 50.91 659 ALA A N 1
ATOM 4998 C CA . ALA A 1 659 ? -6.741 -6.166 14.192 1.00 50.91 659 ALA A CA 1
ATOM 4999 C C . ALA A 1 659 ? -5.790 -5.817 13.019 1.00 50.91 659 ALA A C 1
ATOM 5001 O O . ALA A 1 659 ? -5.636 -6.632 12.107 1.00 50.91 659 ALA A O 1
ATOM 5002 N N . LEU A 1 660 ? -5.159 -4.633 12.995 1.00 53.91 660 LEU A N 1
ATOM 5003 C CA . LEU A 1 660 ? -4.066 -4.302 12.067 1.00 53.91 660 LEU A CA 1
ATOM 5004 C C . LEU A 1 660 ? -2.690 -4.593 12.691 1.00 53.91 660 LEU A C 1
ATOM 5006 O O . LEU A 1 660 ? -1.812 -5.103 11.999 1.00 53.91 660 LEU A O 1
ATOM 5010 N N . LEU A 1 661 ? -2.518 -4.299 13.983 1.00 56.94 661 LEU A N 1
ATOM 5011 C CA . LEU A 1 661 ? -1.329 -4.614 14.781 1.00 56.94 661 LEU A CA 1
ATOM 5012 C C . LEU A 1 661 ? -1.082 -6.130 14.788 1.00 56.94 661 LEU A C 1
ATOM 5014 O O . LEU A 1 661 ? -0.019 -6.565 14.355 1.00 56.94 661 LEU A O 1
ATOM 5018 N N . ASP A 1 662 ? -2.099 -6.929 15.124 1.00 59.78 662 ASP A N 1
ATOM 5019 C CA . ASP A 1 662 ? -2.023 -8.396 15.161 1.00 59.78 662 ASP A CA 1
ATOM 5020 C C . ASP A 1 662 ? -1.636 -8.984 13.794 1.00 59.78 662 ASP A C 1
ATOM 5022 O O . ASP A 1 662 ? -0.811 -9.893 13.693 1.00 59.78 662 ASP A O 1
ATOM 5026 N N . ARG A 1 663 ? -2.188 -8.426 12.706 1.00 69.00 663 ARG A N 1
ATOM 5027 C CA . ARG A 1 663 ? -1.830 -8.815 11.331 1.00 69.00 663 ARG A CA 1
ATOM 5028 C C . ARG A 1 663 ? -0.394 -8.423 10.987 1.00 69.00 663 ARG A C 1
ATOM 5030 O O . ARG A 1 663 ? 0.271 -9.175 10.283 1.00 69.00 663 ARG A O 1
ATOM 5037 N N . ALA A 1 664 ? 0.081 -7.274 11.461 1.00 72.50 664 ALA A N 1
ATOM 5038 C CA . ALA A 1 664 ? 1.428 -6.776 11.207 1.00 72.50 664 ALA A CA 1
ATOM 5039 C C . ALA A 1 664 ? 2.500 -7.572 11.975 1.00 72.50 664 ALA A C 1
ATOM 5041 O O . ALA A 1 664 ? 3.480 -8.005 11.368 1.00 72.50 664 ALA A O 1
ATOM 5042 N N . ASP A 1 665 ? 2.294 -7.838 13.268 1.00 76.50 665 ASP A N 1
ATOM 5043 C CA . ASP A 1 665 ? 3.189 -8.694 14.056 1.00 76.50 665 ASP A CA 1
ATOM 5044 C C . ASP A 1 665 ? 3.158 -10.154 13.527 1.00 76.50 665 ASP A C 1
ATOM 5046 O O . ASP A 1 665 ? 4.205 -10.801 13.448 1.00 76.50 665 ASP A O 1
ATOM 5050 N N . ALA A 1 666 ? 2.016 -10.660 13.030 1.00 79.00 666 ALA A N 1
ATOM 5051 C CA . ALA A 1 666 ? 1.952 -11.959 12.341 1.00 79.00 666 ALA A CA 1
ATOM 5052 C C . ALA A 1 666 ? 2.758 -12.003 11.022 1.00 79.00 666 ALA A C 1
ATOM 5054 O O . ALA A 1 666 ? 3.369 -13.031 10.714 1.00 79.00 666 ALA A O 1
ATOM 5055 N N . VAL A 1 667 ? 2.809 -10.907 10.249 1.00 83.88 667 VAL A N 1
ATOM 5056 C CA . VAL A 1 667 ? 3.703 -10.803 9.077 1.00 83.88 667 VAL A CA 1
ATOM 5057 C C . VAL A 1 667 ? 5.165 -10.863 9.519 1.00 83.88 667 VAL A C 1
ATOM 5059 O O . VAL A 1 667 ? 5.924 -11.647 8.952 1.00 83.88 667 VAL A O 1
ATOM 5062 N N . ASP A 1 668 ? 5.561 -10.104 10.546 1.00 84.50 668 ASP A N 1
ATOM 5063 C CA . ASP A 1 668 ? 6.937 -10.119 11.065 1.00 84.50 668 ASP A CA 1
ATOM 5064 C C . ASP A 1 668 ? 7.370 -11.528 11.528 1.00 84.50 668 ASP A C 1
ATOM 5066 O O . ASP A 1 668 ? 8.495 -11.949 11.242 1.00 84.50 668 ASP A O 1
ATOM 5070 N N . VAL A 1 669 ? 6.478 -12.307 12.157 1.00 87.31 669 VAL A N 1
ATOM 5071 C CA . VAL A 1 669 ? 6.742 -13.714 12.530 1.00 87.31 669 VAL A CA 1
ATOM 5072 C C . VAL A 1 669 ? 7.015 -14.591 11.300 1.00 87.31 669 VAL A C 1
ATOM 5074 O O . VAL A 1 669 ? 7.990 -15.348 11.291 1.00 87.31 669 VAL A O 1
ATOM 5077 N N . HIS A 1 670 ? 6.211 -14.481 10.238 1.00 89.81 670 HIS A N 1
ATOM 5078 C CA . HIS A 1 670 ? 6.446 -15.235 9.001 1.00 89.81 670 HIS A CA 1
ATOM 5079 C C . HIS A 1 670 ? 7.716 -14.771 8.259 1.00 89.81 670 HIS A C 1
ATOM 5081 O O . HIS A 1 670 ? 8.467 -15.613 7.763 1.00 89.81 670 HIS A O 1
ATOM 5087 N N . VAL A 1 671 ? 8.015 -13.466 8.237 1.00 89.12 671 VAL A N 1
ATOM 5088 C CA . VAL A 1 671 ? 9.258 -12.907 7.668 1.00 89.12 671 VAL A CA 1
ATOM 5089 C C . VAL A 1 671 ? 10.486 -13.439 8.417 1.00 89.12 671 VAL A C 1
ATOM 5091 O O . VAL A 1 671 ? 11.438 -13.911 7.792 1.00 89.12 671 VAL A O 1
ATOM 5094 N N . ALA A 1 672 ? 10.455 -13.453 9.753 1.00 89.69 672 ALA A N 1
ATOM 5095 C CA . ALA A 1 672 ? 11.508 -14.054 10.571 1.00 89.69 672 ALA A CA 1
ATOM 5096 C C . ALA A 1 672 ? 11.645 -15.570 10.329 1.00 89.69 672 ALA A C 1
ATOM 5098 O O . ALA A 1 672 ? 12.762 -16.092 10.303 1.00 89.69 672 ALA A O 1
ATOM 5099 N N . GLY A 1 673 ? 10.531 -16.276 10.101 1.00 90.50 673 GLY A N 1
ATOM 5100 C CA . GLY A 1 673 ? 10.511 -17.691 9.720 1.00 90.50 673 GLY A CA 1
ATOM 5101 C C . GLY A 1 673 ? 11.215 -17.972 8.387 1.00 90.50 673 GLY A C 1
ATOM 5102 O O . GLY A 1 673 ? 12.032 -18.891 8.313 1.00 90.50 673 GLY A O 1
ATOM 5103 N N . LEU A 1 674 ? 10.968 -17.153 7.359 1.00 91.06 674 LEU A N 1
ATOM 5104 C CA . LEU A 1 674 ? 11.653 -17.248 6.063 1.00 91.06 674 LEU A CA 1
ATOM 5105 C C . LEU A 1 674 ? 13.154 -16.946 6.192 1.00 91.06 674 LEU A C 1
ATOM 5107 O O . LEU A 1 674 ? 13.981 -17.700 5.682 1.00 91.06 674 LEU A O 1
ATOM 5111 N N . TYR A 1 675 ? 13.536 -15.910 6.948 1.00 91.69 675 TYR A N 1
ATOM 5112 C CA . TYR A 1 675 ? 14.949 -15.564 7.165 1.00 91.69 675 TYR A CA 1
ATOM 5113 C C . TYR A 1 675 ? 15.757 -16.601 7.964 1.00 91.69 675 TYR A C 1
ATOM 5115 O O . TYR A 1 675 ? 16.989 -16.561 7.919 1.00 91.69 675 TYR A O 1
ATOM 5123 N N . ARG A 1 676 ? 15.103 -17.551 8.647 1.00 91.44 676 ARG A N 1
ATOM 5124 C CA . ARG A 1 676 ? 15.750 -18.729 9.259 1.00 91.44 676 ARG A CA 1
ATOM 5125 C C . ARG A 1 676 ? 16.084 -19.837 8.250 1.00 91.44 676 ARG A C 1
ATOM 5127 O O . ARG A 1 676 ? 16.756 -20.794 8.621 1.00 91.44 676 ARG A O 1
ATOM 5134 N N . GLN A 1 677 ? 15.662 -19.719 6.988 1.00 92.56 677 GLN A N 1
ATOM 5135 C CA . GLN A 1 677 ? 15.933 -20.689 5.922 1.00 92.56 677 GLN A CA 1
ATOM 5136 C C . GLN A 1 677 ? 16.910 -20.116 4.872 1.00 92.56 677 GLN A C 1
ATOM 5138 O O . GLN A 1 677 ? 16.499 -19.787 3.755 1.00 92.56 677 GLN A O 1
ATOM 5143 N N . PRO A 1 678 ? 18.220 -19.998 5.174 1.00 91.44 678 PRO A N 1
ATOM 5144 C CA . PRO A 1 678 ? 19.171 -19.309 4.298 1.00 91.44 678 PRO A CA 1
ATOM 5145 C C . PRO A 1 678 ? 19.285 -19.942 2.905 1.00 91.44 678 PRO A C 1
ATOM 5147 O O . PRO A 1 678 ? 19.458 -19.218 1.934 1.00 91.44 678 PRO A O 1
ATOM 5150 N N . ARG A 1 679 ? 19.120 -21.269 2.777 1.00 93.88 679 ARG A N 1
ATOM 5151 C CA . ARG A 1 679 ? 19.110 -21.963 1.473 1.00 93.88 679 ARG A CA 1
ATOM 5152 C C . ARG A 1 679 ? 17.915 -21.546 0.606 1.00 93.88 679 ARG A C 1
ATOM 5154 O O . ARG A 1 679 ? 18.093 -21.283 -0.577 1.00 93.88 679 ARG A O 1
ATOM 5161 N N . THR A 1 680 ? 16.724 -21.443 1.198 1.00 93.81 680 THR A N 1
ATOM 5162 C CA . THR A 1 680 ? 15.484 -21.020 0.524 1.00 93.81 680 THR A CA 1
ATOM 5163 C C . THR A 1 680 ? 15.584 -19.564 0.059 1.00 93.81 680 THR A C 1
ATOM 5165 O O . THR A 1 680 ? 15.262 -19.250 -1.084 1.00 93.81 680 THR A O 1
ATOM 5168 N N . VAL A 1 681 ? 16.111 -18.681 0.916 1.00 93.81 681 VAL A N 1
ATOM 5169 C CA . VAL A 1 681 ? 16.326 -17.260 0.596 1.00 93.81 681 VAL A CA 1
ATOM 5170 C C . VAL A 1 681 ? 17.411 -17.074 -0.474 1.00 93.81 681 VAL A C 1
ATOM 5172 O O . VAL A 1 681 ? 17.188 -16.354 -1.445 1.00 93.81 681 VAL A O 1
ATOM 5175 N N . ALA A 1 682 ? 18.550 -17.764 -0.360 1.00 93.88 682 ALA A N 1
ATOM 5176 C CA . ALA A 1 682 ? 19.622 -17.703 -1.355 1.00 93.88 682 ALA A CA 1
ATOM 5177 C C . ALA A 1 682 ? 19.171 -18.228 -2.727 1.00 93.88 682 ALA A C 1
ATOM 5179 O O . ALA A 1 682 ? 19.476 -17.611 -3.743 1.00 93.88 682 ALA A O 1
ATOM 5180 N N . ALA A 1 683 ? 18.391 -19.312 -2.772 1.00 96.12 683 ALA A N 1
ATOM 5181 C CA . ALA A 1 683 ? 17.806 -19.807 -4.016 1.00 96.12 683 ALA A CA 1
ATOM 5182 C C . ALA A 1 683 ? 16.811 -18.803 -4.633 1.00 96.12 683 ALA A C 1
ATOM 5184 O O . ALA A 1 683 ? 16.835 -18.607 -5.845 1.00 96.12 683 ALA A O 1
ATOM 5185 N N . SER A 1 684 ? 16.002 -18.103 -3.825 1.00 96.25 684 SER A N 1
ATOM 5186 C CA . SER A 1 684 ? 15.143 -17.007 -4.309 1.00 96.25 684 SER A CA 1
ATOM 5187 C C . SER A 1 684 ? 15.952 -15.852 -4.911 1.00 96.25 684 SER A C 1
ATOM 5189 O O . SER A 1 684 ? 15.580 -15.328 -5.961 1.00 96.25 684 SER A O 1
ATOM 5191 N N . PHE A 1 685 ? 17.063 -15.461 -4.279 1.00 95.56 685 PHE A N 1
ATOM 5192 C CA . PHE A 1 685 ? 17.971 -14.433 -4.796 1.00 95.56 685 PHE A CA 1
ATOM 5193 C C . PHE A 1 685 ? 18.642 -14.860 -6.110 1.00 95.56 685 PHE A C 1
ATOM 5195 O O . PHE A 1 685 ? 18.601 -14.108 -7.079 1.00 95.56 685 PHE A O 1
ATOM 5202 N N . VAL A 1 686 ? 19.201 -16.075 -6.175 1.00 97.19 686 VAL A N 1
ATOM 5203 C CA . VAL A 1 686 ? 19.856 -16.607 -7.386 1.00 97.19 686 VAL A CA 1
ATOM 5204 C C . VAL A 1 686 ? 18.869 -16.724 -8.547 1.00 97.19 686 VAL A C 1
ATOM 5206 O O . VAL A 1 686 ? 19.211 -16.356 -9.667 1.00 97.19 686 VAL A O 1
ATOM 5209 N N . LEU A 1 687 ? 17.634 -17.167 -8.289 1.00 97.12 687 LEU A N 1
ATOM 5210 C CA . LEU A 1 687 ? 16.581 -17.199 -9.305 1.00 97.12 687 LEU A CA 1
ATOM 5211 C C . LEU A 1 687 ? 16.196 -15.785 -9.763 1.00 97.12 687 LEU A C 1
ATOM 5213 O O . LEU A 1 687 ? 16.130 -15.553 -10.961 1.00 97.12 687 LEU A O 1
ATOM 5217 N N . SER A 1 688 ? 16.045 -14.817 -8.852 1.00 95.75 688 SER A N 1
ATOM 5218 C CA . SER A 1 688 ? 15.761 -13.421 -9.235 1.00 95.75 688 SER A CA 1
ATOM 5219 C C . SER A 1 688 ? 16.897 -12.807 -10.070 1.00 95.75 688 SER A C 1
ATOM 5221 O O . SER A 1 688 ? 16.645 -12.118 -11.055 1.00 95.75 688 SER A O 1
ATOM 5223 N N . LEU A 1 689 ? 18.160 -13.085 -9.723 1.00 95.06 689 LEU A N 1
ATOM 5224 C CA . LEU A 1 689 ? 19.328 -12.635 -10.490 1.00 95.06 689 LEU A CA 1
ATOM 5225 C C . LEU A 1 689 ? 19.388 -13.295 -11.876 1.00 95.06 689 LEU A C 1
ATOM 5227 O O . LEU A 1 689 ? 19.681 -12.620 -12.861 1.00 95.06 689 LEU A O 1
ATOM 5231 N N . ALA A 1 690 ? 19.050 -14.583 -11.976 1.00 96.12 690 ALA A N 1
ATOM 5232 C CA . ALA A 1 690 ? 18.895 -15.260 -13.260 1.00 96.12 690 ALA A CA 1
ATOM 5233 C C . ALA A 1 690 ? 17.747 -14.657 -14.092 1.00 96.12 690 ALA A C 1
ATOM 5235 O O . ALA A 1 690 ? 17.907 -14.501 -15.298 1.00 96.12 690 ALA A O 1
ATOM 5236 N N . GLY A 1 691 ? 16.633 -14.258 -13.467 1.00 94.56 691 GLY A N 1
ATOM 5237 C CA . GLY A 1 691 ? 15.519 -13.565 -14.126 1.00 94.56 691 GLY A CA 1
ATOM 5238 C C . GLY A 1 691 ? 15.959 -12.255 -14.785 1.00 94.56 691 GLY A C 1
ATOM 5239 O O . GLY A 1 691 ? 15.710 -12.054 -15.974 1.00 94.56 691 GLY A O 1
ATOM 5240 N N . TRP A 1 692 ? 16.706 -11.417 -14.056 1.00 92.69 692 TRP A N 1
ATOM 5241 C CA . TRP A 1 692 ? 17.303 -10.189 -14.596 1.00 92.69 692 TRP A CA 1
ATOM 5242 C C . TRP A 1 692 ? 18.283 -10.461 -15.750 1.00 92.69 692 TRP A C 1
ATOM 5244 O O . TRP A 1 692 ? 18.193 -9.822 -16.798 1.00 92.69 692 TRP A O 1
ATOM 5254 N N . ILE A 1 693 ? 19.173 -11.451 -15.608 1.00 93.06 693 ILE A N 1
ATOM 5255 C CA . ILE A 1 693 ? 20.136 -11.815 -16.662 1.00 93.06 693 ILE A CA 1
ATOM 5256 C C . ILE A 1 693 ? 19.421 -12.341 -17.916 1.00 93.06 693 ILE A C 1
ATOM 5258 O O . ILE A 1 693 ? 19.794 -11.953 -19.021 1.00 93.06 693 ILE A O 1
ATOM 5262 N N . VAL A 1 694 ? 18.368 -13.154 -17.777 1.00 94.69 694 VAL A N 1
ATOM 5263 C CA . VAL A 1 694 ? 17.542 -13.609 -18.913 1.00 94.69 694 VAL A CA 1
ATOM 5264 C C . VAL A 1 694 ? 16.797 -12.433 -19.560 1.00 94.69 694 VAL A C 1
ATOM 5266 O O . VAL A 1 694 ? 16.680 -12.403 -20.783 1.00 94.69 694 VAL A O 1
ATOM 5269 N N . GLY A 1 695 ? 16.379 -11.425 -18.785 1.00 91.31 695 GLY A N 1
ATOM 5270 C CA . GLY A 1 695 ? 15.785 -10.179 -19.292 1.00 91.31 695 GLY A CA 1
ATOM 5271 C C . GLY A 1 695 ? 16.660 -9.431 -20.310 1.00 91.31 695 GLY A C 1
ATOM 5272 O O . GLY A 1 695 ? 16.131 -8.863 -21.264 1.00 91.31 695 GLY A O 1
ATOM 5273 N N . THR A 1 696 ? 17.991 -9.528 -20.198 1.00 93.88 696 THR A N 1
ATOM 5274 C CA . THR A 1 696 ? 18.954 -9.027 -21.207 1.00 93.88 696 THR A CA 1
ATOM 5275 C C . THR A 1 696 ? 18.645 -9.538 -22.617 1.00 93.88 696 THR A C 1
ATOM 5277 O O . THR A 1 696 ? 18.751 -8.795 -23.596 1.00 93.88 696 THR A O 1
ATOM 5280 N N . GLY A 1 697 ? 18.222 -10.802 -22.727 1.00 94.12 697 GLY A N 1
ATOM 5281 C CA . GLY A 1 697 ? 17.894 -11.429 -24.004 1.00 94.12 697 GLY A CA 1
ATOM 5282 C C . GLY A 1 697 ? 16.711 -10.775 -24.717 1.00 94.12 697 GLY A C 1
ATOM 5283 O O . GLY A 1 697 ? 16.636 -10.857 -25.937 1.00 94.12 697 GLY A O 1
ATOM 5284 N N . GLU A 1 698 ? 15.836 -10.067 -23.994 1.00 92.88 698 GLU A N 1
ATOM 5285 C CA . GLU A 1 698 ? 14.735 -9.304 -24.586 1.00 92.88 698 GLU A CA 1
ATOM 5286 C C . GLU A 1 698 ? 15.256 -8.059 -25.319 1.00 92.88 698 GLU A C 1
ATOM 5288 O O . GLU A 1 698 ? 14.879 -7.828 -26.464 1.00 92.88 698 GLU A O 1
ATOM 5293 N N . VAL A 1 699 ? 16.168 -7.293 -24.703 1.00 91.94 699 VAL A N 1
ATOM 5294 C CA . VAL A 1 699 ? 16.806 -6.121 -25.339 1.00 91.94 699 VAL A CA 1
ATOM 5295 C C . VAL A 1 699 ? 17.626 -6.545 -26.550 1.00 91.94 699 VAL A C 1
ATOM 5297 O O . VAL A 1 699 ? 17.489 -5.954 -27.620 1.00 91.94 699 VAL A O 1
ATOM 5300 N N . TRP A 1 700 ? 18.428 -7.603 -26.401 1.00 93.94 700 TRP A N 1
ATOM 5301 C CA . TRP A 1 700 ? 19.204 -8.169 -27.501 1.00 93.94 700 TRP A CA 1
ATOM 5302 C C . TRP A 1 700 ? 18.297 -8.594 -28.666 1.00 93.94 700 TRP A C 1
ATOM 5304 O O . TRP A 1 700 ? 18.516 -8.168 -29.797 1.00 93.94 700 TRP A O 1
ATOM 5314 N N . LEU A 1 701 ? 17.233 -9.359 -28.395 1.00 92.62 701 LEU A N 1
ATOM 5315 C CA . LEU A 1 701 ? 16.283 -9.822 -29.410 1.00 92.62 701 LEU A CA 1
ATOM 5316 C C . LEU A 1 701 ? 15.554 -8.665 -30.112 1.00 92.62 701 LEU A C 1
ATOM 5318 O O . LEU A 1 701 ? 15.399 -8.697 -31.330 1.00 92.62 701 LEU A O 1
ATOM 5322 N N . ILE A 1 702 ? 15.124 -7.637 -29.374 1.00 90.75 702 ILE A N 1
ATOM 5323 C CA . ILE A 1 702 ? 14.472 -6.455 -29.958 1.00 90.75 702 ILE A CA 1
ATOM 5324 C C . ILE A 1 702 ? 15.423 -5.724 -30.913 1.00 90.75 702 ILE A C 1
ATOM 5326 O O . ILE A 1 702 ? 15.030 -5.391 -32.028 1.00 90.75 702 ILE A O 1
ATOM 5330 N N . LEU A 1 703 ? 16.675 -5.504 -30.510 1.00 89.38 703 LEU A N 1
ATOM 5331 C CA . LEU A 1 703 ? 17.664 -4.789 -31.321 1.00 89.38 703 LEU A CA 1
ATOM 5332 C C . LEU A 1 703 ? 18.073 -5.571 -32.582 1.00 89.38 703 LEU A C 1
ATOM 5334 O O . LEU A 1 703 ? 18.202 -4.976 -33.653 1.00 89.38 703 LEU A O 1
ATOM 5338 N N . GLN A 1 704 ? 18.164 -6.904 -32.493 1.00 89.44 704 GLN A N 1
ATOM 5339 C CA . GLN A 1 704 ? 18.306 -7.787 -33.660 1.00 89.44 704 GLN A CA 1
ATOM 5340 C C . GLN A 1 704 ? 17.127 -7.630 -34.640 1.00 89.44 704 GLN A C 1
ATOM 5342 O O . GLN A 1 704 ? 17.339 -7.505 -35.843 1.00 89.44 704 GLN A O 1
ATOM 5347 N N . LEU A 1 705 ? 15.886 -7.597 -34.136 1.00 87.00 705 LEU A N 1
ATOM 5348 C CA . LEU A 1 705 ? 14.671 -7.489 -34.959 1.00 87.00 705 LEU A CA 1
ATOM 5349 C C . LEU A 1 705 ? 14.468 -6.101 -35.589 1.00 87.00 705 LEU A C 1
ATOM 5351 O O . LEU A 1 705 ? 13.893 -6.012 -36.668 1.00 87.00 705 LEU A O 1
ATOM 5355 N N . ILE A 1 706 ? 14.940 -5.033 -34.940 1.00 82.94 706 ILE A N 1
ATOM 5356 C CA . ILE A 1 706 ? 14.875 -3.649 -35.450 1.00 82.94 706 ILE A CA 1
ATOM 5357 C C . ILE A 1 706 ? 16.019 -3.355 -36.450 1.00 82.94 706 ILE A C 1
ATOM 5359 O O . ILE A 1 706 ? 16.024 -2.314 -37.099 1.00 82.94 706 ILE A O 1
ATOM 5363 N N . GLY A 1 707 ? 16.970 -4.280 -36.632 1.00 82.75 707 GLY A N 1
ATOM 5364 C CA . GLY A 1 707 ? 18.065 -4.145 -37.602 1.00 82.75 707 GLY A CA 1
ATOM 5365 C C . GLY A 1 707 ? 19.303 -3.407 -37.081 1.00 82.75 707 GLY A C 1
ATOM 5366 O O . GLY A 1 707 ? 20.202 -3.107 -37.861 1.00 82.75 707 GLY A O 1
ATOM 5367 N N . HIS A 1 708 ? 19.387 -3.165 -35.769 1.00 85.62 708 HIS A N 1
ATOM 5368 C CA . HIS A 1 708 ? 20.557 -2.593 -35.094 1.00 85.62 708 HIS A CA 1
ATOM 5369 C C . HIS A 1 708 ? 21.184 -3.641 -34.153 1.00 85.62 708 HIS A C 1
ATOM 5371 O O . HIS A 1 708 ? 21.054 -3.526 -32.934 1.00 85.62 708 HIS A O 1
ATOM 5377 N N . PRO A 1 709 ? 21.822 -4.702 -34.686 1.00 86.19 709 PRO A N 1
ATOM 5378 C CA . PRO A 1 709 ? 22.342 -5.802 -33.881 1.00 86.19 709 PRO A CA 1
ATOM 5379 C C . PRO A 1 709 ? 23.472 -5.332 -32.956 1.00 86.19 709 PRO A C 1
ATOM 5381 O O . PRO A 1 709 ? 24.483 -4.805 -33.415 1.00 86.19 709 PRO A O 1
ATOM 5384 N N . VAL A 1 710 ? 23.319 -5.579 -31.654 1.00 86.31 710 VAL A N 1
ATOM 5385 C CA . VAL A 1 710 ? 24.329 -5.267 -30.628 1.00 86.31 710 VAL A CA 1
ATOM 5386 C C . VAL A 1 710 ? 24.935 -6.531 -30.017 1.00 86.31 710 VAL A C 1
ATOM 5388 O O . VAL A 1 710 ? 24.362 -7.626 -30.104 1.00 86.31 710 VAL A O 1
ATOM 5391 N N . GLY A 1 711 ? 26.088 -6.389 -29.363 1.00 88.44 711 GLY A N 1
ATOM 5392 C CA . GLY A 1 711 ? 26.689 -7.457 -28.579 1.00 88.44 711 GLY A CA 1
ATOM 5393 C C . GLY A 1 711 ? 25.865 -7.792 -27.334 1.00 88.44 711 GLY A C 1
ATOM 5394 O O . GLY A 1 711 ? 25.065 -6.999 -26.835 1.00 88.44 711 GLY A O 1
ATOM 5395 N N . TRP A 1 712 ? 26.085 -8.991 -26.786 1.00 89.00 712 TRP A N 1
ATOM 5396 C CA . TRP A 1 712 ? 25.452 -9.392 -25.523 1.00 89.00 712 TRP A CA 1
ATOM 5397 C C . TRP A 1 712 ? 25.851 -8.471 -24.357 1.00 89.00 712 TRP A C 1
ATOM 5399 O O . TRP A 1 712 ? 25.046 -8.221 -23.466 1.00 89.00 712 TRP A O 1
ATOM 5409 N N . VAL A 1 713 ? 27.077 -7.934 -24.381 1.00 84.94 713 VAL A N 1
ATOM 5410 C CA . VAL A 1 713 ? 27.580 -6.977 -23.382 1.00 84.94 713 VAL A CA 1
ATOM 5411 C C . VAL A 1 713 ? 26.807 -5.658 -23.429 1.00 84.94 713 VAL A C 1
ATOM 5413 O O . VAL A 1 713 ? 26.407 -5.151 -22.383 1.00 84.94 713 VAL A O 1
ATOM 5416 N N . ASP A 1 714 ? 26.545 -5.136 -24.624 1.00 83.94 714 ASP A N 1
ATOM 5417 C CA . ASP A 1 714 ? 25.874 -3.847 -24.811 1.00 83.94 714 ASP A CA 1
ATOM 5418 C C . ASP A 1 714 ? 24.381 -3.961 -24.473 1.00 83.94 714 ASP A C 1
ATOM 5420 O O . ASP A 1 714 ? 23.825 -3.107 -23.785 1.00 83.94 714 ASP A O 1
ATOM 5424 N N . ALA A 1 715 ? 23.743 -5.074 -24.856 1.00 90.25 715 ALA A N 1
ATOM 5425 C CA . ALA A 1 715 ? 22.391 -5.402 -24.406 1.00 90.25 715 ALA A CA 1
ATOM 5426 C C . ALA A 1 715 ? 22.306 -5.538 -22.873 1.00 90.25 715 ALA A C 1
ATOM 5428 O O . ALA A 1 715 ? 21.327 -5.090 -22.272 1.00 90.25 715 ALA A O 1
ATOM 5429 N N . LEU A 1 716 ? 23.330 -6.121 -22.231 1.00 89.38 716 LEU A N 1
ATOM 5430 C CA . LEU A 1 716 ? 23.393 -6.268 -20.774 1.00 89.38 716 LEU A CA 1
ATOM 5431 C C . LEU A 1 716 ? 23.538 -4.910 -20.083 1.00 89.38 716 LEU A C 1
ATOM 5433 O O . LEU A 1 716 ? 22.833 -4.669 -19.110 1.00 89.38 716 LEU A O 1
ATOM 5437 N N . LEU A 1 717 ? 24.379 -4.011 -20.605 1.00 82.62 717 LEU A N 1
ATOM 5438 C CA . LEU A 1 717 ? 24.509 -2.618 -20.153 1.00 82.62 717 LEU A CA 1
ATOM 5439 C C . LEU A 1 717 ? 23.167 -1.880 -20.256 1.00 82.62 717 LEU A C 1
ATOM 5441 O O . LEU A 1 717 ? 22.688 -1.314 -19.268 1.00 82.62 717 LEU A O 1
ATOM 5445 N N . LEU A 1 718 ? 22.550 -1.905 -21.442 1.00 84.44 718 LEU A N 1
ATOM 5446 C CA . LEU A 1 718 ? 21.286 -1.223 -21.721 1.00 84.44 718 LEU A CA 1
ATOM 5447 C C . LEU A 1 718 ? 20.175 -1.702 -20.782 1.00 84.44 718 LEU A C 1
ATOM 5449 O O . LEU A 1 718 ? 19.437 -0.877 -20.243 1.00 84.44 718 LEU A O 1
ATOM 5453 N N . GLU A 1 719 ? 20.077 -3.011 -20.532 1.00 90.00 719 GLU A N 1
ATOM 5454 C CA . GLU A 1 719 ? 19.085 -3.536 -19.595 1.00 90.00 719 GLU A CA 1
ATOM 5455 C C . GLU A 1 719 ? 19.453 -3.267 -18.133 1.00 90.00 719 GLU A C 1
ATOM 5457 O O . GLU A 1 719 ? 18.593 -2.846 -17.363 1.00 90.00 719 GLU A O 1
ATOM 5462 N N . SER A 1 720 ? 20.710 -3.446 -17.724 1.00 85.62 720 SER A N 1
ATOM 5463 C CA . SER A 1 720 ? 21.105 -3.301 -16.320 1.00 85.62 720 SER A CA 1
ATOM 5464 C C . SER A 1 720 ? 20.991 -1.861 -15.826 1.00 85.62 720 SER A C 1
ATOM 5466 O O . SER A 1 720 ? 20.525 -1.626 -14.710 1.00 85.62 720 SER A O 1
ATOM 5468 N N . VAL A 1 721 ? 21.388 -0.886 -16.650 1.00 76.44 721 VAL A N 1
ATOM 5469 C CA . VAL A 1 721 ? 21.297 0.537 -16.296 1.00 76.44 721 VAL A CA 1
ATOM 5470 C C . VAL A 1 721 ? 19.893 1.079 -16.586 1.00 76.44 721 VAL A C 1
ATOM 5472 O O . VAL A 1 721 ? 19.361 1.833 -15.772 1.00 76.44 721 VAL A O 1
ATOM 5475 N N . GLY A 1 722 ? 19.224 0.620 -17.651 1.00 78.12 722 GLY A N 1
ATOM 5476 C CA . GLY A 1 722 ? 17.818 0.946 -17.918 1.00 78.12 722 GLY A CA 1
ATOM 5477 C C . GLY A 1 722 ? 16.884 0.510 -16.781 1.00 78.12 722 GLY A C 1
ATOM 5478 O O . GLY A 1 722 ? 16.042 1.289 -16.333 1.00 78.12 722 GLY A O 1
ATOM 5479 N N . GLN A 1 723 ? 17.084 -0.690 -16.225 1.00 81.38 723 GLN A N 1
ATOM 5480 C CA . GLN A 1 723 ? 16.332 -1.172 -15.060 1.00 81.38 723 GLN A CA 1
ATOM 5481 C C . GLN A 1 723 ? 16.714 -0.456 -13.755 1.00 81.38 723 GLN A C 1
ATOM 5483 O O . GLN A 1 723 ? 15.872 -0.350 -12.863 1.00 81.38 723 GLN A O 1
ATOM 5488 N N . ALA A 1 724 ? 17.934 0.077 -13.622 1.00 70.81 724 ALA A N 1
ATOM 5489 C CA . ALA A 1 724 ? 18.302 0.926 -12.484 1.00 70.81 724 ALA A CA 1
ATOM 5490 C C . ALA A 1 724 ? 17.577 2.284 -12.538 1.00 70.81 724 ALA A C 1
ATOM 5492 O O . ALA A 1 724 ? 16.979 2.705 -11.547 1.00 70.81 724 ALA A O 1
ATOM 5493 N N . ILE A 1 725 ? 17.547 2.919 -13.716 1.00 68.31 725 ILE A N 1
ATOM 5494 C CA . ILE A 1 725 ? 16.794 4.156 -13.981 1.00 68.31 725 ILE A CA 1
ATOM 5495 C C . ILE A 1 725 ? 15.290 3.929 -13.736 1.00 68.31 725 ILE A C 1
ATOM 5497 O O . ILE A 1 725 ? 14.644 4.711 -13.035 1.00 68.31 725 ILE A O 1
ATOM 5501 N N . ARG A 1 726 ? 14.737 2.805 -14.216 1.00 72.31 726 ARG A N 1
ATOM 5502 C CA . ARG A 1 726 ? 13.337 2.422 -13.963 1.00 72.31 726 ARG A CA 1
ATOM 5503 C C . ARG A 1 726 ? 13.045 2.176 -12.478 1.00 72.31 726 ARG A C 1
ATOM 5505 O O . ARG A 1 726 ? 11.982 2.561 -11.995 1.00 72.31 726 ARG A O 1
ATOM 5512 N N . GLY A 1 727 ? 13.989 1.576 -11.751 1.00 67.12 727 GLY A N 1
ATOM 5513 C CA . GLY A 1 727 ? 13.905 1.346 -10.306 1.00 67.12 727 GLY A CA 1
ATOM 5514 C C . GLY A 1 727 ? 13.908 2.637 -9.481 1.00 67.12 727 GLY A C 1
ATOM 5515 O O . GLY A 1 727 ? 13.151 2.742 -8.517 1.00 67.12 727 GLY A O 1
ATOM 5516 N N . ALA A 1 728 ? 14.683 3.649 -9.883 1.00 61.31 728 ALA A N 1
ATOM 5517 C CA . ALA A 1 728 ? 14.635 4.976 -9.264 1.00 61.31 728 ALA A CA 1
ATOM 5518 C C . ALA A 1 728 ? 13.252 5.640 -9.437 1.00 61.31 728 ALA A C 1
ATOM 5520 O O . ALA A 1 728 ? 12.742 6.274 -8.516 1.00 61.31 728 ALA A O 1
ATOM 5521 N N . ALA A 1 729 ? 12.595 5.414 -10.578 1.00 62.72 729 ALA A N 1
ATOM 5522 C CA . ALA A 1 729 ? 11.255 5.911 -10.892 1.00 62.72 729 ALA A CA 1
ATOM 5523 C C . ALA A 1 729 ? 10.097 5.018 -10.392 1.00 62.72 729 ALA A C 1
ATOM 5525 O O . ALA A 1 729 ? 9.026 4.991 -11.002 1.00 62.72 729 ALA A O 1
ATOM 5526 N N . PHE A 1 730 ? 10.259 4.309 -9.268 1.00 60.06 730 PHE A N 1
ATOM 5527 C CA . PHE A 1 730 ? 9.238 3.393 -8.722 1.00 60.06 730 PHE A CA 1
ATOM 5528 C C . PHE A 1 730 ? 7.876 4.047 -8.400 1.00 60.06 730 PHE A C 1
ATOM 5530 O O . PHE A 1 730 ? 6.860 3.347 -8.316 1.00 60.06 730 PHE A O 1
ATOM 5537 N N . MET A 1 731 ? 7.853 5.372 -8.210 1.00 52.88 731 MET A N 1
ATOM 5538 C CA . MET A 1 731 ? 6.641 6.167 -7.963 1.00 52.88 731 MET A CA 1
ATOM 5539 C C . MET A 1 731 ? 5.902 6.584 -9.245 1.00 52.88 731 MET A C 1
ATOM 5541 O O . MET A 1 731 ? 4.738 6.964 -9.159 1.00 52.88 731 MET A O 1
ATOM 5545 N N . ILE A 1 732 ? 6.540 6.513 -10.418 1.00 57.56 732 ILE A N 1
ATOM 5546 C CA . ILE A 1 732 ? 5.960 6.960 -11.693 1.00 57.56 732 ILE A CA 1
ATOM 5547 C C . ILE A 1 732 ? 5.194 5.788 -12.339 1.00 57.56 732 ILE A C 1
ATOM 5549 O O . ILE A 1 732 ? 5.814 4.766 -12.656 1.00 57.56 732 ILE A O 1
ATOM 5553 N N . PRO A 1 733 ? 3.864 5.892 -12.560 1.00 57.19 733 PRO A N 1
ATOM 5554 C CA . PRO A 1 733 ? 3.062 4.836 -13.185 1.00 57.19 733 PRO A CA 1
ATOM 5555 C C . PRO A 1 733 ? 3.619 4.371 -14.536 1.00 57.19 733 PRO A C 1
ATOM 5557 O O . PRO A 1 733 ? 3.965 5.190 -15.388 1.00 57.19 733 PRO A O 1
ATOM 5560 N N . GLY A 1 734 ? 3.760 3.052 -14.715 1.00 62.25 734 GLY A N 1
ATOM 5561 C CA . GLY A 1 734 ? 4.369 2.434 -15.904 1.00 62.25 734 GLY A CA 1
ATOM 5562 C C . GLY A 1 734 ? 5.841 2.808 -16.168 1.00 62.25 734 GLY A C 1
ATOM 5563 O O . GLY A 1 734 ? 6.446 2.282 -17.106 1.00 62.25 734 GLY A O 1
ATOM 5564 N N . SER A 1 735 ? 6.433 3.695 -15.359 1.00 66.75 735 SER A N 1
ATOM 5565 C CA . SER A 1 735 ? 7.692 4.405 -15.628 1.00 66.75 735 SER A CA 1
ATOM 5566 C C . SER A 1 735 ? 7.698 5.159 -16.970 1.00 66.75 735 SER A C 1
ATOM 5568 O O . SER A 1 735 ? 8.717 5.194 -17.664 1.00 66.75 735 SER A O 1
ATOM 5570 N N . LEU A 1 736 ? 6.548 5.727 -17.353 1.00 64.00 736 LEU A N 1
ATOM 5571 C CA . LEU A 1 736 ? 6.373 6.503 -18.587 1.00 64.00 736 LEU A CA 1
ATOM 5572 C C . LEU A 1 736 ? 7.328 7.708 -18.636 1.00 64.00 736 LEU A C 1
ATOM 5574 O O . LEU A 1 736 ? 7.529 8.391 -17.631 1.00 64.00 736 LEU A O 1
ATOM 5578 N N . GLY A 1 737 ? 7.934 7.958 -19.798 1.00 59.34 737 GLY A N 1
ATOM 5579 C CA . GLY A 1 737 ? 8.905 9.034 -20.028 1.00 59.34 737 GLY A CA 1
ATOM 5580 C C . GLY A 1 737 ? 10.302 8.708 -19.494 1.00 59.34 737 GLY A C 1
ATOM 5581 O O . GLY A 1 737 ? 11.293 8.942 -20.181 1.00 59.34 737 GLY A O 1
ATOM 5582 N N . VAL A 1 738 ? 10.394 8.107 -18.304 1.00 62.56 738 VAL A N 1
ATOM 5583 C CA . VAL A 1 738 ? 11.672 7.698 -17.700 1.00 62.56 738 VAL A CA 1
ATOM 5584 C C . VAL A 1 738 ? 12.301 6.509 -18.424 1.00 62.56 738 VAL A C 1
ATOM 5586 O O . VAL A 1 738 ? 13.518 6.470 -18.581 1.00 62.56 738 VAL A O 1
ATOM 5589 N N . GLN A 1 739 ? 11.504 5.547 -18.887 1.00 68.81 739 GLN A N 1
ATOM 5590 C CA . GLN A 1 739 ? 12.013 4.419 -19.672 1.00 68.81 739 GLN A CA 1
ATOM 5591 C C . GLN A 1 739 ? 12.537 4.884 -21.037 1.00 68.81 739 GLN A C 1
ATOM 5593 O O . GLN A 1 739 ? 13.647 4.533 -21.430 1.00 68.81 739 GLN A O 1
ATOM 5598 N N . GLU A 1 740 ? 11.759 5.724 -21.719 1.00 72.12 740 GLU A N 1
ATOM 5599 C CA . GLU A 1 740 ? 12.089 6.281 -23.029 1.00 72.12 740 GLU A CA 1
ATOM 5600 C C . GLU A 1 740 ? 13.339 7.179 -22.951 1.00 72.12 740 GLU A C 1
ATOM 5602 O O . GLU A 1 740 ? 14.299 6.972 -23.693 1.00 72.12 740 GLU A O 1
ATOM 5607 N N . GLY A 1 741 ? 13.378 8.113 -21.993 1.00 62.78 741 GLY A N 1
ATOM 5608 C CA . GLY A 1 741 ? 14.552 8.948 -21.724 1.00 62.78 741 GLY A CA 1
ATOM 5609 C C . GLY A 1 741 ? 15.765 8.146 -21.241 1.00 62.78 741 GLY A C 1
ATOM 5610 O O . GLY A 1 741 ? 16.890 8.445 -21.629 1.00 62.78 741 GLY A O 1
ATOM 5611 N N . GLY A 1 742 ? 15.550 7.090 -20.452 1.00 67.94 742 GLY A N 1
ATOM 5612 C CA . GLY A 1 742 ? 16.604 6.201 -19.966 1.00 67.94 742 GLY A CA 1
ATOM 5613 C C . GLY A 1 742 ? 17.339 5.487 -21.099 1.00 67.94 742 GLY A C 1
ATOM 5614 O O . GLY A 1 742 ? 18.563 5.561 -21.165 1.00 67.94 742 GLY A O 1
ATOM 5615 N N . TYR A 1 743 ? 16.619 4.856 -22.034 1.00 74.81 743 TYR A N 1
ATOM 5616 C CA . TYR A 1 743 ? 17.266 4.228 -23.193 1.00 74.81 743 TYR A CA 1
ATOM 5617 C C . TYR A 1 743 ? 17.919 5.260 -24.126 1.00 74.81 743 TYR A C 1
ATOM 5619 O O . TYR A 1 743 ? 19.013 4.998 -24.618 1.00 74.81 743 TYR A O 1
ATOM 5627 N N . LEU A 1 744 ? 17.328 6.448 -24.312 1.00 71.81 744 LEU A N 1
ATOM 5628 C CA . LEU A 1 744 ? 17.936 7.533 -25.100 1.00 71.81 744 LEU A CA 1
ATOM 5629 C C . LEU A 1 744 ? 19.256 8.053 -24.501 1.00 71.81 744 LEU A C 1
ATOM 5631 O O . LEU A 1 744 ? 20.208 8.284 -25.243 1.00 71.81 744 LEU A O 1
ATOM 5635 N N . LEU A 1 745 ? 19.344 8.195 -23.174 1.00 66.81 745 LEU A N 1
ATOM 5636 C CA . LEU A 1 745 ? 20.572 8.603 -22.476 1.00 66.81 745 LEU A CA 1
ATOM 5637 C C . LEU A 1 745 ? 21.671 7.529 -22.522 1.00 66.81 745 LEU A C 1
ATOM 5639 O O . LEU A 1 745 ? 22.856 7.858 -22.501 1.00 66.81 745 LEU A O 1
ATOM 5643 N N . LEU A 1 746 ? 21.291 6.249 -22.583 1.00 72.50 746 LEU A N 1
ATOM 5644 C CA . LEU A 1 746 ? 22.227 5.122 -22.647 1.00 72.50 746 LEU A CA 1
ATOM 5645 C C . LEU A 1 746 ? 22.634 4.749 -24.081 1.00 72.50 746 LEU A C 1
ATOM 5647 O O . LEU A 1 746 ? 23.674 4.117 -24.258 1.00 72.50 746 LEU A O 1
ATOM 5651 N N . ALA A 1 747 ? 21.866 5.155 -25.097 1.00 72.81 747 ALA A N 1
ATOM 5652 C CA . ALA A 1 747 ? 22.109 4.815 -26.500 1.00 72.81 747 ALA A CA 1
ATOM 5653 C C . ALA A 1 747 ? 23.557 5.080 -26.965 1.00 72.81 747 ALA A C 1
ATOM 5655 O O . ALA A 1 747 ? 24.178 4.146 -27.482 1.00 72.81 747 ALA A O 1
ATOM 5656 N N . PRO A 1 748 ? 24.168 6.260 -26.700 1.00 73.38 748 PRO A N 1
ATOM 5657 C CA . PRO A 1 748 ? 25.529 6.547 -27.156 1.00 73.38 748 PRO A CA 1
ATOM 5658 C C . PRO A 1 748 ? 26.589 5.656 -26.493 1.00 73.38 748 PRO A C 1
ATOM 5660 O O . PRO A 1 748 ? 27.639 5.414 -27.080 1.00 73.38 748 PRO A O 1
ATOM 5663 N N . LEU A 1 749 ? 26.316 5.144 -25.286 1.00 68.75 749 LEU A N 1
ATOM 5664 C CA . LEU A 1 749 ? 27.220 4.255 -24.545 1.00 68.75 749 LEU A CA 1
ATOM 5665 C C . LEU A 1 749 ? 27.258 2.837 -25.135 1.00 68.75 749 LEU A C 1
ATOM 5667 O O . LEU A 1 749 ? 28.250 2.136 -24.961 1.00 68.75 749 LEU A O 1
ATOM 5671 N N . ALA A 1 750 ? 26.194 2.441 -25.839 1.00 73.81 750 ALA A N 1
ATOM 5672 C CA . ALA A 1 750 ? 26.058 1.170 -26.550 1.00 73.81 750 ALA A CA 1
ATOM 5673 C C . ALA A 1 750 ? 26.241 1.312 -28.078 1.00 73.81 750 ALA A C 1
ATOM 5675 O O . ALA A 1 750 ? 25.925 0.389 -28.825 1.00 73.81 750 ALA A O 1
ATOM 5676 N N . GLY A 1 751 ? 26.692 2.479 -28.562 1.00 75.19 751 GLY A N 1
ATOM 5677 C CA . GLY A 1 751 ? 26.842 2.765 -29.995 1.00 75.19 751 GLY A CA 1
ATOM 5678 C C . GLY A 1 751 ? 25.525 2.851 -30.784 1.00 75.19 751 GLY A C 1
ATOM 5679 O O . GLY A 1 751 ? 25.556 2.852 -32.013 1.00 75.19 751 GLY A O 1
ATOM 5680 N N . LEU A 1 752 ? 24.375 2.922 -30.107 1.00 77.75 752 LEU A N 1
ATOM 5681 C CA . LEU A 1 752 ? 23.062 3.014 -30.743 1.00 77.75 752 LEU A CA 1
ATOM 5682 C C . LEU A 1 752 ? 22.711 4.466 -31.104 1.00 77.75 752 LEU A C 1
ATOM 5684 O O . LEU A 1 752 ? 22.905 5.366 -30.279 1.00 77.75 752 LEU A O 1
ATOM 5688 N N . PRO A 1 753 ? 22.123 4.711 -32.289 1.00 76.62 753 PRO A N 1
ATOM 5689 C CA . PRO A 1 753 ? 21.547 6.008 -32.609 1.00 76.62 753 PRO A CA 1
ATOM 5690 C C . PRO A 1 753 ? 20.219 6.235 -31.844 1.00 76.62 753 PRO A C 1
ATOM 5692 O O . PRO A 1 753 ? 19.583 5.271 -31.393 1.00 76.62 753 PRO A O 1
ATOM 5695 N N . PRO A 1 754 ? 19.782 7.498 -31.651 1.00 71.00 754 PRO A N 1
ATOM 5696 C CA . PRO A 1 754 ? 18.637 7.817 -30.789 1.00 71.00 754 PRO A CA 1
ATOM 5697 C C . PRO A 1 754 ? 17.299 7.229 -31.262 1.00 71.00 754 PRO A C 1
ATOM 5699 O O . PRO A 1 754 ? 16.457 6.868 -30.443 1.00 71.00 754 PRO A O 1
ATOM 5702 N N . ASP A 1 755 ? 17.104 7.104 -32.571 1.00 70.56 755 ASP A N 1
ATOM 5703 C CA . ASP A 1 755 ? 15.930 6.492 -33.198 1.00 70.56 755 ASP A CA 1
ATOM 5704 C C . ASP A 1 755 ? 15.832 4.987 -32.904 1.00 70.56 755 ASP A C 1
ATOM 5706 O O . ASP A 1 755 ? 14.772 4.515 -32.487 1.00 70.56 755 ASP A O 1
ATOM 5710 N N . ALA A 1 756 ? 16.939 4.245 -33.006 1.00 76.25 756 ALA A N 1
ATOM 5711 C CA . ALA A 1 756 ? 16.996 2.830 -32.634 1.00 76.25 756 ALA A CA 1
ATOM 5712 C C . ALA A 1 756 ? 16.723 2.611 -31.133 1.00 76.25 756 ALA A C 1
ATOM 5714 O O . ALA A 1 756 ? 16.009 1.679 -30.756 1.00 76.25 756 ALA A O 1
ATOM 5715 N N . ALA A 1 757 ? 17.235 3.488 -30.263 1.00 77.44 757 ALA A N 1
ATOM 5716 C CA . ALA A 1 757 ? 16.980 3.419 -28.822 1.00 77.44 757 ALA A CA 1
ATOM 5717 C C . ALA A 1 757 ? 15.536 3.799 -28.443 1.00 77.44 757 ALA A C 1
ATOM 5719 O O . ALA A 1 757 ? 14.937 3.176 -27.560 1.00 77.44 757 ALA A O 1
ATOM 5720 N N . PHE A 1 758 ? 14.941 4.768 -29.145 1.00 78.38 758 PHE A N 1
ATOM 5721 C CA . PHE A 1 758 ? 13.519 5.077 -29.027 1.00 78.38 758 PHE A CA 1
ATOM 5722 C C . PHE A 1 758 ? 12.659 3.885 -29.475 1.00 78.38 758 PHE A C 1
ATOM 5724 O O . PHE A 1 758 ? 11.767 3.459 -28.739 1.00 78.38 758 PHE A O 1
ATOM 5731 N N . ALA A 1 759 ? 12.978 3.276 -30.623 1.00 77.75 759 ALA A N 1
ATOM 5732 C CA . ALA A 1 759 ? 12.294 2.092 -31.138 1.00 77.75 759 ALA A CA 1
ATOM 5733 C C . ALA A 1 759 ? 12.420 0.875 -30.197 1.00 77.75 759 ALA A C 1
ATOM 5735 O O . ALA A 1 759 ? 11.429 0.178 -29.978 1.00 77.75 759 ALA A O 1
ATOM 5736 N N . LEU A 1 760 ? 13.581 0.666 -29.559 1.00 83.94 760 LEU A N 1
ATOM 5737 C CA . LEU A 1 760 ? 13.772 -0.321 -28.487 1.00 83.94 760 LEU A CA 1
ATOM 5738 C C . LEU A 1 760 ? 12.807 -0.081 -27.315 1.00 83.94 760 LEU A C 1
ATOM 5740 O O . LEU A 1 760 ? 12.081 -0.997 -26.918 1.00 83.94 760 LEU A O 1
ATOM 5744 N N . SER A 1 761 ? 12.762 1.141 -26.769 1.00 82.31 761 SER A N 1
ATOM 5745 C CA . SER A 1 761 ? 11.858 1.465 -25.655 1.00 82.31 761 SER A CA 1
ATOM 5746 C C . SER A 1 761 ? 10.393 1.222 -26.028 1.00 82.31 761 SER A C 1
ATOM 5748 O O . SER A 1 761 ? 9.621 0.668 -25.242 1.00 82.31 761 SER A O 1
ATOM 5750 N N . LEU A 1 762 ? 10.028 1.596 -27.253 1.00 78.88 762 LEU A N 1
ATOM 5751 C CA . LEU A 1 762 ? 8.679 1.520 -27.801 1.00 78.88 762 LEU A CA 1
ATOM 5752 C C . LEU A 1 762 ? 8.244 0.071 -28.087 1.00 78.88 762 LEU A C 1
ATOM 5754 O O . LEU A 1 762 ? 7.104 -0.297 -27.805 1.00 78.88 762 LEU A O 1
ATOM 5758 N N . ALA A 1 763 ? 9.165 -0.790 -28.528 1.00 84.38 763 ALA A N 1
ATOM 5759 C CA . ALA A 1 763 ? 8.942 -2.230 -28.647 1.00 84.38 763 ALA A CA 1
ATOM 5760 C C . ALA A 1 763 ? 8.756 -2.905 -27.273 1.00 84.38 763 ALA A C 1
ATOM 5762 O O . ALA A 1 763 ? 7.834 -3.710 -27.110 1.00 84.38 763 ALA A O 1
ATOM 5763 N N . LYS A 1 764 ? 9.544 -2.531 -26.249 1.00 86.81 764 LYS A N 1
ATOM 5764 C CA . LYS A 1 764 ? 9.313 -3.005 -24.868 1.00 86.81 764 LYS A CA 1
ATOM 5765 C C . LYS A 1 764 ? 7.957 -2.536 -24.330 1.00 86.81 764 LYS A C 1
ATOM 5767 O O . LYS A 1 764 ? 7.229 -3.335 -23.745 1.00 86.81 764 LYS A O 1
ATOM 5772 N N . ARG A 1 765 ? 7.561 -1.285 -24.597 1.00 83.88 765 ARG A N 1
ATOM 5773 C CA . ARG A 1 765 ? 6.228 -0.754 -24.253 1.00 83.88 765 ARG A CA 1
ATOM 5774 C C . ARG A 1 765 ? 5.101 -1.538 -24.933 1.00 83.88 765 ARG A C 1
ATOM 5776 O O . ARG A 1 765 ? 4.112 -1.884 -24.292 1.00 83.88 765 ARG A O 1
ATOM 5783 N N . ALA A 1 766 ? 5.263 -1.878 -26.209 1.00 82.62 766 ALA A N 1
ATOM 5784 C CA . ALA A 1 766 ? 4.299 -2.695 -26.934 1.00 82.62 766 ALA A CA 1
ATOM 5785 C C . ALA A 1 766 ? 4.194 -4.124 -26.364 1.00 82.62 766 ALA A C 1
ATOM 5787 O O . ALA A 1 766 ? 3.086 -4.639 -26.206 1.00 82.62 766 ALA A O 1
ATOM 5788 N N . ARG A 1 767 ? 5.318 -4.741 -25.967 1.00 88.56 767 ARG A N 1
ATOM 5789 C CA . ARG A 1 767 ? 5.342 -6.029 -25.248 1.00 88.56 767 ARG A CA 1
ATOM 5790 C C . ARG A 1 767 ? 4.617 -5.951 -23.901 1.00 88.56 767 ARG A C 1
ATOM 5792 O O . ARG A 1 767 ? 3.851 -6.859 -23.576 1.00 88.56 767 ARG A O 1
ATOM 5799 N N . GLU A 1 768 ? 4.825 -4.881 -23.131 1.00 87.75 768 GLU A N 1
ATOM 5800 C CA . GLU A 1 768 ? 4.119 -4.633 -21.861 1.00 87.75 768 GLU A CA 1
ATOM 5801 C C . GLU A 1 768 ? 2.596 -4.569 -22.054 1.00 87.75 768 GLU A C 1
ATOM 5803 O O . GLU A 1 768 ? 1.857 -5.162 -21.272 1.00 87.75 768 GLU A O 1
ATOM 5808 N N . ILE A 1 769 ? 2.116 -3.924 -23.122 1.00 84.00 769 ILE A N 1
ATOM 5809 C CA . ILE A 1 769 ? 0.683 -3.866 -23.455 1.00 84.00 769 ILE A CA 1
ATOM 5810 C C . ILE A 1 769 ? 0.163 -5.246 -23.896 1.00 84.00 769 ILE A C 1
ATOM 5812 O O . ILE A 1 769 ? -0.854 -5.709 -23.373 1.00 84.00 769 ILE A O 1
ATOM 5816 N N . LEU A 1 770 ? 0.871 -5.930 -24.806 1.00 86.81 770 LEU A N 1
ATOM 5817 C CA . LEU A 1 770 ? 0.481 -7.244 -25.343 1.00 86.81 770 LEU A CA 1
ATOM 5818 C C . LEU A 1 770 ? 0.343 -8.327 -24.266 1.00 86.81 770 LEU A C 1
ATOM 5820 O O . LEU A 1 770 ? -0.547 -9.170 -24.364 1.00 86.81 770 LEU A O 1
ATOM 5824 N N . LEU A 1 771 ? 1.205 -8.318 -23.245 1.00 89.88 771 LEU A N 1
ATOM 5825 C CA . LEU A 1 771 ? 1.129 -9.271 -22.133 1.00 89.88 771 LEU A CA 1
ATOM 5826 C C . LEU A 1 771 ? 0.284 -8.754 -20.965 1.00 89.88 771 LEU A C 1
ATOM 5828 O O . LEU A 1 771 ? -0.382 -9.552 -20.305 1.00 89.88 771 LEU A O 1
ATOM 5832 N N . GLY A 1 772 ? 0.290 -7.446 -20.707 1.00 86.81 772 GLY A N 1
ATOM 5833 C CA . GLY A 1 772 ? -0.403 -6.843 -19.572 1.00 86.81 772 GLY A CA 1
ATOM 5834 C C . GLY A 1 772 ? -1.921 -6.793 -19.741 1.00 86.81 772 GLY A C 1
ATOM 5835 O O . GLY A 1 772 ? -2.648 -7.097 -18.797 1.00 86.81 772 GLY A O 1
ATOM 5836 N N . VAL A 1 773 ? -2.436 -6.479 -20.938 1.00 84.50 773 VAL A N 1
ATOM 5837 C CA . VAL A 1 773 ? -3.893 -6.401 -21.159 1.00 84.50 773 VAL A CA 1
ATOM 5838 C C . VAL A 1 773 ? -4.572 -7.765 -20.941 1.00 84.50 773 VAL A C 1
ATOM 5840 O O . VAL A 1 773 ? -5.517 -7.822 -20.148 1.00 84.50 773 VAL A O 1
ATOM 5843 N N . PRO A 1 774 ? -4.088 -8.894 -21.505 1.00 90.12 774 PRO A N 1
ATOM 5844 C CA . PRO A 1 774 ? -4.643 -10.210 -21.185 1.00 90.12 774 PRO A CA 1
ATOM 5845 C C . PRO A 1 774 ? -4.445 -10.613 -19.714 1.00 90.12 774 PRO A C 1
ATOM 5847 O O . PRO A 1 774 ? -5.272 -11.348 -19.175 1.00 90.12 774 PRO A O 1
ATOM 5850 N N . GLY A 1 775 ? -3.408 -10.104 -19.038 1.00 87.50 775 GLY A N 1
ATOM 5851 C CA . GLY A 1 775 ? -3.179 -10.324 -17.607 1.00 87.50 775 GLY A CA 1
ATOM 5852 C C . GLY A 1 775 ? -4.184 -9.594 -16.709 1.00 87.50 775 GLY A C 1
ATOM 5853 O O . GLY A 1 775 ? -4.685 -10.180 -15.746 1.00 87.50 775 GLY A O 1
ATOM 5854 N N . LEU A 1 776 ? -4.578 -8.364 -17.062 1.00 79.38 776 LEU A N 1
ATOM 5855 C CA . LEU A 1 776 ? -5.683 -7.643 -16.413 1.00 79.38 776 LEU A CA 1
ATOM 5856 C C . LEU A 1 776 ? -7.046 -8.302 -16.690 1.00 79.38 776 LEU A C 1
ATOM 5858 O O . LEU A 1 776 ? -7.884 -8.402 -15.791 1.00 79.38 776 LEU A O 1
ATOM 5862 N N . VAL A 1 777 ? -7.263 -8.822 -17.903 1.00 78.00 777 VAL A N 1
ATOM 5863 C CA . VAL A 1 777 ? -8.465 -9.608 -18.237 1.00 78.00 777 VAL A CA 1
ATOM 5864 C C . VAL A 1 777 ? -8.515 -10.904 -17.414 1.00 78.00 777 VAL A C 1
ATOM 5866 O O . VAL A 1 777 ? -9.550 -11.228 -16.824 1.00 78.00 777 VAL A O 1
ATOM 5869 N N . TYR A 1 778 ? -7.391 -11.616 -17.290 1.00 85.62 778 TYR A N 1
ATOM 5870 C CA . TYR A 1 778 ? -7.259 -12.775 -16.406 1.00 85.62 778 TYR A CA 1
ATOM 5871 C C . TYR A 1 778 ? -7.518 -12.413 -14.933 1.00 85.62 778 TYR A C 1
ATOM 5873 O O . TYR A 1 778 ? -8.215 -13.160 -14.241 1.00 85.62 778 TYR A O 1
ATOM 5881 N N . LEU A 1 779 ? -7.021 -11.271 -14.447 1.00 78.38 779 LEU A N 1
ATOM 5882 C CA . LEU A 1 779 ? -7.287 -10.780 -13.091 1.00 78.38 779 LEU A CA 1
ATOM 5883 C C . LEU A 1 779 ? -8.794 -10.595 -12.844 1.00 78.38 779 LEU A C 1
ATOM 5885 O O . LEU A 1 779 ? -9.331 -11.134 -11.878 1.00 78.38 779 LEU A O 1
ATOM 5889 N N . HIS A 1 780 ? -9.501 -9.915 -13.749 1.00 73.94 780 HIS A N 1
ATOM 5890 C CA . HIS A 1 780 ? -10.951 -9.691 -13.652 1.00 73.94 780 HIS A CA 1
ATOM 5891 C C . HIS A 1 780 ? -11.760 -10.997 -13.607 1.00 73.94 780 HIS A C 1
ATOM 5893 O O . HIS A 1 780 ? -12.660 -11.161 -12.775 1.00 73.94 780 HIS A O 1
ATOM 5899 N N . PHE A 1 781 ? -11.429 -11.965 -14.466 1.00 74.56 781 PHE A N 1
ATOM 5900 C CA . PHE A 1 781 ? -12.114 -13.260 -14.478 1.00 74.56 781 PHE A CA 1
ATOM 5901 C C . PHE A 1 781 ? -11.716 -14.168 -13.306 1.00 74.56 781 PHE A C 1
ATOM 5903 O O . PHE A 1 781 ? -12.571 -14.897 -12.795 1.00 74.56 781 PHE A O 1
ATOM 5910 N N . SER A 1 782 ? -10.467 -14.121 -12.835 1.00 74.38 782 SER A N 1
ATOM 5911 C CA . SER A 1 782 ? -10.024 -14.904 -11.673 1.00 74.38 782 SER A CA 1
ATOM 5912 C C . SER A 1 782 ? -10.600 -14.370 -10.358 1.00 74.38 782 SER A C 1
ATOM 5914 O O . SER A 1 782 ? -11.078 -15.183 -9.564 1.00 74.38 782 SER A O 1
ATOM 5916 N N . GLU A 1 783 ? -10.693 -13.046 -10.182 1.00 70.31 783 GLU A N 1
ATOM 5917 C CA . GLU A 1 783 ? -11.448 -12.384 -9.105 1.00 70.31 783 GLU A CA 1
ATOM 5918 C C . GLU A 1 783 ? -12.905 -12.867 -9.077 1.00 70.31 783 GLU A C 1
ATOM 5920 O O . GLU A 1 783 ? -13.351 -13.437 -8.078 1.00 70.31 783 GLU A O 1
ATOM 5925 N N . ARG A 1 784 ? -13.637 -12.720 -10.194 1.00 69.06 784 ARG A N 1
ATOM 5926 C CA . ARG A 1 784 ? -15.034 -13.180 -10.321 1.00 69.06 784 ARG A CA 1
ATOM 5927 C C . ARG A 1 784 ? -15.170 -14.684 -10.060 1.00 69.06 784 ARG A C 1
ATOM 5929 O O . ARG A 1 784 ? -16.097 -15.118 -9.377 1.00 69.06 784 ARG A O 1
ATOM 5936 N N . GLY A 1 785 ? -14.236 -15.492 -10.560 1.00 65.62 785 GLY A N 1
ATOM 5937 C CA . GLY A 1 785 ? -14.199 -16.939 -10.345 1.00 65.62 785 GLY A CA 1
ATOM 5938 C C . GLY A 1 785 ? -13.893 -17.342 -8.899 1.00 65.62 785 GLY A C 1
ATOM 5939 O O . GLY A 1 785 ? -14.406 -18.355 -8.423 1.00 65.62 785 GLY A O 1
ATOM 5940 N N . TRP A 1 786 ? -13.070 -16.587 -8.167 1.00 68.50 786 TRP A N 1
ATOM 5941 C CA . TRP A 1 786 ? -12.870 -16.786 -6.728 1.00 68.50 786 TRP A CA 1
ATOM 5942 C C . TRP A 1 786 ? -14.092 -16.339 -5.923 1.00 68.50 786 TRP A C 1
ATOM 5944 O O . TRP A 1 786 ? -14.545 -17.106 -5.080 1.00 68.50 786 TRP A O 1
ATOM 5954 N N . GLN A 1 787 ? -14.683 -15.178 -6.224 1.00 64.44 787 GLN A N 1
ATOM 5955 C CA . GLN A 1 787 ? -15.907 -14.702 -5.566 1.00 64.44 787 GLN A CA 1
ATOM 5956 C C . GLN A 1 787 ? -17.044 -15.730 -5.695 1.00 64.44 787 GLN A C 1
ATOM 5958 O O . GLN A 1 787 ? -17.620 -16.127 -4.684 1.00 64.44 787 GLN A O 1
ATOM 5963 N N . ARG A 1 788 ? -17.281 -16.268 -6.904 1.00 61.06 788 ARG A N 1
ATOM 5964 C CA . ARG A 1 788 ? -18.242 -17.365 -7.145 1.00 61.06 788 ARG A CA 1
ATOM 5965 C C . ARG A 1 788 ? -17.925 -18.625 -6.328 1.00 61.06 788 ARG A C 1
ATOM 5967 O O . ARG A 1 788 ? -18.810 -19.165 -5.675 1.00 61.06 788 ARG A O 1
ATOM 5974 N N . ARG A 1 789 ? -16.664 -19.080 -6.315 1.00 66.12 789 ARG A N 1
ATOM 5975 C CA . ARG A 1 789 ? -16.235 -20.270 -5.544 1.00 66.12 789 ARG A CA 1
ATOM 5976 C C . ARG A 1 789 ? -16.228 -20.056 -4.029 1.00 66.12 789 ARG A C 1
ATOM 5978 O O . ARG A 1 789 ? -16.281 -21.037 -3.300 1.00 66.12 789 ARG A O 1
ATOM 5985 N N . ARG A 1 790 ? -16.137 -18.811 -3.553 1.00 57.69 790 ARG A N 1
ATOM 5986 C CA . ARG A 1 790 ? -16.286 -18.456 -2.137 1.00 57.69 790 ARG A CA 1
ATOM 5987 C C . ARG A 1 790 ? -17.758 -18.431 -1.736 1.00 57.69 790 ARG A C 1
ATOM 5989 O O . ARG A 1 790 ? -18.079 -18.996 -0.700 1.00 57.69 790 ARG A O 1
ATOM 5996 N N . ALA A 1 791 ? -18.628 -17.838 -2.557 1.00 48.19 791 ALA A N 1
ATOM 5997 C CA . ALA A 1 791 ? -20.074 -17.877 -2.347 1.00 48.19 791 ALA A CA 1
ATOM 5998 C C . ALA A 1 791 ? -20.575 -19.331 -2.286 1.00 48.19 791 ALA A C 1
ATOM 6000 O O . ALA A 1 791 ? -21.151 -19.726 -1.285 1.00 48.19 791 ALA A O 1
ATOM 6001 N N . ALA A 1 792 ? -20.201 -20.168 -3.260 1.00 44.41 792 ALA A N 1
ATOM 6002 C CA . ALA A 1 792 ? -20.519 -21.603 -3.295 1.00 44.41 792 ALA A CA 1
ATOM 6003 C C . ALA A 1 792 ? -19.752 -22.481 -2.270 1.00 44.41 792 ALA A C 1
ATOM 6005 O O . ALA A 1 792 ? -19.726 -23.704 -2.399 1.00 44.41 792 ALA A O 1
ATOM 6006 N N . ARG A 1 793 ? -19.064 -21.874 -1.293 1.00 40.81 793 ARG A N 1
ATOM 6007 C CA . ARG A 1 793 ? -18.388 -22.551 -0.167 1.00 40.81 793 ARG A CA 1
ATOM 6008 C C . ARG A 1 793 ? -18.819 -22.030 1.199 1.00 40.81 793 ARG A C 1
ATOM 6010 O O . ARG A 1 793 ? -18.442 -22.623 2.206 1.00 40.81 793 ARG A O 1
ATOM 6017 N N . MET A 1 794 ? -19.565 -20.933 1.245 1.00 35.88 794 MET A N 1
ATOM 6018 C CA . MET A 1 794 ? -20.383 -20.635 2.409 1.00 35.88 794 MET A CA 1
ATOM 6019 C C . MET A 1 794 ? -21.625 -21.530 2.284 1.00 35.88 794 MET A C 1
ATOM 6021 O O . MET A 1 794 ? -22.132 -21.664 1.167 1.00 35.88 794 MET A O 1
ATOM 6025 N N . PRO A 1 795 ? -22.082 -22.198 3.358 1.00 28.55 795 PRO A N 1
ATOM 6026 C CA . PRO A 1 795 ? -23.371 -22.877 3.314 1.00 28.55 795 PRO A CA 1
ATOM 6027 C C . PRO A 1 795 ? -24.461 -21.860 2.953 1.00 28.55 795 PRO A C 1
ATOM 6029 O O . PRO A 1 795 ? -24.313 -20.665 3.238 1.00 28.55 795 PRO A O 1
ATOM 6032 N N . ALA A 1 796 ? -25.534 -22.329 2.314 1.00 32.28 796 ALA A N 1
ATOM 6033 C CA . ALA A 1 796 ? -26.739 -21.520 2.193 1.00 32.28 796 ALA A CA 1
ATOM 6034 C C . ALA A 1 796 ? -27.212 -21.114 3.601 1.00 32.28 796 ALA A C 1
ATOM 6036 O O . ALA A 1 796 ? -26.961 -21.819 4.581 1.00 32.28 796 ALA A O 1
ATOM 6037 N N . ALA A 1 797 ? -27.784 -19.917 3.702 1.00 32.38 797 ALA A N 1
ATOM 6038 C CA . ALA A 1 797 ? -28.342 -19.406 4.943 1.00 32.38 797 ALA A CA 1
ATOM 6039 C C . ALA A 1 797 ? -29.859 -19.488 4.820 1.00 32.38 797 ALA A C 1
ATOM 6041 O O . ALA A 1 797 ? -30.452 -18.763 4.018 1.00 32.38 797 ALA A O 1
ATOM 6042 N N . ASP A 1 798 ? -30.431 -20.396 5.598 1.00 29.89 798 ASP A N 1
ATOM 6043 C CA . ASP A 1 798 ? -31.800 -20.884 5.460 1.00 29.89 798 ASP A CA 1
ATOM 6044 C C . ASP A 1 798 ? -32.706 -20.465 6.638 1.00 29.89 798 ASP A C 1
ATOM 6046 O O . ASP A 1 798 ? -32.187 -19.907 7.640 1.00 29.89 798 ASP A O 1
#

Sequence (798 aa):
MDALRTRPWAAMGAQKVYIPKMEKRQNTAFGAPSDMPPPPRQWDARLARQLVTPLKDTWVMPNHLTTLRLLLGLAGALALAAGGYGWTNVGALLIVISNFVDHTDGELARISGKSSRIGHFYDLAADALVTIGLFVGMGMGVAADAYSSLPAASAWLGWMAGLAVALIFFLRMRIEERAGKAGTRQARLGGFETEDVLYLIPLVTLLDGVTPACFGSHGDPLRHDVMNAAVDLTARDGAGVAHDARTQVDLSIRERVAALDAGLLREAFDDQGAFLFLDEFLAPDVTVQLVDAVHRVEGEINRNYLPGHKQGGSVSRYTIDRLAPVIAQLYRSPALIEWLEALCADRLLACPETDPHAYALYFYTKPGDHIGWHYDTSYYKGRRYTLLLGVIDASSCKLEYRLHTREPGMPVTGGAVRLPPGGLVFFDGDKLHHRITPLGASERRVSLTFEYAGVPAVDRNADPRMTRAAVISLTIGASLFVALLVWQGIAPLAAALSAAGSGLLLVAAFHWLPVVVDAAAIRVLVGRRVGVTMREVVLARWGGESVNSLLPAGQIGGPLLMVRHLAQRGLSLPESAAVMTVSTTWQTIAQVVFALLGLAVFAANAAQGALGSLRTPLLAASAGFAILLYGFYLAQRRCLFGRLSRVMSKLSAGRDWSALLDRADAVDVHVAGLYRQPRTVAASFVLSLAGWIVGTGEVWLILQLIGHPVGWVDALLLESVGQAIRGAAFMIPGSLGVQEGGYLLLAPLAGLPPDAAFALSLAKRAREILLGVPGLVYLHFSERGWQRRRAARMPAAD